Protein AF-0000000083110664 (afdb_homodimer)

Radius of gyration: 35.17 Å; Cα contacts (8 Å, |Δi|>4): 3236; chains: 2; bounding box: 94×95×93 Å

pLDDT: mean 89.91, std 11.71, range [35.66, 98.88]

Nearest PDB structures (foldseek):
  8hk0-assembly1_A  TM=8.454E-01  e=1.685E-19  Streptomyces ficellus
  4x28-assembly1_B  TM=8.539E-01  e=4.188E-18  Mycobacterium tuberculosis H37Rv
  2vig-assembly2_G  TM=7.878E-01  e=1.451E-17  Homo sapiens
  1rx0-assembly1_C  TM=8.753E-01  e=1.548E-15  Homo sapiens
  4xvx-assembly1_B  TM=7.250E-01  e=8.063E-13  Mycobacterium tuberculosis H37Rv

InterPro domains:
  IPR006091 Acyl-CoA dehydrogenase/oxidase, middle domain [PF02770] (519-609)
  IPR009075 Acyl-CoA dehydrogenase/oxidase, C-terminal [PF00441] (246-376)
  IPR009075 Acyl-CoA dehydrogenase/oxidase, C-terminal [PF00441] (623-764)
  IPR009100 Acyl-CoA dehydrogenase/oxidase, N-terminal and middle domain superfamily [SSF56645] (5-217)
  IPR009100 Acyl-CoA dehydrogenase/oxidase, N-terminal and middle domain superfamily [SSF56645] (400-635)
  IPR013786 Acyl-CoA dehydrogenase/oxidase, N-terminal [PF02771] (46-102)
  IPR013786 Acyl-CoA dehydrogenase/oxidase, N-terminal [PF02771] (402-512)
  IPR036250 Acyl-CoA dehydrogenase-like, C-terminal [SSF47203] (240-379)
  IPR036250 Acyl-CoA dehydrogenase-like, C-terminal [SSF47203] (623-766)
  IPR037069 Acyl-CoA dehydrogenase/oxidase, N-terminal domain superfamily [G3DSA:1.10.540.10] (5-129)
  IPR037069 Acyl-CoA dehydrogenase/oxidase, N-terminal domain superfamily [G3DSA:1.10.540.10] (399-514)
  IPR046373 Acyl-CoA oxidase/dehydrogenase, middle domain superfamily [G3DSA:2.40.110.10] (132-229)
  IPR046373 Acyl-CoA oxidase/dehydrogenase, middle domain superfamily [G3DSA:2.40.110.10] (519-627)
  IPR052161 Mycobacterial Acyl-CoA Dehydrogenase [PTHR43292] (399-770)

Sequence (1542 aa):
MTALSADERQELAQSVRSACERLASEDRVRAVAYGEGGRGGDGHSGFDTVLWDVLCNQVGVAAIALPEQLGGAGYGVSVLGVVAHELGRALAPVPFVSSTVLATGLLLDLTERDPDADKRLTGLIEGRRTAAAALTGDGGLWRRSAVTLSAARTGDDWNIDGTVRHVLGGSAADDLVVVAIDEHGEPALFLLDPTVDGVVAEAERVLDGTRPMATITLSAAPALRLSGDGPIDDVVDRNVDIALAVLSAEQVGACERVLEIATEYARTREQFGRQIGSFQAIKHKCADMLVDLEWARSASQAALDALDGSDTAVAGEAGWRASMAKAVCSEALCNAAKANVQIHGGIGFTWEDAAHLYFRRARTDEVVFGSPAQHWDRLSALDPSTQPPASPEVTKDLNDVDALRAEIRSFLHEAPRPAGLRNYGPTPTADDVEPGRIWHRYLADHGYACLHWPREFGGAAATVTYQAVFAEECARADVPRQLNITGADLVGPVLIKFGSQEQKDRYLEPIRVGDDVWCQLFSEPGAGSDLAGVRTRAERTAMGWRIDGQKVWSSAAASARFGLLLARTGPDKHRDLSMFIVPMDIPGVMVRPLMQMDGESKFNEVFFDGAELGEDALIGDVGQGWTVAMVTLGRERLTLGSQAVSMFRMHERMVDAARDHDLLDPVLSRSMTRLWARMWLLRYTWQRAIDSGDLTSPAFSVLKLMTSETDQDLGDMATEVLGTDACTDPADDGLVHHMLVGRAQTILGGTSEIQRNILGERVLGLPKEPRMTALSADERQELAQSVRSACERLASEDRVRAVAYGEGGRGGDGHSGFDTVLWDVLCNQVGVAAIALPEQLGGAGYGVSVLGVVAHELGRALAPVPFVSSTVLATGLLLDLTERDPDADKRLTGLIEGRRTAAAALTGDGGLWRRSAVTLSAARTGDDWNIDGTVRHVLGGSAADDLVVVAIDEHGEPALFLLDPTVDGVVAEAERVLDGTRPMATITLSAAPALRLSGDGPIDDVVDRNVDIALAVLSAEQVGACERVLEIATEYARTREQFGRQIGSFQAIKHKCADMLVDLEWARSASQAALDALDGSDTAVAGEAGWRASMAKAVCSEALCNAAKANVQIHGGIGFTWEDAAHLYFRRARTDEVVFGSPAQHWDRLSALDPSTQPPASPEVTKDLNDVDALRAEIRSFLHEAPRPAGLRNYGPTPTADDVEPGRIWHRYLADHGYACLHWPREFGGAAATVTYQAVFAEECARADVPRQLNITGADLVGPVLIKFGSQEQKDRYLEPIRVGDDVWCQLFSEPGAGSDLAGVRTRAERTAMGWRIDGQKVWSSAAASARFGLLLARTGPDKHRDLSMFIVPMDIPGVMVRPLMQMDGESKFNEVFFDGAELGEDALIGDVGQGWTVAMVTLGRERLTLGSQAVSMFRMHERMVDAARDHDLLDPVLSRSMTRLWARMWLLRYTWQRAIDSGDLTSPAFSVLKLMTSETDQDLGDMATEVLGTDACTDPADDGLVHHMLVGRAQTILGGTSEIQRNILGERVLGLPKEPR

Structure (mmCIF, N/CA/C/O backbone):
data_AF-0000000083110664-model_v1
#
loop_
_entity.id
_entity.type
_entity.pdbx_description
1 polymer 'Putative acyl-CoA dehydrogenase FadE'
#
loop_
_atom_site.group_PDB
_atom_site.id
_atom_site.type_symbol
_atom_site.label_atom_id
_atom_site.label_alt_id
_atom_site.label_comp_id
_atom_site.label_asym_id
_atom_site.label_entity_id
_atom_site.label_seq_id
_atom_site.pdbx_PDB_ins_code
_atom_site.Cartn_x
_atom_site.Cartn_y
_atom_site.Cartn_z
_atom_site.occupancy
_atom_site.B_iso_or_equiv
_atom_site.auth_seq_id
_atom_site.auth_comp_id
_atom_site.auth_asym_id
_atom_site.auth_atom_id
_atom_site.pdbx_PDB_model_num
ATOM 1 N N . MET A 1 1 ? 37.219 3.084 -20.672 1 56.12 1 MET A N 1
ATOM 2 C CA . MET A 1 1 ? 37.094 3.443 -19.266 1 56.12 1 MET A CA 1
ATOM 3 C C . MET A 1 1 ? 37.594 2.326 -18.359 1 56.12 1 MET A C 1
ATOM 5 O O . MET A 1 1 ? 37.375 1.147 -18.641 1 56.12 1 MET A O 1
ATOM 9 N N . THR A 1 2 ? 38.594 2.721 -17.484 1 61 2 THR A N 1
ATOM 10 C CA . THR A 1 2 ? 39.156 1.757 -16.547 1 61 2 THR A CA 1
ATOM 11 C C . THR A 1 2 ? 38.219 1.503 -15.383 1 61 2 THR A C 1
ATOM 13 O O . THR A 1 2 ? 37.594 2.434 -14.875 1 61 2 THR A O 1
ATOM 16 N N . ALA A 1 3 ? 37.969 0.188 -15.141 1 70.5 3 ALA A N 1
ATOM 17 C CA . ALA A 1 3 ? 37.125 -0.152 -13.992 1 70.5 3 ALA A CA 1
ATOM 18 C C . ALA A 1 3 ? 37.969 -0.231 -12.719 1 70.5 3 ALA A C 1
ATOM 20 O O . ALA A 1 3 ? 39.094 -0.729 -12.734 1 70.5 3 ALA A O 1
ATOM 21 N N . LEU A 1 4 ? 37.406 0.377 -11.648 1 79.19 4 LEU A N 1
ATOM 22 C CA . LEU A 1 4 ? 38.031 0.212 -10.352 1 79.19 4 LEU A CA 1
ATOM 23 C C . LEU A 1 4 ? 37.875 -1.216 -9.844 1 79.19 4 LEU A C 1
ATOM 25 O O . LEU A 1 4 ? 36.812 -1.821 -10.016 1 79.19 4 LEU A O 1
ATOM 29 N N . SER A 1 5 ? 39 -1.646 -9.266 1 79.88 5 SER A N 1
ATOM 30 C CA . SER A 1 5 ? 38.875 -2.904 -8.539 1 79.88 5 SER A CA 1
ATOM 31 C C . SER A 1 5 ? 37.969 -2.744 -7.312 1 79.88 5 SER A C 1
ATOM 33 O O . SER A 1 5 ? 37.656 -1.623 -6.91 1 79.88 5 SER A O 1
ATOM 35 N N . ALA A 1 6 ? 37.594 -3.795 -6.816 1 81.44 6 ALA A N 1
ATOM 36 C CA . ALA A 1 6 ? 36.781 -3.77 -5.609 1 81.44 6 ALA A CA 1
ATOM 37 C C . ALA A 1 6 ? 37.5 -3.066 -4.465 1 81.44 6 ALA A C 1
ATOM 39 O O . ALA A 1 6 ? 36.875 -2.307 -3.709 1 81.44 6 ALA A O 1
ATOM 40 N N . ASP A 1 7 ? 38.719 -3.291 -4.348 1 88.69 7 ASP A N 1
ATOM 41 C CA . ASP A 1 7 ? 39.531 -2.689 -3.285 1 88.69 7 ASP A CA 1
ATOM 42 C C . ASP A 1 7 ? 39.688 -1.184 -3.492 1 88.69 7 ASP A C 1
ATOM 44 O O . ASP A 1 7 ? 39.594 -0.412 -2.533 1 88.69 7 ASP A O 1
ATOM 48 N N . GLU A 1 8 ? 39.875 -0.827 -4.727 1 90.44 8 GLU A N 1
ATOM 49 C CA . GLU A 1 8 ? 40.031 0.594 -5.035 1 90.44 8 GLU A CA 1
ATOM 50 C C . GLU A 1 8 ? 38.719 1.341 -4.766 1 90.44 8 GLU A C 1
ATOM 52 O O . GLU A 1 8 ? 38.719 2.486 -4.312 1 90.44 8 GLU A O 1
ATOM 57 N N . ARG A 1 9 ? 37.688 0.771 -5.094 1 92.75 9 ARG A N 1
ATOM 58 C CA . ARG A 1 9 ? 36.406 1.362 -4.828 1 92.75 9 ARG A CA 1
ATOM 59 C C . ARG A 1 9 ? 36.188 1.592 -3.336 1 92.75 9 ARG A C 1
ATOM 61 O O . ARG A 1 9 ? 35.688 2.639 -2.928 1 92.75 9 ARG A O 1
ATOM 68 N N . GLN A 1 10 ? 36.562 0.627 -2.586 1 93.88 10 GLN A N 1
ATOM 69 C CA . GLN A 1 10 ? 36.438 0.73 -1.137 1 93.88 10 GLN A CA 1
ATOM 70 C C . GLN A 1 10 ? 37.344 1.828 -0.577 1 93.88 10 GLN A C 1
ATOM 72 O O . GLN A 1 10 ? 36.938 2.533 0.359 1 93.88 10 GLN A O 1
ATOM 77 N N . GLU A 1 11 ? 38.469 1.859 -1.133 1 95.06 11 GLU A N 1
ATOM 78 C CA . GLU A 1 11 ? 39.406 2.898 -0.698 1 95.06 11 GLU A CA 1
ATOM 79 C C . GLU A 1 11 ? 38.875 4.289 -1.029 1 95.06 11 GLU A C 1
ATOM 81 O O . GLU A 1 11 ? 39 5.215 -0.226 1 95.06 11 GLU A O 1
ATOM 86 N N . LEU A 1 12 ? 38.344 4.449 -2.197 1 96.06 12 LEU A N 1
ATOM 87 C CA . LEU A 1 12 ? 37.75 5.723 -2.582 1 96.06 12 LEU A CA 1
ATOM 88 C C . LEU A 1 12 ? 36.594 6.074 -1.67 1 96.06 12 LEU A C 1
ATOM 90 O O . LEU A 1 12 ? 36.469 7.211 -1.199 1 96.06 12 LEU A O 1
ATOM 94 N N . ALA A 1 13 ? 35.719 5.125 -1.469 1 97.56 13 ALA A N 1
ATOM 95 C CA . ALA A 1 13 ? 34.562 5.332 -0.579 1 97.56 13 ALA A CA 1
ATOM 96 C C . ALA A 1 13 ? 35.031 5.781 0.806 1 97.56 13 ALA A C 1
ATOM 98 O O . ALA A 1 13 ? 34.469 6.699 1.392 1 97.56 13 ALA A O 1
ATOM 99 N N . GLN A 1 14 ? 36.062 5.145 1.315 1 97.5 14 GLN A N 1
ATOM 100 C CA . GLN A 1 14 ? 36.594 5.469 2.635 1 97.5 14 GLN A CA 1
ATOM 101 C C . GLN A 1 14 ? 37.156 6.879 2.666 1 97.5 14 GLN A C 1
ATOM 103 O O . GLN A 1 14 ? 37.031 7.594 3.662 1 97.5 14 GLN A O 1
ATOM 108 N N . SER A 1 15 ? 37.812 7.215 1.605 1 97.62 15 SER A N 1
ATOM 109 C CA . SER A 1 15 ? 38.375 8.555 1.528 1 97.62 15 SER A CA 1
ATOM 110 C C . SER A 1 15 ? 37.281 9.625 1.556 1 97.62 15 SER A C 1
ATOM 112 O O . SER A 1 15 ? 37.406 10.625 2.264 1 97.62 15 SER A O 1
ATOM 114 N N . VAL A 1 16 ? 36.25 9.422 0.781 1 98.31 16 VAL A N 1
ATOM 115 C CA . VAL A 1 16 ? 35.156 10.367 0.754 1 98.31 16 VAL A CA 1
ATOM 116 C C . VAL A 1 16 ? 34.438 10.375 2.109 1 98.31 16 VAL A C 1
ATOM 118 O O . VAL A 1 16 ? 34.125 11.445 2.643 1 98.31 16 VAL A O 1
ATOM 121 N N . ARG A 1 17 ? 34.219 9.227 2.664 1 97.88 17 ARG A N 1
ATOM 122 C CA . ARG A 1 17 ? 33.562 9.102 3.965 1 97.88 17 ARG A CA 1
ATOM 123 C C . ARG A 1 17 ? 34.344 9.836 5.043 1 97.88 17 ARG A C 1
ATOM 125 O O . ARG A 1 17 ? 33.781 10.539 5.871 1 97.88 17 ARG A O 1
ATOM 132 N N . SER A 1 18 ? 35.656 9.625 5.043 1 97.56 18 SER A N 1
ATOM 133 C CA . SER A 1 18 ? 36.5 10.281 6.031 1 97.56 18 SER A CA 1
ATOM 134 C C . SER A 1 18 ? 36.406 11.797 5.914 1 97.56 18 SER A C 1
ATOM 136 O O . SER A 1 18 ? 36.375 12.5 6.926 1 97.56 18 SER A O 1
ATOM 138 N N . ALA A 1 19 ? 36.438 12.273 4.707 1 97.88 19 ALA A N 1
ATOM 139 C CA . ALA A 1 19 ? 36.281 13.703 4.492 1 97.88 19 ALA A CA 1
ATOM 140 C C . ALA A 1 19 ? 34.938 14.203 5.031 1 97.88 19 ALA A C 1
ATOM 142 O O . ALA A 1 19 ? 34.875 15.25 5.676 1 97.88 19 ALA A O 1
ATOM 143 N N . CYS A 1 20 ? 33.906 13.477 4.773 1 97.75 20 CYS A N 1
ATOM 144 C CA . CYS A 1 20 ? 32.562 13.859 5.211 1 97.75 20 CYS A CA 1
ATOM 145 C C . CYS A 1 20 ? 32.438 13.781 6.727 1 97.75 20 CYS A C 1
ATOM 147 O O . CYS A 1 20 ? 31.781 14.633 7.344 1 97.75 20 CYS A O 1
ATOM 149 N N . GLU A 1 21 ? 33 12.758 7.316 1 96.38 21 GLU A N 1
ATOM 150 C CA . GLU A 1 21 ? 32.969 12.625 8.766 1 96.38 21 GLU A CA 1
ATOM 151 C C . GLU A 1 21 ? 33.656 13.812 9.445 1 96.38 21 GLU A C 1
ATOM 153 O O . GLU A 1 21 ? 33.219 14.25 10.516 1 96.38 21 GLU A O 1
ATOM 158 N N . ARG A 1 22 ? 34.594 14.297 8.805 1 95.25 22 ARG A N 1
ATOM 159 C CA . ARG A 1 22 ? 35.375 15.406 9.352 1 95.25 22 ARG A CA 1
ATOM 160 C C . ARG A 1 22 ? 34.656 16.734 9.086 1 95.25 22 ARG A C 1
ATOM 162 O O . ARG A 1 22 ? 34.688 17.641 9.93 1 95.25 22 ARG A O 1
ATOM 169 N N . LEU A 1 23 ? 34.062 16.844 7.953 1 96 23 LEU A N 1
ATOM 170 C CA . LEU A 1 23 ? 33.688 18.188 7.516 1 96 23 LEU A CA 1
ATOM 171 C C . LEU A 1 23 ? 32.188 18.266 7.199 1 96 23 LEU A C 1
ATOM 173 O O . LEU A 1 23 ? 31.688 19.312 6.785 1 96 23 LEU A O 1
ATOM 177 N N . ALA A 1 24 ? 31.469 17.234 7.363 1 95.38 24 ALA A N 1
ATOM 178 C CA . ALA A 1 24 ? 30.031 17.25 7.102 1 95.38 24 ALA A CA 1
ATOM 179 C C . ALA A 1 24 ? 29.266 16.594 8.25 1 95.38 24 ALA A C 1
ATOM 181 O O . ALA A 1 24 ? 28.422 15.727 8.023 1 95.38 24 ALA A O 1
ATOM 182 N N . SER A 1 25 ? 29.703 17.016 9.438 1 93.69 25 SER A N 1
ATOM 183 C CA . SER A 1 25 ? 28.891 16.656 10.586 1 93.69 25 SER A CA 1
ATOM 184 C C . SER A 1 25 ? 27.484 17.234 10.469 1 93.69 25 SER A C 1
ATOM 186 O O . SER A 1 25 ? 27.266 18.203 9.75 1 93.69 25 SER A O 1
ATOM 188 N N . GLU A 1 26 ? 26.594 16.609 11.172 1 92.06 26 GLU A N 1
ATOM 189 C CA . GLU A 1 26 ? 25.219 17.078 11.141 1 92.06 26 GLU A CA 1
ATOM 190 C C . GLU A 1 26 ? 25.141 18.562 11.484 1 92.06 26 GLU A C 1
ATOM 192 O O . GLU A 1 26 ? 24.422 19.328 10.82 1 92.06 26 GLU A O 1
ATOM 197 N N . ASP A 1 27 ? 25.812 19 12.453 1 91.5 27 ASP A N 1
ATOM 198 C CA . ASP A 1 27 ? 25.812 20.391 12.883 1 91.5 27 ASP A CA 1
ATOM 199 C C . ASP A 1 27 ? 26.359 21.312 11.789 1 91.5 27 ASP A C 1
ATOM 201 O O . ASP A 1 27 ? 25.812 22.391 11.555 1 91.5 27 ASP A O 1
ATOM 205 N N . ARG A 1 28 ? 27.422 20.906 11.164 1 92.56 28 ARG A N 1
ATOM 206 C CA . ARG A 1 28 ? 28 21.719 10.094 1 92.56 28 ARG A CA 1
ATOM 207 C C . ARG A 1 28 ? 27.062 21.797 8.898 1 92.56 28 ARG A C 1
ATOM 209 O O . ARG A 1 28 ? 26.906 22.859 8.289 1 92.56 28 ARG A O 1
ATOM 216 N N . VAL A 1 29 ? 26.469 20.688 8.57 1 94.25 29 VAL A N 1
ATOM 217 C CA . VAL A 1 29 ? 25.531 20.656 7.457 1 94.25 29 VAL A CA 1
ATOM 218 C C . VAL A 1 29 ? 24.375 21.609 7.738 1 94.25 29 VAL A C 1
ATOM 220 O O . VAL A 1 29 ? 23.969 22.375 6.859 1 94.25 29 VAL A O 1
ATOM 223 N N . ARG A 1 30 ? 23.875 21.641 8.984 1 92.06 30 ARG A N 1
ATOM 224 C CA . ARG A 1 30 ? 22.797 22.547 9.383 1 92.06 30 ARG A CA 1
ATOM 225 C C . ARG A 1 30 ? 23.234 24 9.25 1 92.06 30 ARG A C 1
ATOM 227 O O . ARG A 1 30 ? 22.469 24.844 8.75 1 92.06 30 ARG A O 1
ATOM 234 N N . ALA A 1 31 ? 24.422 24.234 9.656 1 90.81 31 ALA A N 1
ATOM 235 C CA . ALA A 1 31 ? 24.938 25.594 9.633 1 90.81 31 ALA A CA 1
ATOM 236 C C . ALA A 1 31 ? 25.094 26.109 8.203 1 90.81 31 ALA A C 1
ATOM 238 O O . ALA A 1 31 ? 24.75 27.25 7.902 1 90.81 31 ALA A O 1
ATOM 239 N N . VAL A 1 32 ? 25.562 25.25 7.359 1 91.94 32 VAL A N 1
ATOM 240 C CA . VAL A 1 32 ? 25.812 25.625 5.969 1 91.94 32 VAL A CA 1
ATOM 241 C C . VAL A 1 32 ? 24.469 25.812 5.25 1 91.94 32 VAL A C 1
ATOM 243 O O . VAL A 1 32 ? 24.312 26.719 4.434 1 91.94 32 VAL A O 1
ATOM 246 N N . ALA A 1 33 ? 23.547 25 5.617 1 91.25 33 ALA A N 1
ATOM 247 C CA . ALA A 1 33 ? 22.281 24.938 4.883 1 91.25 33 ALA A CA 1
ATOM 248 C C . ALA A 1 33 ? 21.297 25.984 5.418 1 91.25 33 ALA A C 1
ATOM 250 O O . ALA A 1 33 ? 20.5 26.531 4.66 1 91.25 33 ALA A O 1
ATOM 251 N N . TYR A 1 34 ? 21.359 26.266 6.75 1 88.06 34 TYR A N 1
ATOM 252 C CA . TYR A 1 34 ? 20.281 27.031 7.348 1 88.06 34 TYR A CA 1
ATOM 253 C C . TYR A 1 34 ? 20.812 28.125 8.25 1 88.06 34 TYR A C 1
ATOM 255 O O . TYR A 1 34 ? 20.047 28.859 8.883 1 88.06 34 TYR A O 1
ATOM 263 N N . GLY A 1 35 ? 22.031 28.359 8.195 1 82.69 35 GLY A N 1
ATOM 264 C CA . GLY A 1 35 ? 22.641 29.406 9 1 82.69 35 GLY A CA 1
ATOM 265 C C . GLY A 1 35 ? 22.859 29.016 10.445 1 82.69 35 GLY A C 1
ATOM 266 O O . GLY A 1 35 ? 22.469 27.922 10.859 1 82.69 35 GLY A O 1
ATOM 267 N N . GLU A 1 36 ? 23.5 29.984 10.977 1 65.81 36 GLU A N 1
ATOM 268 C CA . GLU A 1 36 ? 23.828 29.719 12.375 1 65.81 36 GLU A CA 1
ATOM 269 C C . GLU A 1 36 ? 22.578 29.5 13.211 1 65.81 36 GLU A C 1
ATOM 271 O O . GLU A 1 36 ? 21.578 30.219 13.039 1 65.81 36 GLU A O 1
ATOM 276 N N . GLY A 1 37 ? 22.453 28.656 13.859 1 59.78 37 GLY A N 1
ATOM 277 C CA . GLY A 1 37 ? 21.312 28.219 14.648 1 59.78 37 GLY A CA 1
ATOM 278 C C . GLY A 1 37 ? 20.422 27.234 13.914 1 59.78 37 GLY A C 1
ATOM 279 O O . GLY A 1 37 ? 19.484 26.688 14.492 1 59.78 37 GLY A O 1
ATOM 280 N N . GLY A 1 38 ? 20.766 27.047 12.609 1 57.53 38 GLY A N 1
ATOM 281 C CA . GLY A 1 38 ? 20.219 25.938 11.828 1 57.53 38 GLY A CA 1
ATOM 282 C C . GLY A 1 38 ? 18.75 26.125 11.477 1 57.53 38 GLY A C 1
ATOM 283 O O . GLY A 1 38 ? 18.062 25.141 11.195 1 57.53 38 GLY A O 1
ATOM 284 N N . ARG A 1 39 ? 18.25 27.344 11.617 1 58.84 39 ARG A N 1
ATOM 285 C CA . ARG A 1 39 ? 16.797 27.453 11.523 1 58.84 39 ARG A CA 1
ATOM 286 C C . ARG A 1 39 ? 16.391 28.359 10.367 1 58.84 39 ARG A C 1
ATOM 288 O O . ARG A 1 39 ? 15.328 28.969 10.398 1 58.84 39 ARG A O 1
ATOM 295 N N . GLY A 1 40 ? 17.234 28.344 9.328 1 59.25 40 GLY A N 1
ATOM 296 C CA . GLY A 1 40 ? 16.812 28.984 8.086 1 59.25 40 GLY A CA 1
ATOM 297 C C . GLY A 1 40 ? 16.984 30.484 8.094 1 59.25 40 GLY A C 1
ATOM 298 O O . GLY A 1 40 ? 16.156 31.219 7.555 1 59.25 40 GLY A O 1
ATOM 299 N N . GLY A 1 41 ? 18.156 30.953 8.703 1 54.22 41 GLY A N 1
ATOM 300 C CA . GLY A 1 41 ? 18.391 32.406 8.656 1 54.22 41 GLY A CA 1
ATOM 301 C C . GLY A 1 41 ? 19 32.844 7.344 1 54.22 41 GLY A C 1
ATOM 302 O O . GLY A 1 41 ? 19.188 32.062 6.426 1 54.22 41 GLY A O 1
ATOM 303 N N . ASP A 1 42 ? 19.062 34.188 7.18 1 58.75 42 ASP A N 1
ATOM 304 C CA . ASP A 1 42 ? 19.672 34.844 6.035 1 58.75 42 ASP A CA 1
ATOM 305 C C . ASP A 1 42 ? 21.172 34.594 5.977 1 58.75 42 ASP A C 1
ATOM 307 O O . ASP A 1 42 ? 21.781 34.25 6.984 1 58.75 42 ASP A O 1
ATOM 311 N N . GLY A 1 43 ? 21.75 34.406 4.836 1 60.84 43 GLY A N 1
ATOM 312 C CA . GLY A 1 43 ? 23.188 34.438 4.633 1 60.84 43 GLY A CA 1
ATOM 313 C C . GLY A 1 43 ? 23.797 33.062 4.387 1 60.84 43 GLY A C 1
ATOM 314 O O . GLY A 1 43 ? 25.016 32.906 4.324 1 60.84 43 GLY A O 1
ATOM 315 N N . HIS A 1 44 ? 22.922 32 4.359 1 74.25 44 HIS A N 1
ATOM 316 C CA . HIS A 1 44 ? 23.469 30.688 4.062 1 74.25 44 HIS A CA 1
ATOM 317 C C . HIS A 1 44 ? 23.453 30.406 2.564 1 74.25 44 HIS A C 1
ATOM 319 O O . HIS A 1 44 ? 22.547 30.844 1.858 1 74.25 44 HIS A O 1
ATOM 325 N N . SER A 1 45 ? 24.625 29.781 2.145 1 80.5 45 SER A N 1
ATOM 326 C CA . SER A 1 45 ? 24.75 29.547 0.711 1 80.5 45 SER A CA 1
ATOM 327 C C . SER A 1 45 ? 24.281 28.156 0.328 1 80.5 45 SER A C 1
ATOM 329 O O . SER A 1 45 ? 23.953 27.906 -0.834 1 80.5 45 SER A O 1
ATOM 331 N N . GLY A 1 46 ? 24.266 27.25 1.382 1 88.88 46 GLY A N 1
ATOM 332 C CA . GLY A 1 46 ? 23.969 25.859 1.075 1 88.88 46 GLY A CA 1
ATOM 333 C C . GLY A 1 46 ? 25.109 25.156 0.389 1 88.88 46 GLY A C 1
ATOM 334 O O . GLY A 1 46 ? 24.953 24.016 -0.087 1 88.88 46 GLY A O 1
ATOM 335 N N . PHE A 1 47 ? 26.281 25.781 0.254 1 92.5 47 PHE A N 1
ATOM 336 C CA . PHE A 1 47 ? 27.484 25.25 -0.386 1 92.5 47 PHE A CA 1
ATOM 337 C C . PHE A 1 47 ? 28.656 25.297 0.573 1 92.5 47 PHE A C 1
ATOM 339 O O . PHE A 1 47 ? 29.125 26.375 0.957 1 92.5 47 PHE A O 1
ATOM 346 N N . ASP A 1 48 ? 29.172 24.141 0.957 1 95.19 48 ASP A N 1
ATOM 347 C CA . ASP A 1 48 ? 30.328 24.062 1.834 1 95.19 48 ASP A CA 1
ATOM 348 C C . ASP A 1 48 ? 31.625 24.078 1.029 1 95.19 48 ASP A C 1
ATOM 350 O O . ASP A 1 48 ? 32.125 23.031 0.637 1 95.19 48 ASP A O 1
ATOM 354 N N . THR A 1 49 ? 32.281 25.188 0.971 1 94.38 49 THR A N 1
ATOM 355 C CA . THR A 1 49 ? 33.469 25.391 0.133 1 94.38 49 THR A CA 1
ATOM 356 C C . THR A 1 49 ? 34.656 24.656 0.711 1 94.38 49 THR A C 1
ATOM 358 O O . THR A 1 49 ? 35.562 24.219 -0.031 1 94.38 49 THR A O 1
ATOM 361 N N . VAL A 1 50 ? 34.656 24.484 1.998 1 96.12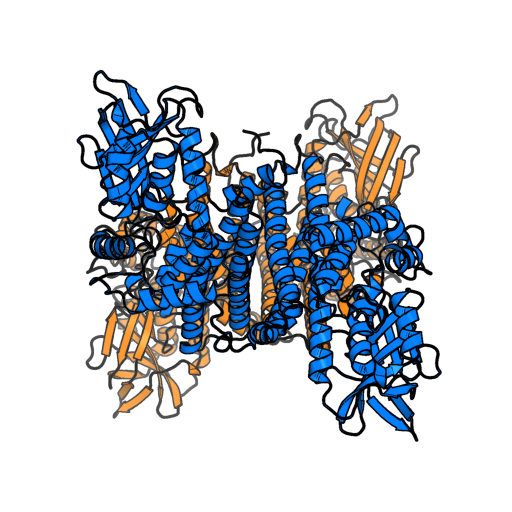 50 VAL A N 1
ATOM 362 C CA . VAL A 1 50 ? 35.781 23.797 2.635 1 96.12 50 VAL A CA 1
ATOM 363 C C . VAL A 1 50 ? 35.75 22.312 2.312 1 96.12 50 VAL A C 1
ATOM 365 O O . VAL A 1 50 ? 36.75 21.734 1.892 1 96.12 50 VAL A O 1
ATOM 368 N N . LEU A 1 51 ? 34.562 21.75 2.535 1 97.44 51 LEU A N 1
ATOM 369 C CA . LEU A 1 51 ? 34.406 20.344 2.191 1 97.44 51 LEU A CA 1
ATOM 370 C C . LEU A 1 51 ? 34.688 20.109 0.709 1 97.44 51 LEU A C 1
ATOM 372 O O . LEU A 1 51 ? 35.344 19.141 0.34 1 97.44 51 LEU A O 1
ATOM 376 N N . TRP A 1 52 ? 34.188 20.984 -0.14 1 97.19 52 TRP A N 1
ATOM 377 C CA . TRP A 1 52 ? 34.375 20.844 -1.583 1 97.19 52 TRP A CA 1
ATOM 378 C C . TRP A 1 52 ? 35.844 20.891 -1.968 1 97.19 52 TRP A C 1
ATOM 380 O O . TRP A 1 52 ? 36.281 20.094 -2.793 1 97.19 52 TRP A O 1
ATOM 390 N N . ASP A 1 53 ? 36.594 21.734 -1.349 1 96.75 53 ASP A N 1
ATOM 391 C CA . ASP A 1 53 ? 38.031 21.859 -1.604 1 96.75 53 ASP A CA 1
ATOM 392 C C . ASP A 1 53 ? 38.75 20.578 -1.239 1 96.75 53 ASP A C 1
ATOM 394 O O . ASP A 1 53 ? 39.594 20.094 -1.997 1 96.75 53 ASP A O 1
ATOM 398 N N . VAL A 1 54 ? 38.406 20.062 -0.105 1 97.62 54 VAL A N 1
ATOM 399 C CA . VAL A 1 54 ? 39.062 18.828 0.354 1 97.62 54 VAL A CA 1
ATOM 400 C C . VAL A 1 54 ? 38.688 17.688 -0.591 1 97.62 54 VAL A C 1
ATOM 402 O O . VAL A 1 54 ? 39.562 16.891 -0.967 1 97.62 54 VAL A O 1
ATOM 405 N N . LEU A 1 55 ? 37.469 17.594 -1.019 1 98 55 LEU A N 1
ATOM 406 C CA . LEU A 1 55 ? 37.031 16.531 -1.913 1 98 55 LEU A CA 1
ATOM 407 C C . LEU A 1 55 ? 37.719 16.625 -3.266 1 98 55 LEU A C 1
ATOM 409 O O . LEU A 1 55 ? 38.125 15.609 -3.844 1 98 55 LEU A O 1
ATOM 413 N N . CYS A 1 56 ? 37.938 17.828 -3.807 1 97.06 56 CYS A N 1
ATOM 414 C CA . CYS A 1 56 ? 38.531 18.016 -5.129 1 97.06 56 CYS A CA 1
ATOM 415 C C . CYS A 1 56 ? 40.031 17.859 -5.086 1 97.06 56 CYS A C 1
ATOM 417 O O . CYS A 1 56 ? 40.625 17.219 -5.965 1 97.06 56 CYS A O 1
ATOM 419 N N . ASN A 1 57 ? 40.656 18.297 -4.035 1 96.06 57 ASN A N 1
ATOM 420 C CA . ASN A 1 57 ? 42.094 18.422 -4.066 1 96.06 57 ASN A CA 1
ATOM 421 C C . ASN A 1 57 ? 42.781 17.281 -3.305 1 96.06 57 ASN A C 1
ATOM 423 O O . ASN A 1 57 ? 43.906 16.906 -3.617 1 96.06 57 ASN A O 1
ATOM 427 N N . GLN A 1 58 ? 42.125 16.812 -2.303 1 95.81 58 GLN A N 1
ATOM 428 C CA . GLN A 1 58 ? 42.719 15.719 -1.542 1 95.81 58 GLN A CA 1
ATOM 429 C C . GLN A 1 58 ? 42.219 14.367 -2.023 1 95.81 58 GLN A C 1
ATOM 431 O O . GLN A 1 58 ? 42.969 13.406 -2.117 1 95.81 58 GLN A O 1
ATOM 436 N N . VAL A 1 59 ? 40.969 14.297 -2.377 1 95.62 59 VAL A N 1
ATOM 437 C CA . VAL A 1 59 ? 40.406 13.023 -2.797 1 95.62 59 VAL A CA 1
ATOM 438 C C . VAL A 1 59 ? 40.375 12.945 -4.32 1 95.62 59 VAL A C 1
ATOM 440 O O . VAL A 1 59 ? 40.469 11.859 -4.898 1 95.62 59 VAL A O 1
ATOM 443 N N . GLY A 1 60 ? 40.219 14.117 -5.012 1 95.12 60 GLY A N 1
ATOM 444 C CA . GLY A 1 60 ? 40.25 14.164 -6.465 1 95.12 60 GLY A CA 1
ATOM 445 C C . GLY A 1 60 ? 38.938 13.781 -7.105 1 95.12 60 GLY A C 1
ATOM 446 O O . GLY A 1 60 ? 38.906 13.156 -8.172 1 95.12 60 GLY A O 1
ATOM 447 N N . VAL A 1 61 ? 37.781 14.141 -6.512 1 95.69 61 VAL A N 1
ATOM 448 C CA . VAL A 1 61 ? 36.5 13.609 -6.945 1 95.69 61 VAL A CA 1
ATOM 449 C C . VAL A 1 61 ? 36.062 14.289 -8.25 1 95.69 61 VAL A C 1
ATOM 451 O O . VAL A 1 61 ? 35.344 13.695 -9.047 1 95.69 61 VAL A O 1
ATOM 454 N N . ALA A 1 62 ? 36.469 15.492 -8.5 1 94.88 62 ALA A N 1
ATOM 455 C CA . ALA A 1 62 ? 36 16.234 -9.664 1 94.88 62 ALA A CA 1
ATOM 456 C C . ALA A 1 62 ? 36.688 15.75 -10.938 1 94.88 62 ALA A C 1
ATOM 458 O O . ALA A 1 62 ? 36.188 15.969 -12.047 1 94.88 62 ALA A O 1
ATOM 459 N N . ALA A 1 63 ? 37.812 15.07 -10.844 1 93 63 ALA A N 1
ATOM 460 C CA . ALA A 1 63 ? 38.594 14.633 -12 1 93 63 ALA A CA 1
ATOM 461 C C . ALA A 1 63 ? 38.438 13.125 -12.219 1 93 63 ALA A C 1
ATOM 463 O O . ALA A 1 63 ? 38.906 12.602 -13.234 1 93 63 ALA A O 1
ATOM 464 N N . ILE A 1 64 ? 37.75 12.547 -11.367 1 92 64 ILE A N 1
ATOM 465 C CA . ILE A 1 64 ? 37.906 11.102 -11.227 1 92 64 ILE A CA 1
ATOM 466 C C . ILE A 1 64 ? 37.375 10.406 -12.484 1 92 64 ILE A C 1
ATOM 468 O O . ILE A 1 64 ? 37.906 9.383 -12.898 1 92 64 ILE A O 1
ATOM 472 N N . ALA A 1 65 ? 36.344 10.914 -13.125 1 88.56 65 ALA A N 1
ATOM 473 C CA . ALA A 1 65 ? 35.75 10.258 -14.289 1 88.56 65 ALA A CA 1
ATOM 474 C C . ALA A 1 65 ? 36.125 10.992 -15.57 1 88.56 65 ALA A C 1
ATOM 476 O O . ALA A 1 65 ? 35.594 10.68 -16.641 1 88.56 65 ALA A O 1
ATOM 477 N N . LEU A 1 66 ? 37 11.938 -15.5 1 90.06 66 LEU A N 1
ATOM 478 C CA . LEU A 1 66 ? 37.469 12.664 -16.688 1 90.06 66 LEU A CA 1
ATOM 479 C C . LEU A 1 66 ? 38.594 11.938 -17.359 1 90.06 66 LEU A C 1
ATOM 481 O O . LEU A 1 66 ? 39.406 11.266 -16.703 1 90.06 66 LEU A O 1
ATOM 485 N N . PRO A 1 67 ? 38.688 12.133 -18.672 1 87.06 67 PRO A N 1
ATOM 486 C CA . PRO A 1 67 ? 39.781 11.5 -19.391 1 87.06 67 PRO A CA 1
ATOM 487 C C . PRO A 1 67 ? 41.156 11.961 -18.875 1 87.06 67 PRO A C 1
ATOM 489 O O . PRO A 1 67 ? 41.344 13.125 -18.516 1 87.06 67 PRO A O 1
ATOM 492 N N . GLU A 1 68 ? 42.062 11.109 -19.062 1 88.44 68 GLU A N 1
ATOM 493 C CA . GLU A 1 68 ? 43.438 11.398 -18.594 1 88.44 68 GLU A CA 1
ATOM 494 C C . GL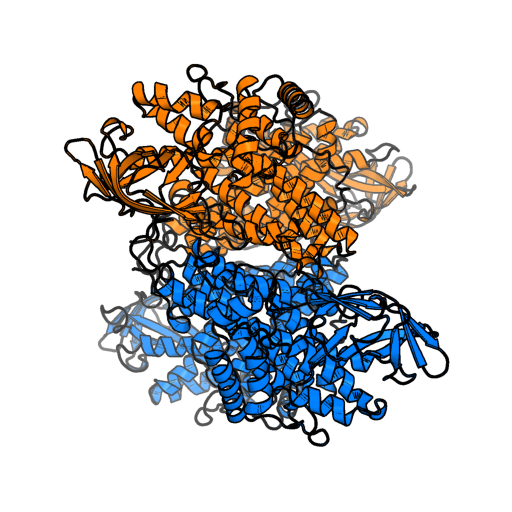U A 1 68 ? 44.031 12.578 -19.359 1 88.44 68 GLU A C 1
ATOM 496 O O . GLU A 1 68 ? 44.75 13.383 -18.797 1 88.44 68 GLU A O 1
ATOM 501 N N . GLN A 1 69 ? 43.719 12.648 -20.594 1 84 69 GLN A N 1
ATOM 502 C CA . GLN A 1 69 ? 44.281 13.711 -21.438 1 84 69 GLN A CA 1
ATOM 503 C C . GLN A 1 69 ? 43.812 15.086 -20.969 1 84 69 GLN A C 1
ATOM 505 O O . GLN A 1 69 ? 44.469 16.094 -21.234 1 84 69 GLN A O 1
ATOM 510 N N . LEU A 1 70 ? 42.781 15.047 -20.188 1 84.31 70 LEU A N 1
ATOM 511 C CA . LEU A 1 70 ? 42.219 16.297 -19.719 1 84.31 70 LEU A CA 1
ATOM 512 C C . LEU A 1 70 ? 42.469 16.484 -18.219 1 84.31 70 LEU A C 1
ATOM 514 O O . LEU A 1 70 ? 41.781 17.266 -17.547 1 84.31 70 LEU A O 1
ATOM 518 N N . GLY A 1 71 ? 43.438 15.555 -17.703 1 82.5 71 GLY A N 1
ATOM 519 C CA . GLY A 1 71 ? 43.844 15.688 -16.312 1 82.5 71 GLY A CA 1
ATOM 520 C C . GLY A 1 71 ? 43 14.828 -15.383 1 82.5 71 GLY A C 1
ATOM 521 O O . GLY A 1 71 ? 43.094 14.961 -14.164 1 82.5 71 GLY A O 1
ATOM 522 N N . GLY A 1 72 ? 42.156 14.023 -15.969 1 88.12 72 GLY A N 1
ATOM 523 C CA . GLY A 1 72 ? 41.344 13.156 -15.141 1 88.12 72 GLY A CA 1
ATOM 524 C C . GLY A 1 72 ? 42 11.82 -14.836 1 88.12 72 GLY A C 1
ATOM 525 O O . GLY A 1 72 ? 43.188 11.617 -15.141 1 88.12 72 GLY A O 1
ATOM 526 N N . ALA A 1 73 ? 41.312 11 -14.094 1 88.88 73 ALA A N 1
ATOM 527 C CA . ALA A 1 73 ? 41.812 9.688 -13.711 1 88.88 73 ALA A CA 1
ATOM 528 C C . ALA A 1 73 ? 41.344 8.617 -14.695 1 88.88 73 ALA A C 1
ATOM 530 O O . ALA A 1 73 ? 41.844 7.488 -14.68 1 88.88 73 ALA A O 1
ATOM 531 N N . GLY A 1 74 ? 40.375 8.938 -15.523 1 88.19 74 GLY A N 1
ATOM 532 C CA . GLY A 1 74 ? 39.969 8.07 -16.625 1 88.19 74 GLY A CA 1
ATOM 533 C C . GLY A 1 74 ? 39.031 6.957 -16.188 1 88.19 74 GLY A C 1
ATOM 534 O O . GLY A 1 74 ? 38.812 6 -16.938 1 88.19 74 GLY A O 1
ATOM 535 N N . TYR A 1 75 ? 38.5 7.051 -15 1 89.75 75 TYR A N 1
ATOM 536 C CA . TYR A 1 75 ? 37.594 6.016 -14.531 1 89.75 75 TYR A CA 1
ATOM 537 C C . TYR A 1 75 ? 36.219 6.203 -15.125 1 89.75 75 TYR A C 1
ATOM 539 O O . TYR A 1 75 ? 35.906 7.254 -15.703 1 89.75 75 TYR A O 1
ATOM 547 N N . GLY A 1 76 ? 35.344 5.25 -15.016 1 87.62 76 GLY A N 1
ATOM 548 C CA . GLY A 1 76 ? 34.031 5.266 -15.602 1 87.62 76 GLY A CA 1
ATOM 549 C C . GLY A 1 76 ? 32.969 5.906 -14.703 1 87.62 76 GLY A C 1
ATOM 550 O O . GLY A 1 76 ? 33.312 6.461 -13.656 1 87.62 76 GLY A O 1
ATOM 551 N N . VAL A 1 77 ? 31.719 5.84 -15.125 1 91.94 77 VAL A N 1
ATOM 552 C CA . VAL A 1 77 ? 30.578 6.469 -14.469 1 91.94 77 VAL A CA 1
ATOM 553 C C . VAL A 1 77 ? 30.344 5.816 -13.109 1 91.94 77 VAL A C 1
ATOM 555 O O . VAL A 1 77 ? 29.922 6.477 -12.156 1 91.94 77 VAL A O 1
ATOM 558 N N . SER A 1 78 ? 30.641 4.543 -12.977 1 93.5 78 SER A N 1
ATOM 559 C CA . SER A 1 78 ? 30.391 3.809 -11.742 1 93.5 78 SER A CA 1
ATOM 560 C C . SER A 1 78 ? 31.188 4.402 -10.578 1 93.5 78 SER A C 1
ATOM 562 O O . SER A 1 78 ? 30.734 4.336 -9.422 1 93.5 78 SER A O 1
ATOM 564 N N . VAL A 1 79 ? 32.344 4.992 -10.859 1 95.38 79 VAL A N 1
ATOM 565 C CA . VAL A 1 79 ? 33.188 5.586 -9.812 1 95.38 79 VAL A CA 1
ATOM 566 C C . VAL A 1 79 ? 32.5 6.832 -9.258 1 95.38 79 VAL A C 1
ATOM 568 O O . VAL A 1 79 ? 32.594 7.125 -8.062 1 95.38 79 VAL A O 1
ATOM 571 N N . LEU A 1 80 ? 31.812 7.594 -10.117 1 97 80 LEU A N 1
ATOM 572 C CA . LEU A 1 80 ? 31 8.727 -9.664 1 97 80 LEU A CA 1
ATOM 573 C C . LEU A 1 80 ? 29.938 8.266 -8.68 1 97 80 LEU A C 1
ATOM 575 O O . LEU A 1 80 ? 29.609 8.977 -7.727 1 97 80 LEU A O 1
ATOM 579 N N . GLY A 1 81 ? 29.406 7.082 -8.938 1 97.81 81 GLY A N 1
ATOM 580 C CA . GLY A 1 81 ? 28.406 6.52 -8.039 1 97.81 81 GLY A CA 1
ATOM 581 C C . GLY A 1 81 ? 28.938 6.258 -6.648 1 97.81 81 GLY A C 1
ATOM 582 O O . GLY A 1 81 ? 28.234 6.469 -5.656 1 97.81 81 GLY A O 1
ATOM 583 N N . VAL A 1 82 ? 30.203 5.809 -6.582 1 97.62 82 VAL A N 1
ATOM 584 C CA . VAL A 1 82 ? 30.828 5.543 -5.293 1 97.62 82 VAL A CA 1
ATOM 585 C C . VAL A 1 82 ? 30.922 6.836 -4.484 1 97.62 82 VAL A C 1
ATOM 587 O O . VAL A 1 82 ? 30.594 6.852 -3.297 1 97.62 82 VAL A O 1
ATOM 590 N N . VAL A 1 83 ? 31.312 7.848 -5.125 1 98.31 83 VAL A N 1
ATOM 591 C CA . VAL A 1 83 ? 31.453 9.148 -4.48 1 98.31 83 VAL A CA 1
ATOM 592 C C . VAL A 1 83 ? 30.078 9.648 -4.043 1 98.31 83 VAL A C 1
ATOM 594 O O . VAL A 1 83 ? 29.891 10.047 -2.889 1 98.31 83 VAL A O 1
ATOM 597 N N . ALA A 1 84 ? 29.125 9.625 -4.973 1 98.62 84 ALA A N 1
ATOM 598 C CA . ALA A 1 84 ? 27.781 10.133 -4.707 1 98.62 84 ALA A CA 1
ATOM 599 C C . ALA A 1 84 ? 27.141 9.391 -3.539 1 98.62 84 ALA A C 1
ATOM 601 O O . ALA A 1 84 ? 26.422 9.992 -2.734 1 98.62 84 ALA A O 1
ATOM 602 N N . HIS A 1 85 ? 27.344 8.078 -3.477 1 98.62 85 HIS A N 1
ATOM 603 C CA . HIS A 1 85 ? 26.797 7.266 -2.387 1 98.62 85 HIS A CA 1
ATOM 604 C C . HIS A 1 85 ? 27.219 7.824 -1.03 1 98.62 85 HIS A C 1
ATOM 606 O O . HIS A 1 85 ? 26.375 8.031 -0.155 1 98.62 85 HIS A O 1
ATOM 612 N N . GLU A 1 86 ? 28.516 8.086 -0.87 1 98.62 86 GLU A N 1
ATOM 613 C CA . GLU A 1 86 ? 29.031 8.578 0.405 1 98.62 86 GLU A CA 1
ATOM 614 C C . GLU A 1 86 ? 28.562 10 0.677 1 98.62 86 GLU A C 1
ATOM 616 O O . GLU A 1 86 ? 28.312 10.367 1.826 1 98.62 86 GLU A O 1
ATOM 621 N N . LEU A 1 87 ? 28.453 10.789 -0.326 1 98.56 87 LEU A N 1
ATOM 622 C CA . LEU A 1 87 ? 27.953 12.148 -0.167 1 98.56 87 LEU A CA 1
ATOM 623 C C . LEU A 1 87 ? 26.5 12.133 0.286 1 98.56 87 LEU A C 1
ATOM 625 O O . LEU A 1 87 ? 26.078 12.984 1.075 1 98.56 87 LEU A O 1
ATOM 629 N N . GLY A 1 88 ? 25.719 11.195 -0.257 1 98.5 88 GLY A N 1
ATOM 630 C CA . GLY A 1 88 ? 24.328 11.055 0.147 1 98.5 88 GLY A CA 1
ATOM 631 C C . GLY A 1 88 ? 24.172 10.672 1.606 1 98.5 88 GLY A C 1
ATOM 632 O O . GLY A 1 88 ? 23.297 11.203 2.301 1 98.5 88 GLY A O 1
ATOM 633 N N . ARG A 1 89 ? 25.062 9.766 2.074 1 98.31 89 ARG A N 1
ATOM 634 C CA . ARG A 1 89 ? 25.016 9.352 3.473 1 98.31 89 ARG A CA 1
ATOM 635 C C . ARG A 1 89 ? 25.188 10.555 4.402 1 98.31 89 ARG A C 1
ATOM 637 O O . ARG A 1 89 ? 24.547 10.617 5.457 1 98.31 89 ARG A O 1
ATOM 644 N N . ALA A 1 90 ? 25.953 11.539 3.951 1 98.06 90 ALA A N 1
ATOM 645 C CA . ALA A 1 90 ? 26.344 12.641 4.82 1 98.06 90 ALA A CA 1
ATOM 646 C C . ALA A 1 90 ? 25.484 13.875 4.566 1 98.06 90 ALA A C 1
ATOM 648 O O . ALA A 1 90 ? 25.672 14.914 5.207 1 98.06 90 ALA A O 1
ATOM 649 N N . LEU A 1 91 ? 24.516 13.836 3.672 1 97.44 91 LEU A N 1
ATOM 650 C CA . LEU A 1 91 ? 23.781 15.016 3.236 1 97.44 91 LEU A CA 1
ATOM 651 C C . LEU A 1 91 ? 24.734 16.141 2.852 1 97.44 91 LEU A C 1
ATOM 653 O O . LEU A 1 91 ? 24.516 17.297 3.23 1 97.44 91 LEU A O 1
ATOM 657 N N . ALA A 1 92 ? 25.766 15.797 2.15 1 97.56 92 ALA A N 1
ATOM 658 C CA . ALA A 1 92 ? 26.828 16.766 1.863 1 97.56 92 ALA A CA 1
ATOM 659 C C . ALA A 1 92 ? 26.312 17.906 0.984 1 97.56 92 ALA A C 1
ATOM 661 O O . ALA A 1 92 ? 25.781 17.656 -0.101 1 97.56 92 ALA A O 1
ATOM 662 N N . PRO A 1 93 ? 26.469 19.125 1.449 1 96.38 93 PRO A N 1
ATOM 663 C CA . PRO A 1 93 ? 26.031 20.266 0.64 1 96.38 93 PRO A CA 1
ATOM 664 C C . PRO A 1 93 ? 27.094 20.719 -0.355 1 96.38 93 PRO A C 1
ATOM 666 O O . PRO A 1 93 ? 27.609 21.844 -0.24 1 96.38 93 PRO A O 1
ATOM 669 N N . VAL A 1 94 ? 27.406 19.938 -1.339 1 97.06 94 VAL A N 1
ATOM 670 C CA . VAL A 1 94 ? 28.406 20.219 -2.363 1 97.06 94 VAL A CA 1
ATOM 671 C C . VAL A 1 94 ? 27.797 20.016 -3.75 1 97.06 94 VAL A C 1
ATOM 673 O O . VAL A 1 94 ? 26.844 19.25 -3.912 1 97.06 94 VAL A O 1
ATOM 676 N N . PRO A 1 95 ? 28.266 20.688 -4.738 1 96.12 95 PRO A N 1
ATOM 677 C CA . PRO A 1 95 ? 27.656 20.656 -6.07 1 96.12 95 PRO A CA 1
ATOM 678 C C . PRO A 1 95 ? 28.188 19.516 -6.938 1 96.12 95 PRO A C 1
ATOM 680 O O . PRO A 1 95 ? 28.484 19.719 -8.117 1 96.12 95 PRO A O 1
ATOM 683 N N . PHE A 1 96 ? 28.281 18.359 -6.414 1 97.38 96 PHE A N 1
ATOM 684 C CA . PHE A 1 96 ? 28.875 17.219 -7.113 1 97.38 96 PHE A CA 1
ATOM 685 C C . PHE A 1 96 ? 28.047 16.859 -8.336 1 97.38 96 PHE A C 1
ATOM 687 O O . PHE A 1 96 ? 28.562 16.781 -9.453 1 97.38 96 PHE A O 1
ATOM 694 N N . VAL A 1 97 ? 26.688 16.672 -8.203 1 96.94 97 VAL A N 1
ATOM 695 C CA . VAL A 1 97 ? 25.828 16.234 -9.297 1 96.94 97 VAL A CA 1
ATOM 696 C C . VAL A 1 97 ? 25.688 17.359 -10.32 1 96.94 97 VAL A C 1
ATOM 698 O O . VAL A 1 97 ? 25.781 17.141 -11.523 1 96.94 97 VAL A O 1
ATOM 701 N N . SER A 1 98 ? 25.453 18.562 -9.852 1 96 98 SER A N 1
ATOM 702 C CA . SER A 1 98 ? 25.188 19.672 -10.742 1 96 98 SER A CA 1
ATOM 703 C C . SER A 1 98 ? 26.438 20.109 -11.492 1 96 98 SER A C 1
ATOM 705 O O . SER A 1 98 ? 26.422 20.25 -12.719 1 96 98 SER A O 1
ATOM 707 N N . SER A 1 99 ? 27.594 20.188 -10.781 1 96.38 99 SER A N 1
ATOM 708 C CA . SER A 1 99 ? 28.812 20.734 -11.375 1 96.38 99 SER A CA 1
ATOM 709 C C . SER A 1 99 ? 29.656 19.641 -12 1 96.38 99 SER A C 1
ATOM 711 O O . SER A 1 99 ? 29.828 19.594 -13.219 1 96.38 99 SER A O 1
ATOM 713 N N . THR A 1 100 ? 30.078 18.688 -11.18 1 95.75 100 THR A N 1
ATOM 714 C CA . THR A 1 100 ? 31.047 17.672 -11.602 1 95.75 100 THR A CA 1
ATOM 715 C C . THR A 1 100 ? 30.422 16.703 -12.594 1 95.75 100 THR A C 1
ATOM 717 O O . THR A 1 100 ? 31.062 16.297 -13.562 1 95.75 100 THR A O 1
ATOM 720 N N . VAL A 1 101 ? 29.172 16.344 -12.375 1 96.5 101 VAL A N 1
ATOM 721 C CA . VAL A 1 101 ? 28.578 15.266 -13.164 1 96.5 101 VAL A CA 1
ATOM 722 C C . VAL A 1 101 ? 27.891 15.852 -14.398 1 96.5 101 VAL A C 1
ATOM 724 O O . VAL A 1 101 ? 28.344 15.641 -15.523 1 96.5 101 VAL A O 1
ATOM 727 N N . LEU A 1 102 ? 26.906 16.703 -14.195 1 96.06 102 LEU A N 1
ATOM 728 C CA . LEU A 1 102 ? 26.062 17.109 -15.305 1 96.06 102 LEU A CA 1
ATOM 729 C C . LEU A 1 102 ? 26.734 18.203 -16.125 1 96.06 102 LEU A C 1
ATOM 731 O O . LEU A 1 102 ? 26.984 18.016 -17.328 1 96.06 102 LEU A O 1
ATOM 735 N N . ALA A 1 103 ? 27.125 19.312 -15.5 1 95.38 103 ALA A N 1
ATOM 736 C CA . ALA A 1 103 ? 27.656 20.453 -16.25 1 95.38 103 ALA A CA 1
ATOM 737 C C . ALA A 1 103 ? 29 20.141 -16.875 1 95.38 103 ALA A C 1
ATOM 739 O O . ALA A 1 103 ? 29.219 20.391 -18.062 1 95.38 103 ALA A O 1
ATOM 740 N N . THR A 1 104 ? 29.891 19.578 -16.094 1 93.94 104 THR A N 1
ATOM 741 C CA . THR A 1 104 ? 31.203 19.219 -16.609 1 93.94 104 THR A CA 1
ATOM 742 C C . THR A 1 104 ? 31.094 18.156 -17.688 1 93.94 104 THR A C 1
ATOM 744 O O . THR A 1 104 ? 31.828 18.188 -18.688 1 93.94 104 THR A O 1
ATOM 747 N N . GLY A 1 105 ? 30.156 17.188 -17.484 1 92.38 105 GLY A N 1
ATOM 748 C CA . GLY A 1 105 ? 29.922 16.188 -18.516 1 92.38 105 GLY A CA 1
ATOM 749 C C . GLY A 1 105 ? 29.484 16.781 -19.844 1 92.38 105 GLY A C 1
ATOM 750 O O . GLY A 1 105 ? 29.953 16.359 -20.891 1 92.38 105 GLY A O 1
ATOM 751 N N . LEU A 1 106 ? 28.641 17.75 -19.781 1 92.31 106 LEU A N 1
ATOM 752 C CA . LEU A 1 106 ? 28.156 18.406 -20.984 1 92.31 106 LEU A CA 1
ATOM 753 C C . LEU A 1 106 ? 29.281 19.219 -21.641 1 92.31 106 LEU A C 1
ATOM 755 O O . LEU A 1 106 ? 29.344 19.297 -22.875 1 92.31 106 LEU A O 1
ATOM 759 N N . LEU A 1 107 ? 30.156 19.766 -20.844 1 90 107 LEU A N 1
ATOM 760 C CA . LEU A 1 107 ? 31.25 20.594 -21.344 1 90 107 LEU A CA 1
ATOM 761 C C . LEU A 1 107 ? 32.312 19.75 -22.016 1 90 107 LEU A C 1
ATOM 763 O O . LEU A 1 107 ? 33 20.203 -22.938 1 90 107 LEU A O 1
ATOM 767 N N . LEU A 1 108 ? 32.469 18.516 -21.594 1 82.88 108 LEU A N 1
ATOM 768 C CA . LEU A 1 108 ? 33.531 17.656 -22.109 1 82.88 108 LEU A CA 1
ATOM 769 C C . LEU A 1 108 ? 33.344 17.375 -23.594 1 82.88 108 LEU A C 1
ATOM 771 O O . LEU A 1 108 ? 34.312 17.297 -24.344 1 82.88 108 LEU A O 1
ATOM 775 N N . ASP A 1 109 ? 32.219 17.172 -23.984 1 67.12 109 ASP A N 1
ATOM 776 C CA . ASP A 1 109 ? 31.938 16.766 -25.359 1 67.12 109 ASP A CA 1
ATOM 777 C C . ASP A 1 109 ? 32.156 17.922 -26.328 1 67.12 109 ASP A C 1
ATOM 779 O O . ASP A 1 109 ? 32.219 17.719 -27.547 1 67.12 109 ASP A O 1
ATOM 783 N N . LEU A 1 110 ? 32.469 19.062 -25.672 1 71.94 110 LEU A N 1
ATOM 784 C CA . LEU A 1 110 ? 32.406 20.203 -26.562 1 71.94 110 LEU A CA 1
ATOM 785 C C . LEU A 1 110 ? 33.594 21.125 -26.328 1 71.94 110 LEU A C 1
ATOM 787 O O . LEU A 1 110 ? 33.562 22.297 -26.703 1 71.94 110 LEU A O 1
ATOM 791 N N . THR A 1 111 ? 34.625 20.672 -25.812 1 68.69 111 THR A N 1
ATOM 792 C CA . THR A 1 111 ? 35.781 21.391 -25.328 1 68.69 111 THR A CA 1
ATOM 793 C C . THR A 1 111 ? 36.5 22.109 -26.469 1 68.69 111 THR A C 1
ATOM 795 O O . THR A 1 111 ? 37.062 23.188 -26.266 1 68.69 111 THR A O 1
ATOM 798 N N . GLU A 1 112 ? 36.375 21.609 -27.562 1 71.94 112 GLU A N 1
ATOM 799 C CA . GLU A 1 112 ? 37.156 22.203 -28.641 1 71.94 112 GLU A CA 1
ATOM 800 C C . GLU A 1 112 ? 36.625 23.562 -29.047 1 71.94 112 GLU A C 1
ATOM 802 O O . GLU A 1 112 ? 37.344 24.375 -29.641 1 71.94 112 GLU A O 1
ATOM 807 N N . ARG A 1 113 ? 35.5 23.859 -28.672 1 78.94 113 ARG A N 1
ATOM 808 C CA . ARG A 1 113 ? 34.875 25.094 -29.125 1 78.94 113 ARG A CA 1
ATOM 809 C C . ARG A 1 113 ? 35.031 26.203 -28.094 1 78.94 113 ARG A C 1
ATOM 811 O O . ARG A 1 113 ? 34.719 27.359 -28.359 1 78.94 113 ARG A O 1
ATOM 818 N N . ASP A 1 114 ? 35.469 25.859 -26.984 1 80.62 114 ASP A N 1
ATOM 819 C CA . ASP A 1 114 ? 35.75 26.828 -25.922 1 80.62 114 ASP A CA 1
ATOM 820 C C . ASP A 1 114 ? 37.219 27.234 -25.906 1 80.62 114 ASP A C 1
ATOM 822 O O . ASP A 1 114 ? 38.094 26.453 -25.562 1 80.62 114 ASP A O 1
ATOM 826 N N . PRO A 1 115 ? 37.531 28.484 -26.234 1 82.88 115 PRO A N 1
ATOM 827 C CA . PRO A 1 115 ? 38.938 28.922 -26.25 1 82.88 115 PRO A CA 1
ATOM 828 C C . PRO A 1 115 ? 39.562 28.859 -24.859 1 82.88 115 PRO A C 1
ATOM 830 O O . PRO A 1 115 ? 40.781 28.766 -24.75 1 82.88 115 PRO A O 1
ATOM 833 N N . ASP A 1 116 ? 38.781 28.938 -23.875 1 86.25 116 ASP A N 1
ATOM 834 C CA . ASP A 1 116 ? 39.312 28.891 -22.5 1 86.25 116 ASP A CA 1
ATOM 835 C C . ASP A 1 116 ? 39.031 27.547 -21.844 1 86.25 116 ASP A C 1
ATOM 837 O O . ASP A 1 116 ? 38.938 27.438 -20.625 1 86.25 116 ASP A O 1
ATOM 841 N N . ALA A 1 117 ? 38.875 26.578 -22.703 1 86.25 117 ALA A N 1
ATOM 842 C CA . ALA A 1 117 ? 38.438 25.25 -22.234 1 86.25 117 ALA A CA 1
ATOM 843 C C . ALA A 1 117 ? 39.438 24.703 -21.203 1 86.25 117 ALA A C 1
ATOM 845 O O . ALA A 1 117 ? 39.031 24.172 -20.172 1 86.25 117 ALA A O 1
ATOM 846 N N . ASP A 1 118 ? 40.688 24.812 -21.453 1 85.69 118 ASP A N 1
ATOM 847 C CA . ASP A 1 118 ? 41.688 24.266 -20.562 1 85.69 118 ASP A CA 1
ATOM 848 C C . ASP A 1 118 ? 41.625 24.922 -19.188 1 85.69 118 ASP A C 1
ATOM 850 O O . ASP A 1 118 ? 41.656 24.234 -18.172 1 85.69 118 ASP A O 1
ATOM 854 N N . LYS A 1 119 ? 41.531 26.203 -19.219 1 89.19 119 LYS A N 1
ATOM 855 C CA . LYS A 1 119 ? 41.469 26.953 -17.969 1 89.19 119 LYS A CA 1
ATOM 856 C C . LYS A 1 119 ? 40.219 26.625 -17.188 1 89.19 119 LYS A C 1
ATOM 858 O O . LYS A 1 119 ? 40.25 26.469 -15.969 1 89.19 119 LYS A O 1
ATOM 863 N N . ARG A 1 120 ? 39.188 26.594 -17.812 1 90.94 120 ARG A N 1
ATOM 864 C CA . ARG A 1 120 ? 37.906 26.312 -17.203 1 90.94 120 ARG A CA 1
ATOM 865 C C . ARG A 1 120 ? 37.875 24.906 -16.594 1 90.94 120 ARG A C 1
ATOM 867 O O . ARG A 1 120 ? 37.469 24.719 -15.453 1 90.94 120 ARG A O 1
ATOM 874 N N . LEU A 1 121 ? 38.312 23.984 -17.406 1 90 121 LEU A N 1
ATOM 875 C CA . LEU A 1 121 ? 38.312 22.594 -16.953 1 90 121 LEU A CA 1
ATOM 876 C C . LEU A 1 121 ? 39.25 22.422 -15.75 1 90 121 LEU A C 1
ATOM 878 O O . LEU A 1 121 ? 38.938 21.672 -14.82 1 90 121 LEU A O 1
ATOM 882 N N . THR A 1 122 ? 40.344 23.078 -15.82 1 90.81 122 THR A N 1
ATOM 883 C CA . THR A 1 122 ? 41.281 23.047 -14.688 1 90.81 122 THR A CA 1
ATOM 884 C C . THR A 1 122 ? 40.625 23.609 -13.43 1 90.81 122 THR A C 1
ATOM 886 O O . THR A 1 122 ? 40.719 23.047 -12.344 1 90.81 122 THR A O 1
ATOM 889 N N . GLY A 1 123 ? 39.938 24.719 -13.562 1 93.12 123 GLY A N 1
ATOM 890 C CA . GLY A 1 123 ? 39.219 25.312 -12.445 1 93.12 123 GLY A CA 1
ATOM 891 C C . GLY A 1 123 ? 38.156 24.406 -11.891 1 93.12 123 GLY A C 1
ATOM 892 O O . GLY A 1 123 ? 37.938 24.359 -10.68 1 93.12 123 GLY A O 1
ATOM 893 N N . LEU A 1 124 ? 37.438 23.703 -12.781 1 93.31 124 LEU A N 1
ATOM 894 C CA . LEU A 1 124 ? 36.406 22.797 -12.375 1 93.31 124 LEU A CA 1
ATOM 895 C C . LEU A 1 124 ? 36.969 21.578 -11.664 1 93.31 124 LEU A C 1
ATOM 897 O O . LEU A 1 124 ? 36.438 21.109 -10.656 1 93.31 124 LEU A O 1
ATOM 901 N N . ILE A 1 125 ? 38.062 21.031 -12.141 1 91.81 125 ILE A N 1
ATOM 902 C CA . ILE A 1 125 ? 38.75 19.859 -11.586 1 91.81 125 ILE A CA 1
ATOM 903 C C . ILE A 1 125 ? 39.281 20.188 -10.188 1 91.81 125 ILE A C 1
ATOM 905 O O . ILE A 1 125 ? 39.156 19.375 -9.266 1 91.81 125 ILE A O 1
ATOM 909 N N . GLU A 1 126 ? 39.781 21.438 -10.023 1 92.62 126 GLU A N 1
ATOM 910 C CA . GLU A 1 126 ? 40.375 21.844 -8.766 1 92.62 126 GLU A CA 1
ATOM 911 C C . GLU A 1 126 ? 39.344 22.344 -7.777 1 92.62 126 GLU A C 1
ATOM 913 O O . GLU A 1 126 ? 39.625 22.547 -6.598 1 92.62 126 GLU A O 1
ATOM 918 N N . GLY A 1 127 ? 38.188 22.484 -8.234 1 91.88 127 GLY A N 1
ATOM 919 C CA . GLY A 1 127 ? 37.094 22.922 -7.375 1 91.88 127 GLY A CA 1
ATOM 920 C C . GLY A 1 127 ? 37.062 24.422 -7.172 1 91.88 127 GLY A C 1
ATOM 921 O O . GLY A 1 127 ? 36.219 24.922 -6.43 1 91.88 127 GLY A O 1
ATOM 922 N N . ARG A 1 128 ? 37.938 25.156 -7.855 1 94.19 128 ARG A N 1
ATOM 923 C CA . ARG A 1 128 ? 37.938 26.625 -7.75 1 94.19 128 ARG A CA 1
ATOM 924 C C . ARG A 1 128 ? 36.781 27.234 -8.523 1 94.19 128 ARG A C 1
ATOM 926 O O . ARG A 1 128 ? 36.375 28.375 -8.273 1 94.19 128 ARG A O 1
ATOM 933 N N . ARG A 1 129 ? 36.281 26.516 -9.469 1 93.81 129 ARG A N 1
ATOM 934 C CA . ARG A 1 129 ? 35.094 26.891 -10.234 1 93.81 129 ARG A CA 1
ATOM 935 C C . ARG A 1 129 ? 34.031 25.828 -10.109 1 93.81 129 ARG A C 1
ATOM 937 O O . ARG A 1 129 ? 34.312 24.641 -9.961 1 93.81 129 ARG A O 1
ATOM 944 N N . THR A 1 130 ? 32.812 26.297 -10.086 1 95.81 130 THR A N 1
ATOM 945 C CA . THR A 1 130 ? 31.656 25.391 -10.164 1 95.81 130 THR A CA 1
ATOM 946 C C . THR A 1 130 ? 30.781 25.75 -11.367 1 95.81 130 THR A C 1
ATOM 948 O O . THR A 1 130 ? 30.844 26.859 -11.891 1 95.81 130 THR A O 1
ATOM 951 N N . ALA A 1 131 ? 30.078 24.781 -11.852 1 96.06 131 ALA A N 1
ATOM 952 C CA . ALA A 1 131 ? 29.188 24.984 -12.992 1 96.06 131 ALA A CA 1
ATOM 953 C C . ALA A 1 131 ? 27.797 24.422 -12.719 1 96.06 131 ALA A C 1
ATOM 955 O O . ALA A 1 131 ? 27.609 23.609 -11.812 1 96.06 131 ALA A O 1
ATOM 956 N N . ALA A 1 132 ? 26.812 24.906 -13.398 1 97 132 ALA A N 1
ATOM 957 C CA . ALA A 1 132 ? 25.438 24.422 -13.359 1 97 132 ALA A CA 1
ATOM 958 C C . ALA A 1 132 ? 24.844 24.328 -14.766 1 97 132 ALA A C 1
ATOM 960 O O . ALA A 1 132 ? 25.312 25.016 -15.68 1 97 132 ALA A O 1
ATOM 961 N N . ALA A 1 133 ? 23.922 23.5 -14.938 1 96.88 133 ALA A N 1
ATOM 962 C CA . ALA A 1 133 ? 23.281 23.312 -16.234 1 96.88 133 ALA A CA 1
ATOM 963 C C . ALA A 1 133 ? 21.812 23.719 -16.172 1 96.88 133 ALA A C 1
ATOM 965 O O . ALA A 1 133 ? 21.078 23.297 -15.258 1 96.88 133 ALA A O 1
ATOM 966 N N . ALA A 1 134 ? 21.406 24.531 -17.031 1 96.94 134 ALA A N 1
ATOM 967 C CA . ALA A 1 134 ? 20.016 24.922 -17.219 1 96.94 134 ALA A CA 1
ATOM 968 C C . ALA A 1 134 ? 19.453 24.344 -18.516 1 96.94 134 ALA A C 1
ATOM 970 O O . ALA A 1 134 ? 19.609 24.938 -19.578 1 96.94 134 ALA A O 1
ATOM 971 N N . LEU A 1 135 ? 18.703 23.297 -18.391 1 95.69 135 LEU A N 1
ATOM 972 C CA . LEU A 1 135 ? 18.312 22.531 -19.562 1 95.69 135 LEU A CA 1
ATOM 973 C C . LEU A 1 135 ? 16.859 22.797 -19.938 1 95.69 135 LEU A C 1
ATOM 975 O O . LEU A 1 135 ? 16.5 22.875 -21.109 1 95.69 135 LEU A O 1
ATOM 979 N N . THR A 1 136 ? 16.016 22.844 -18.859 1 95.19 136 THR A N 1
ATOM 980 C CA . THR A 1 136 ? 14.586 22.984 -19.062 1 95.19 136 THR A CA 1
ATOM 981 C C . THR A 1 136 ? 14.055 24.203 -18.312 1 95.19 136 THR A C 1
ATOM 983 O O . THR A 1 136 ? 14.617 24.609 -17.297 1 95.19 136 THR A O 1
ATOM 986 N N . GLY A 1 137 ? 12.945 24.734 -18.812 1 94.12 137 GLY A N 1
ATOM 987 C CA . GLY A 1 137 ? 12.367 25.938 -18.219 1 94.12 137 GLY A CA 1
ATOM 988 C C . GLY A 1 137 ? 11.922 25.734 -16.781 1 94.12 137 GLY A C 1
ATOM 989 O O . GLY A 1 137 ? 11.969 26.672 -15.984 1 94.12 137 GLY A O 1
ATOM 990 N N . ASP A 1 138 ? 11.523 24.531 -16.375 1 90.31 138 ASP A N 1
ATOM 991 C CA . ASP A 1 138 ? 10.93 24.281 -15.07 1 90.31 138 ASP A CA 1
ATOM 992 C C . ASP A 1 138 ? 11.844 23.422 -14.203 1 90.31 138 ASP A C 1
ATOM 994 O O . ASP A 1 138 ? 11.422 22.938 -13.148 1 90.31 138 ASP A O 1
ATOM 998 N N . GLY A 1 139 ? 13.094 23.156 -14.688 1 88.56 139 GLY A N 1
ATOM 999 C CA . GLY A 1 139 ? 14.047 22.359 -13.938 1 88.56 139 GLY A CA 1
ATOM 1000 C C . GLY A 1 139 ? 13.695 20.875 -13.898 1 88.56 139 GLY A C 1
ATOM 1001 O O . GLY A 1 139 ? 14.359 20.094 -13.227 1 88.56 139 GLY A O 1
ATOM 1002 N N . GLY A 1 140 ? 12.68 20.438 -14.562 1 90.56 140 GLY A N 1
ATOM 1003 C CA . GLY A 1 140 ? 12.188 19.062 -14.484 1 90.56 140 GLY A CA 1
ATOM 1004 C C . GLY A 1 140 ? 12.859 18.141 -15.469 1 90.56 140 GLY A C 1
ATOM 1005 O O . GLY A 1 140 ? 14.055 18.281 -15.742 1 90.56 140 GLY A O 1
ATOM 1006 N N . LEU A 1 141 ? 12.109 17.141 -15.922 1 91.75 141 LEU A N 1
ATOM 1007 C CA . LEU A 1 141 ? 12.609 16.109 -16.828 1 91.75 141 LEU A CA 1
ATOM 1008 C C . LEU A 1 141 ? 13.023 16.719 -18.172 1 91.75 141 LEU A C 1
ATOM 1010 O O . LEU A 1 141 ? 12.297 17.531 -18.734 1 91.75 141 LEU A O 1
ATOM 1014 N N . TRP A 1 142 ? 14.148 16.312 -18.656 1 93.12 142 TRP A N 1
ATOM 1015 C CA . TRP A 1 142 ? 14.656 16.781 -19.938 1 93.12 142 TRP A CA 1
ATOM 1016 C C . TRP A 1 142 ? 13.789 16.281 -21.078 1 93.12 142 TRP A C 1
ATOM 1018 O O . TRP A 1 142 ? 13.57 15.078 -21.219 1 93.12 142 TRP A O 1
ATOM 1028 N N . ARG A 1 143 ? 13.273 17.219 -21.812 1 88.81 143 ARG A N 1
ATOM 1029 C CA . ARG A 1 143 ? 12.594 17.031 -23.094 1 88.81 143 ARG A CA 1
ATOM 1030 C C . ARG A 1 143 ? 12.758 18.25 -23.984 1 88.81 143 ARG A C 1
ATOM 1032 O O . ARG A 1 143 ? 12.812 19.391 -23.5 1 88.81 143 ARG A O 1
ATOM 1039 N N . ARG A 1 144 ? 12.773 18.016 -25.203 1 89.5 144 ARG A N 1
ATOM 1040 C CA . ARG A 1 144 ? 12.953 19.094 -26.156 1 89.5 144 ARG A CA 1
ATOM 1041 C C . ARG A 1 144 ? 11.898 20.188 -25.953 1 89.5 144 ARG A C 1
ATOM 1043 O O . ARG A 1 144 ? 12.219 21.375 -25.984 1 89.5 144 ARG A O 1
ATOM 1050 N N . SER A 1 145 ? 10.68 19.719 -25.688 1 90.5 145 SER A N 1
ATOM 1051 C CA . SER A 1 145 ? 9.562 20.656 -25.562 1 90.5 145 SER A CA 1
ATOM 1052 C C . SER A 1 145 ? 9.648 21.469 -24.281 1 90.5 145 SER A C 1
ATOM 1054 O O . SER A 1 145 ? 8.953 22.469 -24.141 1 90.5 145 SER A O 1
ATOM 1056 N N . ALA A 1 146 ? 10.602 21.141 -23.391 1 93.44 146 ALA A N 1
ATOM 1057 C CA . ALA A 1 146 ? 10.695 21.828 -22.109 1 93.44 146 ALA A CA 1
ATOM 1058 C C . ALA A 1 146 ? 11.75 22.938 -22.156 1 93.44 146 ALA A C 1
ATOM 1060 O O . ALA A 1 146 ? 11.914 23.688 -21.203 1 93.44 146 ALA A O 1
ATOM 1061 N N . VAL A 1 147 ? 12.445 23.078 -23.312 1 96.5 147 VAL A N 1
ATOM 1062 C CA . VAL A 1 147 ? 13.422 24.141 -23.469 1 96.5 147 VAL A CA 1
ATOM 1063 C C . VAL A 1 147 ? 12.695 25.469 -23.703 1 96.5 147 VAL A C 1
ATOM 1065 O O . VAL A 1 147 ? 11.898 25.594 -24.641 1 96.5 147 VAL A O 1
ATOM 1068 N N . THR A 1 148 ? 13.016 26.438 -22.875 1 96.19 148 THR A N 1
ATOM 1069 C CA . THR A 1 148 ? 12.25 27.672 -22.953 1 96.19 148 THR A CA 1
ATOM 1070 C C . THR A 1 148 ? 13.156 28.844 -23.344 1 96.19 148 THR A C 1
ATOM 1072 O O . THR A 1 148 ? 12.672 29.938 -23.656 1 96.19 148 THR A O 1
ATOM 1075 N N . LEU A 1 149 ? 14.461 28.641 -23.375 1 98.06 149 LEU A N 1
ATOM 1076 C CA . LEU A 1 149 ? 15.391 29.703 -23.75 1 98.06 149 LEU A CA 1
ATOM 1077 C C . LEU A 1 149 ? 15.508 29.797 -25.266 1 98.06 149 LEU A C 1
ATOM 1079 O O . LEU A 1 149 ? 15.422 28.781 -25.969 1 98.06 149 LEU A O 1
ATOM 1083 N N . SER A 1 150 ? 15.719 31 -25.75 1 98.19 150 SER A N 1
ATOM 1084 C CA . SER A 1 150 ? 15.93 31.25 -27.172 1 98.19 150 SER A CA 1
ATOM 1085 C C . SER A 1 150 ? 17.281 31.906 -27.422 1 98.19 150 SER A C 1
ATOM 1087 O O . SER A 1 150 ? 17.75 32.719 -26.625 1 98.19 150 SER A O 1
ATOM 1089 N N . ALA A 1 151 ? 17.875 31.5 -28.453 1 97.75 151 ALA A N 1
ATOM 1090 C CA . ALA A 1 151 ? 19.172 32.031 -28.844 1 97.75 151 ALA A CA 1
ATOM 1091 C C . ALA A 1 151 ? 19.078 32.719 -30.203 1 97.75 151 ALA A C 1
ATOM 1093 O O . ALA A 1 151 ? 18.453 32.219 -31.141 1 97.75 151 ALA A O 1
ATOM 1094 N N . ALA A 1 152 ? 19.641 33.906 -30.266 1 96.56 152 ALA A N 1
ATOM 1095 C CA . ALA A 1 152 ? 19.703 34.656 -31.516 1 96.56 152 ALA A CA 1
ATOM 1096 C C . ALA A 1 152 ? 21.125 35.125 -31.812 1 96.56 152 ALA A C 1
ATOM 1098 O O . ALA A 1 152 ? 21.859 35.5 -30.891 1 96.56 152 ALA A O 1
ATOM 1099 N N . ARG A 1 153 ? 21.453 35.094 -33.062 1 93.69 153 ARG A N 1
ATOM 1100 C CA . ARG A 1 153 ? 22.781 35.531 -33.469 1 93.69 153 ARG A CA 1
ATOM 1101 C C . ARG A 1 153 ? 22.891 37.031 -33.438 1 93.69 153 ARG A C 1
ATOM 1103 O O . ARG A 1 153 ? 21.953 37.75 -33.812 1 93.69 153 ARG A O 1
ATOM 1110 N N . THR A 1 154 ? 23.891 37.5 -32.906 1 91.12 154 THR A N 1
ATOM 1111 C CA . THR A 1 154 ? 24.266 38.906 -32.938 1 91.12 154 THR A CA 1
ATOM 1112 C C . THR A 1 154 ? 25.703 39.062 -33.406 1 91.12 154 THR A C 1
ATOM 1114 O O . THR A 1 154 ? 26.641 39.062 -32.625 1 91.12 154 THR A O 1
ATOM 1117 N N . GLY A 1 155 ? 25.859 39.406 -34.688 1 85.62 155 GLY A N 1
ATOM 1118 C CA . GLY A 1 155 ? 27.203 39.375 -35.281 1 85.62 155 GLY A CA 1
ATOM 1119 C C . GLY A 1 155 ? 27.828 38 -35.25 1 85.62 155 GLY A C 1
ATOM 1120 O O . GLY A 1 155 ? 27.219 37.031 -35.75 1 85.62 155 GLY A O 1
ATOM 1121 N N . ASP A 1 156 ? 28.938 37.875 -34.594 1 80 156 ASP A N 1
ATOM 1122 C CA . ASP A 1 156 ? 29.641 36.594 -34.469 1 80 156 ASP A CA 1
ATOM 1123 C C . ASP A 1 156 ? 29.312 35.906 -33.156 1 80 156 ASP A C 1
ATOM 1125 O O . ASP A 1 156 ? 29.734 34.781 -32.938 1 80 156 ASP A O 1
ATOM 1129 N N . ASP A 1 157 ? 28.453 36.594 -32.469 1 85.62 157 ASP A N 1
ATOM 1130 C CA . ASP A 1 157 ? 28.141 36.062 -31.156 1 85.62 157 ASP A CA 1
ATOM 1131 C C . ASP A 1 157 ? 26.672 35.656 -31.047 1 85.62 157 ASP A C 1
ATOM 1133 O O . ASP A 1 157 ? 25.953 35.656 -32.062 1 85.62 157 ASP A O 1
ATOM 1137 N N . TRP A 1 158 ? 26.297 35.125 -29.938 1 94.62 158 TRP A N 1
ATOM 1138 C CA . TRP A 1 158 ? 24.906 34.75 -29.656 1 94.62 158 TRP A CA 1
ATOM 1139 C C . TRP A 1 158 ? 24.391 35.438 -28.406 1 94.62 158 TRP A C 1
ATOM 1141 O O . TRP A 1 158 ? 25.156 35.688 -27.469 1 94.62 158 TRP A O 1
ATOM 1151 N N . ASN A 1 159 ? 23.172 35.781 -28.453 1 97.31 159 ASN A N 1
ATOM 1152 C CA . ASN A 1 159 ? 22.453 36.281 -27.281 1 97.31 159 ASN A CA 1
ATOM 1153 C C . ASN A 1 159 ? 21.297 35.344 -26.891 1 97.31 159 ASN A C 1
ATOM 1155 O O . ASN A 1 159 ? 20.609 34.844 -27.766 1 97.31 159 ASN A O 1
ATOM 1159 N N . ILE A 1 160 ? 21.172 35.125 -25.625 1 98 160 ILE A N 1
ATOM 1160 C CA . ILE A 1 160 ? 20.141 34.219 -25.141 1 98 160 ILE A CA 1
ATOM 1161 C C . ILE A 1 160 ? 19.109 35 -24.328 1 98 160 ILE A C 1
ATOM 1163 O O . ILE A 1 160 ? 19.453 35.906 -23.578 1 98 160 ILE A O 1
ATOM 1167 N N . ASP A 1 161 ? 17.828 34.688 -24.516 1 98.31 161 ASP A N 1
ATOM 1168 C CA . ASP A 1 161 ? 16.703 35.281 -23.781 1 98.31 161 ASP A CA 1
ATOM 1169 C C . ASP A 1 161 ? 15.844 34.188 -23.141 1 98.31 161 ASP A C 1
ATOM 1171 O O . ASP A 1 161 ? 15.695 33.094 -23.688 1 98.31 161 ASP A O 1
ATOM 1175 N N . GLY A 1 162 ? 15.289 34.531 -22 1 98.19 162 GLY A N 1
ATOM 1176 C CA . GLY A 1 162 ? 14.336 33.625 -21.359 1 98.19 162 GLY A CA 1
ATOM 1177 C C . GLY A 1 162 ? 14.633 33.375 -19.891 1 98.19 162 GLY A C 1
ATOM 1178 O O . GLY A 1 162 ? 15.469 34.062 -19.312 1 98.19 162 GLY A O 1
ATOM 1179 N N . THR A 1 163 ? 13.883 32.562 -19.281 1 97.94 163 THR A N 1
ATOM 1180 C CA . THR A 1 163 ? 14.016 32.25 -17.859 1 97.94 163 THR A CA 1
ATOM 1181 C C . THR A 1 163 ? 13.969 30.75 -17.625 1 97.94 163 THR A C 1
ATOM 1183 O O . THR A 1 163 ? 13.188 30.047 -18.25 1 97.94 163 THR A O 1
ATOM 1186 N N . VAL A 1 164 ? 14.867 30.312 -16.859 1 97.5 164 VAL A N 1
ATOM 1187 C CA . VAL A 1 164 ? 14.875 28.938 -16.359 1 97.5 164 VAL A CA 1
ATOM 1188 C C . VAL A 1 164 ? 14.812 28.938 -14.836 1 97.5 164 VAL A C 1
ATOM 1190 O O . VAL A 1 164 ? 15.516 29.719 -14.18 1 97.5 164 VAL A O 1
ATOM 1193 N N . ARG A 1 165 ? 13.945 28.094 -14.312 1 96.69 165 ARG A N 1
ATOM 1194 C CA . ARG A 1 165 ? 13.781 28.016 -12.867 1 96.69 165 ARG A CA 1
ATOM 1195 C C . ARG A 1 165 ? 14.375 26.719 -12.32 1 96.69 165 ARG A C 1
ATOM 1197 O O . ARG A 1 165 ? 14.602 25.766 -13.07 1 96.69 165 ARG A O 1
ATOM 1204 N N . HIS A 1 166 ? 14.695 26.688 -11 1 97.5 166 HIS A N 1
ATOM 1205 C CA . HIS A 1 166 ? 15.125 25.531 -10.242 1 97.5 166 HIS A CA 1
ATOM 1206 C C . HIS A 1 166 ? 16.422 24.953 -10.812 1 97.5 166 HIS A C 1
ATOM 1208 O O . HIS A 1 166 ? 16.531 23.734 -11 1 97.5 166 HIS A O 1
ATOM 1214 N N . VAL A 1 167 ? 17.312 25.828 -11.211 1 97.5 167 VAL A N 1
ATOM 1215 C CA . VAL A 1 167 ? 18.609 25.359 -11.688 1 97.5 167 VAL A CA 1
ATOM 1216 C C . VAL A 1 167 ? 19.469 24.906 -10.508 1 97.5 167 VAL A C 1
ATOM 1218 O O . VAL A 1 167 ? 19.953 25.75 -9.734 1 97.5 167 VAL A O 1
ATOM 1221 N N . LEU A 1 168 ? 19.672 23.609 -10.398 1 96.94 168 LEU A N 1
ATOM 1222 C CA . LEU A 1 168 ? 20.438 23.047 -9.297 1 96.94 168 LEU A CA 1
ATOM 1223 C C . LEU A 1 168 ? 21.859 23.578 -9.297 1 96.94 168 LEU A C 1
ATOM 1225 O O . LEU A 1 168 ? 22.547 23.516 -10.312 1 96.94 168 LEU A O 1
ATOM 1229 N N . GLY A 1 169 ? 22.312 24.203 -8.227 1 95.06 169 GLY A N 1
ATOM 1230 C CA . GLY A 1 169 ? 23.641 24.75 -8.094 1 95.06 169 GLY A CA 1
ATOM 1231 C C . GLY A 1 169 ? 23.812 26.078 -8.805 1 95.06 169 GLY A C 1
ATOM 1232 O O . GLY A 1 169 ? 24.922 26.625 -8.852 1 95.06 169 GLY A O 1
ATOM 1233 N N . GLY A 1 170 ? 22.75 26.625 -9.344 1 93.94 170 GLY A N 1
ATOM 1234 C CA . GLY A 1 170 ? 22.828 27.812 -10.18 1 93.94 170 GLY A CA 1
ATOM 1235 C C . GLY A 1 170 ? 23.203 29.062 -9.406 1 93.94 170 GLY A C 1
ATOM 1236 O O . GLY A 1 170 ? 23.766 30 -9.961 1 93.94 170 GLY A O 1
ATOM 1237 N N . SER A 1 171 ? 22.922 29.047 -8.148 1 88.19 171 SER A N 1
ATOM 1238 C CA . SER A 1 171 ? 23.141 30.25 -7.34 1 88.19 171 SER A CA 1
ATOM 1239 C C . SER A 1 171 ? 24.625 30.438 -7.023 1 88.19 171 SER A C 1
ATOM 1241 O O . SER A 1 171 ? 25.047 31.531 -6.652 1 88.19 171 SER A O 1
ATOM 1243 N N . ALA A 1 172 ? 25.391 29.406 -7.219 1 86.19 172 ALA A N 1
ATOM 1244 C CA . ALA A 1 172 ? 26.812 29.484 -6.879 1 86.19 172 ALA A CA 1
ATOM 1245 C C . ALA A 1 172 ? 27.688 29.109 -8.078 1 86.19 172 ALA A C 1
ATOM 1247 O O . ALA A 1 172 ? 28.891 28.891 -7.93 1 86.19 172 ALA A O 1
ATOM 1248 N N . ALA A 1 173 ? 27.125 29.109 -9.203 1 94.75 173 ALA A N 1
ATOM 1249 C CA . ALA A 1 173 ? 27.875 28.609 -10.367 1 94.75 173 ALA A CA 1
ATOM 1250 C C . ALA A 1 173 ? 28.734 29.719 -10.969 1 94.75 173 ALA A C 1
ATOM 1252 O O . ALA A 1 173 ? 28.312 30.875 -11.062 1 94.75 173 ALA A O 1
ATOM 1253 N N . ASP A 1 174 ? 29.938 29.344 -11.352 1 95.12 174 ASP A N 1
ATOM 1254 C CA . ASP A 1 174 ? 30.844 30.234 -12.086 1 95.12 174 ASP A CA 1
ATOM 1255 C C . ASP A 1 174 ? 30.594 30.156 -13.586 1 95.12 174 ASP A C 1
ATOM 1257 O O . ASP A 1 174 ? 30.953 31.062 -14.336 1 95.12 174 ASP A O 1
ATOM 1261 N N . ASP A 1 175 ? 30.094 29.016 -14 1 94.06 175 ASP A N 1
ATOM 1262 C CA . ASP A 1 175 ? 29.781 28.75 -15.398 1 94.06 175 ASP A CA 1
ATOM 1263 C C . ASP A 1 175 ? 28.359 28.188 -15.531 1 94.06 175 ASP A C 1
ATOM 1265 O O . ASP A 1 175 ? 27.953 27.344 -14.742 1 94.06 175 ASP A O 1
ATOM 1269 N N . LEU A 1 176 ? 27.672 28.688 -16.484 1 96.19 176 LEU A N 1
ATOM 1270 C CA . LEU A 1 176 ? 26.344 28.156 -16.781 1 96.19 176 LEU A CA 1
ATOM 1271 C C . LEU A 1 176 ? 26.328 27.5 -18.156 1 96.19 176 LEU A C 1
ATOM 1273 O O . LEU A 1 176 ? 26.688 28.141 -19.156 1 96.19 176 LEU A O 1
ATOM 1277 N N . VAL A 1 177 ? 26.016 26.266 -18.203 1 95.69 177 VAL A N 1
ATOM 1278 C CA . VAL A 1 177 ? 25.734 25.578 -19.469 1 95.69 177 VAL A CA 1
ATOM 1279 C C . VAL A 1 177 ? 24.234 25.562 -19.719 1 95.69 177 VAL A C 1
ATOM 1281 O O . VAL A 1 177 ? 23.469 25.016 -18.922 1 95.69 177 VAL A O 1
ATOM 1284 N N . VAL A 1 178 ? 23.781 26.141 -20.844 1 96.44 178 VAL A N 1
ATOM 1285 C CA . VAL A 1 178 ? 22.344 26.25 -21.062 1 96.44 178 VAL A CA 1
ATOM 1286 C C . VAL A 1 178 ? 21.984 25.641 -22.422 1 96.44 178 VAL A C 1
ATOM 1288 O O . VAL A 1 178 ? 22.812 25.609 -23.328 1 96.44 178 VAL A O 1
ATOM 1291 N N . VAL A 1 179 ? 20.828 25.078 -22.5 1 97 179 VAL A N 1
ATOM 1292 C CA . VAL A 1 179 ? 20.234 24.688 -23.781 1 97 179 VAL A CA 1
ATOM 1293 C C . VAL A 1 179 ? 19.219 25.734 -24.234 1 97 179 VAL A C 1
ATOM 1295 O O . VAL A 1 179 ? 18.359 26.141 -23.453 1 97 179 VAL A O 1
ATOM 1298 N N . ALA A 1 180 ? 19.391 26.234 -25.406 1 97.62 180 ALA A N 1
ATOM 1299 C CA . ALA A 1 180 ? 18.469 27.203 -25.984 1 97.62 180 ALA A CA 1
ATOM 1300 C C . ALA A 1 180 ? 18.109 26.844 -27.422 1 97.62 180 ALA A C 1
ATOM 1302 O O . ALA A 1 180 ? 18.891 26.188 -28.109 1 97.62 180 ALA A O 1
ATOM 1303 N N . ILE A 1 181 ? 16.984 27.281 -27.844 1 97.19 181 ILE A N 1
ATOM 1304 C CA . ILE A 1 181 ? 16.547 27.062 -29.219 1 97.19 181 ILE A CA 1
ATOM 1305 C C . ILE A 1 181 ? 17.125 28.125 -30.125 1 97.19 181 ILE A C 1
ATOM 1307 O O . ILE A 1 181 ? 16.906 29.328 -29.906 1 97.19 181 ILE A O 1
ATOM 1311 N N . ASP A 1 182 ? 17.812 27.734 -31.125 1 94.81 182 ASP A N 1
ATOM 1312 C CA . ASP A 1 182 ? 18.469 28.703 -32 1 94.81 182 ASP A CA 1
ATOM 1313 C C . ASP A 1 182 ? 17.516 29.219 -33.062 1 94.81 182 ASP A C 1
ATOM 1315 O O . ASP A 1 182 ? 16.312 28.938 -33.031 1 94.81 182 ASP A O 1
ATOM 1319 N N . GLU A 1 183 ? 18 29.969 -34.031 1 92.06 183 GLU A N 1
ATOM 1320 C CA . GLU A 1 183 ? 17.203 30.656 -35.031 1 92.06 183 GLU A CA 1
ATOM 1321 C C . GLU A 1 183 ? 16.547 29.656 -36 1 92.06 183 GLU A C 1
ATOM 1323 O O . GLU A 1 183 ? 15.555 29.969 -36.625 1 92.06 183 GLU A O 1
ATOM 1328 N N . HIS A 1 184 ? 17.016 28.422 -36.031 1 92.81 184 HIS A N 1
ATOM 1329 C CA . HIS A 1 184 ? 16.469 27.391 -36.906 1 92.81 184 HIS A CA 1
ATOM 1330 C C . HIS A 1 184 ? 15.5 26.5 -36.156 1 92.81 184 HIS A C 1
ATOM 1332 O O . HIS A 1 184 ? 14.992 25.516 -36.688 1 92.81 184 HIS A O 1
ATOM 1338 N N . GLY A 1 185 ? 15.312 26.812 -34.906 1 93.25 185 GLY A N 1
ATOM 1339 C CA . GLY A 1 185 ? 14.367 26.047 -34.125 1 93.25 185 GLY A CA 1
ATOM 1340 C C . GLY A 1 185 ? 14.984 24.797 -33.5 1 93.25 185 GLY A C 1
ATOM 1341 O O . GLY A 1 185 ? 14.266 23.891 -33.094 1 93.25 185 GLY A O 1
ATOM 1342 N N . GLU A 1 186 ? 16.297 24.734 -33.5 1 94.12 186 GLU A N 1
ATOM 1343 C CA . GLU A 1 186 ? 16.984 23.562 -32.969 1 94.12 186 GLU A CA 1
ATOM 1344 C C . GLU A 1 186 ? 17.672 23.875 -31.641 1 94.12 186 GLU A C 1
ATOM 1346 O O . GLU A 1 186 ? 18.219 24.969 -31.469 1 94.12 186 GLU A O 1
ATOM 1351 N N . PRO A 1 187 ? 17.547 22.875 -30.734 1 95.81 187 PRO A N 1
ATOM 1352 C CA . PRO A 1 187 ? 18.281 23.094 -29.484 1 95.81 187 PRO A CA 1
ATOM 1353 C C . PRO A 1 187 ? 19.781 23.094 -29.672 1 95.81 187 PRO A C 1
ATOM 1355 O O . PRO A 1 187 ? 20.312 22.328 -30.484 1 95.81 187 PRO A O 1
ATOM 1358 N N . ALA A 1 188 ? 20.438 23.938 -29 1 94.81 188 ALA A N 1
ATOM 1359 C CA . ALA A 1 188 ? 21.906 24.031 -29 1 94.81 188 ALA A CA 1
ATOM 1360 C C . ALA A 1 188 ? 22.438 24.312 -27.594 1 94.81 188 ALA A C 1
ATOM 1362 O O . ALA A 1 188 ? 21.703 24.797 -26.734 1 94.81 188 ALA A O 1
ATOM 1363 N N . LEU A 1 189 ? 23.719 23.953 -27.391 1 95.44 189 LEU A N 1
ATOM 1364 C CA . LEU A 1 189 ? 24.375 24.156 -26.094 1 95.44 189 LEU A CA 1
ATOM 1365 C C . LEU A 1 189 ? 25.203 25.438 -26.094 1 95.44 189 LEU A C 1
ATOM 1367 O O . LEU A 1 189 ? 25.953 25.688 -27.031 1 95.44 189 LEU A O 1
ATOM 1371 N N . PHE A 1 190 ? 25.031 26.172 -25.047 1 95.06 190 PHE A N 1
ATOM 1372 C CA . PHE A 1 190 ? 25.734 27.438 -24.906 1 95.06 190 PHE A CA 1
ATOM 1373 C C . PHE A 1 190 ? 26.406 27.531 -23.547 1 95.06 190 PHE A C 1
ATOM 1375 O O . PHE A 1 190 ? 25.984 26.891 -22.578 1 95.06 190 PHE A O 1
ATOM 1382 N N . LEU A 1 191 ? 27.469 28.297 -23.484 1 94.75 191 LEU A N 1
ATOM 1383 C CA . LEU A 1 191 ? 28.188 28.625 -22.25 1 94.75 191 LEU A CA 1
ATOM 1384 C C . LEU A 1 191 ? 28.016 30.109 -21.922 1 94.75 191 LEU A C 1
ATOM 1386 O O . LEU A 1 191 ? 28.188 30.969 -22.781 1 94.75 191 LEU A O 1
ATOM 1390 N N . LEU A 1 192 ? 27.562 30.328 -20.703 1 94.25 192 LEU A N 1
ATOM 1391 C CA . LEU A 1 192 ? 27.344 31.688 -20.234 1 94.25 192 LEU A CA 1
ATOM 1392 C C . LEU A 1 192 ? 28.141 31.953 -18.953 1 94.25 192 LEU A C 1
ATOM 1394 O O . LEU A 1 192 ? 28.312 31.062 -18.125 1 94.25 192 LEU A O 1
ATOM 1398 N N . ASP A 1 193 ? 28.578 33.156 -18.844 1 92.69 193 ASP A N 1
ATOM 1399 C CA . ASP A 1 193 ? 29.141 33.688 -17.594 1 92.69 193 ASP A CA 1
ATOM 1400 C C . ASP A 1 193 ? 28.047 34.375 -16.766 1 92.69 193 ASP A C 1
ATOM 1402 O O . ASP A 1 193 ? 27.469 35.375 -17.203 1 92.69 193 ASP A O 1
ATOM 1406 N N . PRO A 1 194 ? 27.828 33.875 -15.539 1 93.5 194 PRO A N 1
ATOM 1407 C CA . PRO A 1 194 ? 26.703 34.406 -14.758 1 93.5 194 PRO A CA 1
ATOM 1408 C C . PRO A 1 194 ? 26.922 35.844 -14.328 1 93.5 194 PRO A C 1
ATOM 1410 O O . PRO A 1 194 ? 25.984 36.5 -13.867 1 93.5 194 PRO A O 1
ATOM 1413 N N . THR A 1 195 ? 28.109 36.438 -14.516 1 91.5 195 THR A N 1
ATOM 1414 C CA . THR A 1 195 ? 28.422 37.781 -14.023 1 91.5 195 THR A CA 1
ATOM 1415 C C . THR A 1 195 ? 28.234 38.812 -15.117 1 91.5 195 THR A C 1
ATOM 1417 O O . THR A 1 195 ? 28.312 40.031 -14.859 1 91.5 195 THR A O 1
ATOM 1420 N N . VAL A 1 196 ? 27.984 38.406 -16.297 1 91.94 196 VAL A N 1
ATOM 1421 C CA . VAL A 1 196 ? 27.891 39.375 -17.391 1 91.94 196 VAL A CA 1
ATOM 1422 C C . VAL A 1 196 ? 26.516 40.031 -17.375 1 91.94 196 VAL A C 1
ATOM 1424 O O . VAL A 1 196 ? 25.562 39.5 -16.781 1 91.94 196 VAL A O 1
ATOM 1427 N N . ASP A 1 197 ? 26.5 41.188 -18.031 1 92.88 197 ASP A N 1
ATOM 1428 C CA . ASP A 1 197 ? 25.234 41.906 -18.156 1 92.88 197 ASP A CA 1
ATOM 1429 C C . ASP A 1 197 ? 24.188 41.062 -18.891 1 92.88 197 ASP A C 1
ATOM 1431 O O . ASP A 1 197 ? 24.516 40.344 -19.844 1 92.88 197 ASP A O 1
ATOM 1435 N N . GLY A 1 198 ? 23.047 41.062 -18.375 1 95.75 198 GLY A N 1
ATOM 1436 C CA . GLY A 1 198 ? 21.953 40.344 -19.016 1 95.75 198 GLY A CA 1
ATOM 1437 C C . GLY A 1 198 ? 21.656 39.031 -18.328 1 95.75 198 GLY A C 1
ATOM 1438 O O . GLY A 1 198 ? 20.672 38.344 -18.672 1 95.75 198 GLY A O 1
ATOM 1439 N N . VAL A 1 199 ? 22.547 38.625 -17.484 1 96.56 199 VAL A N 1
ATOM 1440 C CA . VAL A 1 199 ? 22.312 37.375 -16.719 1 96.56 199 VAL A CA 1
ATOM 1441 C C . VAL A 1 199 ? 21.969 37.75 -15.281 1 96.56 199 VAL A C 1
ATOM 1443 O O . VAL A 1 199 ? 22.703 38.438 -14.602 1 96.56 199 VAL A O 1
ATOM 1446 N N . VAL A 1 200 ? 20.828 37.281 -14.797 1 96.44 200 VAL A N 1
ATOM 1447 C CA . VAL A 1 200 ? 20.453 37.406 -13.391 1 96.44 200 VAL A CA 1
ATOM 1448 C C . VAL A 1 200 ? 20.203 36 -12.805 1 96.44 200 VAL A C 1
ATOM 1450 O O . VAL A 1 200 ? 19.266 35.312 -13.203 1 96.44 200 VAL A O 1
ATOM 1453 N N . ALA A 1 201 ? 21.031 35.594 -11.938 1 94.81 201 ALA A N 1
ATOM 1454 C CA . ALA A 1 201 ? 20.875 34.344 -11.188 1 94.81 201 ALA A CA 1
ATOM 1455 C C . ALA A 1 201 ? 20.375 34.625 -9.773 1 94.81 201 ALA A C 1
ATOM 1457 O O . ALA A 1 201 ? 21.172 34.906 -8.875 1 94.81 201 ALA A O 1
ATOM 1458 N N . GLU A 1 202 ? 19.141 34.469 -9.555 1 94.56 202 GLU A N 1
ATOM 1459 C CA . GLU A 1 202 ? 18.547 34.75 -8.242 1 94.56 202 GLU A CA 1
ATOM 1460 C C . GLU A 1 202 ? 18.438 33.438 -7.43 1 94.56 202 GLU A C 1
ATOM 1462 O O . GLU A 1 202 ? 17.797 32.5 -7.855 1 94.56 202 GLU A O 1
ATOM 1467 N N . ALA A 1 203 ? 19.078 33.5 -6.297 1 94.25 203 ALA A N 1
ATOM 1468 C CA . ALA A 1 203 ? 18.984 32.344 -5.402 1 94.25 203 ALA A CA 1
ATOM 1469 C C . ALA A 1 203 ? 17.531 32.125 -4.957 1 94.25 203 ALA A C 1
ATOM 1471 O O . ALA A 1 203 ? 16.859 33.062 -4.539 1 94.25 203 ALA A O 1
ATOM 1472 N N . GLU A 1 204 ? 17.047 30.922 -5.074 1 94.56 204 GLU A N 1
ATOM 1473 C CA . GLU A 1 204 ? 15.703 30.578 -4.629 1 94.56 204 GLU A CA 1
ATOM 1474 C C . GLU A 1 204 ? 15.695 30.188 -3.154 1 94.56 204 GLU A C 1
ATOM 1476 O O . GLU A 1 204 ? 16.688 29.688 -2.633 1 94.56 204 GLU A O 1
ATOM 1481 N N . ARG A 1 205 ? 14.586 30.516 -2.449 1 93.81 205 ARG A N 1
ATOM 1482 C CA . ARG A 1 205 ? 14.344 29.906 -1.147 1 93.81 205 ARG A CA 1
ATOM 1483 C C . ARG A 1 205 ? 13.828 28.469 -1.304 1 93.81 205 ARG A C 1
ATOM 1485 O O . ARG A 1 205 ? 12.742 28.25 -1.853 1 93.81 205 ARG A O 1
ATOM 1492 N N . VAL A 1 206 ? 14.602 27.547 -0.798 1 94.81 206 VAL A N 1
ATOM 1493 C CA . VAL A 1 206 ? 14.328 26.172 -1.179 1 94.81 206 VAL A CA 1
ATOM 1494 C C . VAL A 1 206 ? 13.938 25.359 0.054 1 94.81 206 VAL A C 1
ATOM 1496 O O . VAL A 1 206 ? 14.203 25.766 1.186 1 94.81 206 VAL A O 1
ATOM 1499 N N . LEU A 1 207 ? 13.281 24.219 -0.172 1 95.62 207 LEU A N 1
ATOM 1500 C CA . LEU A 1 207 ? 12.898 23.25 0.849 1 95.62 207 LEU A CA 1
ATOM 1501 C C . LEU A 1 207 ? 14.125 22.641 1.519 1 95.62 207 LEU A C 1
ATOM 1503 O O . LEU A 1 207 ? 14.195 22.578 2.748 1 95.62 207 LEU A O 1
ATOM 1507 N N . ASP A 1 208 ? 15.086 22.156 0.712 1 96 208 ASP A N 1
ATOM 1508 C CA . ASP A 1 208 ? 16.328 21.562 1.188 1 96 208 ASP A CA 1
ATOM 1509 C C . ASP A 1 208 ? 17.5 22.531 1.043 1 96 208 ASP A C 1
ATOM 1511 O O . ASP A 1 208 ? 18.062 22.672 -0.044 1 96 208 ASP A O 1
ATOM 1515 N N . GLY A 1 209 ? 17.953 23.016 2.154 1 93.5 209 GLY A N 1
ATOM 1516 C CA . GLY A 1 209 ? 19 24.016 2.146 1 93.5 209 GLY A CA 1
ATOM 1517 C C . GLY A 1 209 ? 20.344 23.469 1.68 1 93.5 209 GLY A C 1
ATOM 1518 O O . GLY A 1 209 ? 21.25 24.219 1.349 1 93.5 209 GLY A O 1
ATOM 1519 N N . THR A 1 210 ? 20.391 22.172 1.576 1 94.69 210 THR A N 1
ATOM 1520 C CA . THR A 1 210 ? 21.641 21.562 1.101 1 94.69 210 THR A CA 1
ATOM 1521 C C . THR A 1 210 ? 21.625 21.453 -0.421 1 94.69 210 THR A C 1
ATOM 1523 O O . THR A 1 210 ? 22.609 20.984 -1.016 1 94.69 210 THR A O 1
ATOM 1526 N N . ARG A 1 211 ? 20.547 21.844 -1.056 1 95 211 ARG A N 1
ATOM 1527 C CA . ARG A 1 211 ? 20.375 21.828 -2.506 1 95 211 ARG A CA 1
ATOM 1528 C C . ARG A 1 211 ? 20.047 23.219 -3.029 1 95 211 ARG A C 1
ATOM 1530 O O . ARG A 1 211 ? 18.938 23.469 -3.494 1 95 211 ARG A O 1
ATOM 1537 N N . PRO A 1 212 ? 21.047 24.062 -3.043 1 94.62 212 PRO A N 1
ATOM 1538 C CA . PRO A 1 212 ? 20.734 25.406 -3.531 1 94.62 212 PRO A CA 1
ATOM 1539 C C . PRO A 1 212 ? 20.344 25.422 -5.008 1 94.62 212 PRO A C 1
ATOM 1541 O O . PRO A 1 212 ? 20.906 24.672 -5.809 1 94.62 212 PRO A O 1
ATOM 1544 N N . MET A 1 213 ? 19.359 26.234 -5.336 1 96 213 MET A N 1
ATOM 1545 C CA . MET A 1 213 ? 18.844 26.406 -6.691 1 96 213 MET A CA 1
ATOM 1546 C C . MET A 1 213 ? 18.719 27.891 -7.043 1 96 213 MET A C 1
ATOM 1548 O O . MET A 1 213 ? 18.766 28.75 -6.156 1 96 213 MET A O 1
ATOM 1552 N N . ALA A 1 214 ? 18.625 28.188 -8.312 1 96.31 214 ALA A N 1
ATOM 1553 C CA . ALA A 1 214 ? 18.484 29.578 -8.742 1 96.31 214 ALA A CA 1
ATOM 1554 C C . ALA A 1 214 ? 17.5 29.688 -9.906 1 96.31 214 ALA A C 1
ATOM 1556 O O . ALA A 1 214 ? 17.328 28.734 -10.68 1 96.31 214 ALA A O 1
ATOM 1557 N N . THR A 1 215 ? 16.797 30.75 -9.953 1 97.25 215 THR A N 1
ATOM 1558 C CA . THR A 1 215 ? 16.125 31.188 -11.164 1 97.25 215 THR A CA 1
ATOM 1559 C C . THR A 1 215 ? 17.047 32.031 -12.023 1 97.25 215 THR A C 1
ATOM 1561 O O . THR A 1 215 ? 17.547 33.062 -11.578 1 97.25 215 THR A O 1
ATOM 1564 N N . ILE A 1 216 ? 17.266 31.594 -13.25 1 97.62 216 ILE A N 1
ATOM 1565 C CA . ILE A 1 216 ? 18.156 32.281 -14.172 1 97.62 216 ILE A CA 1
ATOM 1566 C C . ILE A 1 216 ? 17.344 33.031 -15.219 1 97.62 216 ILE A C 1
ATOM 1568 O O . ILE A 1 216 ? 16.594 32.406 -15.984 1 97.62 216 ILE A O 1
ATOM 1572 N N . THR A 1 217 ? 17.438 34.312 -15.188 1 98.12 217 THR A N 1
ATOM 1573 C CA . THR A 1 217 ? 16.797 35.125 -16.188 1 98.12 217 THR A CA 1
ATOM 1574 C C . THR A 1 217 ? 17.812 35.75 -17.125 1 98.12 217 THR A C 1
ATOM 1576 O O . THR A 1 217 ? 18.766 36.406 -16.688 1 98.12 217 THR A O 1
ATOM 1579 N N . LEU A 1 218 ? 17.641 35.5 -18.406 1 98.25 218 LEU A N 1
ATOM 1580 C CA . LEU A 1 218 ? 18.547 35.969 -19.438 1 98.25 218 LEU A CA 1
ATOM 1581 C C . LEU A 1 218 ? 17.875 37 -20.344 1 98.25 218 LEU A C 1
ATOM 1583 O O . LEU A 1 218 ? 16.781 36.75 -20.859 1 98.25 218 LEU A O 1
ATOM 1587 N N . SER A 1 219 ? 18.5 38.125 -20.422 1 98.25 219 SER A N 1
ATOM 1588 C CA . SER A 1 219 ? 18.062 39.219 -21.297 1 98.25 219 SER A CA 1
ATOM 1589 C C . SER A 1 219 ? 19.156 39.625 -22.266 1 98.25 219 SER A C 1
ATOM 1591 O O . SER A 1 219 ? 20.047 40.406 -21.922 1 98.25 219 SER A O 1
ATOM 1593 N N . ALA A 1 220 ? 19.062 39.188 -23.484 1 96.94 220 ALA A N 1
ATOM 1594 C CA . ALA A 1 220 ? 20.094 39.375 -24.5 1 96.94 220 ALA A CA 1
ATOM 1595 C C . ALA A 1 220 ? 21.484 39.062 -23.938 1 96.94 220 ALA A C 1
ATOM 1597 O O . ALA A 1 220 ? 22.406 39.875 -24.062 1 96.94 220 ALA A O 1
ATOM 1598 N N . ALA A 1 221 ? 21.578 38.031 -23.203 1 97.44 221 ALA A N 1
ATOM 1599 C CA . ALA A 1 221 ? 22.828 37.656 -22.547 1 97.44 221 ALA A CA 1
ATOM 1600 C C . ALA A 1 221 ? 23.828 37.094 -23.547 1 97.44 221 ALA A C 1
ATOM 1602 O O . ALA A 1 221 ? 23.516 36.125 -24.234 1 97.44 221 ALA A O 1
ATOM 1603 N N . PRO A 1 222 ? 24.969 37.625 -23.641 1 95.69 222 PRO A N 1
ATOM 1604 C CA . PRO A 1 222 ? 25.969 37.062 -24.547 1 95.69 222 PRO A CA 1
ATOM 1605 C C . PRO A 1 222 ? 26.375 35.656 -24.172 1 95.69 222 PRO A C 1
ATOM 1607 O O . PRO A 1 222 ? 26.578 35.344 -22.984 1 95.69 222 PRO A O 1
ATOM 1610 N N . ALA A 1 223 ? 26.453 34.812 -25.156 1 94.62 223 ALA A N 1
ATOM 1611 C CA . ALA A 1 223 ? 26.766 33.406 -24.891 1 94.62 223 ALA A CA 1
ATOM 1612 C C . ALA A 1 223 ? 27.688 32.844 -25.969 1 94.62 223 ALA A C 1
ATOM 1614 O O . ALA A 1 223 ? 27.672 33.312 -27.109 1 94.62 223 ALA A O 1
ATOM 1615 N N . LEU A 1 224 ? 28.453 31.875 -25.594 1 92.94 224 LEU A N 1
ATOM 1616 C CA . LEU A 1 224 ? 29.281 31.125 -26.531 1 92.94 224 LEU A CA 1
ATOM 1617 C C . LEU A 1 224 ? 28.594 29.828 -26.938 1 92.94 224 LEU A C 1
ATOM 1619 O O . LEU A 1 224 ? 28.266 28.984 -26.094 1 92.94 224 LEU A O 1
ATOM 1623 N N . ARG A 1 225 ? 28.391 29.641 -28.188 1 93.31 225 ARG A N 1
ATOM 1624 C CA . ARG A 1 225 ? 27.828 28.375 -28.656 1 93.31 225 ARG A CA 1
ATOM 1625 C C . ARG A 1 225 ? 28.875 27.266 -28.594 1 93.31 225 ARG A C 1
ATOM 1627 O O . ARG A 1 225 ? 29.953 27.375 -29.188 1 93.31 225 ARG A O 1
ATOM 1634 N N . LEU A 1 226 ? 28.531 26.234 -27.953 1 90.94 226 LEU A N 1
ATOM 1635 C CA . LEU A 1 226 ? 29.453 25.109 -27.781 1 90.94 226 LEU A CA 1
ATOM 1636 C C . LEU A 1 226 ? 29.141 24 -28.781 1 90.94 226 LEU A C 1
ATOM 1638 O O . LEU A 1 226 ? 30.047 23.234 -29.156 1 90.94 226 LEU A O 1
ATOM 1642 N N . SER A 1 227 ? 27.875 23.859 -29.125 1 88.19 227 SER A N 1
ATOM 1643 C CA . SER A 1 227 ? 27.484 22.797 -30.031 1 88.19 227 SER A CA 1
ATOM 1644 C C . SER A 1 227 ? 27.625 23.219 -31.484 1 88.19 227 SER A C 1
ATOM 1646 O O . SER A 1 227 ? 27.547 24.422 -31.797 1 88.19 227 SER A O 1
ATOM 1648 N N . GLY A 1 228 ? 27.875 22.25 -32.312 1 83.94 228 GLY A N 1
ATOM 1649 C CA . GLY A 1 228 ? 27.812 22.5 -33.75 1 83.94 228 GLY A CA 1
ATOM 1650 C C . GLY A 1 228 ? 26.391 22.578 -34.281 1 83.94 228 GLY A C 1
ATOM 1651 O O . GLY A 1 228 ? 25.453 22.844 -33.5 1 83.94 228 GLY A O 1
ATOM 1652 N N . ASP A 1 229 ? 26.266 22.328 -35.5 1 82.81 229 ASP A N 1
ATOM 1653 C CA . ASP A 1 229 ? 24.969 22.438 -36.125 1 82.81 229 ASP A CA 1
ATOM 1654 C C . ASP A 1 229 ? 24.188 21.125 -36.031 1 82.81 229 ASP A C 1
ATOM 1656 O O . ASP A 1 229 ? 22.984 21.094 -36.281 1 82.81 229 ASP A O 1
ATOM 1660 N N . GLY A 1 230 ? 24.844 20.125 -35.594 1 83.94 230 GLY A N 1
ATOM 1661 C CA . GLY A 1 230 ? 24.188 18.844 -35.469 1 83.94 230 GLY A CA 1
ATOM 1662 C C . GLY A 1 230 ? 23.297 18.75 -34.219 1 83.94 230 GLY A C 1
ATOM 1663 O O . GLY A 1 230 ? 23.344 19.625 -33.375 1 83.94 230 GLY A O 1
ATOM 1664 N N . PRO A 1 231 ? 22.391 17.719 -34.25 1 88.25 231 PRO A N 1
ATOM 1665 C CA . PRO A 1 231 ? 21.516 17.516 -33.094 1 88.25 231 PRO A CA 1
ATOM 1666 C C . PRO A 1 231 ? 22.281 17.234 -31.812 1 88.25 231 PRO A C 1
ATOM 1668 O O . PRO A 1 231 ? 23.312 16.547 -31.828 1 88.25 231 PRO A O 1
ATOM 1671 N N . ILE A 1 232 ? 21.844 17.812 -30.703 1 90.12 232 ILE A N 1
ATOM 1672 C CA . ILE A 1 232 ? 22.547 17.656 -29.438 1 90.12 232 ILE A CA 1
ATOM 1673 C C . ILE A 1 232 ? 21.812 16.625 -28.562 1 90.12 232 ILE A C 1
ATOM 1675 O O . ILE A 1 232 ? 22.234 16.359 -27.438 1 90.12 232 ILE A O 1
ATOM 1679 N N . ASP A 1 233 ? 20.75 16.016 -29.047 1 88.5 233 ASP A N 1
ATOM 1680 C CA . ASP A 1 233 ? 19.875 15.18 -28.234 1 88.5 233 ASP A CA 1
ATOM 1681 C C . ASP A 1 233 ? 20.656 14.023 -27.609 1 88.5 233 ASP A C 1
ATOM 1683 O O . ASP A 1 233 ? 20.531 13.773 -26.406 1 88.5 233 ASP A O 1
ATOM 1687 N N . ASP A 1 234 ? 21.484 13.43 -28.344 1 87.81 234 ASP A N 1
ATOM 1688 C CA . ASP A 1 234 ? 22.219 12.273 -27.844 1 87.81 234 ASP A CA 1
ATOM 1689 C C . ASP A 1 234 ? 23.188 12.68 -26.719 1 87.81 234 ASP A C 1
ATOM 1691 O O . ASP A 1 234 ? 23.344 11.945 -25.75 1 87.81 234 ASP A O 1
ATOM 1695 N N . VAL A 1 235 ? 23.797 13.812 -26.906 1 89.56 235 VAL A N 1
ATOM 1696 C CA . VAL A 1 235 ? 24.766 14.297 -25.922 1 89.56 235 VAL A CA 1
ATOM 1697 C C . VAL A 1 235 ? 24.047 14.664 -24.625 1 89.56 235 VAL A C 1
ATOM 1699 O O . VAL A 1 235 ? 24.484 14.273 -23.531 1 89.56 235 VAL A O 1
ATOM 1702 N N . VAL A 1 236 ? 22.969 15.375 -24.734 1 93.44 236 VAL A N 1
ATOM 1703 C CA . VAL A 1 236 ? 22.234 15.805 -23.547 1 93.44 236 VAL A CA 1
ATOM 1704 C C . VAL A 1 236 ? 21.594 14.594 -22.875 1 93.44 236 VAL A C 1
ATOM 1706 O O . VAL A 1 236 ? 21.656 14.453 -21.656 1 93.44 236 VAL A O 1
ATOM 1709 N N . ASP A 1 237 ? 21.047 13.68 -23.703 1 92.06 237 ASP A N 1
ATOM 1710 C CA . ASP A 1 237 ? 20.406 12.477 -23.156 1 92.06 237 ASP A CA 1
ATOM 1711 C C . ASP A 1 237 ? 21.406 11.648 -22.359 1 92.06 237 ASP A C 1
ATOM 1713 O O . ASP A 1 237 ? 21.109 11.203 -21.25 1 92.06 237 ASP A O 1
ATOM 1717 N N . ARG A 1 238 ? 22.516 11.445 -22.859 1 92 238 ARG A N 1
ATOM 1718 C CA . ARG A 1 238 ? 23.516 10.617 -22.188 1 92 238 ARG A CA 1
ATOM 1719 C C . ARG A 1 238 ? 23.953 11.25 -20.875 1 92 238 ARG A C 1
ATOM 1721 O O . ARG A 1 238 ? 24.062 10.562 -19.859 1 92 238 ARG A O 1
ATOM 1728 N N . ASN A 1 239 ? 24.266 12.531 -20.891 1 94.25 239 ASN A N 1
ATOM 1729 C CA . ASN A 1 239 ? 24.734 13.188 -19.688 1 94.25 239 ASN A CA 1
ATOM 1730 C C . ASN A 1 239 ? 23.641 13.289 -18.625 1 94.25 239 ASN A C 1
ATOM 1732 O O . ASN A 1 239 ? 23.922 13.219 -17.422 1 94.25 239 ASN A O 1
ATOM 1736 N N . VAL A 1 240 ? 22.406 13.445 -19.062 1 95.69 240 VAL A N 1
ATOM 1737 C CA . VAL A 1 240 ? 21.297 13.422 -18.141 1 95.69 240 VAL A CA 1
ATOM 1738 C C . VAL A 1 240 ? 21.156 12.023 -17.531 1 95.69 240 VAL A C 1
ATOM 1740 O O . VAL A 1 240 ? 20.938 11.883 -16.328 1 95.69 240 VAL A O 1
ATOM 1743 N N . ASP A 1 241 ? 21.281 10.992 -18.344 1 95.56 241 ASP A N 1
ATOM 1744 C CA . ASP A 1 241 ? 21.219 9.625 -17.844 1 95.56 241 ASP A CA 1
ATOM 1745 C C . ASP A 1 241 ? 22.312 9.367 -16.797 1 95.56 241 ASP A C 1
ATOM 1747 O O . ASP A 1 241 ? 22.078 8.688 -15.805 1 95.56 241 ASP A O 1
ATOM 1751 N N . ILE A 1 242 ? 23.484 9.898 -17.062 1 96.38 242 ILE A N 1
ATOM 1752 C CA . ILE A 1 242 ? 24.578 9.766 -16.094 1 96.38 242 ILE A CA 1
ATOM 1753 C C . ILE A 1 242 ? 24.203 10.477 -14.805 1 96.38 242 ILE A C 1
ATOM 1755 O O . ILE A 1 242 ? 24.406 9.938 -13.711 1 96.38 242 ILE A O 1
ATOM 1759 N N . ALA A 1 243 ? 23.656 11.68 -14.906 1 97.56 243 ALA A N 1
ATOM 1760 C CA . ALA A 1 243 ? 23.234 12.43 -13.727 1 97.56 243 ALA A CA 1
ATOM 1761 C C . ALA A 1 243 ? 22.172 11.672 -12.93 1 97.56 243 ALA A C 1
ATOM 1763 O O . ALA A 1 243 ? 22.203 11.648 -11.703 1 97.56 243 ALA A O 1
ATOM 1764 N N . LEU A 1 244 ? 21.234 11.055 -13.672 1 97.94 244 LEU A N 1
ATOM 1765 C CA . LEU A 1 244 ? 20.203 10.258 -13.023 1 97.94 244 LEU A CA 1
ATOM 1766 C C . LEU A 1 244 ? 20.812 9.094 -12.25 1 97.94 244 LEU A C 1
ATOM 1768 O O . LEU A 1 244 ? 20.438 8.844 -11.102 1 97.94 244 LEU A O 1
ATOM 1772 N N . ALA A 1 245 ? 21.703 8.43 -12.867 1 97.81 245 ALA A N 1
ATOM 1773 C CA . ALA A 1 245 ? 22.328 7.27 -12.242 1 97.81 245 ALA A CA 1
ATOM 1774 C C . ALA A 1 245 ? 23.141 7.68 -11.016 1 97.81 245 ALA A C 1
ATOM 1776 O O . ALA A 1 245 ? 23.078 7.016 -9.977 1 97.81 245 ALA A O 1
ATOM 1777 N N . VAL A 1 246 ? 23.859 8.758 -11.109 1 98.38 246 VAL A N 1
ATOM 1778 C CA . VAL A 1 246 ? 24.703 9.219 -10.016 1 98.38 246 VAL A CA 1
ATOM 1779 C C . VAL A 1 246 ? 23.828 9.75 -8.875 1 98.38 246 VAL A C 1
ATOM 1781 O O . VAL A 1 246 ? 24.109 9.477 -7.703 1 98.38 246 VAL A O 1
ATOM 1784 N N . LEU A 1 247 ? 22.781 10.5 -9.219 1 98.62 247 LEU A N 1
ATOM 1785 C CA . LEU A 1 247 ? 21.844 10.945 -8.203 1 98.62 247 LEU A CA 1
ATOM 1786 C C . LEU A 1 247 ? 21.203 9.758 -7.496 1 98.62 247 LEU A C 1
ATOM 1788 O O . LEU A 1 247 ? 20.984 9.805 -6.281 1 98.62 247 LEU A O 1
ATOM 1792 N N . SER A 1 248 ? 20.875 8.734 -8.234 1 98.75 248 SER A N 1
ATOM 1793 C CA . SER A 1 248 ? 20.312 7.52 -7.656 1 98.75 248 SER A CA 1
ATOM 1794 C C . SER A 1 248 ? 21.266 6.879 -6.66 1 98.75 248 SER A C 1
ATOM 1796 O O . SER A 1 248 ? 20.844 6.402 -5.605 1 98.75 248 SER A O 1
ATOM 1798 N N . ALA A 1 249 ? 22.531 6.863 -7.02 1 98.75 249 ALA A N 1
ATOM 1799 C CA . ALA A 1 249 ? 23.531 6.348 -6.082 1 98.75 249 ALA A CA 1
ATOM 1800 C C . ALA A 1 249 ? 23.562 7.18 -4.805 1 98.75 249 ALA A C 1
ATOM 1802 O O . ALA A 1 249 ? 23.719 6.641 -3.709 1 98.75 249 ALA A O 1
ATOM 1803 N N . GLU A 1 250 ? 23.5 8.453 -4.957 1 98.75 250 GLU A N 1
ATOM 1804 C CA . GLU A 1 250 ? 23.438 9.344 -3.801 1 98.75 250 GLU A CA 1
ATOM 1805 C C . GLU A 1 250 ? 22.219 9.023 -2.934 1 98.75 250 GLU A C 1
ATOM 1807 O O . GLU A 1 250 ? 22.328 8.992 -1.704 1 98.75 250 GLU A O 1
ATOM 1812 N N . GLN A 1 251 ? 21.078 8.812 -3.596 1 98.88 251 GLN A N 1
ATOM 1813 C CA . GLN A 1 251 ? 19.844 8.477 -2.885 1 98.88 251 GLN A CA 1
ATOM 1814 C C . GLN A 1 251 ? 19.984 7.148 -2.143 1 98.88 251 GLN A C 1
ATOM 1816 O O . GLN A 1 251 ? 19.438 6.98 -1.051 1 98.88 251 GLN A O 1
ATOM 1821 N N . VAL A 1 252 ? 20.688 6.191 -2.729 1 98.81 252 VAL A N 1
ATOM 1822 C CA . VAL A 1 252 ? 20.938 4.918 -2.059 1 98.81 252 VAL A CA 1
ATOM 1823 C C . VAL A 1 252 ? 21.75 5.156 -0.786 1 98.81 252 VAL A C 1
ATOM 1825 O O . VAL A 1 252 ? 21.438 4.594 0.267 1 98.81 252 VAL A O 1
ATOM 1828 N N . GLY A 1 253 ? 22.812 5.984 -0.879 1 98.75 253 GLY A N 1
ATOM 1829 C CA . GLY A 1 253 ? 23.594 6.316 0.302 1 98.75 253 GLY A CA 1
ATOM 1830 C C . GLY A 1 253 ? 22.766 6.941 1.409 1 98.75 253 GLY A C 1
ATOM 1831 O O . GLY A 1 253 ? 22.875 6.555 2.572 1 98.75 253 GLY A O 1
ATOM 1832 N N . ALA A 1 254 ? 21.953 7.906 1.026 1 98.75 254 ALA A N 1
ATOM 1833 C CA . ALA A 1 254 ? 21.078 8.555 2 1 98.75 254 ALA A CA 1
ATOM 1834 C C . ALA A 1 254 ? 20.094 7.555 2.604 1 98.75 254 ALA A C 1
ATOM 1836 O O . ALA A 1 254 ? 19.828 7.582 3.807 1 98.75 254 ALA A O 1
ATOM 1837 N N . CYS A 1 255 ? 19.531 6.707 1.78 1 98.75 255 CYS A N 1
ATOM 1838 C CA . CYS A 1 255 ? 18.578 5.691 2.229 1 98.75 255 CYS A CA 1
ATOM 1839 C C . CYS A 1 255 ? 19.219 4.758 3.244 1 98.75 255 CYS A C 1
ATOM 1841 O O . CYS A 1 255 ? 18.609 4.406 4.254 1 98.75 255 CYS A O 1
ATOM 1843 N N . GLU A 1 256 ? 20.438 4.367 2.943 1 98.38 256 GLU A N 1
ATOM 1844 C CA . GLU A 1 256 ? 21.188 3.51 3.857 1 98.38 256 GLU A CA 1
ATOM 1845 C C . GLU A 1 256 ? 21.391 4.191 5.207 1 98.38 256 GLU A C 1
ATOM 1847 O O . GLU A 1 256 ? 21.203 3.566 6.254 1 98.38 256 GLU A O 1
ATOM 1852 N N . ARG A 1 257 ? 21.766 5.441 5.215 1 98.44 257 ARG A N 1
ATOM 1853 C CA . ARG A 1 257 ? 21.984 6.184 6.453 1 98.44 257 ARG A CA 1
ATOM 1854 C C . ARG A 1 257 ? 20.672 6.324 7.234 1 98.44 257 ARG A C 1
ATOM 1856 O O . ARG A 1 257 ? 20.672 6.191 8.461 1 98.44 257 ARG A O 1
ATOM 1863 N N . VAL A 1 258 ? 19.625 6.609 6.535 1 98.62 258 VAL A N 1
ATOM 1864 C CA . VAL A 1 258 ? 18.328 6.758 7.168 1 98.62 258 VAL A CA 1
ATOM 1865 C C . VAL A 1 258 ? 17.922 5.457 7.859 1 98.62 258 VAL A C 1
ATOM 1867 O O . VAL A 1 258 ? 17.406 5.473 8.977 1 98.62 258 VAL A O 1
ATOM 1870 N N . LEU A 1 259 ? 18.125 4.344 7.184 1 98.62 259 LEU A N 1
ATOM 1871 C CA . LEU A 1 259 ? 17.844 3.049 7.797 1 98.62 259 LEU A CA 1
ATOM 1872 C C . LEU A 1 259 ? 18.672 2.852 9.055 1 98.62 259 LEU A C 1
ATOM 1874 O O . LEU A 1 259 ? 18.172 2.365 10.07 1 98.62 259 LEU A O 1
ATOM 1878 N N . GLU A 1 260 ? 19.938 3.213 9.008 1 98.38 260 GLU A N 1
ATOM 1879 C CA . GLU A 1 260 ? 20.828 3.107 10.172 1 98.38 260 GLU A CA 1
ATOM 1880 C C . GLU A 1 260 ? 20.297 3.945 11.328 1 98.38 260 GLU A C 1
ATOM 1882 O O . GLU A 1 260 ? 20.25 3.475 12.469 1 98.38 260 GLU A O 1
ATOM 1887 N N . ILE A 1 261 ? 19.906 5.156 11.039 1 98.06 261 ILE A N 1
ATOM 1888 C CA . ILE A 1 261 ? 19.406 6.07 12.055 1 98.06 261 ILE A CA 1
ATOM 1889 C C . ILE A 1 261 ? 18.125 5.492 12.68 1 98.06 261 ILE A C 1
ATOM 1891 O O . ILE A 1 261 ? 17.984 5.469 13.906 1 98.06 261 ILE A O 1
ATOM 1895 N N . ALA A 1 262 ? 17.25 5.023 11.875 1 98.56 262 ALA A N 1
ATOM 1896 C CA . ALA A 1 262 ? 15.984 4.477 12.336 1 98.56 262 ALA A CA 1
ATOM 1897 C C . ALA A 1 262 ? 16.203 3.246 13.211 1 98.56 262 ALA A C 1
ATOM 1899 O O . ALA A 1 262 ? 15.594 3.119 14.273 1 98.56 262 ALA A O 1
ATOM 1900 N N . THR A 1 263 ? 17.078 2.334 12.789 1 98.44 263 THR A N 1
ATOM 1901 C CA . THR A 1 263 ? 17.297 1.086 13.516 1 98.44 263 THR A CA 1
ATOM 1902 C C . THR A 1 263 ? 18.047 1.341 14.82 1 98.44 263 THR A C 1
ATOM 1904 O O . THR A 1 263 ? 17.781 0.675 15.828 1 98.44 263 THR A O 1
ATOM 1907 N N . GLU A 1 264 ? 18.984 2.27 14.773 1 98.12 264 GLU A N 1
ATOM 1908 C CA . GLU A 1 264 ? 19.672 2.645 16 1 98.12 264 GLU A CA 1
ATOM 1909 C C . GLU A 1 264 ? 18.703 3.189 17.047 1 98.12 264 GLU A C 1
ATOM 1911 O O . GLU A 1 264 ? 18.75 2.811 18.219 1 98.12 264 GLU A O 1
ATOM 1916 N N . TYR A 1 265 ? 17.828 4.047 16.609 1 97.88 265 TYR A N 1
ATOM 1917 C CA . TYR A 1 265 ? 16.812 4.598 17.5 1 97.88 265 TYR A CA 1
ATOM 1918 C C . TYR A 1 265 ? 15.898 3.5 18.016 1 97.88 265 TYR A C 1
ATOM 1920 O O . TYR A 1 265 ? 15.594 3.449 19.203 1 97.88 265 TYR A O 1
ATOM 1928 N N . ALA A 1 266 ? 15.461 2.613 17.188 1 98.06 266 ALA A N 1
ATOM 1929 C CA . ALA A 1 266 ? 14.531 1.542 17.547 1 98.06 266 ALA A CA 1
ATOM 1930 C C . ALA A 1 266 ? 15.172 0.581 18.547 1 98.06 266 ALA A C 1
ATOM 1932 O O . ALA A 1 266 ? 14.469 -0.02 19.359 1 98.06 266 ALA A O 1
ATOM 1933 N N . ARG A 1 267 ? 16.469 0.448 18.516 1 97.44 267 ARG A N 1
ATOM 1934 C CA . ARG A 1 267 ? 17.188 -0.457 19.406 1 97.44 267 ARG A CA 1
ATOM 1935 C C . ARG A 1 267 ? 17.328 0.137 20.797 1 97.44 267 ARG A C 1
ATOM 1937 O O . ARG A 1 267 ? 17.516 -0.592 21.766 1 97.44 267 ARG A O 1
ATOM 1944 N N . THR A 1 268 ? 17.156 1.435 20.906 1 95.88 268 THR A N 1
ATOM 1945 C CA . THR A 1 268 ? 17.484 2.068 22.172 1 95.88 268 THR A CA 1
ATOM 1946 C C . THR A 1 268 ? 16.25 2.695 22.812 1 95.88 268 THR A C 1
ATOM 1948 O O . THR A 1 268 ? 16.109 2.662 24.047 1 95.88 268 THR A O 1
ATOM 1951 N N . ARG A 1 269 ? 15.352 3.248 22.031 1 95.69 269 ARG A N 1
ATOM 1952 C CA . ARG A 1 269 ? 14.156 3.896 22.547 1 95.69 269 ARG A CA 1
ATOM 1953 C C . ARG A 1 269 ? 13.242 2.885 23.234 1 95.69 269 ARG A C 1
ATOM 1955 O O . ARG A 1 269 ? 12.992 1.802 22.703 1 95.69 269 ARG A O 1
ATOM 1962 N N . GLU A 1 270 ? 12.758 3.264 24.469 1 93.81 270 GLU A N 1
ATOM 1963 C CA . GLU A 1 270 ? 11.906 2.354 25.234 1 93.81 270 GLU A CA 1
ATOM 1964 C C . GLU A 1 270 ? 10.508 2.938 25.422 1 93.81 270 GLU A C 1
ATOM 1966 O O . GLU A 1 270 ? 10.359 4.141 25.656 1 93.81 270 GLU A O 1
ATOM 1971 N N . GLN A 1 271 ? 9.539 2.232 25.188 1 91.06 271 GLN A N 1
ATOM 1972 C CA . GLN A 1 271 ? 8.133 2.451 25.531 1 91.06 271 GLN A CA 1
ATOM 1973 C C . GLN A 1 271 ? 7.484 1.163 26.031 1 91.06 271 GLN A C 1
ATOM 1975 O O . GLN A 1 271 ? 7.832 0.071 25.578 1 91.06 271 GLN A O 1
ATOM 1980 N N . PHE A 1 272 ? 6.543 1.292 26.953 1 90.12 272 PHE A N 1
ATOM 1981 C CA . PHE A 1 272 ? 5.828 0.164 27.547 1 90.12 272 PHE A CA 1
ATOM 1982 C C . PHE A 1 272 ? 6.801 -0.832 28.172 1 90.12 272 PHE A C 1
ATOM 1984 O O . PHE A 1 272 ? 6.602 -2.045 28.062 1 90.12 272 PHE A O 1
ATOM 1991 N N . GLY A 1 273 ? 7.93 -0.412 28.594 1 88.88 273 GLY A N 1
ATOM 1992 C CA . GLY A 1 273 ? 8.859 -1.207 29.375 1 88.88 273 GLY A CA 1
ATOM 1993 C C . GLY A 1 273 ? 9.828 -2.01 28.531 1 88.88 273 GLY A C 1
ATOM 1994 O O . GLY A 1 273 ? 10.555 -2.861 29.031 1 88.88 273 GLY A O 1
ATOM 1995 N N . ARG A 1 274 ? 9.859 -1.777 27.203 1 91.69 274 ARG A N 1
ATOM 1996 C CA . ARG A 1 274 ? 10.805 -2.488 26.344 1 91.69 274 ARG A CA 1
ATOM 1997 C C . ARG A 1 274 ? 11.203 -1.628 25.141 1 91.69 274 ARG A C 1
ATOM 1999 O O . ARG A 1 274 ? 10.602 -0.587 24.891 1 91.69 274 ARG A O 1
ATOM 2006 N N . GLN A 1 275 ? 12.281 -2.029 24.453 1 95.5 275 GLN A N 1
ATOM 2007 C CA . GLN A 1 275 ? 12.742 -1.311 23.281 1 95.5 275 GLN A CA 1
ATOM 2008 C C . GLN A 1 275 ? 11.695 -1.348 22.172 1 95.5 275 GLN A C 1
ATOM 2010 O O . GLN A 1 275 ? 11.094 -2.391 21.906 1 95.5 275 GLN A O 1
ATOM 2015 N N . ILE A 1 276 ? 11.508 -0.25 21.516 1 96.38 276 ILE A N 1
ATOM 2016 C CA . ILE A 1 276 ? 10.398 -0.178 20.578 1 96.38 276 ILE A CA 1
ATOM 2017 C C . ILE A 1 276 ? 10.68 -1.075 19.375 1 96.38 276 ILE A C 1
ATOM 2019 O O . ILE A 1 276 ? 9.758 -1.519 18.688 1 96.38 276 ILE A O 1
ATOM 2023 N N . GLY A 1 277 ? 12.016 -1.373 19.109 1 97.62 277 GLY A N 1
ATOM 2024 C CA . GLY A 1 277 ? 12.383 -2.26 18.016 1 97.62 277 GLY A CA 1
ATOM 2025 C C . GLY A 1 277 ? 11.922 -3.691 18.219 1 97.62 277 GLY A C 1
ATOM 2026 O O . GLY A 1 277 ? 11.938 -4.496 17.297 1 97.62 277 GLY A O 1
ATOM 2027 N N . SER A 1 278 ? 11.484 -4.031 19.469 1 96.81 278 SER A N 1
ATOM 2028 C CA . SER A 1 278 ? 11.008 -5.383 19.75 1 96.81 278 SER A CA 1
ATOM 2029 C C . SER A 1 278 ? 9.555 -5.555 19.312 1 96.81 278 SER A C 1
ATOM 2031 O O . SER A 1 278 ? 9.062 -6.68 19.219 1 96.81 278 SER A O 1
ATOM 2033 N N . PHE A 1 279 ? 8.805 -4.438 19.109 1 96.5 279 PHE A N 1
ATOM 2034 C CA . PHE A 1 279 ? 7.445 -4.508 18.594 1 96.5 279 PHE A CA 1
ATOM 2035 C C . PHE A 1 279 ? 7.449 -4.789 17.094 1 96.5 279 PHE A C 1
ATOM 2037 O O . PHE A 1 279 ? 8.172 -4.133 16.328 1 96.5 279 PHE A O 1
ATOM 2044 N N . GLN A 1 280 ? 6.605 -5.781 16.672 1 96.94 280 GLN A N 1
ATOM 2045 C CA . GLN A 1 280 ? 6.625 -6.184 15.266 1 96.94 280 GLN A CA 1
ATOM 2046 C C . GLN A 1 280 ? 6.266 -5.02 14.352 1 96.94 280 GLN A C 1
ATOM 2048 O O . GLN A 1 280 ? 6.77 -4.926 13.227 1 96.94 280 GLN A O 1
ATOM 2053 N N . ALA A 1 281 ? 5.41 -4.098 14.812 1 97 281 ALA A N 1
ATOM 2054 C CA . ALA A 1 281 ? 5.008 -2.969 13.977 1 97 281 ALA A CA 1
ATOM 2055 C C . ALA A 1 281 ? 6.211 -2.131 13.57 1 97 281 ALA A C 1
ATOM 2057 O O . ALA A 1 281 ? 6.316 -1.709 12.414 1 97 281 ALA A O 1
ATOM 2058 N N . ILE A 1 282 ? 7.129 -1.854 14.508 1 98.19 282 ILE A N 1
ATOM 2059 C CA . ILE A 1 282 ? 8.328 -1.071 14.242 1 98.19 282 ILE A CA 1
ATOM 2060 C C . ILE A 1 282 ? 9.352 -1.933 13.516 1 98.19 282 ILE A C 1
ATOM 2062 O O . ILE A 1 282 ? 9.969 -1.486 12.539 1 98.19 282 ILE A O 1
ATOM 2066 N N . LYS A 1 283 ? 9.539 -3.182 14.016 1 97.75 283 LYS A N 1
ATOM 2067 C CA . LYS A 1 283 ? 10.5 -4.121 13.445 1 97.75 283 LYS A CA 1
ATOM 2068 C C . LYS A 1 283 ? 10.234 -4.348 11.961 1 97.75 283 LYS A C 1
ATOM 2070 O O . LYS A 1 283 ? 11.164 -4.324 11.148 1 97.75 283 LYS A O 1
ATOM 2075 N N . HIS A 1 284 ? 8.945 -4.613 11.617 1 98.38 284 HIS A N 1
ATOM 2076 C CA . HIS A 1 284 ? 8.578 -4.871 10.227 1 98.38 284 HIS A CA 1
ATOM 2077 C C . HIS A 1 284 ? 8.742 -3.615 9.375 1 98.38 284 HIS A C 1
ATOM 2079 O O . HIS A 1 284 ? 9.078 -3.699 8.195 1 98.38 284 HIS A O 1
ATOM 2085 N N . LYS A 1 285 ? 8.492 -2.434 9.922 1 98.44 285 LYS A N 1
ATOM 2086 C CA . LYS A 1 285 ? 8.742 -1.188 9.203 1 98.44 285 LYS A CA 1
ATOM 2087 C C . LYS A 1 285 ? 10.219 -1.065 8.82 1 98.44 285 LYS A C 1
ATOM 2089 O O . LYS A 1 285 ? 10.539 -0.683 7.695 1 98.44 285 LYS A O 1
ATOM 2094 N N . CYS A 1 286 ? 11.102 -1.391 9.75 1 98.62 286 CYS A N 1
ATOM 2095 C CA . CYS A 1 286 ? 12.531 -1.358 9.477 1 98.62 286 CYS A CA 1
ATOM 2096 C C . CYS A 1 286 ? 12.914 -2.391 8.422 1 98.62 286 CYS A C 1
ATOM 2098 O O . CYS A 1 286 ? 13.727 -2.115 7.543 1 98.62 286 CYS A O 1
ATOM 2100 N N . ALA A 1 287 ? 12.305 -3.561 8.516 1 98 287 ALA A N 1
ATOM 2101 C CA . ALA A 1 287 ? 12.555 -4.605 7.523 1 98 287 ALA A CA 1
ATOM 2102 C C . ALA A 1 287 ? 12.133 -4.152 6.129 1 98 287 ALA A C 1
ATOM 2104 O O . ALA A 1 287 ? 12.836 -4.402 5.148 1 98 287 ALA A O 1
ATOM 2105 N N . ASP A 1 288 ? 11.008 -3.486 6.059 1 98.25 288 ASP A N 1
ATOM 2106 C CA . ASP A 1 288 ? 10.523 -2.99 4.773 1 98.25 288 ASP A CA 1
ATOM 2107 C C . ASP A 1 288 ? 11.453 -1.91 4.223 1 98.25 288 ASP A C 1
ATOM 2109 O O . ASP A 1 288 ? 11.641 -1.807 3.008 1 98.25 288 ASP A O 1
ATOM 2113 N N . MET A 1 289 ? 12.008 -1.048 5.078 1 98.31 289 MET A N 1
ATOM 2114 C CA . MET A 1 289 ? 13.016 -0.082 4.652 1 98.31 289 MET A CA 1
ATOM 2115 C C . MET A 1 289 ? 14.203 -0.784 4 1 98.31 289 MET A C 1
ATOM 2117 O O . MET A 1 289 ? 14.711 -0.329 2.973 1 98.31 289 MET A O 1
ATOM 2121 N N . LEU A 1 290 ? 14.586 -1.884 4.594 1 97.81 290 LEU A N 1
ATOM 2122 C CA . LEU A 1 290 ? 15.719 -2.637 4.059 1 97.81 290 LEU A CA 1
ATOM 2123 C C . LEU A 1 290 ? 15.383 -3.217 2.688 1 97.81 290 LEU A C 1
ATOM 2125 O O . LEU A 1 290 ? 16.203 -3.17 1.771 1 97.81 290 LEU A O 1
ATOM 2129 N N . VAL A 1 291 ? 14.211 -3.77 2.539 1 97 291 VAL A N 1
ATOM 2130 C CA . VAL A 1 291 ? 13.805 -4.34 1.262 1 97 291 VAL A CA 1
ATOM 2131 C C . VAL A 1 291 ? 13.789 -3.254 0.188 1 97 291 VAL A C 1
ATOM 2133 O O . VAL A 1 291 ? 14.297 -3.463 -0.919 1 97 291 VAL A O 1
ATOM 2136 N N . ASP A 1 292 ? 13.25 -2.08 0.496 1 97.75 292 ASP A N 1
ATOM 2137 C CA . ASP A 1 292 ? 13.242 -0.952 -0.43 1 97.75 292 ASP A CA 1
ATOM 2138 C C . ASP A 1 292 ? 14.672 -0.552 -0.809 1 97.75 292 ASP A C 1
ATOM 2140 O O . ASP A 1 292 ? 14.945 -0.232 -1.968 1 97.75 292 ASP A O 1
ATOM 2144 N N . LEU A 1 293 ? 15.516 -0.556 0.187 1 97.88 293 LEU A N 1
ATOM 2145 C CA . LEU A 1 293 ? 16.906 -0.209 -0.06 1 97.88 293 LEU A CA 1
ATOM 2146 C C . LEU A 1 293 ? 17.562 -1.203 -1.02 1 97.88 293 LEU A C 1
ATOM 2148 O O . LEU A 1 293 ? 18.328 -0.812 -1.903 1 97.88 293 LEU A O 1
ATOM 2152 N N . GLU A 1 294 ? 17.25 -2.447 -0.867 1 95.62 294 GLU A N 1
ATOM 2153 C CA . GLU A 1 294 ? 17.828 -3.463 -1.736 1 95.62 294 GLU A CA 1
ATOM 2154 C C . GLU A 1 294 ? 17.328 -3.316 -3.17 1 95.62 294 GLU A C 1
ATOM 2156 O O . GLU A 1 294 ? 18.094 -3.516 -4.121 1 95.62 294 GLU A O 1
ATOM 2161 N N . TRP A 1 295 ? 16.062 -2.984 -3.338 1 96.75 295 TRP A N 1
ATOM 2162 C CA . TRP A 1 295 ? 15.562 -2.629 -4.664 1 96.75 295 TRP A CA 1
ATOM 2163 C C . TRP A 1 295 ? 16.375 -1.486 -5.262 1 96.75 295 TRP A C 1
ATOM 2165 O O . TRP A 1 295 ? 16.797 -1.553 -6.418 1 96.75 295 TRP A O 1
ATOM 2175 N N . ALA A 1 296 ? 16.594 -0.486 -4.445 1 98.38 296 ALA A N 1
ATOM 2176 C CA . ALA A 1 296 ? 17.266 0.729 -4.883 1 98.38 296 ALA A CA 1
ATOM 2177 C C . ALA A 1 296 ? 18.719 0.441 -5.242 1 98.38 296 ALA A C 1
ATOM 2179 O O . ALA A 1 296 ? 19.219 0.929 -6.262 1 98.38 296 ALA A O 1
ATOM 2180 N N . ARG A 1 297 ? 19.422 -0.371 -4.402 1 97.12 297 ARG A N 1
ATOM 2181 C CA . ARG A 1 297 ? 20.797 -0.743 -4.684 1 97.12 297 ARG A CA 1
ATOM 2182 C C . ARG A 1 297 ? 20.922 -1.429 -6.039 1 97.12 297 ARG A C 1
ATOM 2184 O O . ARG A 1 297 ? 21.812 -1.116 -6.82 1 97.12 297 ARG A O 1
ATOM 2191 N N . SER A 1 298 ? 20 -2.27 -6.297 1 95.12 298 SER A N 1
ATOM 2192 C CA . SER A 1 298 ? 20.016 -3.01 -7.555 1 95.12 298 SER A CA 1
ATOM 2193 C C . SER A 1 298 ? 19.75 -2.088 -8.742 1 95.12 298 SER A C 1
ATOM 2195 O O . SER A 1 298 ? 20.422 -2.188 -9.773 1 95.12 298 SER A O 1
ATOM 2197 N N . ALA A 1 299 ? 18.797 -1.225 -8.625 1 97.75 299 ALA A N 1
ATOM 2198 C CA . ALA A 1 299 ? 18.484 -0.292 -9.703 1 97.75 299 ALA A CA 1
ATOM 2199 C C . ALA A 1 299 ? 19.656 0.637 -9.992 1 97.75 299 ALA A C 1
ATOM 2201 O O . ALA A 1 299 ? 20.016 0.842 -11.156 1 97.75 299 ALA A O 1
ATOM 2202 N N . SER A 1 300 ? 20.203 1.191 -8.93 1 98.12 300 SER A N 1
ATOM 2203 C CA . SER A 1 300 ? 21.328 2.121 -9.055 1 98.12 300 SER A CA 1
ATOM 2204 C C . SER A 1 300 ? 22.531 1.453 -9.719 1 98.12 300 SER A C 1
ATOM 2206 O O . SER A 1 300 ? 23.078 1.979 -10.68 1 98.12 300 SER A O 1
ATOM 2208 N N . GLN A 1 301 ? 22.875 0.29 -9.258 1 95.06 301 GLN A N 1
ATOM 2209 C CA . GLN A 1 301 ? 24.031 -0.427 -9.789 1 95.06 301 GLN A CA 1
ATOM 2210 C C . GLN A 1 301 ? 23.812 -0.793 -11.258 1 95.06 301 GLN A C 1
ATOM 2212 O O . GLN A 1 301 ? 24.734 -0.671 -12.078 1 95.06 301 GLN A O 1
ATOM 2217 N N . ALA A 1 302 ? 22.625 -1.242 -11.578 1 93 302 ALA A N 1
ATOM 2218 C CA . ALA A 1 302 ? 22.328 -1.613 -12.953 1 93 302 ALA A CA 1
ATOM 2219 C C . ALA A 1 302 ? 22.484 -0.418 -13.891 1 93 302 ALA A C 1
ATOM 2221 O O . ALA A 1 302 ? 22.984 -0.558 -15.008 1 93 302 ALA A O 1
ATOM 2222 N N . ALA A 1 303 ? 22.031 0.718 -13.492 1 95.94 303 ALA A N 1
ATOM 2223 C CA . ALA A 1 303 ? 22.141 1.923 -14.305 1 95.94 303 ALA A CA 1
ATOM 2224 C C . ALA A 1 303 ? 23.594 2.322 -14.5 1 95.94 303 ALA A C 1
ATOM 2226 O O . ALA A 1 303 ? 24.031 2.615 -15.617 1 95.94 303 ALA A O 1
ATOM 2227 N N . LEU A 1 304 ? 24.391 2.309 -13.422 1 95.12 304 LEU A N 1
ATOM 2228 C CA . LEU A 1 304 ? 25.797 2.691 -13.477 1 95.12 304 LEU A CA 1
ATOM 2229 C C . LEU A 1 304 ? 26.594 1.728 -14.352 1 95.12 304 LEU A C 1
ATOM 2231 O O . LEU A 1 304 ? 27.406 2.156 -15.172 1 95.12 304 LEU A O 1
ATOM 2235 N N . ASP A 1 305 ? 26.297 0.448 -14.234 1 90 305 ASP A N 1
ATOM 2236 C CA . ASP A 1 305 ? 26.969 -0.565 -15.039 1 90 305 ASP A CA 1
ATOM 2237 C C . ASP A 1 305 ? 26.672 -0.384 -16.516 1 90 305 ASP A C 1
ATOM 2239 O O . ASP A 1 305 ? 27.562 -0.538 -17.359 1 90 305 ASP A O 1
ATOM 2243 N N . ALA A 1 306 ? 25.438 -0.109 -16.812 1 89.69 306 ALA A N 1
ATOM 2244 C CA . ALA A 1 306 ? 25.047 0.072 -18.203 1 89.69 306 ALA A CA 1
ATOM 2245 C C . ALA A 1 306 ? 25.734 1.286 -18.812 1 89.69 306 ALA A C 1
ATOM 2247 O O . ALA A 1 306 ? 26.062 1.281 -20 1 89.69 306 ALA A O 1
ATOM 2248 N N . LEU A 1 307 ? 25.938 2.256 -18.062 1 92 307 LEU A N 1
ATOM 2249 C CA . LEU A 1 307 ? 26.531 3.498 -18.547 1 92 307 LEU A CA 1
ATOM 2250 C C . LEU A 1 307 ? 28.047 3.373 -18.672 1 92 307 LEU A C 1
ATOM 2252 O O . LEU A 1 307 ? 28.672 4.148 -19.391 1 92 307 LEU A O 1
ATOM 2256 N N . ASP A 1 308 ? 28.641 2.463 -17.969 1 88.5 308 ASP A N 1
ATOM 2257 C CA . ASP A 1 308 ? 30.078 2.17 -18.094 1 88.5 308 ASP A CA 1
ATOM 2258 C C . ASP A 1 308 ? 30.344 1.28 -19.297 1 88.5 308 ASP A C 1
ATOM 2260 O O . ASP A 1 308 ? 31.453 1.284 -19.844 1 88.5 308 ASP A O 1
ATOM 2264 N N . GLY A 1 309 ? 29.375 0.41 -19.516 1 74.69 309 GLY A N 1
ATOM 2265 C CA . GLY A 1 309 ? 29.594 -0.62 -20.531 1 74.69 309 GLY A CA 1
ATOM 2266 C C . GLY A 1 309 ? 29.75 -0.063 -21.922 1 74.69 309 GLY A C 1
ATOM 2267 O O . GLY A 1 309 ? 29.141 0.947 -22.266 1 74.69 309 GLY A O 1
ATOM 2268 N N . SER A 1 310 ? 30.844 -0.407 -22.594 1 59.56 310 SER A N 1
ATOM 2269 C CA . SER A 1 310 ? 31.109 -0.052 -23.984 1 59.56 310 SER A CA 1
ATOM 2270 C C . SER A 1 310 ? 30.281 -0.896 -24.938 1 59.56 310 SER A C 1
ATOM 2272 O O . SER A 1 310 ? 30.188 -0.589 -26.125 1 59.56 310 SER A O 1
ATOM 2274 N N . ASP A 1 311 ? 29.766 -1.999 -24.391 1 52.09 311 ASP A N 1
ATOM 2275 C CA . ASP A 1 311 ? 29.016 -2.895 -25.281 1 52.09 311 ASP A CA 1
ATOM 2276 C C . ASP A 1 311 ? 27.672 -2.275 -25.688 1 52.09 311 ASP A C 1
ATOM 2278 O O . ASP A 1 311 ? 26.938 -1.782 -24.828 1 52.09 311 ASP A O 1
ATOM 2282 N N . THR A 1 312 ? 27.562 -2.051 -27 1 45.72 312 THR A N 1
ATOM 2283 C CA . THR A 1 312 ? 26.438 -1.416 -27.672 1 45.72 312 THR A CA 1
ATOM 2284 C C . THR A 1 312 ? 25.109 -1.962 -27.141 1 45.72 312 THR A C 1
ATOM 2286 O O . THR A 1 312 ? 24.125 -1.227 -27.047 1 45.72 312 THR A O 1
ATOM 2289 N N . ALA A 1 313 ? 25.125 -3.211 -26.859 1 44.88 313 ALA A N 1
ATOM 2290 C CA . ALA A 1 313 ? 23.875 -3.826 -26.453 1 44.88 313 ALA A CA 1
ATOM 2291 C C . ALA A 1 313 ? 23.359 -3.238 -25.141 1 44.88 313 ALA A C 1
ATOM 2293 O O . ALA A 1 313 ? 22.172 -2.963 -25 1 44.88 313 ALA A O 1
ATOM 2294 N N . VAL A 1 314 ? 24.328 -2.98 -24.312 1 53.31 314 VAL A N 1
ATOM 2295 C CA . VAL A 1 314 ? 23.984 -2.461 -22.984 1 53.31 314 VAL A CA 1
ATOM 2296 C C . VAL A 1 314 ? 23.734 -0.955 -23.078 1 53.31 314 VAL A C 1
ATOM 2298 O O . VAL A 1 314 ? 22.875 -0.417 -22.391 1 53.31 314 VAL A O 1
ATOM 2301 N N . ALA A 1 315 ? 24.422 -0.422 -24 1 54.88 315 ALA A N 1
ATOM 2302 C CA . ALA A 1 315 ? 24.344 1.029 -24.141 1 54.88 315 ALA A CA 1
ATOM 2303 C C . ALA A 1 315 ? 22.938 1.454 -24.578 1 54.88 315 ALA A C 1
ATOM 2305 O O . ALA A 1 315 ? 22.453 2.516 -24.172 1 54.88 315 ALA A O 1
ATOM 2306 N N . GLY A 1 316 ? 22.312 0.526 -25.281 1 65.88 316 GLY A N 1
ATOM 2307 C CA . GLY A 1 316 ? 20.953 0.823 -25.703 1 65.88 316 GLY A CA 1
ATOM 2308 C C . GLY A 1 316 ? 19.938 0.753 -24.578 1 65.88 316 GLY A C 1
ATOM 2309 O O . GLY A 1 316 ? 18.859 1.318 -24.672 1 65.88 316 GLY A O 1
ATOM 2310 N N . GLU A 1 317 ? 20.516 0.223 -23.469 1 82.75 317 GLU A N 1
ATOM 2311 C CA . GLU A 1 317 ? 19.609 0.013 -22.344 1 82.75 317 GLU A CA 1
ATOM 2312 C C . GLU A 1 317 ? 19.859 1.034 -21.234 1 82.75 317 GLU A C 1
ATOM 2314 O O . GLU A 1 317 ? 19.141 1.061 -20.234 1 82.75 317 GLU A O 1
ATOM 2319 N N . ALA A 1 318 ? 20.875 1.849 -21.438 1 89.69 318 ALA A N 1
ATOM 2320 C CA . ALA A 1 318 ? 21.297 2.775 -20.391 1 89.69 318 ALA A CA 1
ATOM 2321 C C . ALA A 1 318 ? 20.188 3.756 -20.031 1 89.69 318 ALA A C 1
ATOM 2323 O O . ALA A 1 318 ? 19.953 4.059 -18.859 1 89.69 318 ALA A O 1
ATOM 2324 N N . GLY A 1 319 ? 19.453 4.137 -21.062 1 91.31 319 GLY A N 1
ATOM 2325 C CA . GLY A 1 319 ? 18.406 5.129 -20.859 1 91.31 319 GLY A CA 1
ATOM 2326 C C . GLY A 1 319 ? 17.297 4.645 -19.953 1 91.31 319 GLY A C 1
ATOM 2327 O O . GLY A 1 319 ? 16.938 5.328 -18.984 1 91.31 319 GLY A O 1
ATOM 2328 N N . TRP A 1 320 ? 16.828 3.455 -20.188 1 93 320 TRP A N 1
ATOM 2329 C CA . TRP A 1 320 ? 15.688 3.006 -19.375 1 93 320 TRP A CA 1
ATOM 2330 C C . TRP A 1 320 ? 16.156 2.529 -18 1 93 320 TRP A C 1
ATOM 2332 O O . TRP A 1 320 ? 15.43 2.666 -17.016 1 93 320 TRP A O 1
ATOM 2342 N N . ARG A 1 321 ? 17.406 2.035 -17.891 1 95.12 321 ARG A N 1
ATOM 2343 C CA . ARG A 1 321 ? 17.922 1.651 -16.578 1 95.12 321 ARG A CA 1
ATOM 2344 C C . ARG A 1 321 ? 18.141 2.875 -15.703 1 95.12 321 ARG A C 1
ATOM 2346 O O . ARG A 1 321 ? 17.906 2.816 -14.492 1 95.12 321 ARG A O 1
ATOM 2353 N N . ALA A 1 322 ? 18.562 3.971 -16.328 1 96.62 322 ALA A N 1
ATOM 2354 C CA . ALA A 1 322 ? 18.719 5.215 -15.586 1 96.62 322 ALA A CA 1
ATOM 2355 C C . ALA A 1 322 ? 17.375 5.73 -15.086 1 96.62 322 ALA A C 1
ATOM 2357 O O . ALA A 1 322 ? 17.25 6.164 -13.938 1 96.62 322 ALA A O 1
ATOM 2358 N N . SER A 1 323 ? 16.375 5.629 -15.969 1 96.56 323 SER A N 1
ATOM 2359 C CA . SER A 1 323 ? 15.031 6.039 -15.594 1 96.56 323 SER A CA 1
ATOM 2360 C C . SER A 1 323 ? 14.477 5.16 -14.477 1 96.56 323 SER A C 1
ATOM 2362 O O . SER A 1 323 ? 13.852 5.656 -13.539 1 96.56 323 SER A O 1
ATOM 2364 N N . MET A 1 324 ? 14.68 3.891 -14.57 1 97.31 324 MET A N 1
ATOM 2365 C CA . MET A 1 324 ? 14.242 2.953 -13.547 1 97.31 324 MET A CA 1
ATOM 2366 C C . MET A 1 324 ? 14.922 3.252 -12.211 1 97.31 324 MET A C 1
ATOM 2368 O O . MET A 1 324 ? 14.266 3.262 -11.164 1 97.31 324 MET A O 1
ATOM 2372 N N . ALA A 1 325 ? 16.172 3.516 -12.289 1 98.5 325 ALA A N 1
ATOM 2373 C CA . ALA A 1 325 ? 16.938 3.818 -11.07 1 98.5 325 ALA A CA 1
ATOM 2374 C C . ALA A 1 325 ? 16.406 5.078 -10.398 1 98.5 325 ALA A C 1
ATOM 2376 O O . ALA A 1 325 ? 16.188 5.094 -9.18 1 98.5 325 ALA A O 1
ATOM 2377 N N . LYS A 1 326 ? 16.172 6.105 -11.211 1 98.5 326 LYS A N 1
ATOM 2378 C CA . LYS A 1 326 ? 15.68 7.359 -10.648 1 98.5 326 LYS A CA 1
ATOM 2379 C C . LYS A 1 326 ? 14.328 7.16 -9.961 1 98.5 326 LYS A C 1
ATOM 2381 O O . LYS A 1 326 ? 14.102 7.684 -8.875 1 98.5 326 LYS A O 1
ATOM 2386 N N . ALA A 1 327 ? 13.484 6.426 -10.578 1 98.31 327 ALA A N 1
ATOM 2387 C CA . ALA A 1 327 ? 12.156 6.199 -10.016 1 98.31 327 ALA A CA 1
ATOM 2388 C C . ALA A 1 327 ? 12.234 5.363 -8.734 1 98.31 327 ALA A C 1
ATOM 2390 O O . ALA A 1 327 ? 11.711 5.762 -7.695 1 98.31 327 ALA A O 1
ATOM 2391 N N . VAL A 1 328 ? 12.953 4.289 -8.742 1 98.69 328 VAL A N 1
ATOM 2392 C CA . VAL A 1 328 ? 13 3.316 -7.656 1 98.69 328 VAL A CA 1
ATOM 2393 C C . VAL A 1 328 ? 13.742 3.912 -6.465 1 98.69 328 VAL A C 1
ATOM 2395 O O . VAL A 1 328 ? 13.297 3.795 -5.324 1 98.69 328 VAL A O 1
ATOM 2398 N N . CYS A 1 329 ? 14.852 4.531 -6.73 1 98.88 329 CYS A N 1
ATOM 2399 C CA . CYS A 1 329 ? 15.664 5.07 -5.645 1 98.88 329 CYS A CA 1
ATOM 2400 C C . CYS A 1 329 ? 14.969 6.258 -4.984 1 98.88 329 CYS A C 1
ATOM 2402 O O . CYS A 1 329 ? 15.062 6.434 -3.768 1 98.88 329 CYS A O 1
ATOM 2404 N N . SER A 1 330 ? 14.32 7.086 -5.816 1 98.75 330 SER A N 1
ATOM 2405 C CA . SER A 1 330 ? 13.555 8.188 -5.242 1 98.75 330 SER A CA 1
ATOM 2406 C C . SER A 1 330 ? 12.453 7.676 -4.32 1 98.75 330 SER A C 1
ATOM 2408 O O . SER A 1 330 ? 12.281 8.188 -3.213 1 98.75 330 SER A O 1
ATOM 2410 N N . GLU A 1 331 ? 11.773 6.664 -4.75 1 98.56 331 GLU A N 1
ATOM 2411 C CA . GLU A 1 331 ? 10.688 6.113 -3.947 1 98.56 331 GLU A CA 1
ATOM 2412 C C . GLU A 1 331 ? 11.227 5.426 -2.691 1 98.56 331 GLU A C 1
ATOM 2414 O O . GLU A 1 331 ? 10.641 5.555 -1.612 1 98.56 331 GLU A O 1
ATOM 2419 N N . ALA A 1 332 ? 12.305 4.695 -2.834 1 98.69 332 ALA A N 1
ATOM 2420 C CA . ALA A 1 332 ? 12.898 4.02 -1.687 1 98.69 332 ALA A CA 1
ATOM 2421 C C . ALA A 1 332 ? 13.328 5.023 -0.618 1 98.69 332 ALA A C 1
ATOM 2423 O O . ALA A 1 332 ? 13.031 4.836 0.566 1 98.69 332 ALA A O 1
ATOM 2424 N N . LEU A 1 333 ? 14.023 6.07 -1.016 1 98.88 333 LEU A N 1
ATOM 2425 C CA . LEU A 1 333 ? 14.492 7.066 -0.059 1 98.88 333 LEU A CA 1
ATOM 2426 C C . LEU A 1 333 ? 13.312 7.793 0.583 1 98.88 333 LEU A C 1
ATOM 2428 O O . LEU A 1 333 ? 13.32 8.055 1.788 1 98.88 333 LEU A O 1
ATOM 2432 N N . CYS A 1 334 ? 12.32 8.156 -0.211 1 98.62 334 CYS A N 1
ATOM 2433 C CA . CYS A 1 334 ? 11.141 8.82 0.331 1 98.62 334 CYS A CA 1
ATOM 2434 C C . CYS A 1 334 ? 10.445 7.945 1.367 1 98.62 334 CYS A C 1
ATOM 2436 O O . CYS A 1 334 ? 10.117 8.414 2.459 1 98.62 334 CYS A O 1
ATOM 2438 N N . ASN A 1 335 ? 10.242 6.711 1.021 1 98.5 335 ASN A N 1
ATOM 2439 C CA . ASN A 1 335 ? 9.609 5.785 1.957 1 98.5 335 ASN A CA 1
ATOM 2440 C C . ASN A 1 335 ? 10.422 5.645 3.242 1 98.5 335 ASN A C 1
ATOM 2442 O O . ASN A 1 335 ? 9.859 5.633 4.336 1 98.5 335 ASN A O 1
ATOM 2446 N N . ALA A 1 336 ? 11.695 5.52 3.076 1 98.62 336 ALA A N 1
ATOM 2447 C CA . ALA A 1 336 ? 12.57 5.371 4.238 1 98.62 336 ALA A CA 1
ATOM 2448 C C . ALA A 1 336 ? 12.523 6.617 5.117 1 98.62 336 ALA A C 1
ATOM 2450 O O . ALA A 1 336 ? 12.461 6.52 6.344 1 98.62 336 ALA A O 1
ATOM 2451 N N . ALA A 1 337 ? 12.594 7.766 4.484 1 98.62 337 ALA A N 1
ATOM 2452 C CA . ALA A 1 337 ? 12.594 9.016 5.234 1 98.62 337 ALA A CA 1
ATOM 2453 C C . ALA A 1 337 ? 11.281 9.211 5.98 1 98.62 337 ALA A C 1
ATOM 2455 O O . ALA A 1 337 ? 11.266 9.664 7.125 1 98.62 337 ALA A O 1
ATOM 2456 N N . LYS A 1 338 ? 10.156 8.891 5.336 1 98.5 338 LYS A N 1
ATOM 2457 C CA . LYS A 1 338 ? 8.852 8.945 6 1 98.5 338 LYS A CA 1
ATOM 2458 C C . LYS A 1 338 ? 8.805 8.008 7.203 1 98.5 338 LYS A C 1
ATOM 2460 O O . LYS A 1 338 ? 8.359 8.391 8.281 1 98.5 338 LYS A O 1
ATOM 2465 N N . ALA A 1 339 ? 9.266 6.801 7.004 1 98.56 339 ALA A N 1
ATOM 2466 C CA . ALA A 1 339 ? 9.266 5.809 8.07 1 98.56 339 ALA A CA 1
ATOM 2467 C C . ALA A 1 339 ? 10.156 6.246 9.227 1 98.56 339 ALA A C 1
ATOM 2469 O O . ALA A 1 339 ? 9.836 6.008 10.391 1 98.56 339 ALA A O 1
ATOM 2470 N N . ASN A 1 340 ? 11.273 6.832 8.883 1 98.69 340 ASN A N 1
ATOM 2471 C CA . ASN A 1 340 ? 12.195 7.309 9.898 1 98.69 340 ASN A CA 1
ATOM 2472 C C . ASN A 1 340 ? 11.547 8.352 10.805 1 98.69 340 ASN A C 1
ATOM 2474 O O . ASN A 1 340 ? 11.688 8.289 12.031 1 98.69 340 ASN A O 1
ATOM 2478 N N . VAL A 1 341 ? 10.852 9.297 10.195 1 98.38 341 VAL A N 1
ATOM 2479 C CA . VAL A 1 341 ? 10.133 10.289 10.984 1 98.38 341 VAL A CA 1
ATOM 2480 C C . VAL A 1 341 ? 9.102 9.602 11.867 1 98.38 341 VAL A C 1
ATOM 2482 O O . VAL A 1 341 ? 8.977 9.922 13.055 1 98.38 341 VAL A O 1
ATOM 2485 N N . GLN A 1 342 ? 8.414 8.641 11.359 1 98.38 342 GLN A N 1
ATOM 2486 C CA . GLN A 1 342 ? 7.383 7.922 12.094 1 98.38 342 GLN A CA 1
ATOM 2487 C C . GLN A 1 342 ? 7.984 7.148 13.266 1 98.38 342 GLN A C 1
ATOM 2489 O O . GLN A 1 342 ? 7.426 7.148 14.367 1 98.38 342 GLN A O 1
ATOM 2494 N N . ILE A 1 343 ? 9.078 6.477 13.062 1 98.25 343 ILE A N 1
ATOM 2495 C CA . ILE A 1 343 ? 9.727 5.652 14.078 1 98.25 343 ILE A CA 1
ATOM 2496 C C . ILE A 1 343 ? 10.227 6.539 15.211 1 98.25 343 ILE A C 1
ATOM 2498 O O . ILE A 1 343 ? 10.102 6.184 16.391 1 98.25 343 ILE A O 1
ATOM 2502 N N . HIS A 1 344 ? 10.727 7.715 14.883 1 97.38 344 HIS A N 1
ATOM 2503 C CA . HIS A 1 344 ? 11.234 8.641 15.891 1 97.38 344 HIS A CA 1
ATOM 2504 C C . HIS A 1 344 ? 10.086 9.32 16.641 1 97.38 344 HIS A C 1
ATOM 2506 O O . HIS A 1 344 ? 10.281 9.82 17.75 1 97.38 344 HIS A O 1
ATOM 2512 N N . GLY A 1 345 ? 8.875 9.414 16.016 1 95.31 345 GLY A N 1
ATOM 2513 C CA . GLY A 1 345 ? 7.754 10.086 16.641 1 95.31 345 GLY A CA 1
ATOM 2514 C C . GLY A 1 345 ? 7.922 11.594 16.703 1 95.31 345 GLY A C 1
ATOM 2515 O O . GLY A 1 345 ? 8.289 12.227 15.719 1 95.31 345 GLY A O 1
ATOM 2516 N N . GLY A 1 346 ? 7.621 12.188 17.812 1 94.31 346 GLY A N 1
ATOM 2517 C CA . GLY A 1 346 ? 7.652 13.633 17.969 1 94.31 346 GLY A CA 1
ATOM 2518 C C . GLY A 1 346 ? 9.016 14.234 17.688 1 94.31 346 GLY A C 1
ATOM 2519 O O . GLY A 1 346 ? 9.117 15.258 17.016 1 94.31 346 GLY A O 1
ATOM 2520 N N . ILE A 1 347 ? 10.039 13.555 18.156 1 95.25 347 ILE A N 1
ATOM 2521 C CA . ILE A 1 347 ? 11.375 14.133 18.047 1 95.25 347 ILE A CA 1
ATOM 2522 C C . ILE A 1 347 ? 11.797 14.18 16.578 1 95.25 347 ILE A C 1
ATOM 2524 O O . ILE A 1 347 ? 12.516 15.094 16.156 1 95.25 347 ILE A O 1
ATOM 2528 N N . GLY A 1 348 ? 11.32 13.195 15.789 1 95.94 348 GLY A N 1
ATOM 2529 C CA . GLY A 1 348 ? 11.625 13.172 14.367 1 95.94 348 GLY A CA 1
ATOM 2530 C C . GLY A 1 348 ? 10.977 14.305 13.594 1 95.94 348 GLY A C 1
ATOM 2531 O O . GLY A 1 348 ? 11.383 14.609 12.469 1 95.94 348 GLY A O 1
ATOM 2532 N N . PHE A 1 349 ? 10.016 14.945 14.219 1 95.56 349 PHE A N 1
ATOM 2533 C CA . PHE A 1 349 ? 9.273 16.047 13.609 1 95.56 349 PHE A CA 1
ATOM 2534 C C . PHE A 1 349 ? 9.867 17.391 14.016 1 95.56 349 PHE A C 1
ATOM 2536 O O . PHE A 1 349 ? 9.305 18.438 13.711 1 95.56 349 PHE A O 1
ATOM 2543 N N . THR A 1 350 ? 11.023 17.391 14.68 1 94.69 350 THR A N 1
ATOM 2544 C CA . THR A 1 350 ? 11.617 18.625 15.172 1 94.69 350 THR A CA 1
ATOM 2545 C C . THR A 1 350 ? 13.008 18.828 14.586 1 94.69 350 THR A C 1
ATOM 2547 O O . THR A 1 350 ? 13.555 17.938 13.938 1 94.69 350 THR A O 1
ATOM 2550 N N . TRP A 1 351 ? 13.578 19.953 14.852 1 93.31 351 TRP A N 1
ATOM 2551 C CA . TRP A 1 351 ? 14.922 20.328 14.414 1 93.31 351 TRP A CA 1
ATOM 2552 C C . TRP A 1 351 ? 15.977 19.734 15.336 1 93.31 351 TRP A C 1
ATOM 2554 O O . TRP A 1 351 ? 17.172 19.828 15.062 1 93.31 351 TRP A O 1
ATOM 2564 N N . GLU A 1 352 ? 15.484 19.031 16.391 1 91.5 352 GLU A N 1
ATOM 2565 C CA . GLU A 1 352 ? 16.422 18.406 17.328 1 91.5 352 GLU A CA 1
ATOM 2566 C C . GLU A 1 352 ? 17.016 17.125 16.734 1 91.5 352 GLU A C 1
ATOM 2568 O O . GLU A 1 352 ? 18.078 16.672 17.188 1 91.5 352 GLU A O 1
ATOM 2573 N N . ASP A 1 353 ? 16.312 16.594 15.781 1 92.81 353 ASP A N 1
ATOM 2574 C CA . ASP A 1 353 ? 16.766 15.367 15.148 1 92.81 353 ASP A CA 1
ATOM 2575 C C . ASP A 1 353 ? 17.016 15.578 13.656 1 92.81 353 ASP A C 1
ATOM 2577 O O . ASP A 1 353 ? 16.5 16.516 13.062 1 92.81 353 ASP A O 1
ATOM 2581 N N . ALA A 1 354 ? 17.828 14.672 13.078 1 93.94 354 ALA A N 1
ATOM 2582 C CA . ALA A 1 354 ? 18.203 14.828 11.68 1 93.94 354 ALA A CA 1
ATOM 2583 C C . ALA A 1 354 ? 17.156 14.195 10.758 1 93.94 354 ALA A C 1
ATOM 2585 O O . ALA A 1 354 ? 17.234 14.344 9.531 1 93.94 354 ALA A O 1
ATOM 2586 N N . ALA A 1 355 ? 16.141 13.555 11.289 1 96.38 355 ALA A N 1
ATOM 2587 C CA . ALA A 1 355 ? 15.156 12.828 10.484 1 96.38 355 ALA A CA 1
ATOM 2588 C C . ALA A 1 355 ? 14.523 13.734 9.438 1 96.38 355 ALA A C 1
ATOM 2590 O O . ALA A 1 355 ? 14.383 13.344 8.273 1 96.38 355 ALA A O 1
ATOM 2591 N N . HIS A 1 356 ? 14.211 14.945 9.773 1 94.94 356 HIS A N 1
ATOM 2592 C CA . HIS A 1 356 ? 13.508 15.828 8.852 1 94.94 356 HIS A CA 1
ATOM 2593 C C . HIS A 1 356 ? 14.445 16.328 7.754 1 94.94 356 HIS A C 1
ATOM 2595 O O . HIS A 1 356 ? 14 16.672 6.656 1 94.94 356 HIS A O 1
ATOM 2601 N N . LEU A 1 357 ? 15.781 16.391 8.023 1 96.06 357 LEU A N 1
ATOM 2602 C CA . LEU A 1 357 ? 16.734 16.828 7.008 1 96.06 357 LEU A CA 1
ATOM 2603 C C . LEU A 1 357 ? 16.781 15.836 5.848 1 96.06 357 LEU A C 1
ATOM 2605 O O . LEU A 1 357 ? 16.781 16.234 4.68 1 96.06 357 LEU A O 1
ATOM 2609 N N . TYR A 1 358 ? 16.812 14.562 6.207 1 98.06 358 TYR A N 1
ATOM 2610 C CA . TYR A 1 358 ? 16.797 13.539 5.172 1 98.06 358 TYR A CA 1
ATOM 2611 C C . TYR A 1 358 ? 15.461 13.516 4.438 1 98.06 358 TYR A C 1
ATOM 2613 O O . TYR A 1 358 ? 15.406 13.203 3.246 1 98.06 358 TYR A O 1
ATOM 2621 N N . PHE A 1 359 ? 14.383 13.836 5.18 1 98.25 359 PHE A N 1
ATOM 2622 C CA . PHE A 1 359 ? 13.078 13.93 4.535 1 98.25 359 PHE A CA 1
ATOM 2623 C C . PHE A 1 359 ? 13.062 15.039 3.494 1 98.25 359 PHE A C 1
ATOM 2625 O O . PHE A 1 359 ? 12.562 14.852 2.381 1 98.25 359 PHE A O 1
ATOM 2632 N N . ARG A 1 360 ? 13.602 16.172 3.779 1 97.25 360 ARG A N 1
ATOM 2633 C CA . ARG A 1 360 ? 13.68 17.297 2.844 1 97.25 360 ARG A CA 1
ATOM 2634 C C . ARG A 1 360 ? 14.508 16.922 1.616 1 97.25 360 ARG A C 1
ATOM 2636 O O . ARG A 1 360 ? 14.109 17.219 0.486 1 97.25 360 ARG A O 1
ATOM 2643 N N . ARG A 1 361 ? 15.617 16.266 1.875 1 97.94 361 ARG A N 1
ATOM 2644 C CA . ARG A 1 361 ? 16.453 15.805 0.77 1 97.94 361 ARG A CA 1
ATOM 2645 C C . ARG A 1 361 ? 15.703 14.812 -0.115 1 97.94 361 ARG A C 1
ATOM 2647 O O . ARG A 1 361 ? 15.773 14.898 -1.343 1 97.94 361 ARG A O 1
ATOM 2654 N N . ALA A 1 362 ? 15.008 13.883 0.505 1 98.62 362 ALA A N 1
ATOM 2655 C CA . ALA A 1 362 ? 14.258 12.867 -0.23 1 98.62 362 ALA A CA 1
ATOM 2656 C C . ALA A 1 362 ? 13.219 13.508 -1.146 1 98.62 362 ALA A C 1
ATOM 2658 O O . ALA A 1 362 ? 13.117 13.148 -2.322 1 98.62 362 ALA A O 1
ATOM 2659 N N . ARG A 1 363 ? 12.5 14.461 -0.619 1 98.38 363 ARG A N 1
ATOM 2660 C CA . ARG A 1 363 ? 11.406 15.07 -1.377 1 98.38 363 ARG A CA 1
ATOM 2661 C C . ARG A 1 363 ? 11.953 15.977 -2.475 1 98.38 363 ARG A C 1
ATOM 2663 O O . ARG A 1 363 ? 11.352 16.094 -3.547 1 98.38 363 ARG A O 1
ATOM 2670 N N . THR A 1 364 ? 13.078 16.578 -2.238 1 97.94 364 THR A N 1
ATOM 2671 C CA . THR A 1 364 ? 13.719 17.422 -3.25 1 97.94 364 THR A CA 1
ATOM 2672 C C . THR A 1 364 ? 14.266 16.562 -4.387 1 97.94 364 THR A C 1
ATOM 2674 O O . THR A 1 364 ? 13.953 16.797 -5.559 1 97.94 364 THR A O 1
ATOM 2677 N N . ASP A 1 365 ? 15.047 15.539 -4.016 1 97.94 365 ASP A N 1
ATOM 2678 C CA . ASP A 1 365 ? 15.672 14.688 -5.016 1 97.94 365 ASP A CA 1
ATOM 2679 C C . ASP A 1 365 ? 14.625 13.906 -5.809 1 97.94 365 ASP A C 1
ATOM 2681 O O . ASP A 1 365 ? 14.898 13.438 -6.914 1 97.94 365 ASP A O 1
ATOM 2685 N N . GLU A 1 366 ? 13.508 13.766 -5.23 1 97.69 366 GLU A N 1
ATOM 2686 C CA . GLU A 1 366 ? 12.406 13.055 -5.875 1 97.69 366 GLU A CA 1
ATOM 2687 C C . GLU A 1 366 ? 11.984 13.75 -7.168 1 97.69 366 GLU A C 1
ATOM 2689 O O . GLU A 1 366 ? 11.633 13.086 -8.148 1 97.69 366 GLU A O 1
ATOM 2694 N N . VAL A 1 367 ? 12.117 15.086 -7.246 1 97.56 367 VAL A N 1
ATOM 2695 C CA . VAL A 1 367 ? 11.516 15.805 -8.367 1 97.56 367 VAL A CA 1
ATOM 2696 C C . VAL A 1 367 ? 12.609 16.406 -9.234 1 97.56 367 VAL A C 1
ATOM 2698 O O . VAL A 1 367 ? 12.352 16.828 -10.367 1 97.56 367 VAL A O 1
ATOM 2701 N N . VAL A 1 368 ? 13.875 16.438 -8.734 1 96.56 368 VAL A N 1
ATOM 2702 C CA . VAL A 1 368 ? 14.984 16.938 -9.531 1 96.56 368 VAL A CA 1
ATOM 2703 C C . VAL A 1 368 ? 15.234 16 -10.719 1 96.56 368 VAL A C 1
ATOM 2705 O O . VAL A 1 368 ? 15.312 14.789 -10.555 1 96.56 368 VAL A O 1
ATOM 2708 N N . PHE A 1 369 ? 15.328 16.469 -11.898 1 96.75 369 PHE A N 1
ATOM 2709 C CA . PHE A 1 369 ? 15.539 15.758 -13.156 1 96.75 369 PHE A CA 1
ATOM 2710 C C . PHE A 1 369 ? 14.352 14.852 -13.469 1 96.75 369 PHE A C 1
ATOM 2712 O O . PHE A 1 369 ? 14.516 13.805 -14.102 1 96.75 369 PHE A O 1
ATOM 2719 N N . GLY A 1 370 ? 13.234 15.188 -12.945 1 95.88 370 GLY A N 1
ATOM 2720 C CA . GLY A 1 370 ? 12.023 14.438 -13.242 1 95.88 370 GLY A CA 1
ATOM 2721 C C . GLY A 1 370 ? 11.539 13.609 -12.062 1 95.88 370 GLY A C 1
ATOM 2722 O O . GLY A 1 370 ? 12.336 12.984 -11.367 1 95.88 370 GLY A O 1
ATOM 2723 N N . SER A 1 371 ? 10.234 13.547 -11.836 1 96.12 371 SER A N 1
ATOM 2724 C CA . SER A 1 371 ? 9.602 12.789 -10.75 1 96.12 371 SER A CA 1
ATOM 2725 C C . SER A 1 371 ? 9.539 11.305 -11.086 1 96.12 371 SER A C 1
ATOM 2727 O O . SER A 1 371 ? 9.695 10.906 -12.242 1 96.12 371 SER A O 1
ATOM 2729 N N . PRO A 1 372 ? 9.336 10.445 -10.047 1 96.75 372 PRO A N 1
ATOM 2730 C CA . PRO A 1 372 ? 9.133 9.023 -10.328 1 96.75 372 PRO A CA 1
ATOM 2731 C C . PRO A 1 372 ? 8 8.773 -11.328 1 96.75 372 PRO A C 1
ATOM 2733 O O . PRO A 1 372 ? 8.141 7.934 -12.219 1 96.75 372 PRO A O 1
ATOM 2736 N N . ALA A 1 373 ? 6.938 9.5 -11.242 1 95.31 373 ALA A N 1
ATOM 2737 C CA . ALA A 1 373 ? 5.812 9.344 -12.164 1 95.31 373 ALA A CA 1
ATOM 2738 C C . ALA A 1 373 ? 6.254 9.555 -13.609 1 95.31 373 ALA A C 1
ATOM 2740 O O . ALA A 1 373 ? 5.891 8.781 -14.492 1 95.31 373 ALA A O 1
ATOM 2741 N N . GLN A 1 374 ? 7.004 10.57 -13.852 1 94.44 374 GLN A N 1
ATOM 2742 C CA . GLN A 1 374 ? 7.48 10.883 -15.195 1 94.44 374 GLN A CA 1
ATOM 2743 C C . GLN A 1 374 ? 8.406 9.789 -15.719 1 94.44 374 GLN A C 1
ATOM 2745 O O . GLN A 1 374 ? 8.352 9.43 -16.891 1 94.44 374 GLN A O 1
ATOM 2750 N N . HIS A 1 375 ? 9.227 9.305 -14.852 1 96.56 375 HIS A N 1
ATOM 2751 C CA . HIS A 1 375 ? 10.148 8.25 -15.266 1 96.56 375 HIS A CA 1
ATOM 2752 C C . HIS A 1 375 ? 9.406 6.934 -15.508 1 96.56 375 HIS A C 1
ATOM 2754 O O . HIS A 1 375 ? 9.75 6.18 -16.422 1 96.56 375 HIS A O 1
ATOM 2760 N N . TRP A 1 376 ? 8.375 6.621 -14.711 1 95.88 376 TRP A N 1
ATOM 2761 C CA . TRP A 1 376 ? 7.547 5.457 -14.984 1 95.88 376 TRP A CA 1
ATOM 2762 C C . TRP A 1 376 ? 6.836 5.598 -16.328 1 95.88 376 TRP A C 1
ATOM 2764 O O . TRP A 1 376 ? 6.684 4.617 -17.062 1 95.88 376 TRP A O 1
ATOM 2774 N N . ASP A 1 377 ? 6.41 6.793 -16.656 1 92.38 377 ASP A N 1
ATOM 2775 C CA . ASP A 1 377 ? 5.773 7.035 -17.938 1 92.38 377 ASP A CA 1
ATOM 2776 C C . ASP A 1 377 ? 6.754 6.801 -19.094 1 92.38 377 ASP A C 1
ATOM 2778 O O . ASP A 1 377 ? 6.387 6.238 -20.125 1 92.38 377 ASP A O 1
ATOM 2782 N N . ARG A 1 378 ? 7.973 7.281 -18.891 1 91 378 ARG A N 1
ATOM 2783 C CA . ARG A 1 378 ? 9.016 7.047 -19.875 1 91 378 ARG A CA 1
ATOM 2784 C C . ARG A 1 378 ? 9.242 5.555 -20.094 1 91 378 ARG A C 1
ATOM 2786 O O . ARG A 1 378 ? 9.375 5.102 -21.234 1 91 378 ARG A O 1
ATOM 2793 N N . LEU A 1 379 ? 9.211 4.824 -19 1 93.12 379 LEU A N 1
ATOM 2794 C CA . LEU A 1 379 ? 9.422 3.383 -19.078 1 93.12 379 LEU A CA 1
ATOM 2795 C C . LEU A 1 379 ? 8.219 2.695 -19.719 1 93.12 379 LEU A C 1
ATOM 2797 O O . LEU A 1 379 ? 8.383 1.723 -20.469 1 93.12 379 LEU A O 1
ATOM 2801 N N . SER A 1 380 ? 7.023 3.186 -19.453 1 89.69 380 SER A N 1
ATOM 2802 C CA . SER A 1 380 ? 5.809 2.586 -19.984 1 89.69 380 SER A CA 1
ATOM 2803 C C . SER A 1 380 ? 5.73 2.764 -21.5 1 89.69 380 SER A C 1
ATOM 2805 O O . SER A 1 380 ? 5.043 2.004 -22.188 1 89.69 380 SER A O 1
ATOM 2807 N N . ALA A 1 381 ? 6.391 3.783 -21.953 1 84.88 381 ALA A N 1
ATOM 2808 C CA . ALA A 1 381 ? 6.359 4.082 -23.391 1 84.88 381 ALA A CA 1
ATOM 2809 C C . ALA A 1 381 ? 7.34 3.199 -24.156 1 84.88 381 ALA A C 1
ATOM 2811 O O . ALA A 1 381 ? 7.332 3.178 -25.391 1 84.88 381 ALA A O 1
ATOM 2812 N N . LEU A 1 382 ? 8.172 2.545 -23.344 1 77.56 382 LEU A N 1
ATOM 2813 C CA . LEU A 1 382 ? 9.125 1.646 -23.984 1 77.56 382 LEU A CA 1
ATOM 2814 C C . LEU A 1 382 ? 8.414 0.428 -24.562 1 77.56 382 LEU A C 1
ATOM 2816 O O . LEU A 1 382 ? 7.43 -0.051 -24 1 77.56 382 LEU A O 1
ATOM 2820 N N . ASP A 1 383 ? 8.422 0.193 -25.844 1 58.28 383 ASP A N 1
ATOM 2821 C CA . ASP A 1 383 ? 7.879 -1.025 -26.438 1 58.28 383 ASP A CA 1
ATOM 2822 C C . ASP A 1 383 ? 8.445 -2.27 -25.75 1 58.28 383 ASP A C 1
ATOM 2824 O O . ASP A 1 383 ? 9.648 -2.52 -25.797 1 58.28 383 ASP A O 1
ATOM 2828 N N . PRO A 1 384 ? 7.629 -2.803 -24.844 1 52.41 384 PRO A N 1
ATOM 2829 C CA . PRO A 1 384 ? 8.133 -3.975 -24.125 1 52.41 384 PRO A CA 1
ATOM 2830 C C . PRO A 1 384 ? 8.758 -5.012 -25.062 1 52.41 384 PRO A C 1
ATOM 2832 O O . PRO A 1 384 ? 9.656 -5.754 -24.656 1 52.41 384 PRO A O 1
ATOM 2835 N N . SER A 1 385 ? 8.078 -5.152 -26.328 1 44.47 385 SER A N 1
ATOM 2836 C CA . SER A 1 385 ? 8.57 -6.141 -27.281 1 44.47 385 SER A CA 1
ATOM 2837 C C . SER A 1 385 ? 10.023 -5.867 -27.656 1 44.47 385 SER A C 1
ATOM 2839 O O . SER A 1 385 ? 10.703 -6.734 -28.219 1 44.47 385 SER A O 1
ATOM 2841 N N . THR A 1 386 ? 10.32 -4.68 -27.75 1 43.19 386 THR A N 1
ATOM 2842 C CA . THR A 1 386 ? 11.672 -4.328 -28.188 1 43.19 386 THR A CA 1
ATOM 2843 C C . THR A 1 386 ? 12.672 -4.59 -27.062 1 43.19 386 THR A C 1
ATOM 2845 O O . THR A 1 386 ? 13.875 -4.375 -27.234 1 43.19 386 THR A O 1
ATOM 2848 N N . GLN A 1 387 ? 12.148 -4.617 -25.922 1 45.25 387 GLN A N 1
ATOM 2849 C CA . GLN A 1 387 ? 13.133 -4.898 -24.891 1 45.25 387 GLN A CA 1
ATOM 2850 C C . GLN A 1 387 ? 13.672 -6.32 -25.016 1 45.25 387 GLN A C 1
ATOM 2852 O O . GLN A 1 387 ? 12.898 -7.273 -25.141 1 45.25 387 GLN A O 1
ATOM 2857 N N . PRO A 1 388 ? 14.789 -6.457 -25.703 1 42.88 388 PRO A N 1
ATOM 2858 C CA . PRO A 1 388 ? 15.289 -7.824 -25.844 1 42.88 388 PRO A CA 1
ATOM 2859 C C . PRO A 1 388 ? 14.984 -8.703 -24.641 1 42.88 388 PRO A C 1
ATOM 2861 O O . PRO A 1 388 ? 14.93 -8.203 -23.516 1 42.88 388 PRO A O 1
ATOM 2864 N N . PRO A 1 389 ? 14.133 -9.648 -24.844 1 44.75 389 PRO A N 1
ATOM 2865 C CA . PRO A 1 389 ? 14.133 -10.586 -23.703 1 44.75 389 PRO A CA 1
ATOM 2866 C C . PRO A 1 389 ? 15.508 -10.75 -23.078 1 44.75 389 PRO A C 1
ATOM 2868 O O . PRO A 1 389 ? 16.391 -11.398 -23.656 1 44.75 389 PRO A O 1
ATOM 2871 N N . ALA A 1 390 ? 16.156 -9.742 -22.688 1 40.22 390 ALA A N 1
ATOM 2872 C CA . ALA A 1 390 ? 17.547 -9.797 -22.281 1 40.22 390 ALA A CA 1
ATOM 2873 C C . ALA A 1 390 ? 17.766 -10.828 -21.188 1 40.22 390 ALA A C 1
ATOM 2875 O O . ALA A 1 390 ? 17.375 -10.617 -20.031 1 40.22 390 ALA A O 1
ATOM 2876 N N . SER A 1 391 ? 17.609 -12.07 -21.328 1 38.69 391 SER A N 1
ATOM 2877 C CA . SER A 1 391 ? 18.312 -12.719 -20.219 1 38.69 391 SER A CA 1
ATOM 2878 C C . SER A 1 391 ? 19.656 -12.055 -19.969 1 38.69 391 SER A C 1
ATOM 2880 O O . SER A 1 391 ? 20.484 -11.945 -20.859 1 38.69 391 SER A O 1
ATOM 2882 N N . PRO A 1 392 ? 19.703 -11.125 -19.125 1 38.41 392 PRO A N 1
ATOM 2883 C CA . PRO A 1 392 ? 21.016 -10.477 -18.938 1 38.41 392 PRO A CA 1
ATOM 2884 C C . PRO A 1 392 ? 22.156 -11.477 -18.891 1 38.41 392 PRO A C 1
ATOM 2886 O O . PRO A 1 392 ? 22 -12.594 -18.391 1 38.41 392 PRO A O 1
ATOM 2889 N N . GLU A 1 393 ? 23.188 -11.336 -19.75 1 35.72 393 GLU A N 1
ATOM 2890 C CA . GLU A 1 393 ? 24.469 -12.047 -19.719 1 35.72 393 GLU A CA 1
ATOM 2891 C C . GLU A 1 393 ? 25.031 -12.117 -18.297 1 35.72 393 GLU A C 1
ATOM 2893 O O . GLU A 1 393 ? 25.156 -11.094 -17.625 1 35.72 393 GLU A O 1
ATOM 2898 N N . VAL A 1 394 ? 24.656 -13.047 -17.609 1 38.38 394 VAL A N 1
ATOM 2899 C CA . VAL A 1 394 ? 25.391 -13.305 -16.375 1 38.38 394 VAL A CA 1
ATOM 2900 C C . VAL A 1 394 ? 26.891 -13.266 -16.625 1 38.38 394 VAL A C 1
ATOM 2902 O O . VAL A 1 394 ? 27.422 -14.078 -17.391 1 38.38 394 VAL A O 1
ATOM 2905 N N . THR A 1 395 ? 27.594 -12.188 -16.641 1 35.66 395 THR A N 1
ATOM 2906 C CA . THR A 1 395 ? 28.922 -11.977 -17.219 1 35.66 395 THR A CA 1
ATOM 2907 C C . THR A 1 395 ? 29.984 -12.703 -16.406 1 35.66 395 THR A C 1
ATOM 2909 O O . THR A 1 395 ? 31.047 -13.055 -16.938 1 35.66 395 THR A O 1
ATOM 2912 N N . LYS A 1 396 ? 30.219 -12.586 -14.977 1 38.97 396 LYS A N 1
ATOM 2913 C CA . LYS A 1 396 ? 31.641 -12.469 -14.672 1 38.97 396 LYS A CA 1
ATOM 2914 C C . LYS A 1 396 ? 32.344 -13.812 -14.82 1 38.97 396 LYS A C 1
ATOM 2916 O O . LYS A 1 396 ? 33.438 -13.883 -15.406 1 38.97 396 LYS A O 1
ATOM 2921 N N . ASP A 1 397 ? 32.062 -14.711 -13.812 1 38.12 397 ASP A N 1
ATOM 2922 C CA . ASP A 1 397 ? 33.125 -15.727 -13.703 1 38.12 397 ASP A CA 1
ATOM 2923 C C . ASP A 1 397 ? 33 -16.75 -14.836 1 38.12 397 ASP A C 1
ATOM 2925 O O . ASP A 1 397 ? 33.688 -17.766 -14.828 1 38.12 397 ASP A O 1
ATOM 2929 N N . LEU A 1 398 ? 31.922 -16.891 -15.328 1 42.66 398 LEU A N 1
ATOM 2930 C CA . LEU A 1 398 ? 31.953 -17.812 -16.469 1 42.66 398 LEU A CA 1
ATOM 2931 C C . LEU A 1 398 ? 32.531 -17.109 -17.703 1 42.66 398 LEU A C 1
ATOM 2933 O O . LEU A 1 398 ? 31.969 -16.094 -18.141 1 42.66 398 LEU A O 1
ATOM 2937 N N . ASN A 1 399 ? 33.719 -17.172 -17.938 1 45.91 399 ASN A N 1
ATOM 2938 C CA . ASN A 1 399 ? 34.375 -16.609 -19.109 1 45.91 399 ASN A CA 1
ATOM 2939 C C . ASN A 1 399 ? 33.406 -16.469 -20.281 1 45.91 399 ASN A C 1
ATOM 2941 O O . ASN A 1 399 ? 33.5 -15.523 -21.062 1 45.91 399 ASN A O 1
ATOM 2945 N N . ASP A 1 400 ? 32.406 -17.516 -20.625 1 61.66 400 ASP A N 1
ATOM 2946 C CA . ASP A 1 400 ? 31.531 -17.234 -21.766 1 61.66 400 ASP A CA 1
ATOM 2947 C C . ASP A 1 400 ? 30.094 -17.609 -21.438 1 61.66 400 ASP A C 1
ATOM 2949 O O . ASP A 1 400 ? 29.625 -18.688 -21.828 1 61.66 400 ASP A O 1
ATOM 2953 N N . VAL A 1 401 ? 29.359 -16.969 -20.469 1 71.94 401 VAL A N 1
ATOM 2954 C CA . VAL A 1 401 ? 27.969 -17.188 -20.094 1 71.94 401 VAL A CA 1
ATOM 2955 C C . VAL A 1 401 ? 27.094 -17.25 -21.359 1 71.94 401 VAL A C 1
ATOM 2957 O O . VAL A 1 401 ? 26.172 -18.047 -21.438 1 71.94 401 VAL A O 1
ATOM 2960 N N . ASP A 1 402 ? 27.5 -16.547 -22.266 1 75.81 402 ASP A N 1
ATOM 2961 C CA . ASP A 1 402 ? 26.734 -16.547 -23.5 1 75.81 402 ASP A CA 1
ATOM 2962 C C . ASP A 1 402 ? 26.891 -17.859 -24.25 1 75.81 402 ASP A C 1
ATOM 2964 O O . ASP A 1 402 ? 25.922 -18.391 -24.812 1 75.81 402 ASP A O 1
ATOM 2968 N N . ALA A 1 403 ? 28.094 -18.266 -24.172 1 81.12 403 ALA A N 1
ATOM 2969 C CA . ALA A 1 403 ? 28.328 -19.562 -24.812 1 81.12 403 ALA A CA 1
ATOM 2970 C C . ALA A 1 403 ? 27.594 -20.672 -24.078 1 81.12 403 ALA A C 1
ATOM 2972 O O . ALA A 1 403 ? 27.016 -21.562 -24.719 1 81.12 403 ALA A O 1
ATOM 2973 N N . LEU A 1 404 ? 27.609 -20.578 -22.812 1 84.75 404 LEU A N 1
ATOM 2974 C CA . LEU A 1 404 ? 26.891 -21.547 -22 1 84.75 404 LEU A CA 1
ATOM 2975 C C . LEU A 1 404 ? 25.391 -21.5 -22.281 1 84.75 404 LEU A C 1
ATOM 2977 O O . LEU A 1 404 ? 24.75 -22.547 -22.438 1 84.75 404 LEU A O 1
ATOM 2981 N N . ARG A 1 405 ? 24.844 -20.359 -22.375 1 86.75 405 ARG A N 1
ATOM 2982 C CA . ARG A 1 405 ? 23.422 -20.172 -22.656 1 86.75 405 ARG A CA 1
ATOM 2983 C C . ARG A 1 405 ? 23.062 -20.75 -24.016 1 86.75 405 ARG A C 1
ATOM 2985 O O . ARG A 1 405 ? 22.031 -21.422 -24.156 1 86.75 405 ARG A O 1
ATOM 2992 N N . ALA A 1 406 ? 23.906 -20.453 -24.984 1 87.75 406 ALA A N 1
ATOM 2993 C CA . ALA A 1 406 ? 23.656 -20.953 -26.328 1 87.75 406 ALA A CA 1
ATOM 2994 C C . ALA A 1 406 ? 23.688 -22.484 -26.344 1 87.75 406 ALA A C 1
ATOM 2996 O O . ALA A 1 406 ? 22.875 -23.109 -27.031 1 87.75 406 ALA A O 1
ATOM 2997 N N . GLU A 1 407 ? 24.594 -22.938 -25.625 1 89.12 407 GLU A N 1
ATOM 2998 C CA . GLU A 1 407 ? 24.719 -24.391 -25.531 1 89.12 407 GLU A CA 1
ATOM 2999 C C . GLU A 1 407 ? 23.469 -25.016 -24.906 1 89.12 407 GLU A C 1
ATOM 3001 O O . GLU A 1 407 ? 22.922 -25.984 -25.438 1 89.12 407 GLU A O 1
ATOM 3006 N N . ILE A 1 408 ? 23.031 -24.484 -23.844 1 91.5 408 ILE A N 1
ATOM 3007 C CA . ILE A 1 408 ? 21.875 -25 -23.109 1 91.5 408 ILE A CA 1
ATOM 3008 C C . ILE A 1 408 ? 20.609 -24.828 -23.969 1 91.5 408 ILE A C 1
ATOM 3010 O O . ILE A 1 408 ? 19.766 -25.734 -24.031 1 91.5 408 ILE A O 1
ATOM 3014 N N . ARG A 1 409 ? 20.516 -23.75 -24.625 1 91.12 409 ARG A N 1
ATOM 3015 C CA . ARG A 1 409 ? 19.375 -23.484 -25.5 1 91.12 409 ARG A CA 1
ATOM 3016 C C . ARG A 1 409 ? 19.312 -24.516 -26.625 1 91.12 409 ARG A C 1
ATOM 3018 O O . ARG A 1 409 ? 18.219 -25.016 -26.938 1 91.12 409 ARG A O 1
ATOM 3025 N N . SER A 1 410 ? 20.453 -24.75 -27.203 1 92 410 SER A N 1
ATOM 3026 C CA . SER A 1 410 ? 20.516 -25.75 -28.266 1 92 410 SER A CA 1
ATOM 3027 C C . SER A 1 410 ? 20.141 -27.141 -27.75 1 92 410 SER A C 1
ATOM 3029 O O . SER A 1 410 ? 19.359 -27.844 -28.391 1 92 410 SER A O 1
ATOM 3031 N N . PHE A 1 411 ? 20.609 -27.484 -26.672 1 93.25 411 PHE A N 1
ATOM 3032 C CA . PHE A 1 411 ? 20.312 -28.766 -26.031 1 93.25 411 PHE A CA 1
ATOM 3033 C C . PHE A 1 411 ? 18.812 -28.891 -25.781 1 93.25 411 PHE A C 1
ATOM 3035 O O . PHE A 1 411 ? 18.219 -29.906 -26.141 1 93.25 411 PHE A O 1
ATOM 3042 N N . LEU A 1 412 ? 18.219 -27.812 -25.172 1 93.38 412 LEU A N 1
ATOM 3043 C CA . LEU A 1 412 ? 16.797 -27.859 -24.812 1 93.38 412 LEU A CA 1
ATOM 3044 C C . LEU A 1 412 ? 15.922 -27.875 -26.047 1 93.38 412 LEU A C 1
ATOM 3046 O O . LEU A 1 412 ? 14.844 -28.484 -26.047 1 93.38 412 LEU A O 1
ATOM 3050 N N . HIS A 1 413 ? 16.391 -27.312 -27.094 1 92.12 413 HIS A N 1
ATOM 3051 C CA . HIS A 1 413 ? 15.648 -27.281 -28.359 1 92.12 413 HIS A CA 1
ATOM 3052 C C . HIS A 1 413 ? 15.586 -28.672 -28.984 1 92.12 413 HIS A C 1
ATOM 3054 O O . HIS A 1 413 ? 14.562 -29.047 -29.562 1 92.12 413 HIS A O 1
ATOM 3060 N N . GLU A 1 414 ? 16.641 -29.406 -28.828 1 92.19 414 GLU A N 1
ATOM 3061 C CA . GLU A 1 414 ? 16.75 -30.703 -29.484 1 92.19 414 GLU A CA 1
ATOM 3062 C C . GLU A 1 414 ? 16.188 -31.812 -28.594 1 92.19 414 GLU A C 1
ATOM 3064 O O . GLU A 1 414 ? 15.922 -32.938 -29.062 1 92.19 414 GLU A O 1
ATOM 3069 N N . ALA A 1 415 ? 16.016 -31.547 -27.406 1 92.62 415 ALA A N 1
ATOM 3070 C CA . ALA A 1 415 ? 15.617 -32.562 -26.438 1 92.62 415 ALA A CA 1
ATOM 3071 C C . ALA A 1 415 ? 14.203 -33.062 -26.703 1 92.62 415 ALA A C 1
ATOM 3073 O O . ALA A 1 415 ? 13.289 -32.25 -26.906 1 92.62 415 ALA A O 1
ATOM 3074 N N . PRO A 1 416 ? 14.031 -34.375 -26.719 1 90.38 416 PRO A N 1
ATOM 3075 C CA . PRO A 1 416 ? 12.672 -34.906 -26.859 1 90.38 416 PRO A CA 1
ATOM 3076 C C . PRO A 1 416 ? 11.82 -34.656 -25.609 1 90.38 416 PRO A C 1
ATOM 3078 O O . PRO A 1 416 ? 12.281 -34.906 -24.484 1 90.38 416 PRO A O 1
ATOM 3081 N N . ARG A 1 417 ? 10.656 -34.188 -25.875 1 88.31 417 ARG A N 1
ATOM 3082 C CA . ARG A 1 417 ? 9.742 -33.938 -24.75 1 88.31 417 ARG A CA 1
ATOM 3083 C C . ARG A 1 417 ? 8.805 -35.125 -24.562 1 88.31 417 ARG A C 1
ATOM 3085 O O . ARG A 1 417 ? 8.141 -35.562 -25.516 1 88.31 417 ARG A O 1
ATOM 3092 N N . PRO A 1 418 ? 8.867 -35.656 -23.328 1 87.06 418 PRO A N 1
ATOM 3093 C CA . PRO A 1 418 ? 7.895 -36.719 -23.094 1 87.06 418 PRO A CA 1
ATOM 3094 C C . PRO A 1 418 ? 6.449 -36.219 -23.203 1 87.06 418 PRO A C 1
ATOM 3096 O O . PRO A 1 418 ? 6.16 -35.062 -22.891 1 87.06 418 PRO A O 1
ATOM 3099 N N . ALA A 1 419 ? 5.637 -37.188 -23.625 1 82.44 419 ALA A N 1
ATOM 3100 C CA . ALA A 1 419 ? 4.215 -36.875 -23.734 1 82.44 419 ALA A CA 1
ATOM 3101 C C . ALA A 1 419 ? 3.633 -36.5 -22.375 1 82.44 419 ALA A C 1
ATOM 3103 O O . ALA A 1 419 ? 3.912 -37.125 -21.375 1 82.44 419 ALA A O 1
ATOM 3104 N N . GLY A 1 420 ? 2.986 -35.406 -22.375 1 79.75 420 GLY A N 1
ATOM 3105 C CA . GLY A 1 420 ? 2.289 -35 -21.172 1 79.75 420 GLY A CA 1
ATOM 3106 C C . GLY A 1 420 ? 3.139 -34.125 -20.266 1 79.75 420 GLY A C 1
ATOM 3107 O O . GLY A 1 420 ? 2.686 -33.719 -19.188 1 79.75 420 GLY A O 1
ATOM 3108 N N . LEU A 1 421 ? 4.383 -33.875 -20.672 1 80.56 421 LEU A N 1
ATOM 3109 C CA . LEU A 1 421 ? 5.25 -33.062 -19.844 1 80.56 421 LEU A CA 1
ATOM 3110 C C . LEU A 1 421 ? 4.711 -31.641 -19.734 1 80.56 421 LEU A C 1
ATOM 3112 O O . LEU A 1 421 ? 4.406 -31.016 -20.75 1 80.56 421 LEU A O 1
ATOM 3116 N N . ARG A 1 422 ? 4.406 -31.219 -18.578 1 74.5 422 ARG A N 1
ATOM 3117 C CA . ARG A 1 422 ? 4.012 -29.859 -18.266 1 74.5 422 ARG A CA 1
ATOM 3118 C C . ARG A 1 422 ? 5.09 -29.141 -17.453 1 74.5 422 ARG A C 1
ATOM 3120 O O . ARG A 1 422 ? 5.844 -29.781 -16.719 1 74.5 422 ARG A O 1
ATOM 3127 N N . ASN A 1 423 ? 5.352 -27.922 -18 1 61.78 423 ASN A N 1
ATOM 3128 C CA . ASN A 1 423 ? 6.203 -27.172 -17.094 1 61.78 423 ASN A CA 1
ATOM 3129 C C . ASN A 1 423 ? 5.574 -27.062 -15.703 1 61.78 423 ASN A C 1
ATOM 3131 O O . ASN A 1 423 ? 4.551 -26.406 -15.531 1 61.78 423 ASN A O 1
ATOM 3135 N N . TYR A 1 424 ? 6.266 -27.891 -14.867 1 60.66 424 TYR A N 1
ATOM 3136 C CA . TYR A 1 424 ? 5.68 -27.859 -13.531 1 60.66 424 TYR A CA 1
ATOM 3137 C C . TYR A 1 424 ? 6.578 -27.094 -12.562 1 60.66 424 TYR A C 1
ATOM 3139 O O . TYR A 1 424 ? 7.781 -26.969 -12.797 1 60.66 424 TYR A O 1
ATOM 3147 N N . GLY A 1 425 ? 5.949 -26.25 -11.703 1 63.78 425 GLY A N 1
ATOM 3148 C CA . GLY A 1 425 ? 6.656 -25.609 -10.602 1 63.78 425 GLY A CA 1
ATOM 3149 C C . GLY A 1 425 ? 7.484 -26.594 -9.789 1 63.78 425 GLY A C 1
ATOM 3150 O O . GLY A 1 425 ? 7.844 -27.672 -10.273 1 63.78 425 GLY A O 1
ATOM 3151 N N . PRO A 1 426 ? 7.867 -26.25 -8.719 1 62.69 426 PRO A N 1
ATOM 3152 C CA . PRO A 1 426 ? 8.773 -27.031 -7.859 1 62.69 426 PRO A CA 1
ATOM 3153 C C . PRO A 1 426 ? 8.18 -28.359 -7.438 1 62.69 426 PRO A C 1
ATOM 3155 O O . PRO A 1 426 ? 8.906 -29.25 -6.988 1 62.69 426 PRO A O 1
ATOM 3158 N N . THR A 1 427 ? 6.863 -28.531 -7.637 1 69.5 427 THR A N 1
ATOM 3159 C CA . THR A 1 427 ? 6.195 -29.75 -7.195 1 69.5 427 THR A CA 1
ATOM 3160 C C . THR A 1 427 ? 5.297 -30.297 -8.297 1 69.5 427 THR A C 1
ATOM 3162 O O . THR A 1 427 ? 4.328 -29.656 -8.695 1 69.5 427 THR A O 1
ATOM 3165 N N . PRO A 1 428 ? 5.641 -31.484 -8.758 1 72.56 428 PRO A N 1
ATOM 3166 C CA . PRO A 1 428 ? 4.785 -32.094 -9.789 1 72.56 428 PRO A CA 1
ATOM 3167 C C . PRO A 1 428 ? 3.465 -32.625 -9.227 1 72.56 428 PRO A C 1
ATOM 3169 O O . PRO A 1 428 ? 3.402 -33 -8.062 1 72.56 428 PRO A O 1
ATOM 3172 N N . THR A 1 429 ? 2.514 -32.625 -10.031 1 75.75 429 THR A N 1
ATOM 3173 C CA . THR A 1 429 ? 1.308 -33.406 -9.742 1 75.75 429 THR A CA 1
ATOM 3174 C C . THR A 1 429 ? 1.529 -34.875 -10.023 1 75.75 429 THR A C 1
ATOM 3176 O O . THR A 1 429 ? 2.52 -35.25 -10.648 1 75.75 429 THR A O 1
ATOM 3179 N N . ALA A 1 430 ? 0.613 -35.656 -9.492 1 76.5 430 ALA A N 1
ATOM 3180 C CA . ALA A 1 430 ? 0.723 -37.094 -9.695 1 76.5 430 ALA A CA 1
ATOM 3181 C C . ALA A 1 430 ? 0.82 -37.438 -11.18 1 76.5 430 ALA A C 1
ATOM 3183 O O . ALA A 1 430 ? 1.605 -38.312 -11.57 1 76.5 430 ALA A O 1
ATOM 3184 N N . ASP A 1 431 ? 0.141 -36.688 -11.992 1 77.75 431 ASP A N 1
ATOM 3185 C CA . ASP A 1 431 ? 0.081 -36.969 -13.422 1 77.75 431 ASP A CA 1
ATOM 3186 C C . ASP A 1 431 ? 1.375 -36.562 -14.117 1 77.75 431 ASP A C 1
ATOM 3188 O O . ASP A 1 431 ? 1.675 -37.031 -15.219 1 77.75 431 ASP A O 1
ATOM 3192 N N . ASP A 1 432 ? 2.166 -35.844 -13.375 1 83.75 432 ASP A N 1
ATOM 3193 C CA . ASP A 1 432 ? 3.365 -35.312 -14 1 83.75 432 ASP A CA 1
ATOM 3194 C C . ASP A 1 432 ? 4.602 -36.125 -13.625 1 83.75 432 ASP A C 1
ATOM 3196 O O . ASP A 1 432 ? 5.668 -35.938 -14.227 1 83.75 432 ASP A O 1
ATOM 3200 N N . VAL A 1 433 ? 4.465 -37.031 -12.719 1 88.06 433 VAL A N 1
ATOM 3201 C CA . VAL A 1 433 ? 5.625 -37.719 -12.156 1 88.06 433 VAL A CA 1
ATOM 3202 C C . VAL A 1 433 ? 6.277 -38.562 -13.227 1 88.06 433 VAL A C 1
ATOM 3204 O O . VAL A 1 433 ? 7.488 -38.5 -13.445 1 88.06 433 VAL A O 1
ATOM 3207 N N . GLU A 1 434 ? 5.516 -39.312 -13.984 1 90 434 GLU A N 1
ATOM 3208 C CA . GLU A 1 434 ? 6.113 -40.25 -14.938 1 90 434 GLU A CA 1
ATOM 3209 C C . GLU A 1 434 ? 6.77 -39.5 -16.094 1 90 434 GLU A C 1
ATOM 3211 O O . GLU A 1 434 ? 7.922 -39.781 -16.438 1 90 434 GLU A O 1
ATOM 3216 N N . PRO A 1 435 ? 6.043 -38.594 -16.734 1 90.94 435 PRO A N 1
ATOM 3217 C CA . PRO A 1 435 ? 6.73 -37.812 -17.766 1 90.94 435 PRO A CA 1
ATOM 3218 C C . PRO A 1 435 ? 7.93 -37.062 -17.203 1 90.94 435 PRO A C 1
ATOM 3220 O O . PRO A 1 435 ? 8.938 -36.906 -17.891 1 90.94 435 PRO A O 1
ATOM 3223 N N . GLY A 1 436 ? 7.781 -36.625 -16.016 1 90.81 436 GLY A N 1
ATOM 3224 C CA . GLY A 1 436 ? 8.875 -35.906 -15.359 1 90.81 436 GLY A CA 1
ATOM 3225 C C . GLY A 1 436 ? 10.094 -36.781 -15.125 1 90.81 436 GLY A C 1
ATOM 3226 O O . GLY A 1 436 ? 11.227 -36.312 -15.25 1 90.81 436 GLY A O 1
ATOM 3227 N N . ARG A 1 437 ? 9.898 -38 -14.789 1 91.69 437 ARG A N 1
ATOM 3228 C CA . ARG A 1 437 ? 10.984 -38.938 -14.586 1 91.69 437 ARG A CA 1
ATOM 3229 C C . ARG A 1 437 ? 11.758 -39.188 -15.883 1 91.69 437 ARG A C 1
ATOM 3231 O O . ARG A 1 437 ? 12.984 -39.219 -15.883 1 91.69 437 ARG A O 1
ATOM 3238 N N . ILE A 1 438 ? 11.008 -39.312 -16.938 1 93.19 438 ILE A N 1
ATOM 3239 C CA . ILE A 1 438 ? 11.625 -39.531 -18.234 1 93.19 438 ILE A CA 1
ATOM 3240 C C . ILE A 1 438 ? 12.477 -38.312 -18.609 1 93.19 438 ILE A C 1
ATOM 3242 O O . ILE A 1 438 ? 13.617 -38.438 -19.047 1 93.19 438 ILE A O 1
ATOM 3246 N N . TRP A 1 439 ? 11.938 -37.188 -18.391 1 93.44 439 TRP A N 1
ATOM 3247 C CA . TRP A 1 439 ? 12.641 -35.938 -18.688 1 93.44 439 TRP A CA 1
ATOM 3248 C C . TRP A 1 439 ? 13.883 -35.781 -17.812 1 93.44 439 TRP A C 1
ATOM 3250 O O . TRP A 1 439 ? 14.969 -35.469 -18.312 1 93.44 439 TRP A O 1
ATOM 3260 N N . HIS A 1 440 ? 13.719 -36.031 -16.516 1 93.5 440 HIS A N 1
ATOM 3261 C CA . HIS A 1 440 ? 14.844 -35.906 -15.594 1 93.5 440 HIS A CA 1
ATOM 3262 C C . HIS A 1 440 ? 15.961 -36.906 -15.961 1 93.5 440 HIS A C 1
ATOM 3264 O O . HIS A 1 440 ? 17.141 -36.562 -15.852 1 93.5 440 HIS A O 1
ATOM 3270 N N . ARG A 1 441 ? 15.641 -38.031 -16.359 1 94.12 441 ARG A N 1
ATOM 3271 C CA . ARG A 1 441 ? 16.625 -39.031 -16.797 1 94.12 441 ARG A CA 1
ATOM 3272 C C . ARG A 1 441 ? 17.391 -38.5 -18.016 1 94.12 441 ARG A C 1
ATOM 3274 O O . ARG A 1 441 ? 18.609 -38.688 -18.094 1 94.12 441 ARG A O 1
ATOM 3281 N N . TYR A 1 442 ? 16.641 -37.969 -18.906 1 94.38 442 TYR A N 1
ATOM 3282 C CA . TYR A 1 442 ? 17.281 -37.375 -20.078 1 94.38 442 TYR A CA 1
ATOM 3283 C C . TYR A 1 442 ? 18.281 -36.281 -19.672 1 94.38 442 TYR A C 1
ATOM 3285 O O . TYR A 1 442 ? 19.406 -36.25 -20.188 1 94.38 442 TYR A O 1
ATOM 3293 N N . LEU A 1 443 ? 17.875 -35.406 -18.734 1 94 443 LEU A N 1
ATOM 3294 C CA . LEU A 1 443 ? 18.766 -34.375 -18.219 1 94 443 LEU A CA 1
ATOM 3295 C C . LEU A 1 443 ? 20 -35 -17.578 1 94 443 LEU A C 1
ATOM 3297 O O . LEU A 1 443 ? 21.125 -34.531 -17.781 1 94 443 LEU A O 1
ATOM 3301 N N . ALA A 1 444 ? 19.781 -36.062 -16.812 1 94.44 444 ALA A N 1
ATOM 3302 C CA . ALA A 1 444 ? 20.875 -36.75 -16.125 1 94.44 444 ALA A CA 1
ATOM 3303 C C . ALA A 1 444 ? 21.859 -37.344 -17.125 1 94.44 444 ALA A C 1
ATOM 3305 O O . ALA A 1 444 ? 23.078 -37.219 -16.969 1 94.44 444 ALA A O 1
ATOM 3306 N N . ASP A 1 445 ? 21.328 -37.938 -18.141 1 94.12 445 ASP A N 1
ATOM 3307 C CA . ASP A 1 445 ? 22.141 -38.625 -19.156 1 94.12 445 ASP A CA 1
ATOM 3308 C C . ASP A 1 445 ? 23.016 -37.625 -19.891 1 94.12 445 ASP A C 1
ATOM 3310 O O . ASP A 1 445 ? 24.062 -37.969 -20.438 1 94.12 445 ASP A O 1
ATOM 3314 N N . HIS A 1 446 ? 22.578 -36.406 -19.891 1 94.38 446 HIS A N 1
ATOM 3315 C CA . HIS A 1 446 ? 23.312 -35.406 -20.641 1 94.38 446 HIS A CA 1
ATOM 3316 C C . HIS A 1 446 ? 24.047 -34.438 -19.703 1 94.38 446 HIS A C 1
ATOM 3318 O O . HIS A 1 446 ? 24.516 -33.375 -20.125 1 94.38 446 HIS A O 1
ATOM 3324 N N . GLY A 1 447 ? 23.969 -34.75 -18.438 1 92.94 447 GLY A N 1
ATOM 3325 C CA . GLY A 1 447 ? 24.797 -34.031 -17.469 1 92.94 447 GLY A CA 1
ATOM 3326 C C . GLY A 1 447 ? 24.141 -32.781 -16.938 1 92.94 447 GLY A C 1
ATOM 3327 O O . GLY A 1 447 ? 24.812 -31.922 -16.375 1 92.94 447 GLY A O 1
ATOM 3328 N N . TYR A 1 448 ? 22.812 -32.594 -17.047 1 93 448 TYR A N 1
ATOM 3329 C CA . TYR A 1 448 ? 22.141 -31.375 -16.641 1 93 448 TYR A CA 1
ATOM 3330 C C . TYR A 1 448 ? 21.328 -31.578 -15.359 1 93 448 TYR A C 1
ATOM 3332 O O . TYR A 1 448 ? 20.703 -30.656 -14.852 1 93 448 TYR A O 1
ATOM 3340 N N . ALA A 1 449 ? 21.406 -32.812 -14.836 1 92.25 449 ALA A N 1
ATOM 3341 C CA . ALA A 1 449 ? 20.719 -33.062 -13.57 1 92.25 449 ALA A CA 1
ATOM 3342 C C . ALA A 1 449 ? 21.641 -32.812 -12.383 1 92.25 449 ALA A C 1
ATOM 3344 O O . ALA A 1 449 ? 22.828 -33.094 -12.445 1 92.25 449 ALA A O 1
ATOM 3345 N N . CYS A 1 450 ? 21.109 -32.219 -11.297 1 91.94 450 CYS A N 1
ATOM 3346 C CA . CYS A 1 450 ? 21.828 -31.984 -10.047 1 91.94 450 CYS A CA 1
ATOM 3347 C C . CYS A 1 450 ? 23.141 -31.25 -10.305 1 91.94 450 CYS A C 1
ATOM 3349 O O . CYS A 1 450 ? 24.203 -31.688 -9.852 1 91.94 450 CYS A O 1
ATOM 3351 N N . LEU A 1 451 ? 23.031 -30.172 -10.992 1 88.38 451 LEU A N 1
ATOM 3352 C CA . LEU A 1 451 ? 24.188 -29.422 -11.484 1 88.38 451 LEU A CA 1
ATOM 3353 C C . LEU A 1 451 ? 25.078 -28.969 -10.328 1 88.38 451 LEU A C 1
ATOM 3355 O O . LEU A 1 451 ? 26.297 -28.906 -10.469 1 88.38 451 LEU A O 1
ATOM 3359 N N . HIS A 1 452 ? 24.547 -28.672 -9.219 1 86.12 452 HIS A N 1
ATOM 3360 C CA . HIS A 1 452 ? 25.281 -28.094 -8.094 1 86.12 452 HIS A CA 1
ATOM 3361 C C . HIS A 1 452 ? 26 -29.172 -7.297 1 86.12 452 HIS A C 1
ATOM 3363 O O . HIS A 1 452 ? 26.875 -28.859 -6.477 1 86.12 452 HIS A O 1
ATOM 3369 N N . TRP A 1 453 ? 25.641 -30.5 -7.5 1 91.19 453 TRP A N 1
ATOM 3370 C CA . TRP A 1 453 ? 26.297 -31.562 -6.773 1 91.19 453 TRP A CA 1
ATOM 3371 C C . TRP A 1 453 ? 27.781 -31.641 -7.137 1 91.19 453 TRP A C 1
ATOM 3373 O O . TRP A 1 453 ? 28.156 -31.328 -8.273 1 91.19 453 TRP A O 1
ATOM 3383 N N . PRO A 1 454 ? 28.625 -32.125 -6.148 1 92 454 PRO A N 1
ATOM 3384 C CA . PRO A 1 454 ? 30.016 -32.438 -6.492 1 92 454 PRO A CA 1
ATOM 3385 C C . PRO A 1 454 ? 30.141 -33.5 -7.582 1 92 454 PRO A C 1
ATOM 3387 O O . PRO A 1 454 ? 29.297 -34.375 -7.676 1 92 454 PRO A O 1
ATOM 3390 N N . ARG A 1 455 ? 31.203 -33.469 -8.289 1 92.75 455 ARG A N 1
ATOM 3391 C CA . ARG A 1 455 ? 31.422 -34.375 -9.391 1 92.75 455 ARG A CA 1
ATOM 3392 C C . ARG A 1 455 ? 31.516 -35.812 -8.891 1 92.75 455 ARG A C 1
ATOM 3394 O O . ARG A 1 455 ? 31.094 -36.75 -9.578 1 92.75 455 ARG A O 1
ATOM 3401 N N . GLU A 1 456 ? 32.062 -35.969 -7.723 1 93.44 456 GLU A N 1
ATOM 3402 C CA . GLU A 1 456 ? 32.219 -37.281 -7.133 1 93.44 456 GLU A CA 1
ATOM 3403 C C . GLU A 1 456 ? 30.859 -37.969 -6.926 1 93.44 456 GLU A C 1
ATOM 3405 O O . GLU A 1 456 ? 30.781 -39.188 -6.844 1 93.44 456 GLU A O 1
ATOM 3410 N N . PHE A 1 457 ? 29.828 -37.156 -6.973 1 94.06 457 PHE A N 1
ATOM 3411 C CA . PHE A 1 457 ? 28.5 -37.719 -6.758 1 94.06 457 PHE A CA 1
ATOM 3412 C C . PHE A 1 457 ? 27.641 -37.562 -8.008 1 94.06 457 PHE A C 1
ATOM 3414 O O . PHE A 1 457 ? 26.406 -37.625 -7.93 1 94.06 457 PHE A O 1
ATOM 3421 N N . GLY A 1 458 ? 28.328 -37.25 -9.055 1 91.12 458 GLY A N 1
ATOM 3422 C CA . GLY A 1 458 ? 27.656 -37.281 -10.344 1 91.12 458 GLY A CA 1
ATOM 3423 C C . GLY A 1 458 ? 27.156 -35.906 -10.781 1 91.12 458 GLY A C 1
ATOM 3424 O O . GLY A 1 458 ? 26.531 -35.781 -11.836 1 91.12 458 GLY A O 1
ATOM 3425 N N . GLY A 1 459 ? 27.312 -34.875 -10.016 1 91.81 459 GLY A N 1
ATOM 3426 C CA . GLY A 1 459 ? 26.953 -33.531 -10.43 1 91.81 459 GLY A CA 1
ATOM 3427 C C . GLY A 1 459 ? 28.031 -32.844 -11.258 1 91.81 459 GLY A C 1
ATOM 3428 O O . GLY A 1 459 ? 29 -33.5 -11.664 1 91.81 459 GLY A O 1
ATOM 3429 N N . ALA A 1 460 ? 27.812 -31.547 -11.586 1 90.94 460 ALA A N 1
ATOM 3430 C CA . ALA A 1 460 ? 28.75 -30.797 -12.398 1 90.94 460 ALA A CA 1
ATOM 3431 C C . ALA A 1 460 ? 29.531 -29.797 -11.555 1 90.94 460 ALA A C 1
ATOM 3433 O O . ALA A 1 460 ? 30.375 -29.047 -12.07 1 90.94 460 ALA A O 1
ATOM 3434 N N . ALA A 1 461 ? 29.25 -29.766 -10.273 1 89.62 461 ALA A N 1
ATOM 3435 C CA . ALA A 1 461 ? 29.828 -28.734 -9.422 1 89.62 461 ALA A CA 1
ATOM 3436 C C . ALA A 1 461 ? 29.641 -27.359 -10.039 1 89.62 461 ALA A C 1
ATOM 3438 O O . ALA A 1 461 ? 30.578 -26.562 -10.094 1 89.62 461 ALA A O 1
ATOM 3439 N N . ALA A 1 462 ? 28.531 -27.188 -10.578 1 84.44 462 ALA A N 1
ATOM 3440 C CA . ALA A 1 462 ? 28.25 -25.953 -11.328 1 84.44 462 ALA A CA 1
ATOM 3441 C C . ALA A 1 462 ? 28.172 -24.75 -10.398 1 84.44 462 ALA A C 1
ATOM 3443 O O . ALA A 1 462 ? 27.656 -24.844 -9.281 1 84.44 462 ALA A O 1
ATOM 3444 N N . THR A 1 463 ? 28.625 -23.688 -10.844 1 77.88 463 THR A N 1
ATOM 3445 C CA . THR A 1 463 ? 28.5 -22.438 -10.117 1 77.88 463 THR A CA 1
ATOM 3446 C C . THR A 1 463 ? 27.031 -22 -10.062 1 77.88 463 THR A C 1
ATOM 3448 O O . THR A 1 463 ? 26.203 -22.5 -10.805 1 77.88 463 THR A O 1
ATOM 3451 N N . VAL A 1 464 ? 26.75 -21.125 -9.172 1 76.06 464 VAL A N 1
ATOM 3452 C CA . VAL A 1 464 ? 25.391 -20.594 -9.023 1 76.06 464 VAL A CA 1
ATOM 3453 C C . VAL A 1 464 ? 24.953 -19.938 -10.328 1 76.06 464 VAL A C 1
ATOM 3455 O O . VAL A 1 464 ? 23.797 -20.031 -10.727 1 76.06 464 VAL A O 1
ATOM 3458 N N . THR A 1 465 ? 25.859 -19.312 -10.961 1 75.81 465 THR A N 1
ATOM 3459 C CA . THR A 1 465 ? 25.562 -18.656 -12.227 1 75.81 465 THR A CA 1
ATOM 3460 C C . THR A 1 465 ? 25.141 -19.688 -13.273 1 75.81 465 THR A C 1
ATOM 3462 O O . THR A 1 465 ? 24.172 -19.453 -14.023 1 75.81 465 THR A O 1
ATOM 3465 N N . TYR A 1 466 ? 25.922 -20.734 -13.328 1 80.38 466 TYR A N 1
ATOM 3466 C CA . TYR A 1 466 ? 25.578 -21.797 -14.258 1 80.38 466 TYR A CA 1
ATOM 3467 C C . TYR A 1 466 ? 24.188 -22.344 -13.992 1 80.38 466 TYR A C 1
ATOM 3469 O O . TYR A 1 466 ? 23.391 -22.516 -14.922 1 80.38 466 TYR A O 1
ATOM 3477 N N . GLN A 1 467 ? 23.891 -22.547 -12.828 1 81 467 GLN A N 1
ATOM 3478 C CA . GLN A 1 467 ? 22.578 -23.047 -12.43 1 81 467 GLN A CA 1
ATOM 3479 C C . GLN A 1 467 ? 21.484 -22.062 -12.812 1 81 467 GLN A C 1
ATOM 3481 O O . GLN A 1 467 ? 20.406 -22.469 -13.266 1 81 467 GLN A O 1
ATOM 3486 N N . ALA A 1 468 ? 21.75 -20.859 -12.578 1 77.44 468 ALA A N 1
ATOM 3487 C CA . ALA A 1 468 ? 20.781 -19.812 -12.898 1 77.44 468 ALA A CA 1
ATOM 3488 C C . ALA A 1 468 ? 20.5 -19.781 -14.391 1 77.44 468 ALA A C 1
ATOM 3490 O O . ALA A 1 468 ? 19.344 -19.641 -14.805 1 77.44 468 ALA A O 1
ATOM 3491 N N . VAL A 1 469 ? 21.531 -19.844 -15.164 1 79.62 469 VAL A N 1
ATOM 3492 C CA . VAL A 1 469 ? 21.375 -19.828 -16.609 1 79.62 469 VAL A CA 1
ATOM 3493 C C . VAL A 1 469 ? 20.547 -21.031 -17.062 1 79.62 469 VAL A C 1
ATOM 3495 O O . VAL A 1 469 ? 19.641 -20.891 -17.891 1 79.62 469 VAL A O 1
ATOM 3498 N N . PHE A 1 470 ? 20.891 -22.156 -16.547 1 85.19 470 PHE A N 1
ATOM 3499 C CA . PHE A 1 470 ? 20.141 -23.359 -16.875 1 85.19 470 PHE A CA 1
ATOM 3500 C C . PHE A 1 470 ? 18.672 -23.203 -16.531 1 85.19 470 PHE A C 1
ATOM 3502 O O . PHE A 1 470 ? 17.797 -23.531 -17.328 1 85.19 470 PHE A O 1
ATOM 3509 N N . ALA A 1 471 ? 18.438 -22.703 -15.32 1 80.62 471 ALA A N 1
ATOM 3510 C CA . ALA A 1 471 ? 17.062 -22.5 -14.859 1 80.62 471 ALA A CA 1
ATOM 3511 C C . ALA A 1 471 ? 16.312 -21.516 -15.758 1 80.62 471 ALA A C 1
ATOM 3513 O O . ALA A 1 471 ? 15.148 -21.719 -16.078 1 80.62 471 ALA A O 1
ATOM 3514 N N . GLU A 1 472 ? 16.938 -20.469 -16.094 1 77.62 472 GLU A N 1
ATOM 3515 C CA . GLU A 1 472 ? 16.328 -19.453 -16.953 1 77.62 472 GLU A CA 1
ATOM 3516 C C . GLU A 1 472 ? 15.977 -20.047 -18.328 1 77.62 472 GLU A C 1
ATOM 3518 O O . GLU A 1 472 ? 14.891 -19.781 -18.859 1 77.62 472 GLU A O 1
ATOM 3523 N N . GLU A 1 473 ? 16.891 -20.781 -18.859 1 84.38 473 GLU A N 1
ATOM 3524 C CA . GLU A 1 473 ? 16.656 -21.375 -20.172 1 84.38 473 GLU A CA 1
ATOM 3525 C C . GLU A 1 473 ? 15.57 -22.438 -20.109 1 84.38 473 GLU A C 1
ATOM 3527 O O . GLU A 1 473 ? 14.812 -22.609 -21.078 1 84.38 473 GLU A O 1
ATOM 3532 N N . CYS A 1 474 ? 15.516 -23.188 -19.078 1 84.88 474 CYS A N 1
ATOM 3533 C CA . CYS A 1 474 ? 14.414 -24.125 -18.891 1 84.88 474 CYS A CA 1
ATOM 3534 C C . CYS A 1 474 ? 13.07 -23.406 -18.859 1 84.88 474 CYS A C 1
ATOM 3536 O O . CYS A 1 474 ? 12.109 -23.859 -19.469 1 84.88 474 CYS A O 1
ATOM 3538 N N . ALA A 1 475 ? 13.023 -22.344 -18.094 1 78.06 475 ALA A N 1
ATOM 3539 C CA . ALA A 1 475 ? 11.805 -21.547 -18.031 1 78.06 475 ALA A CA 1
ATOM 3540 C C . ALA A 1 475 ? 11.398 -21.047 -19.406 1 78.06 475 ALA A C 1
ATOM 3542 O O . ALA A 1 475 ? 10.211 -21.062 -19.75 1 78.06 475 ALA A O 1
ATOM 3543 N N . ARG A 1 476 ? 12.312 -20.609 -20.172 1 78.38 476 ARG A N 1
ATOM 3544 C CA . ARG A 1 476 ? 12.055 -20.109 -21.516 1 78.38 476 ARG A CA 1
ATOM 3545 C C . ARG A 1 476 ? 11.508 -21.203 -22.422 1 78.38 476 ARG A C 1
ATOM 3547 O O . ARG A 1 476 ? 10.625 -20.969 -23.25 1 78.38 476 ARG A O 1
ATOM 3554 N N . ALA A 1 477 ? 12.117 -22.375 -22.297 1 82.88 477 ALA A N 1
ATOM 3555 C CA . ALA A 1 477 ? 11.727 -23.531 -23.125 1 82.88 477 ALA A CA 1
ATOM 3556 C C . ALA A 1 477 ? 10.461 -24.188 -22.578 1 82.88 477 ALA A C 1
ATOM 3558 O O . ALA A 1 477 ? 9.961 -25.156 -23.156 1 82.88 477 ALA A O 1
ATOM 3559 N N . ASP A 1 478 ? 9.961 -23.734 -21.391 1 79.62 478 ASP A N 1
ATOM 3560 C CA . ASP A 1 478 ? 8.75 -24.234 -20.75 1 79.62 478 ASP A CA 1
ATOM 3561 C C . ASP A 1 478 ? 8.906 -25.703 -20.344 1 79.62 478 ASP A C 1
ATOM 3563 O O . ASP A 1 478 ? 8.055 -26.531 -20.672 1 79.62 478 ASP A O 1
ATOM 3567 N N . VAL A 1 479 ? 10.023 -26.031 -19.859 1 85.44 479 VAL A N 1
ATOM 3568 C CA . VAL A 1 479 ? 10.273 -27.359 -19.328 1 85.44 479 VAL A CA 1
ATOM 3569 C C . VAL A 1 479 ? 10.781 -27.25 -17.891 1 85.44 479 VAL A C 1
ATOM 3571 O O . VAL A 1 479 ? 11.375 -26.25 -17.516 1 85.44 479 VAL A O 1
ATOM 3574 N N . PRO A 1 480 ? 10.492 -28.234 -17.125 1 85.94 480 PRO A N 1
ATOM 3575 C CA . PRO A 1 480 ? 11.008 -28.188 -15.75 1 85.94 480 PRO A CA 1
ATOM 3576 C C . PRO A 1 480 ? 12.516 -28.422 -15.68 1 85.94 480 PRO A C 1
ATOM 3578 O O . PRO A 1 480 ? 13.07 -29.156 -16.484 1 85.94 480 PRO A O 1
ATOM 3581 N N . ARG A 1 481 ? 13.148 -27.859 -14.719 1 85.44 481 ARG A N 1
ATOM 3582 C CA . ARG A 1 481 ? 14.594 -28.016 -14.555 1 85.44 481 ARG A CA 1
ATOM 3583 C C . ARG A 1 481 ? 14.93 -29.344 -13.875 1 85.44 481 ARG A C 1
ATOM 3585 O O . ARG A 1 481 ? 16.078 -29.797 -13.914 1 85.44 481 ARG A O 1
ATOM 3592 N N . GLN A 1 482 ? 13.977 -29.906 -13.211 1 87.38 482 GLN A N 1
ATOM 3593 C CA . GLN A 1 482 ? 14.141 -31.172 -12.5 1 87.38 482 GLN A CA 1
ATOM 3594 C C . GLN A 1 482 ? 12.781 -31.797 -12.195 1 87.38 482 GLN A C 1
ATOM 3596 O O . GLN A 1 482 ? 11.742 -31.172 -12.391 1 87.38 482 GLN A O 1
ATOM 3601 N N . LEU A 1 483 ? 12.875 -33.094 -11.812 1 84.31 483 LEU A N 1
ATOM 3602 C CA . LEU A 1 483 ? 11.648 -33.812 -11.469 1 84.31 483 LEU A CA 1
ATOM 3603 C C . LEU A 1 483 ? 10.969 -33.188 -10.266 1 84.31 483 LEU A C 1
ATOM 3605 O O . LEU A 1 483 ? 9.781 -32.844 -10.32 1 84.31 483 LEU A O 1
ATOM 3609 N N . ASN A 1 484 ? 11.672 -33.031 -9.117 1 81 484 ASN A N 1
ATOM 3610 C CA . ASN A 1 484 ? 11.188 -32.281 -7.949 1 81 484 ASN A CA 1
ATOM 3611 C C . ASN A 1 484 ? 12.336 -31.672 -7.16 1 81 484 ASN A C 1
ATOM 3613 O O . ASN A 1 484 ? 13.469 -32.156 -7.219 1 81 484 ASN A O 1
ATOM 3617 N N . ILE A 1 485 ? 12.039 -30.672 -6.395 1 82.94 485 ILE A N 1
ATOM 3618 C CA . ILE A 1 485 ? 13.078 -29.906 -5.719 1 82.94 485 ILE A CA 1
ATOM 3619 C C . ILE A 1 485 ? 13.57 -30.656 -4.492 1 82.94 485 ILE A C 1
ATOM 3621 O O . ILE A 1 485 ? 14.742 -30.547 -4.109 1 82.94 485 ILE A O 1
ATOM 3625 N N . THR A 1 486 ? 12.805 -31.5 -3.949 1 89.56 486 THR A N 1
ATOM 3626 C CA . THR A 1 486 ? 13.109 -32.094 -2.648 1 89.56 486 THR A CA 1
ATOM 3627 C C . THR A 1 486 ? 14.281 -33.062 -2.754 1 89.56 486 THR A C 1
ATOM 3629 O O . THR A 1 486 ? 15.211 -33 -1.943 1 89.56 486 THR A O 1
ATOM 3632 N N . GLY A 1 487 ? 14.305 -33.938 -3.721 1 91 487 GLY A N 1
ATOM 3633 C CA . GLY A 1 487 ? 15.375 -34.906 -3.861 1 91 487 GLY A CA 1
ATOM 3634 C C . GLY A 1 487 ? 16.719 -34.281 -4.207 1 91 487 GLY A C 1
ATOM 3635 O O . GLY A 1 487 ? 17.656 -34.312 -3.408 1 91 487 GLY A O 1
ATOM 3636 N N . ALA A 1 488 ? 16.703 -33.625 -5.324 1 88.69 488 ALA A N 1
ATOM 3637 C CA . ALA A 1 488 ? 17.953 -33.156 -5.902 1 88.69 488 ALA A CA 1
ATOM 3638 C C . ALA A 1 488 ? 18.5 -31.953 -5.125 1 88.69 488 ALA A C 1
ATOM 3640 O O . ALA A 1 488 ? 19.719 -31.844 -4.906 1 88.69 488 ALA A O 1
ATOM 3641 N N . ASP A 1 489 ? 17.594 -31.047 -4.621 1 87.81 489 ASP A N 1
ATOM 3642 C CA . ASP A 1 489 ? 18.078 -29.781 -4.078 1 87.81 489 ASP A CA 1
ATOM 3643 C C . ASP A 1 489 ? 18.156 -29.844 -2.553 1 87.81 489 ASP A C 1
ATOM 3645 O O . ASP A 1 489 ? 18.906 -29.078 -1.937 1 87.81 489 ASP A O 1
ATOM 3649 N N . LEU A 1 490 ? 17.375 -30.703 -1.937 1 90.31 490 LEU A N 1
ATOM 3650 C CA . LEU A 1 490 ? 17.312 -30.703 -0.479 1 90.31 490 LEU A CA 1
ATOM 3651 C C . LEU A 1 490 ? 17.953 -31.953 0.099 1 90.31 490 LEU A C 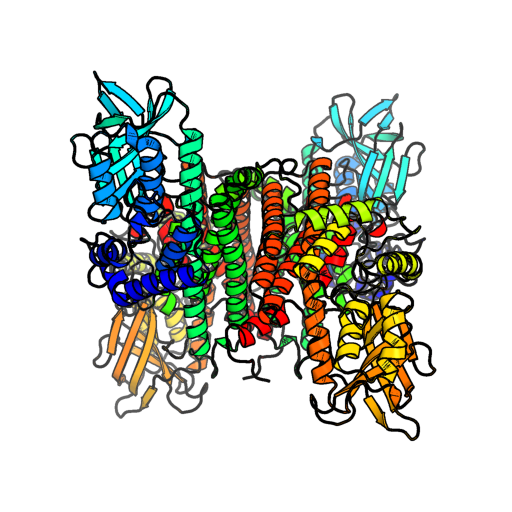1
ATOM 3653 O O . LEU A 1 490 ? 19 -31.891 0.757 1 90.31 490 LEU A O 1
ATOM 3657 N N . VAL A 1 491 ? 17.531 -33.094 -0.33 1 93.75 491 VAL A N 1
ATOM 3658 C CA . VAL A 1 491 ? 17.953 -34.375 0.281 1 93.75 491 VAL A CA 1
ATOM 3659 C C . VAL A 1 491 ? 19.359 -34.719 -0.191 1 93.75 491 VAL A C 1
ATOM 3661 O O . VAL A 1 491 ? 20.188 -35.188 0.602 1 93.75 491 VAL A O 1
ATOM 3664 N N . GLY A 1 492 ? 19.609 -34.625 -1.466 1 94.19 492 GLY A N 1
ATOM 3665 C CA . GLY A 1 492 ? 20.922 -34.938 -1.995 1 94.19 492 GLY A CA 1
ATOM 3666 C C . GLY A 1 492 ? 22.047 -34.281 -1.227 1 94.19 492 GLY A C 1
ATOM 3667 O O . GLY A 1 492 ? 22.906 -34.969 -0.65 1 94.19 492 GLY A O 1
ATOM 3668 N N . PRO A 1 493 ? 22.016 -32.938 -1.162 1 91.25 493 PRO A N 1
ATOM 3669 C CA . PRO A 1 493 ? 23.047 -32.219 -0.422 1 91.25 493 PRO A CA 1
ATOM 3670 C C . PRO A 1 493 ? 23.125 -32.625 1.047 1 91.25 493 PRO A C 1
ATOM 3672 O O . PRO A 1 493 ? 24.203 -32.688 1.626 1 91.25 493 PRO A O 1
ATOM 3675 N N . VAL A 1 494 ? 22.047 -32.906 1.662 1 93.81 494 VAL A N 1
ATOM 3676 C CA . VAL A 1 494 ? 22 -33.344 3.053 1 93.81 494 VAL A CA 1
ATOM 3677 C C . VAL A 1 494 ? 22.719 -34.688 3.193 1 93.81 494 VAL A C 1
ATOM 3679 O O . VAL A 1 494 ? 23.516 -34.906 4.113 1 93.81 494 VAL A O 1
ATOM 3682 N N . LEU A 1 495 ? 22.453 -35.594 2.287 1 96.5 495 LEU A N 1
ATOM 3683 C CA . LEU A 1 495 ? 23.078 -36.938 2.324 1 96.5 495 LEU A CA 1
ATOM 3684 C C . LEU A 1 495 ? 24.578 -36.812 2.049 1 96.5 495 LEU A C 1
ATOM 3686 O O . LEU A 1 495 ? 25.375 -37.531 2.66 1 96.5 495 LEU A O 1
ATOM 3690 N N . ILE A 1 496 ? 24.875 -35.969 1.142 1 95.75 496 ILE A N 1
ATOM 3691 C CA . ILE A 1 496 ? 26.281 -35.781 0.802 1 95.75 496 ILE A CA 1
ATOM 3692 C C . ILE A 1 496 ? 27.047 -35.281 2.029 1 95.75 496 ILE A C 1
ATOM 3694 O O . ILE A 1 496 ? 28.172 -35.719 2.293 1 95.75 496 ILE A O 1
ATOM 3698 N N . LYS A 1 497 ? 26.406 -34.406 2.768 1 94.38 497 LYS A N 1
ATOM 3699 C CA . LYS A 1 497 ? 27.094 -33.75 3.887 1 94.38 497 LYS A CA 1
ATOM 3700 C C . LYS A 1 497 ? 27.016 -34.625 5.145 1 94.38 497 LYS A C 1
ATOM 3702 O O . LYS A 1 497 ? 27.984 -34.719 5.895 1 94.38 497 LYS A O 1
ATOM 3707 N N . PHE A 1 498 ? 25.844 -35.281 5.418 1 96.31 498 PHE A N 1
ATOM 3708 C CA . PHE A 1 498 ? 25.609 -35.875 6.73 1 96.31 498 PHE A CA 1
ATOM 3709 C C . PHE A 1 498 ? 25.375 -37.375 6.613 1 96.31 498 PHE A C 1
ATOM 3711 O O . PHE A 1 498 ? 25.406 -38.094 7.613 1 96.31 498 PHE A O 1
ATOM 3718 N N . GLY A 1 499 ? 25.172 -37.938 5.469 1 97.19 499 GLY A N 1
ATOM 3719 C CA . GLY A 1 499 ? 24.812 -39.312 5.289 1 97.19 499 GLY A CA 1
ATOM 3720 C C . GLY A 1 499 ? 25.984 -40.281 5.473 1 97.19 499 GLY A C 1
ATOM 3721 O O . GLY A 1 499 ? 27.125 -39.906 5.262 1 97.19 499 GLY A O 1
ATOM 3722 N N . SER A 1 500 ? 25.656 -41.469 5.836 1 96.5 500 SER A N 1
ATOM 3723 C CA . SER A 1 500 ? 26.656 -42.562 5.832 1 96.5 500 SER A CA 1
ATOM 3724 C C . SER A 1 500 ? 27 -42.969 4.41 1 96.5 500 SER A C 1
ATOM 3726 O O . SER A 1 500 ? 26.297 -42.625 3.461 1 96.5 500 SER A O 1
ATOM 3728 N N . GLN A 1 501 ? 28.078 -43.75 4.34 1 96.56 501 GLN A N 1
ATOM 3729 C CA . GLN A 1 501 ? 28.469 -44.219 3.021 1 96.56 501 GLN A CA 1
ATOM 3730 C C . GLN A 1 501 ? 27.391 -45.156 2.443 1 96.56 501 GLN A C 1
ATOM 3732 O O . GLN A 1 501 ? 27.109 -45.094 1.244 1 96.56 501 GLN A O 1
ATOM 3737 N N . GLU A 1 502 ? 26.812 -45.938 3.277 1 96.88 502 GLU A N 1
ATOM 3738 C CA . GLU A 1 502 ? 25.734 -46.812 2.84 1 96.88 502 GLU A CA 1
ATOM 3739 C C . GLU A 1 502 ? 24.547 -46.031 2.307 1 96.88 502 GLU A C 1
ATOM 3741 O O . GLU A 1 502 ? 23.953 -46.406 1.299 1 96.88 502 GLU A O 1
ATOM 3746 N N . GLN A 1 503 ? 24.203 -45 2.973 1 97.75 503 GLN A N 1
ATOM 3747 C CA . GLN A 1 503 ? 23.109 -44.156 2.543 1 97.75 503 GLN A CA 1
ATOM 3748 C C . GLN A 1 503 ? 23.422 -43.469 1.212 1 97.75 503 GLN A C 1
ATOM 3750 O O . GLN A 1 503 ? 22.578 -43.406 0.319 1 97.75 503 GLN A O 1
ATOM 3755 N N . LYS A 1 504 ? 24.594 -42.938 1.092 1 97.81 504 LYS A N 1
ATOM 3756 C CA . LYS A 1 504 ? 25.016 -42.281 -0.151 1 97.81 504 LYS A CA 1
ATOM 3757 C C . LYS A 1 504 ? 24.922 -43.25 -1.326 1 97.81 504 LYS A C 1
ATOM 3759 O O . LYS A 1 504 ? 24.391 -42.938 -2.381 1 97.81 504 LYS A O 1
ATOM 3764 N N . ASP A 1 505 ? 25.453 -44.5 -1.084 1 96.62 505 ASP A N 1
ATOM 3765 C CA . ASP A 1 505 ? 25.469 -45.5 -2.131 1 96.62 505 ASP A CA 1
ATOM 3766 C C . ASP A 1 505 ? 24.047 -45.906 -2.531 1 96.62 505 ASP A C 1
ATOM 3768 O O . ASP A 1 505 ? 23.781 -46.188 -3.703 1 96.62 505 ASP A O 1
ATOM 3772 N N . ARG A 1 506 ? 23.203 -45.812 -1.667 1 97.06 506 ARG A N 1
ATOM 3773 C CA . ARG A 1 506 ? 21.859 -46.312 -1.887 1 97.06 506 ARG A CA 1
ATOM 3774 C C . ARG A 1 506 ? 20.984 -45.25 -2.543 1 97.06 506 ARG A C 1
ATOM 3776 O O . ARG A 1 506 ? 20.156 -45.562 -3.402 1 97.06 506 ARG A O 1
ATOM 3783 N N . TYR A 1 507 ? 21.078 -44.031 -2.113 1 97.88 507 TYR A N 1
ATOM 3784 C CA . TYR A 1 507 ? 20 -43.094 -2.398 1 97.88 507 TYR A CA 1
ATOM 3785 C C . TYR A 1 507 ? 20.438 -42.031 -3.426 1 97.88 507 TYR A C 1
ATOM 3787 O O . TYR A 1 507 ? 19.594 -41.469 -4.125 1 97.88 507 TYR A O 1
ATOM 3795 N N . LEU A 1 508 ? 21.656 -41.688 -3.578 1 97.69 508 LEU A N 1
ATOM 3796 C CA . LEU A 1 508 ? 22.078 -40.531 -4.359 1 97.69 508 LEU A CA 1
ATOM 3797 C C . LEU A 1 508 ? 21.859 -40.781 -5.848 1 97.69 508 LEU A C 1
ATOM 3799 O O . LEU A 1 508 ? 21.297 -39.906 -6.543 1 97.69 508 LEU A O 1
ATOM 3803 N N . GLU A 1 509 ? 22.266 -41.906 -6.336 1 96.44 509 GLU A N 1
ATOM 3804 C CA . GLU A 1 509 ? 22.172 -42.156 -7.773 1 96.44 509 GLU A CA 1
ATOM 3805 C C . GLU A 1 509 ? 20.703 -42.188 -8.227 1 96.44 509 GLU A C 1
ATOM 3807 O O . GLU A 1 509 ? 20.344 -41.562 -9.227 1 96.44 509 GLU A O 1
ATOM 3812 N N . PRO A 1 510 ? 19.828 -42.875 -7.496 1 96.56 510 PRO A N 1
ATOM 3813 C CA . PRO A 1 510 ? 18.406 -42.844 -7.875 1 96.56 510 PRO A CA 1
ATOM 3814 C C . PRO A 1 510 ? 17.828 -41.438 -7.84 1 96.56 510 PRO A C 1
ATOM 3816 O O . PRO A 1 510 ? 16.938 -41.125 -8.633 1 96.56 510 PRO A O 1
ATOM 3819 N N . ILE A 1 511 ? 18.297 -40.531 -6.938 1 96.12 511 ILE A N 1
ATOM 3820 C CA . ILE A 1 511 ? 17.875 -39.156 -6.926 1 96.12 511 ILE A CA 1
ATOM 3821 C C . ILE A 1 511 ? 18.406 -38.438 -8.18 1 96.12 511 ILE A C 1
ATOM 3823 O O . ILE A 1 511 ? 17.656 -37.75 -8.859 1 96.12 511 ILE A O 1
ATOM 3827 N N . ARG A 1 512 ? 19.625 -38.656 -8.492 1 95.75 512 ARG A N 1
ATOM 3828 C CA . ARG A 1 512 ? 20.297 -37.969 -9.594 1 95.75 512 ARG A CA 1
ATOM 3829 C C . ARG A 1 512 ? 19.625 -38.281 -10.922 1 95.75 512 ARG A C 1
ATOM 3831 O O . ARG A 1 512 ? 19.484 -37.406 -11.781 1 95.75 512 ARG A O 1
ATOM 3838 N N . VAL A 1 513 ? 19.234 -39.594 -11.086 1 95.25 513 VAL A N 1
ATOM 3839 C CA . VAL A 1 513 ? 18.734 -40 -12.391 1 95.25 513 VAL A CA 1
ATOM 3840 C C . VAL A 1 513 ? 17.203 -39.844 -12.422 1 95.25 513 VAL A C 1
ATOM 3842 O O . VAL A 1 513 ? 16.578 -40.125 -13.453 1 95.25 513 VAL A O 1
ATOM 3845 N N . GLY A 1 514 ? 16.562 -39.5 -11.352 1 92.94 514 GLY A N 1
ATOM 3846 C CA . GLY A 1 514 ? 15.148 -39.188 -11.305 1 92.94 514 GLY A CA 1
ATOM 3847 C C . GLY A 1 514 ? 14.273 -40.406 -11.055 1 92.94 514 GLY A C 1
ATOM 3848 O O . GLY A 1 514 ? 13.078 -40.375 -11.336 1 92.94 514 GLY A O 1
ATOM 3849 N N . ASP A 1 515 ? 14.812 -41.469 -10.531 1 93.62 515 ASP A N 1
ATOM 3850 C CA . ASP A 1 515 ? 14.047 -42.656 -10.242 1 93.62 515 ASP A CA 1
ATOM 3851 C C . ASP A 1 515 ? 13.188 -42.5 -8.992 1 93.62 515 ASP A C 1
ATOM 3853 O O . ASP A 1 515 ? 12.078 -43.031 -8.914 1 93.62 515 ASP A O 1
ATOM 3857 N N . ASP A 1 516 ? 13.727 -41.812 -8.062 1 93.81 516 ASP A N 1
ATOM 3858 C CA . ASP A 1 516 ? 13.016 -41.656 -6.793 1 93.81 516 ASP A CA 1
ATOM 3859 C C . ASP A 1 516 ? 12.523 -40.219 -6.594 1 93.81 516 ASP A C 1
ATOM 3861 O O . ASP A 1 516 ? 13.305 -39.281 -6.695 1 93.81 516 ASP A O 1
ATOM 3865 N N . VAL A 1 517 ? 11.203 -40.125 -6.316 1 93.38 517 VAL A N 1
ATOM 3866 C CA . VAL A 1 517 ? 10.625 -38.875 -5.832 1 93.38 517 VAL A CA 1
ATOM 3867 C C . VAL A 1 517 ? 10.695 -38.844 -4.309 1 93.38 517 VAL A C 1
ATOM 3869 O O . VAL A 1 517 ? 10.453 -39.844 -3.639 1 93.38 517 VAL A O 1
ATOM 3872 N N . TRP A 1 518 ? 11.086 -37.688 -3.811 1 95.25 518 TRP A N 1
ATOM 3873 C CA . TRP A 1 518 ? 11.203 -37.5 -2.365 1 95.25 518 TRP A CA 1
ATOM 3874 C C . TRP A 1 518 ? 10.227 -36.438 -1.861 1 95.25 518 TRP A C 1
ATOM 3876 O O . TRP A 1 518 ? 9.781 -35.594 -2.629 1 95.25 518 TRP A O 1
ATOM 3886 N N . CYS A 1 519 ? 9.836 -36.5 -0.613 1 95.19 519 CYS A N 1
ATOM 3887 C CA . CYS A 1 519 ? 9.039 -35.469 0.043 1 95.19 519 CYS A CA 1
ATOM 3888 C C . CYS A 1 519 ? 9.68 -35.031 1.355 1 95.19 519 CYS A C 1
ATOM 3890 O O . CYS A 1 519 ? 10.531 -35.75 1.897 1 95.19 519 CYS A O 1
ATOM 3892 N N . GLN A 1 520 ? 9.383 -33.844 1.755 1 94.69 520 GLN A N 1
ATOM 3893 C CA . GLN A 1 520 ? 9.859 -33.281 3.018 1 94.69 520 GLN A CA 1
ATOM 3894 C C . GLN A 1 520 ? 8.812 -33.438 4.117 1 94.69 520 GLN A C 1
ATOM 3896 O O . GLN A 1 520 ? 7.648 -33.094 3.934 1 94.69 520 GLN A O 1
ATOM 3901 N N . LEU A 1 521 ? 9.203 -34 5.219 1 97.38 521 LEU A N 1
ATOM 3902 C CA . LEU A 1 521 ? 8.297 -34.25 6.336 1 97.38 521 LEU A CA 1
ATOM 3903 C C . LEU A 1 521 ? 8.719 -33.469 7.574 1 97.38 521 LEU A C 1
ATOM 3905 O O . LEU A 1 521 ? 9.133 -34.062 8.578 1 97.38 521 LEU A O 1
ATOM 3909 N N . PHE A 1 522 ? 8.445 -32.094 7.473 1 95.56 522 PHE A N 1
ATOM 3910 C CA . PHE A 1 522 ? 8.844 -31.188 8.531 1 95.56 522 PHE A CA 1
ATOM 3911 C C . PHE A 1 522 ? 7.621 -30.656 9.273 1 95.56 522 PHE A C 1
ATOM 3913 O O . PHE A 1 522 ? 7.332 -31.078 10.391 1 95.56 522 PHE A O 1
ATOM 3920 N N . SER A 1 523 ? 6.746 -29.938 8.586 1 94.88 523 SER A N 1
ATOM 3921 C CA . SER A 1 523 ? 5.645 -29.188 9.188 1 94.88 523 SER A CA 1
ATOM 3922 C C . SER A 1 523 ? 4.59 -30.141 9.758 1 94.88 523 SER A C 1
ATOM 3924 O O . SER A 1 523 ? 4.398 -31.234 9.25 1 94.88 523 SER A O 1
ATOM 3926 N N . GLU A 1 524 ? 4.062 -29.719 10.82 1 96.06 524 GLU A N 1
ATOM 3927 C CA . GLU A 1 524 ? 2.939 -30.359 11.5 1 96.06 524 GLU A CA 1
ATOM 3928 C C . GLU A 1 524 ? 1.787 -29.391 11.711 1 96.06 524 GLU A C 1
ATOM 3930 O O . GLU A 1 524 ? 1.96 -28.172 11.578 1 96.06 524 GLU A O 1
ATOM 3935 N N . PRO A 1 525 ? 0.614 -29.844 11.984 1 90.19 525 PRO A N 1
ATOM 3936 C CA . PRO A 1 525 ? -0.5 -28.922 12.227 1 90.19 525 PRO A CA 1
ATOM 3937 C C . PRO A 1 525 ? -0.177 -27.859 13.281 1 90.19 525 PRO A C 1
ATOM 3939 O O . PRO A 1 525 ? -0.552 -26.703 13.125 1 90.19 525 PRO A O 1
ATOM 3942 N N . GLY A 1 526 ? 0.527 -28.203 14.25 1 89.12 526 GLY A N 1
ATOM 3943 C CA . GLY A 1 526 ? 0.851 -27.281 15.32 1 89.12 526 GLY A CA 1
ATOM 3944 C C . GLY A 1 526 ? 2.193 -26.594 15.133 1 89.12 526 GLY A C 1
ATOM 3945 O O . GLY A 1 526 ? 2.592 -25.766 15.953 1 89.12 526 GLY A O 1
ATOM 3946 N N . ALA A 1 527 ? 2.912 -26.953 14.031 1 90.06 527 ALA A N 1
ATOM 3947 C CA . ALA A 1 527 ? 4.262 -26.422 13.836 1 90.06 527 ALA A CA 1
ATOM 3948 C C . ALA A 1 527 ? 4.527 -26.141 12.359 1 90.06 527 ALA A C 1
ATOM 3950 O O . ALA A 1 527 ? 4.945 -27.016 11.609 1 90.06 527 ALA A O 1
ATOM 3951 N N . GLY A 1 528 ? 4.352 -24.938 12 1 89.25 528 GLY A N 1
ATOM 3952 C CA . GLY A 1 528 ? 4.711 -24.422 10.688 1 89.25 528 GLY A CA 1
ATOM 3953 C C . GLY A 1 528 ? 5.879 -23.453 10.734 1 89.25 528 GLY A C 1
ATOM 3954 O O . GLY A 1 528 ? 7.039 -23.875 10.688 1 89.25 528 GLY A O 1
ATOM 3955 N N . SER A 1 529 ? 5.598 -22.281 11.125 1 84.94 529 SER A N 1
ATOM 3956 C CA . SER A 1 529 ? 6.645 -21.281 11.312 1 84.94 529 SER A CA 1
ATOM 3957 C C . SER A 1 529 ? 7.527 -21.625 12.508 1 84.94 529 SER A C 1
ATOM 3959 O O . SER A 1 529 ? 8.734 -21.375 12.492 1 84.94 529 SER A O 1
ATOM 3961 N N . ASP A 1 530 ? 6.945 -22.219 13.5 1 86.56 530 ASP A N 1
ATOM 3962 C CA . ASP A 1 530 ? 7.684 -22.719 14.656 1 86.56 530 ASP A CA 1
ATOM 3963 C C . ASP A 1 530 ? 8.109 -24.172 14.445 1 86.56 530 ASP A C 1
ATOM 3965 O O . ASP A 1 530 ? 7.695 -25.062 15.195 1 86.56 530 ASP A O 1
ATOM 3969 N N . LEU A 1 531 ? 9.031 -24.406 13.617 1 86.5 531 LEU A N 1
ATOM 3970 C CA . LEU A 1 531 ? 9.438 -25.75 13.227 1 86.5 531 LEU A CA 1
ATOM 3971 C C . LEU A 1 531 ? 10.047 -26.5 14.398 1 86.5 531 LEU A C 1
ATOM 3973 O O . LEU A 1 531 ? 9.891 -27.719 14.516 1 86.5 531 LEU A O 1
ATOM 3977 N N . ALA A 1 532 ? 10.648 -25.781 15.305 1 87 532 ALA A N 1
ATOM 3978 C CA . ALA A 1 532 ? 11.305 -26.438 16.438 1 87 532 ALA A CA 1
ATOM 3979 C C . ALA A 1 532 ? 10.281 -27.062 17.375 1 87 532 ALA A C 1
ATOM 3981 O O . ALA A 1 532 ? 10.641 -27.875 18.234 1 87 532 ALA A O 1
ATOM 3982 N N . GLY A 1 533 ? 9.016 -26.781 17.172 1 88.81 533 GLY A N 1
ATOM 3983 C CA . GLY A 1 533 ? 7.973 -27.266 18.047 1 88.81 533 GLY A CA 1
ATOM 3984 C C . GLY A 1 533 ? 7.352 -28.562 17.578 1 88.81 533 GLY A C 1
ATOM 3985 O O . GLY A 1 533 ? 6.297 -28.969 18.062 1 88.81 533 GLY A O 1
ATOM 3986 N N . VAL A 1 534 ? 8.016 -29.281 16.641 1 93.62 534 VAL A N 1
ATOM 3987 C CA . VAL A 1 534 ? 7.449 -30.516 16.094 1 93.62 534 VAL A CA 1
ATOM 3988 C C . VAL A 1 534 ? 7.27 -31.531 17.219 1 93.62 534 VAL A C 1
ATOM 3990 O O . VAL A 1 534 ? 8.078 -31.594 18.141 1 93.62 534 VAL A O 1
ATOM 3993 N N . ARG A 1 535 ? 6.207 -32.438 17.141 1 93.56 535 ARG A N 1
ATOM 3994 C CA . ARG A 1 535 ? 5.832 -33.375 18.188 1 93.56 535 ARG A CA 1
ATOM 3995 C C . ARG A 1 535 ? 5.98 -34.812 17.703 1 93.56 535 ARG A C 1
ATOM 3997 O O . ARG A 1 535 ? 5.988 -35.75 18.516 1 93.56 535 ARG A O 1
ATOM 4004 N N . THR A 1 536 ? 6.043 -34.969 16.344 1 97.75 536 THR A N 1
ATOM 4005 C CA . THR A 1 536 ? 6.301 -36.312 15.844 1 97.75 536 THR A CA 1
ATOM 4006 C C . THR A 1 536 ? 7.488 -36.938 16.562 1 97.75 536 THR A C 1
ATOM 4008 O O . THR A 1 536 ? 8.547 -36.344 16.688 1 97.75 536 THR A O 1
ATOM 4011 N N . ARG A 1 537 ? 7.277 -38.219 16.984 1 97.56 537 ARG A N 1
ATOM 4012 C CA . ARG A 1 537 ? 8.281 -38.812 17.844 1 97.56 537 ARG A CA 1
ATOM 4013 C C . ARG A 1 537 ? 8.898 -40.062 17.188 1 97.56 537 ARG A C 1
ATOM 4015 O O . ARG A 1 537 ? 8.211 -40.812 16.5 1 97.56 537 ARG A O 1
ATOM 4022 N N . ALA A 1 538 ? 10.141 -40.188 17.438 1 98.06 538 ALA A N 1
ATOM 4023 C CA . ALA A 1 538 ? 10.891 -41.375 17.094 1 98.06 538 ALA A CA 1
ATOM 4024 C C . ALA A 1 538 ? 11.461 -42.062 18.344 1 98.06 538 ALA A C 1
ATOM 4026 O O . ALA A 1 538 ? 12.289 -41.469 19.047 1 98.06 538 ALA A O 1
ATOM 4027 N N . GLU A 1 539 ? 10.992 -43.219 18.578 1 97.19 539 GLU A N 1
ATOM 4028 C CA . GLU A 1 539 ? 11.453 -43.969 19.734 1 97.19 539 GLU A CA 1
ATOM 4029 C C . GLU A 1 539 ? 12.359 -45.125 19.312 1 97.19 539 GLU A C 1
ATOM 4031 O O . GLU A 1 539 ? 12.062 -45.844 18.344 1 97.19 539 GLU A O 1
ATOM 4036 N N . ARG A 1 540 ? 13.383 -45.312 20.094 1 96.06 540 ARG A N 1
ATOM 4037 C CA . ARG A 1 540 ? 14.32 -46.375 19.812 1 96.06 540 ARG A CA 1
ATOM 4038 C C . ARG A 1 540 ? 13.688 -47.75 20.094 1 96.06 540 ARG A C 1
ATOM 4040 O O . ARG A 1 540 ? 12.984 -47.906 21.094 1 96.06 540 ARG A O 1
ATOM 4047 N N . THR A 1 541 ? 13.898 -48.656 19.172 1 96.19 541 THR A N 1
ATOM 4048 C CA . THR A 1 541 ? 13.469 -50.031 19.344 1 96.19 541 THR A CA 1
ATOM 4049 C C . THR A 1 541 ? 14.648 -51 19.188 1 96.19 541 THR A C 1
ATOM 4051 O O . THR A 1 541 ? 15.789 -50.562 19 1 96.19 541 THR A O 1
ATOM 4054 N N . ALA A 1 542 ? 14.383 -52.281 19.281 1 94.12 542 ALA A N 1
ATOM 4055 C CA . ALA A 1 542 ? 15.422 -53.281 19.125 1 94.12 542 ALA A CA 1
ATOM 4056 C C . ALA A 1 542 ? 15.945 -53.312 17.688 1 94.12 542 ALA A C 1
ATOM 4058 O O . ALA A 1 542 ? 17.109 -53.625 17.453 1 94.12 542 ALA A O 1
ATOM 4059 N N . MET A 1 543 ? 15.18 -52.875 16.781 1 92.38 543 MET A N 1
ATOM 4060 C CA . MET A 1 543 ? 15.508 -53 15.367 1 92.38 543 MET A CA 1
ATOM 4061 C C . MET A 1 543 ? 15.812 -51.656 14.742 1 92.38 543 MET A C 1
ATOM 4063 O O . MET A 1 543 ? 16.25 -51.562 13.594 1 92.38 543 MET A O 1
ATOM 4067 N N . GLY A 1 544 ? 15.594 -50.625 15.539 1 96.75 544 GLY A N 1
ATOM 4068 C CA . GLY A 1 544 ? 15.812 -49.281 14.984 1 96.75 544 GLY A CA 1
ATOM 4069 C C . GLY A 1 544 ? 14.977 -48.219 15.672 1 96.75 544 GLY A C 1
ATOM 4070 O O . GLY A 1 544 ? 15.219 -47.875 16.828 1 96.75 544 GLY A O 1
ATOM 4071 N N . TRP A 1 545 ? 13.875 -47.781 14.875 1 98 545 TRP A N 1
ATOM 4072 C CA . TRP A 1 545 ? 13.062 -46.688 15.398 1 98 545 TRP A CA 1
ATOM 4073 C C . TRP A 1 545 ? 11.578 -46.938 15.133 1 98 545 TRP A C 1
ATOM 4075 O O . TRP A 1 545 ? 11.219 -47.531 14.125 1 98 545 TRP A O 1
ATOM 4085 N N . ARG A 1 546 ? 10.75 -46.469 15.984 1 98.38 546 ARG A N 1
ATOM 4086 C CA . ARG A 1 546 ? 9.305 -46.406 15.797 1 98.38 546 ARG A CA 1
ATOM 4087 C C . ARG A 1 546 ? 8.82 -44.969 15.742 1 98.38 546 ARG A C 1
ATOM 4089 O O . ARG A 1 546 ? 9.109 -44.188 16.641 1 98.38 546 ARG A O 1
ATOM 4096 N N . ILE A 1 547 ? 8.102 -44.625 14.664 1 98.56 547 ILE A N 1
ATOM 4097 C CA . ILE A 1 547 ? 7.68 -43.25 14.445 1 98.56 547 ILE A CA 1
ATOM 4098 C C . ILE A 1 547 ? 6.18 -43.125 14.703 1 98.56 547 ILE A C 1
ATOM 4100 O O . ILE A 1 547 ? 5.387 -43.906 14.188 1 98.56 547 ILE A O 1
ATOM 4104 N N . ASP A 1 548 ? 5.742 -42.156 15.477 1 98.62 548 ASP A N 1
ATOM 4105 C CA . ASP A 1 548 ? 4.352 -41.781 15.711 1 98.62 548 ASP A CA 1
ATOM 4106 C C . ASP A 1 548 ? 4.152 -40.281 15.555 1 98.62 548 ASP A C 1
ATOM 4108 O O . ASP A 1 548 ? 4.941 -39.5 16.078 1 98.62 548 ASP A O 1
ATOM 4112 N N . GLY A 1 549 ? 3.186 -39.938 14.812 1 98.19 549 GLY A N 1
ATOM 4113 C CA . GLY A 1 549 ? 2.9 -38.531 14.672 1 98.19 549 GLY A CA 1
ATOM 4114 C C . GLY A 1 549 ? 2.201 -38.188 13.367 1 98.19 549 GLY A C 1
ATOM 4115 O O . GLY A 1 549 ? 1.511 -39.031 12.789 1 98.19 549 GLY A O 1
ATOM 4116 N N . GLN A 1 550 ? 2.24 -36.906 13.016 1 98.12 550 GLN A N 1
ATOM 4117 C CA . GLN A 1 550 ? 1.577 -36.406 11.812 1 98.12 550 GLN A CA 1
ATOM 4118 C C . GLN A 1 550 ? 2.348 -35.25 11.203 1 98.12 550 GLN A C 1
ATOM 4120 O O . GLN A 1 550 ? 2.844 -34.375 11.922 1 98.12 550 GLN A O 1
ATOM 4125 N N . LYS A 1 551 ? 2.543 -35.344 9.969 1 97.94 551 LYS A N 1
ATOM 4126 C CA . LYS A 1 551 ? 3.066 -34.219 9.188 1 97.94 551 LYS A CA 1
ATOM 4127 C C . LYS A 1 551 ? 2.008 -33.688 8.234 1 97.94 551 LYS A C 1
ATOM 4129 O O . LYS A 1 551 ? 0.988 -34.312 7.992 1 97.94 551 LYS A O 1
ATOM 4134 N N . VAL A 1 552 ? 2.232 -32.438 7.809 1 96.38 552 VAL A N 1
ATOM 4135 C CA . VAL A 1 552 ? 1.289 -31.828 6.875 1 96.38 552 VAL A CA 1
ATOM 4136 C C . VAL A 1 552 ? 2.031 -30.906 5.914 1 96.38 552 VAL A C 1
ATOM 4138 O O . VAL A 1 552 ? 3.188 -30.547 6.156 1 96.38 552 VAL A O 1
ATOM 4141 N N . TRP A 1 553 ? 1.416 -30.547 4.781 1 94.56 553 TRP A N 1
ATOM 4142 C CA . TRP A 1 553 ? 1.888 -29.656 3.723 1 94.56 553 TRP A CA 1
ATOM 4143 C C . TRP A 1 553 ? 3.051 -30.297 2.963 1 94.56 553 TRP A C 1
ATOM 4145 O O . TRP A 1 553 ? 3.939 -29.594 2.477 1 94.56 553 TRP A O 1
ATOM 4155 N N . SER A 1 554 ? 3.164 -31.578 3.008 1 94.19 554 SER A N 1
ATOM 4156 C CA . SER A 1 554 ? 4.273 -32.25 2.355 1 94.19 554 SER A CA 1
ATOM 4157 C C . SER A 1 554 ? 4.023 -32.406 0.859 1 94.19 554 SER A C 1
ATOM 4159 O O . SER A 1 554 ? 3.256 -33.281 0.437 1 94.19 554 SER A O 1
ATOM 4161 N N . SER A 1 555 ? 4.738 -31.688 0.133 1 90.5 555 SER A N 1
ATOM 4162 C CA . SER A 1 555 ? 4.598 -31.719 -1.319 1 90.5 555 SER A CA 1
ATOM 4163 C C . SER A 1 555 ? 5.039 -33.062 -1.882 1 90.5 555 SER A C 1
ATOM 4165 O O . SER A 1 555 ? 6.031 -33.656 -1.425 1 90.5 555 SER A O 1
ATOM 4167 N N . ALA A 1 556 ? 4.336 -33.656 -2.785 1 90.94 556 ALA A N 1
ATOM 4168 C CA . ALA A 1 556 ? 4.641 -34.844 -3.592 1 90.94 556 ALA A CA 1
ATOM 4169 C C . ALA A 1 556 ? 4.621 -36.125 -2.738 1 90.94 556 ALA A C 1
ATOM 4171 O O . ALA A 1 556 ? 5.008 -37.188 -3.205 1 90.94 556 ALA A O 1
ATOM 4172 N N . ALA A 1 557 ? 4.133 -36.031 -1.499 1 94.44 557 ALA A N 1
ATOM 4173 C CA . ALA A 1 557 ? 4.176 -37.156 -0.604 1 94.44 557 ALA A CA 1
ATOM 4174 C C . ALA A 1 557 ? 3.404 -38.344 -1.188 1 94.44 557 ALA A C 1
ATOM 4176 O O . ALA A 1 557 ? 3.781 -39.5 -0.993 1 94.44 557 ALA A O 1
ATOM 4177 N N . ALA A 1 558 ? 2.391 -38.062 -1.928 1 92.62 558 ALA A N 1
ATOM 4178 C CA . ALA A 1 558 ? 1.557 -39.125 -2.496 1 92.62 558 ALA A CA 1
ATOM 4179 C C . ALA A 1 558 ? 2.33 -39.938 -3.533 1 92.62 558 ALA A C 1
ATOM 4181 O O . ALA A 1 558 ? 2.016 -41.094 -3.777 1 92.62 558 ALA A O 1
ATOM 4182 N N . SER A 1 559 ? 3.326 -39.375 -4.109 1 92.19 559 SER A N 1
ATOM 4183 C CA . SER A 1 559 ? 4.098 -40.062 -5.152 1 92.19 559 SER A CA 1
ATOM 4184 C C . SER A 1 559 ? 5.523 -40.344 -4.688 1 92.19 559 SER A C 1
ATOM 4186 O O . SER A 1 559 ? 6.328 -40.906 -5.441 1 92.19 559 SER A O 1
ATOM 4188 N N . ALA A 1 560 ? 5.816 -39.969 -3.498 1 95.5 560 ALA A N 1
ATOM 4189 C CA . ALA A 1 560 ? 7.195 -40.094 -3.023 1 95.5 560 ALA A CA 1
ATOM 4190 C C . ALA A 1 560 ? 7.516 -41.531 -2.607 1 95.5 560 ALA A C 1
ATOM 4192 O O . ALA A 1 560 ? 6.684 -42.219 -1.995 1 95.5 560 ALA A O 1
ATOM 4193 N N . ARG A 1 561 ? 8.672 -41.906 -2.975 1 96.19 561 ARG A N 1
ATOM 4194 C CA . ARG A 1 561 ? 9.164 -43.219 -2.51 1 96.19 561 ARG A CA 1
ATOM 4195 C C . ARG A 1 561 ? 9.742 -43.094 -1.103 1 96.19 561 ARG A C 1
ATOM 4197 O O . ARG A 1 561 ? 9.609 -44.031 -0.298 1 96.19 561 ARG A O 1
ATOM 4204 N N . PHE A 1 562 ? 10.406 -41.969 -0.861 1 98 562 PHE A N 1
ATOM 4205 C CA . PHE A 1 562 ? 11.023 -41.75 0.435 1 98 562 PHE A CA 1
ATOM 4206 C C . PHE A 1 562 ? 10.688 -40.344 0.945 1 98 562 PHE A C 1
ATOM 4208 O O . PHE A 1 562 ? 10.336 -39.469 0.162 1 98 562 PHE A O 1
ATOM 4215 N N . GLY A 1 563 ? 10.781 -40.188 2.244 1 98.12 563 GLY A N 1
ATOM 4216 C CA . GLY A 1 563 ? 10.633 -38.875 2.877 1 98.12 563 GLY A CA 1
ATOM 4217 C C . GLY A 1 563 ? 11.766 -38.531 3.822 1 98.12 563 GLY A C 1
ATOM 4218 O O . GLY A 1 563 ? 12.359 -39.406 4.438 1 98.12 563 GLY A O 1
ATOM 4219 N N . LEU A 1 564 ? 12.086 -37.25 3.842 1 97.69 564 LEU A N 1
ATOM 4220 C CA . LEU A 1 564 ? 13 -36.719 4.844 1 97.69 564 LEU A CA 1
ATOM 4221 C C . LEU A 1 564 ? 12.234 -36.219 6.07 1 97.69 564 LEU A C 1
ATOM 4223 O O . LEU A 1 564 ? 11.57 -35.188 6.02 1 97.69 564 LEU A O 1
ATOM 4227 N N . LEU A 1 565 ? 12.391 -36.938 7.195 1 98.31 565 LEU A N 1
ATOM 4228 C CA . LEU A 1 565 ? 11.516 -36.719 8.344 1 98.31 565 LEU A CA 1
ATOM 4229 C C . LEU A 1 565 ? 12.281 -36.094 9.508 1 98.31 565 LEU A C 1
ATOM 4231 O O . LEU A 1 565 ? 13.328 -36.625 9.914 1 98.31 565 LEU A O 1
ATOM 4235 N N . LEU A 1 566 ? 11.797 -35 9.977 1 97.75 566 LEU A N 1
ATOM 4236 C CA . LEU A 1 566 ? 12.242 -34.406 11.234 1 97.75 566 LEU A CA 1
ATOM 4237 C C . LEU A 1 566 ? 11.367 -34.875 12.391 1 97.75 566 LEU A C 1
ATOM 4239 O O . LEU A 1 566 ? 10.148 -34.656 12.375 1 97.75 566 LEU A O 1
ATOM 4243 N N . ALA A 1 567 ? 11.969 -35.562 13.398 1 97.81 567 ALA A N 1
ATOM 4244 C CA . ALA A 1 567 ? 11.195 -36.094 14.523 1 97.81 567 ALA A CA 1
ATOM 4245 C C . ALA A 1 567 ? 11.922 -35.875 15.844 1 97.81 567 ALA A C 1
ATOM 4247 O O . ALA A 1 567 ? 13.141 -35.688 15.867 1 97.81 567 ALA A O 1
ATOM 4248 N N . ARG A 1 568 ? 11.094 -35.875 16.828 1 97 568 ARG A N 1
ATOM 4249 C CA . ARG A 1 568 ? 11.609 -35.656 18.172 1 97 568 ARG A CA 1
ATOM 4250 C C . ARG A 1 568 ? 12.102 -36.969 18.781 1 97 568 ARG A C 1
ATOM 4252 O O . ARG A 1 568 ? 11.406 -37.969 18.734 1 97 568 ARG A O 1
ATOM 4259 N N . THR A 1 569 ? 13.305 -36.969 19.438 1 96.31 569 THR A N 1
ATOM 4260 C CA . THR A 1 569 ? 13.898 -38.156 20.047 1 96.31 569 THR A CA 1
ATOM 4261 C C . THR A 1 569 ? 14.156 -37.938 21.531 1 96.31 569 THR A C 1
ATOM 4263 O O . THR A 1 569 ? 14.773 -38.781 22.188 1 96.31 569 THR A O 1
ATOM 4266 N N . GLY A 1 570 ? 13.727 -36.812 22.078 1 91.06 570 GLY A N 1
ATOM 4267 C CA . GLY A 1 570 ? 13.867 -36.438 23.484 1 91.06 570 GLY A CA 1
ATOM 4268 C C . GLY A 1 570 ? 13.086 -35.188 23.844 1 91.06 570 GLY A C 1
ATOM 4269 O O . GLY A 1 570 ? 12.297 -34.688 23.047 1 91.06 570 GLY A O 1
ATOM 4270 N N . PRO A 1 571 ? 13.211 -34.719 25.031 1 85.06 571 PRO A N 1
ATOM 4271 C CA . PRO A 1 571 ? 12.336 -33.656 25.531 1 85.06 571 PRO A CA 1
ATOM 4272 C C . PRO A 1 571 ? 12.789 -32.25 25.094 1 85.06 571 PRO A C 1
ATOM 4274 O O . PRO A 1 571 ? 11.977 -31.328 25.031 1 85.06 571 PRO A O 1
ATOM 4277 N N . ASP A 1 572 ? 14.031 -32.125 24.828 1 83 572 ASP A N 1
ATOM 4278 C CA . ASP A 1 572 ? 14.531 -30.797 24.531 1 83 572 ASP A CA 1
ATOM 4279 C C . ASP A 1 572 ? 14.023 -30.312 23.172 1 83 572 ASP A C 1
ATOM 4281 O O . ASP A 1 572 ? 13.969 -31.078 22.219 1 83 572 ASP A O 1
ATOM 4285 N N . LYS A 1 573 ? 13.781 -29.062 23.047 1 81.25 573 LYS A N 1
ATOM 4286 C CA . LYS A 1 573 ? 13.125 -28.469 21.891 1 81.25 573 LYS A CA 1
ATOM 4287 C C . LYS A 1 573 ? 14.023 -28.531 20.656 1 81.25 573 LYS A C 1
ATOM 4289 O O . LYS A 1 573 ? 13.562 -28.844 19.562 1 81.25 573 LYS A O 1
ATOM 4294 N N . HIS A 1 574 ? 15.25 -28.109 20.797 1 81.31 574 HIS A N 1
ATOM 4295 C CA . HIS A 1 574 ? 16.141 -28.047 19.641 1 81.31 574 HIS A CA 1
ATOM 4296 C C . HIS A 1 574 ? 17.109 -29.219 19.625 1 81.31 574 HIS A C 1
ATOM 4298 O O . HIS A 1 574 ? 17.312 -29.859 18.594 1 81.31 574 HIS A O 1
ATOM 4304 N N . ARG A 1 575 ? 17.609 -29.75 20.766 1 85 575 ARG A N 1
ATOM 4305 C CA . ARG A 1 575 ? 18.688 -30.719 20.859 1 85 575 ARG A CA 1
ATOM 4306 C C . ARG A 1 575 ? 18.156 -32.156 20.734 1 85 575 ARG A C 1
ATOM 4308 O O . ARG A 1 575 ? 18.922 -33.094 20.5 1 85 575 ARG A O 1
ATOM 4315 N N . ASP A 1 576 ? 16.906 -32.219 20.75 1 93.38 576 ASP A N 1
ATOM 4316 C CA . ASP A 1 576 ? 16.344 -33.562 20.719 1 93.38 576 ASP A CA 1
ATOM 4317 C C . ASP A 1 576 ? 15.539 -33.781 19.438 1 93.38 576 ASP A C 1
ATOM 4319 O O . ASP A 1 576 ? 14.5 -34.438 19.453 1 93.38 576 ASP A O 1
ATOM 4323 N N . LEU A 1 577 ? 15.93 -33.125 18.406 1 96.5 577 LEU A N 1
ATOM 4324 C CA . LEU A 1 577 ? 15.414 -33.406 17.078 1 96.5 577 LEU A CA 1
ATOM 4325 C C . LEU A 1 577 ? 16.422 -34.25 16.266 1 96.5 577 LEU A C 1
ATOM 4327 O O . LEU A 1 577 ? 17.625 -34.031 16.375 1 96.5 577 LEU A O 1
ATOM 4331 N N . SER A 1 578 ? 15.969 -35.156 15.578 1 97.44 578 SER A N 1
ATOM 4332 C CA . SER A 1 578 ? 16.797 -35.969 14.711 1 97.44 578 SER A CA 1
ATOM 4333 C C . SER A 1 578 ? 16.172 -36.125 13.32 1 97.44 578 SER A C 1
ATOM 4335 O O . SER A 1 578 ? 14.984 -35.875 13.141 1 97.44 578 SER A O 1
ATOM 4337 N N . MET A 1 579 ? 16.984 -36.469 12.359 1 98 579 MET A N 1
ATOM 4338 C CA . MET A 1 579 ? 16.562 -36.531 10.961 1 98 579 MET A CA 1
ATOM 4339 C C . MET A 1 579 ? 16.562 -38 10.477 1 98 579 MET A C 1
ATOM 4341 O O . MET A 1 579 ? 17.516 -38.719 10.742 1 98 579 MET A O 1
ATOM 4345 N N . PHE A 1 580 ? 15.492 -38.406 9.797 1 98.38 580 PHE A N 1
ATOM 4346 C CA . PHE A 1 580 ? 15.367 -39.781 9.359 1 98.38 580 PHE A CA 1
ATOM 4347 C C . PHE A 1 580 ? 14.977 -39.875 7.891 1 98.38 580 PHE A C 1
ATOM 4349 O O . PHE A 1 580 ? 14.328 -38.938 7.371 1 98.38 580 PHE A O 1
ATOM 4356 N N . ILE A 1 581 ? 15.336 -40.938 7.227 1 98.44 581 ILE A N 1
ATOM 4357 C CA . ILE A 1 581 ? 14.773 -41.344 5.938 1 98.44 581 ILE A CA 1
ATOM 4358 C C . ILE A 1 581 ? 13.617 -42.312 6.156 1 98.44 581 ILE A C 1
ATOM 4360 O O . ILE A 1 581 ? 13.773 -43.312 6.848 1 98.44 581 ILE A O 1
ATOM 4364 N N . VAL A 1 582 ? 12.508 -42.062 5.551 1 98.31 582 VAL A N 1
ATOM 4365 C CA . VAL A 1 582 ? 11.336 -42.906 5.719 1 98.31 582 VAL A CA 1
ATOM 4366 C C . VAL A 1 582 ? 10.898 -43.469 4.359 1 98.31 582 VAL A C 1
ATOM 4368 O O . VAL A 1 582 ? 10.578 -42.688 3.449 1 98.31 582 VAL A O 1
ATOM 4371 N N . PRO A 1 583 ? 10.883 -44.75 4.184 1 98.31 583 PRO A N 1
ATOM 4372 C CA . PRO A 1 583 ? 10.117 -45.281 3.051 1 98.31 583 PRO A CA 1
ATOM 4373 C C . PRO A 1 583 ? 8.617 -45.031 3.178 1 98.31 583 PRO A C 1
ATOM 4375 O O . PRO A 1 583 ? 8.023 -45.312 4.215 1 98.31 583 PRO A O 1
ATOM 4378 N N . MET A 1 584 ? 7.98 -44.531 2.176 1 98 584 MET A N 1
ATOM 4379 C CA . MET A 1 584 ? 6.629 -43.969 2.297 1 98 584 MET A CA 1
ATOM 4380 C C . MET A 1 584 ? 5.582 -45.094 2.16 1 98 584 MET A C 1
ATOM 4382 O O . MET A 1 584 ? 4.402 -44.844 2.434 1 98 584 MET A O 1
ATOM 4386 N N . ASP A 1 585 ? 6.02 -46.312 1.821 1 96.75 585 ASP A N 1
ATOM 4387 C CA . ASP A 1 585 ? 5.07 -47.406 1.569 1 96.75 585 ASP A CA 1
ATOM 4388 C C . ASP A 1 585 ? 5.113 -48.438 2.684 1 96.75 585 ASP A C 1
ATOM 4390 O O . ASP A 1 585 ? 4.551 -49.531 2.549 1 96.75 585 ASP A O 1
ATOM 4394 N N . ILE A 1 586 ? 5.727 -48.219 3.713 1 97.44 586 ILE A N 1
ATOM 4395 C CA . ILE A 1 586 ? 5.805 -49.188 4.797 1 97.44 586 ILE A CA 1
ATOM 4396 C C . ILE A 1 586 ? 4.539 -49.125 5.645 1 97.44 586 ILE A C 1
ATOM 4398 O O . ILE A 1 586 ? 3.834 -48.125 5.645 1 97.44 586 ILE A O 1
ATOM 4402 N N . PRO A 1 587 ? 4.23 -50.25 6.34 1 97.69 587 PRO A N 1
ATOM 4403 C CA . PRO A 1 587 ? 3.09 -50.188 7.258 1 97.69 587 PRO A CA 1
ATOM 4404 C C . PRO A 1 587 ? 3.213 -49.062 8.297 1 97.69 587 PRO A C 1
ATOM 4406 O O . PRO A 1 587 ? 4.309 -48.812 8.797 1 97.69 587 PRO A O 1
ATOM 4409 N N . GLY A 1 588 ? 2.084 -48.531 8.562 1 98.19 588 GLY A N 1
ATOM 4410 C CA . GLY A 1 588 ? 2.062 -47.469 9.57 1 98.19 588 GLY A CA 1
ATOM 4411 C C . GLY A 1 588 ? 2.17 -46.094 8.977 1 98.19 588 GLY A C 1
ATOM 4412 O O . GLY A 1 588 ? 2.002 -45.094 9.688 1 98.19 588 GLY A O 1
ATOM 4413 N N . VAL A 1 589 ? 2.502 -45.969 7.715 1 98.56 589 VAL A N 1
ATOM 4414 C CA . VAL A 1 589 ? 2.535 -44.688 7.035 1 98.56 589 VAL A CA 1
ATOM 4415 C C . VAL A 1 589 ? 1.3 -44.531 6.148 1 98.56 589 VAL A C 1
ATOM 4417 O O . VAL A 1 589 ? 1.003 -45.406 5.336 1 98.56 589 VAL A O 1
ATOM 4420 N N . MET A 1 590 ? 0.586 -43.469 6.352 1 98.38 590 MET A N 1
ATOM 4421 C CA . MET A 1 590 ? -0.586 -43.188 5.531 1 98.38 590 MET A CA 1
ATOM 4422 C C . MET A 1 590 ? -0.512 -41.75 4.965 1 98.38 590 MET A C 1
ATOM 4424 O O . MET A 1 590 ? -0.268 -40.812 5.699 1 98.38 590 MET A O 1
ATOM 4428 N N . VAL A 1 591 ? -0.687 -41.656 3.676 1 97.62 591 VAL A N 1
ATOM 4429 C CA . VAL A 1 591 ? -0.655 -40.375 2.996 1 97.62 591 VAL A CA 1
ATOM 4430 C C . VAL A 1 591 ? -2.068 -39.969 2.58 1 97.62 591 VAL A C 1
ATOM 4432 O O . VAL A 1 591 ? -2.795 -40.781 1.98 1 97.62 591 VAL A O 1
ATOM 4435 N N . ARG A 1 592 ? -2.471 -38.812 2.904 1 96.56 592 ARG A N 1
ATOM 4436 C CA . ARG A 1 592 ? -3.766 -38.25 2.516 1 96.56 592 ARG A CA 1
ATOM 4437 C C . ARG A 1 592 ? -3.596 -36.969 1.739 1 96.56 592 ARG A C 1
ATOM 4439 O O . ARG A 1 592 ? -3.264 -35.938 2.318 1 96.56 592 ARG A O 1
ATOM 4446 N N . PRO A 1 593 ? -3.896 -36.969 0.497 1 93.81 593 PRO A N 1
ATOM 4447 C CA . PRO A 1 593 ? -3.791 -35.75 -0.291 1 93.81 593 PRO A CA 1
ATOM 4448 C C . PRO A 1 593 ? -4.758 -34.656 0.176 1 93.81 593 PRO A C 1
ATOM 4450 O O . PRO A 1 593 ? -5.895 -34.969 0.546 1 93.81 593 PRO A O 1
ATOM 4453 N N . LEU A 1 594 ? -4.305 -33.406 0.241 1 93 594 LEU A N 1
ATOM 4454 C CA . LEU A 1 594 ? -5.137 -32.25 0.536 1 93 594 LEU A CA 1
ATOM 4455 C C . LEU A 1 594 ? -5.457 -31.484 -0.738 1 93 594 LEU A C 1
ATOM 4457 O O . LEU A 1 594 ? -4.559 -31.156 -1.518 1 93 594 LEU A O 1
ATOM 4461 N N . MET A 1 595 ? -6.727 -31.203 -0.948 1 92.12 595 MET A N 1
ATOM 4462 C CA . MET A 1 595 ? -7.105 -30.438 -2.137 1 92.12 595 MET A CA 1
ATOM 4463 C C . MET A 1 595 ? -6.848 -28.953 -1.939 1 92.12 595 MET A C 1
ATOM 4465 O O . MET A 1 595 ? -7.328 -28.359 -0.975 1 92.12 595 MET A O 1
ATOM 4469 N N . GLN A 1 596 ? -6.129 -28.391 -2.82 1 92.75 596 GLN A N 1
ATOM 4470 C CA . GLN A 1 596 ? -5.766 -26.984 -2.779 1 92.75 596 GLN A CA 1
ATOM 4471 C C . GLN A 1 596 ? -6.871 -26.109 -3.371 1 92.75 596 GLN A C 1
ATOM 4473 O O . GLN A 1 596 ? -7.82 -26.625 -3.969 1 92.75 596 GLN A O 1
ATOM 4478 N N . MET A 1 597 ? -6.699 -24.797 -3.195 1 92 597 MET A N 1
ATOM 4479 C CA . MET A 1 597 ? -7.68 -23.828 -3.678 1 92 597 MET A CA 1
ATOM 4480 C C . MET A 1 597 ? -7.801 -23.875 -5.195 1 92 597 MET A C 1
ATOM 4482 O O . MET A 1 597 ? -8.836 -23.516 -5.758 1 92 597 MET A O 1
ATOM 4486 N N . ASP A 1 598 ? -6.809 -24.328 -5.945 1 89.06 598 ASP A N 1
ATOM 4487 C CA . ASP A 1 598 ? -6.855 -24.406 -7.402 1 89.06 598 ASP A CA 1
ATOM 4488 C C . ASP A 1 598 ? -7.418 -25.75 -7.863 1 89.06 598 ASP A C 1
ATOM 4490 O O . ASP A 1 598 ? -7.484 -26.016 -9.062 1 89.06 598 ASP A O 1
ATOM 4494 N N . GLY A 1 599 ? -7.746 -26.594 -6.957 1 87.25 599 GLY A N 1
ATOM 4495 C CA . GLY A 1 599 ? -8.336 -27.891 -7.285 1 87.25 599 GLY A CA 1
ATOM 4496 C C . GLY A 1 599 ? -7.312 -29 -7.367 1 87.25 599 GLY A C 1
ATOM 4497 O O . GLY A 1 599 ? -7.676 -30.188 -7.438 1 87.25 599 GLY A O 1
ATOM 4498 N N . GLU A 1 600 ? -6.035 -28.656 -7.23 1 86.38 600 GLU A N 1
ATOM 4499 C CA . GLU A 1 600 ? -4.984 -29.672 -7.258 1 86.38 600 GLU A CA 1
ATOM 4500 C C . GLU A 1 600 ? -4.664 -30.172 -5.852 1 86.38 600 GLU A C 1
ATOM 4502 O O . GLU A 1 600 ? -5.207 -29.656 -4.867 1 86.38 600 GLU A O 1
ATOM 4507 N N . SER A 1 601 ? -3.938 -31.266 -5.766 1 89.75 601 SER A N 1
ATOM 4508 C CA . SER A 1 601 ? -3.482 -31.828 -4.5 1 89.75 601 SER A CA 1
ATOM 4509 C C . SER A 1 601 ? -1.979 -32.094 -4.516 1 89.75 601 SER A C 1
ATOM 4511 O O . SER A 1 601 ? -1.542 -33.25 -4.461 1 89.75 601 SER A O 1
ATOM 4513 N N . LYS A 1 602 ? -1.254 -31 -4.457 1 87.75 602 LYS A N 1
ATOM 4514 C CA . LYS A 1 602 ? 0.198 -31.109 -4.562 1 87.75 602 LYS A CA 1
ATOM 4515 C C . LYS A 1 602 ? 0.825 -31.391 -3.199 1 87.75 602 LYS A C 1
ATOM 4517 O O . LYS A 1 602 ? 1.941 -31.906 -3.119 1 87.75 602 LYS A O 1
ATOM 4522 N N . PHE A 1 603 ? 0.126 -31.031 -2.143 1 91.56 603 PHE A N 1
ATOM 4523 C CA . PHE A 1 603 ? 0.659 -31.344 -0.821 1 91.56 603 PHE A CA 1
ATOM 4524 C C . PHE A 1 603 ? -0.316 -32.219 -0.033 1 91.56 603 PHE A C 1
ATOM 4526 O O . PHE A 1 603 ? -1.467 -32.375 -0.438 1 91.56 603 PHE A O 1
ATOM 4533 N N . ASN A 1 604 ? 0.223 -32.812 1.095 1 94.88 604 ASN A N 1
ATOM 4534 C CA . ASN A 1 604 ? -0.443 -33.906 1.751 1 94.88 604 ASN A CA 1
ATOM 4535 C C . ASN A 1 604 ? -0.266 -33.875 3.266 1 94.88 604 ASN A C 1
ATOM 4537 O O . ASN A 1 604 ? 0.65 -33.219 3.766 1 94.88 604 ASN A O 1
ATOM 4541 N N . GLU A 1 605 ? -1.166 -34.531 3.877 1 97.06 605 GLU A N 1
ATOM 4542 C CA . GLU A 1 605 ? -0.943 -35 5.246 1 97.06 605 GLU A CA 1
ATOM 4543 C C . GLU A 1 605 ? -0.314 -36.375 5.273 1 97.06 605 GLU A C 1
ATOM 4545 O O . GLU A 1 605 ? -0.613 -37.219 4.422 1 97.06 605 GLU A O 1
ATOM 4550 N N . VAL A 1 606 ? 0.54 -36.531 6.164 1 98.38 606 VAL A N 1
ATOM 4551 C CA . VAL A 1 606 ? 1.163 -37.844 6.352 1 98.38 606 VAL A CA 1
ATOM 4552 C C . VAL A 1 606 ? 1.044 -38.281 7.816 1 98.38 606 VAL A C 1
ATOM 4554 O O . VAL A 1 606 ? 1.461 -37.531 8.719 1 98.38 606 VAL A O 1
ATOM 4557 N N . PHE A 1 607 ? 0.495 -39.438 7.992 1 98.56 607 PHE A N 1
ATOM 4558 C CA . PHE A 1 607 ? 0.283 -39.969 9.336 1 98.56 607 PHE A CA 1
ATOM 4559 C C . PHE A 1 607 ? 1.224 -41.125 9.617 1 98.56 607 PHE A C 1
ATOM 4561 O O . PHE A 1 607 ? 1.464 -41.969 8.742 1 98.56 607 PHE A O 1
ATOM 4568 N N . PHE A 1 608 ? 1.756 -41.156 10.797 1 98.69 608 PHE A N 1
ATOM 4569 C CA . PHE A 1 608 ? 2.586 -42.25 11.289 1 98.69 608 PHE A CA 1
ATOM 4570 C C . PHE A 1 608 ? 1.931 -42.906 12.484 1 98.69 608 PHE A C 1
ATOM 4572 O O . PHE A 1 608 ? 1.686 -42.281 13.508 1 98.69 608 PHE A O 1
ATOM 4579 N N . ASP A 1 609 ? 1.673 -44.125 12.297 1 98.44 609 ASP A N 1
ATOM 4580 C CA . ASP A 1 609 ? 1.13 -44.969 13.359 1 98.44 609 ASP A CA 1
ATOM 4581 C C . ASP A 1 609 ? 2.027 -46.156 13.633 1 98.44 609 ASP A C 1
ATOM 4583 O O . ASP A 1 609 ? 1.788 -47.25 13.109 1 98.44 609 ASP A O 1
ATOM 4587 N N . GLY A 1 610 ? 2.941 -45.969 14.438 1 98.06 610 GLY A N 1
ATOM 4588 C CA . GLY A 1 610 ? 3.895 -47 14.789 1 98.06 610 GLY A CA 1
ATOM 4589 C C . GLY A 1 610 ? 4.703 -47.5 13.602 1 98.06 610 GLY A C 1
ATOM 4590 O O . GLY A 1 610 ? 4.918 -48.688 13.453 1 98.06 610 GLY A O 1
ATOM 4591 N N . ALA A 1 611 ? 5.074 -46.656 12.711 1 98.31 611 ALA A N 1
ATOM 4592 C CA . ALA A 1 611 ? 5.895 -47.062 11.57 1 98.31 611 ALA A CA 1
ATOM 4593 C C . ALA A 1 611 ? 7.305 -47.438 12.016 1 98.31 611 ALA A C 1
ATOM 4595 O O . ALA A 1 611 ? 7.934 -46.719 12.789 1 98.31 611 ALA A O 1
ATOM 4596 N N . GLU A 1 612 ? 7.809 -48.5 11.555 1 98.12 612 GLU A N 1
ATOM 4597 C CA . GLU A 1 612 ? 9.109 -49 11.992 1 98.12 612 GLU A CA 1
ATOM 4598 C C . GLU A 1 612 ? 10.188 -48.719 10.953 1 98.12 612 GLU A C 1
ATOM 4600 O O . GLU A 1 612 ? 9.992 -48.969 9.758 1 98.12 612 GLU A O 1
ATOM 4605 N N . LEU A 1 613 ? 11.25 -48.219 11.422 1 98.06 613 LEU A N 1
ATOM 4606 C CA . LEU A 1 613 ? 12.43 -47.938 10.602 1 98.06 613 LEU A CA 1
ATOM 4607 C C . LEU A 1 613 ? 13.641 -48.688 11.125 1 98.06 613 LEU A C 1
ATOM 4609 O O . LEU A 1 613 ? 13.758 -48.938 12.328 1 98.06 613 LEU A O 1
ATOM 4613 N N . GLY A 1 614 ? 14.516 -49.031 10.258 1 96.69 614 GLY A N 1
ATOM 4614 C CA . GLY A 1 614 ? 15.781 -49.625 10.664 1 96.69 614 GLY A CA 1
ATOM 4615 C C . GLY A 1 614 ? 16.766 -48.625 11.227 1 96.69 614 GLY A C 1
ATOM 4616 O O . GLY A 1 614 ? 16.5 -47.406 11.195 1 96.69 614 GLY A O 1
ATOM 4617 N N . GLU A 1 615 ? 17.906 -49.094 11.711 1 93.88 615 GLU A N 1
ATOM 4618 C CA . GLU A 1 615 ? 18.953 -48.219 12.273 1 93.88 615 GLU A CA 1
ATOM 4619 C C . GLU A 1 615 ? 19.547 -47.312 11.203 1 93.88 615 GLU A C 1
ATOM 4621 O O . GLU A 1 615 ? 19.953 -46.188 11.484 1 93.88 615 GLU A O 1
ATOM 4626 N N . ASP A 1 616 ? 19.516 -47.812 10.062 1 95.25 616 ASP A N 1
ATOM 4627 C CA . ASP A 1 616 ? 20.156 -47.094 8.961 1 95.25 616 ASP A CA 1
ATOM 4628 C C . ASP A 1 616 ? 19.297 -45.938 8.477 1 95.25 616 ASP A C 1
ATOM 4630 O O . ASP A 1 616 ? 19.703 -45.188 7.586 1 95.25 616 ASP A O 1
ATOM 4634 N N . ALA A 1 617 ? 18.188 -45.719 9.125 1 97.31 617 ALA A N 1
ATOM 4635 C CA . ALA A 1 617 ? 17.281 -44.625 8.719 1 97.31 617 ALA A CA 1
ATOM 4636 C C . ALA A 1 617 ? 17.766 -43.281 9.25 1 97.31 617 ALA A C 1
ATOM 4638 O O . ALA A 1 617 ? 17.422 -42.25 8.695 1 97.31 617 ALA A O 1
ATOM 4639 N N . LEU A 1 618 ? 18.484 -43.281 10.312 1 97.62 618 LEU A N 1
ATOM 4640 C CA . LEU A 1 618 ? 18.969 -42.062 10.953 1 97.62 618 LEU A CA 1
ATOM 4641 C C . LEU A 1 618 ? 20.031 -41.375 10.102 1 97.62 618 LEU A C 1
ATOM 4643 O O . LEU A 1 618 ? 21 -42.031 9.672 1 97.62 618 LEU A O 1
ATOM 4647 N N . ILE A 1 619 ? 19.844 -40.156 9.75 1 97.62 619 ILE A N 1
ATOM 4648 C CA . ILE A 1 619 ? 20.875 -39.375 9.086 1 97.62 619 ILE A CA 1
ATOM 4649 C C . ILE A 1 619 ? 21.688 -38.625 10.133 1 97.62 619 ILE A C 1
ATOM 4651 O O . ILE A 1 619 ? 21.141 -37.875 10.945 1 97.62 619 ILE A O 1
ATOM 4655 N N . GLY A 1 620 ? 22.938 -38.719 10.039 1 95.56 620 GLY A N 1
ATOM 4656 C CA . GLY A 1 620 ? 23.781 -38.125 11.062 1 95.56 620 GLY A CA 1
ATOM 4657 C C . GLY A 1 620 ? 23.625 -38.781 12.422 1 95.56 620 GLY A C 1
ATOM 4658 O O . GLY A 1 620 ? 23.516 -40 12.516 1 95.56 620 GLY A O 1
ATOM 4659 N N . ASP A 1 621 ? 23.656 -37.844 13.477 1 95.38 621 ASP A N 1
ATOM 4660 C CA . ASP A 1 621 ? 23.562 -38.375 14.836 1 95.38 621 ASP A CA 1
ATOM 4661 C C . ASP A 1 621 ? 22.234 -38 15.492 1 95.38 621 ASP A C 1
ATOM 4663 O O . ASP A 1 621 ? 21.562 -37.062 15.039 1 95.38 621 ASP A O 1
ATOM 4667 N N . VAL A 1 622 ? 21.891 -38.844 16.469 1 96.06 622 VAL A N 1
ATOM 4668 C CA . VAL A 1 622 ? 20.734 -38.469 17.297 1 96.06 622 VAL A CA 1
ATOM 4669 C C . VAL A 1 622 ? 20.938 -37.062 17.875 1 96.06 622 VAL A C 1
ATOM 4671 O O . VAL A 1 622 ? 22.016 -36.75 18.391 1 96.06 622 VAL A O 1
ATOM 4674 N N . GLY A 1 623 ? 19.984 -36.188 17.672 1 95.06 623 GLY A N 1
ATOM 4675 C CA . GLY A 1 623 ? 20.062 -34.844 18.219 1 95.06 623 GLY A CA 1
ATOM 4676 C C . GLY A 1 623 ? 20.578 -33.844 17.203 1 95.06 623 GLY A C 1
ATOM 4677 O O . GLY A 1 623 ? 20.594 -32.625 17.469 1 95.06 623 GLY A O 1
ATOM 4678 N N . GLN A 1 624 ? 20.906 -34.281 16.031 1 95.25 624 GLN A N 1
ATOM 4679 C CA . GLN A 1 624 ? 21.469 -33.375 15.031 1 95.25 624 GLN A CA 1
ATOM 4680 C C . GLN A 1 624 ? 20.406 -32.938 14.047 1 95.25 624 GLN A C 1
ATOM 4682 O O . GLN A 1 624 ? 20.719 -32.312 13.031 1 95.25 624 GLN A O 1
ATOM 4687 N N . GLY A 1 625 ? 19.234 -33.281 14.359 1 94.25 625 GLY A N 1
ATOM 4688 C CA . GLY A 1 625 ? 18.141 -33.031 13.438 1 94.25 625 GLY A CA 1
ATOM 4689 C C . GLY A 1 625 ? 17.969 -31.547 13.102 1 94.25 625 GLY A C 1
ATOM 4690 O O . GLY A 1 625 ? 17.688 -31.188 11.953 1 94.25 625 GLY A O 1
ATOM 4691 N N . TRP A 1 626 ? 18.109 -30.672 14.086 1 91.62 626 TRP A N 1
ATOM 4692 C CA . TRP A 1 626 ? 17.938 -29.234 13.867 1 91.62 626 TRP A CA 1
ATOM 4693 C C . TRP A 1 626 ? 19 -28.688 12.93 1 91.62 626 TRP A C 1
ATOM 4695 O O . TRP A 1 626 ? 18.703 -27.906 12.023 1 91.62 626 TRP A O 1
ATOM 4705 N N . THR A 1 627 ? 20.203 -29.078 13.133 1 90.69 627 THR A N 1
ATOM 4706 C CA . THR A 1 627 ? 21.297 -28.672 12.266 1 90.69 627 THR A CA 1
ATOM 4707 C C . THR A 1 627 ? 21.047 -29.109 10.828 1 90.69 627 THR A C 1
ATOM 4709 O O . THR A 1 627 ? 21.203 -28.328 9.891 1 90.69 627 THR A O 1
ATOM 4712 N N . VAL A 1 628 ? 20.641 -30.312 10.68 1 91.31 628 VAL A N 1
ATOM 4713 C CA . VAL A 1 628 ? 20.344 -30.859 9.359 1 91.31 628 VAL A CA 1
ATOM 4714 C C . VAL A 1 628 ? 19.172 -30.109 8.727 1 91.31 628 VAL A C 1
ATOM 4716 O O . VAL A 1 628 ? 19.203 -29.781 7.539 1 91.31 628 VAL A O 1
ATOM 4719 N N . ALA A 1 629 ? 18.219 -29.859 9.516 1 90.25 629 ALA A N 1
ATOM 4720 C CA . ALA A 1 629 ? 17.047 -29.141 9.031 1 90.25 629 ALA A CA 1
ATOM 4721 C C . ALA A 1 629 ? 17.422 -27.75 8.539 1 90.25 629 ALA A C 1
ATOM 4723 O O . ALA A 1 629 ? 16.938 -27.297 7.5 1 90.25 629 ALA A O 1
ATOM 4724 N N . MET A 1 630 ? 18.234 -27.031 9.227 1 81.75 630 MET A N 1
ATOM 4725 C CA . MET A 1 630 ? 18.641 -25.672 8.852 1 81.75 630 MET A CA 1
ATOM 4726 C C . MET A 1 630 ? 19.438 -25.688 7.555 1 81.75 630 MET A C 1
ATOM 4728 O O . MET A 1 630 ? 19.297 -24.781 6.734 1 81.75 630 MET A O 1
ATOM 4732 N N . VAL A 1 631 ? 20.203 -26.688 7.395 1 80 631 VAL A N 1
ATOM 4733 C CA . VAL A 1 631 ? 20.938 -26.844 6.148 1 80 631 VAL A CA 1
ATOM 4734 C C . VAL A 1 631 ? 19.969 -27.109 4.996 1 80 631 VAL A C 1
ATOM 4736 O O . VAL A 1 631 ? 20.125 -26.547 3.91 1 80 631 VAL A O 1
ATOM 4739 N N . THR A 1 632 ? 19.047 -27.922 5.246 1 81.38 632 THR A N 1
ATOM 4740 C CA . THR A 1 632 ? 18.031 -28.25 4.25 1 81.38 632 THR A CA 1
ATOM 4741 C C . THR A 1 632 ? 17.281 -27 3.814 1 81.38 632 THR A C 1
ATOM 4743 O O . THR A 1 632 ? 17.141 -26.734 2.617 1 81.38 632 THR A O 1
ATOM 4746 N N . LEU A 1 633 ? 16.859 -26.188 4.742 1 75.69 633 LEU A N 1
ATOM 4747 C CA . LEU A 1 633 ? 16.047 -25.016 4.469 1 75.69 633 LEU A CA 1
ATOM 4748 C C . LEU A 1 633 ? 16.875 -23.922 3.797 1 75.69 633 LEU A C 1
ATOM 4750 O O . LEU A 1 633 ? 16.359 -23.156 2.986 1 75.69 633 LEU A O 1
ATOM 4754 N N . GLY A 1 634 ? 18.141 -23.828 4.121 1 70.75 634 GLY A N 1
ATOM 4755 C CA . GLY A 1 634 ? 19.031 -22.875 3.482 1 70.75 634 GLY A CA 1
ATOM 4756 C C . GLY A 1 634 ? 19.219 -23.125 1.998 1 70.75 634 GLY A C 1
ATOM 4757 O O . GLY A 1 634 ? 19.406 -22.188 1.222 1 70.75 634 GLY A O 1
ATOM 4758 N N . ARG A 1 635 ? 19.047 -24.328 1.581 1 70.19 635 ARG A N 1
ATOM 4759 C CA . ARG A 1 635 ? 19.234 -24.719 0.185 1 70.19 635 ARG A CA 1
ATOM 4760 C C . ARG A 1 635 ? 17.984 -24.406 -0.637 1 70.19 635 ARG A C 1
ATOM 4762 O O . ARG A 1 635 ? 18.078 -24.172 -1.844 1 70.19 635 ARG A O 1
ATOM 4769 N N . GLU A 1 636 ? 16.875 -24.422 -0.062 1 67 636 GLU A N 1
ATOM 4770 C CA . GLU A 1 636 ? 15.625 -24.156 -0.751 1 67 636 GLU A CA 1
ATOM 4771 C C . GLU A 1 636 ? 15.602 -22.75 -1.333 1 67 636 GLU A C 1
ATOM 4773 O O . GLU A 1 636 ? 14.984 -22.516 -2.375 1 67 636 GLU A O 1
ATOM 4778 N N . ARG A 1 637 ? 16.344 -21.875 -0.844 1 61.31 637 ARG A N 1
ATOM 4779 C CA . ARG A 1 637 ? 16.266 -20.453 -1.154 1 61.31 637 ARG A CA 1
ATOM 4780 C C . ARG A 1 637 ? 17.062 -20.109 -2.404 1 61.31 637 ARG A C 1
ATOM 4782 O O . ARG A 1 637 ? 16.828 -19.094 -3.053 1 61.31 637 ARG A O 1
ATOM 4789 N N . LEU A 1 638 ? 17.953 -21.047 -2.82 1 59.94 638 LEU A N 1
ATOM 4790 C CA . LEU A 1 638 ? 18.844 -20.797 -3.949 1 59.94 638 LEU A CA 1
ATOM 4791 C C . LEU A 1 638 ? 18.078 -20.875 -5.27 1 59.94 638 LEU A C 1
ATOM 4793 O O . LEU A 1 638 ? 18.562 -20.391 -6.297 1 59.94 638 LEU A O 1
ATOM 4797 N N . THR A 1 639 ? 16.859 -21.328 -5.211 1 59.47 639 THR A N 1
ATOM 4798 C CA . THR A 1 639 ? 16.109 -21.516 -6.449 1 59.47 639 THR A CA 1
ATOM 4799 C C . THR A 1 639 ? 15.32 -20.25 -6.793 1 59.47 639 THR A C 1
ATOM 4801 O O . THR A 1 639 ? 14.688 -20.188 -7.848 1 59.47 639 THR A O 1
ATOM 4804 N N . LEU A 1 640 ? 15.461 -19.266 -6.047 1 61.09 640 LEU A N 1
ATOM 4805 C CA . LEU A 1 640 ? 14.602 -18.094 -6.176 1 61.09 640 LEU A CA 1
ATOM 4806 C C . LEU A 1 640 ? 14.953 -17.312 -7.434 1 61.09 640 LEU A C 1
ATOM 4808 O O . LEU A 1 640 ? 14.07 -16.719 -8.062 1 61.09 640 LEU A O 1
ATOM 4812 N N . GLY A 1 641 ? 16.141 -17.312 -7.809 1 58.66 641 GLY A N 1
ATOM 4813 C CA . GLY A 1 641 ? 16.531 -16.562 -8.984 1 58.66 641 GLY A CA 1
ATOM 4814 C C . GLY A 1 641 ? 15.875 -17.047 -10.258 1 58.66 641 GLY A C 1
ATOM 4815 O O . GLY A 1 641 ? 15.539 -16.234 -11.133 1 58.66 641 GLY A O 1
ATOM 4816 N N . SER A 1 642 ? 15.57 -18.281 -10.344 1 60.56 642 SER A N 1
ATOM 4817 C CA . SER A 1 642 ? 14.945 -18.844 -11.531 1 60.56 642 SER A CA 1
ATOM 4818 C C . SER A 1 642 ? 13.477 -18.438 -11.633 1 60.56 642 SER A C 1
ATOM 4820 O O . SER A 1 642 ? 12.898 -18.422 -12.719 1 60.56 642 SER A O 1
ATOM 4822 N N . GLN A 1 643 ? 13 -17.984 -10.57 1 69.44 643 GLN A N 1
ATOM 4823 C CA . GLN A 1 643 ? 11.586 -17.625 -10.562 1 69.44 643 GLN A CA 1
ATOM 4824 C C . GLN A 1 643 ? 11.352 -16.328 -11.328 1 69.44 643 GLN A C 1
ATOM 4826 O O . GLN A 1 643 ? 10.281 -16.125 -11.914 1 69.44 643 GLN A O 1
ATOM 4831 N N . ALA A 1 644 ? 12.383 -15.539 -11.461 1 68.38 644 ALA A N 1
ATOM 4832 C CA . ALA A 1 644 ? 12.219 -14.258 -12.156 1 68.38 644 ALA A CA 1
ATOM 4833 C C . ALA A 1 644 ? 11.891 -14.469 -13.625 1 68.38 644 ALA A C 1
ATOM 4835 O O . ALA A 1 644 ? 11.055 -13.758 -14.195 1 68.38 644 ALA A O 1
ATOM 4836 N N . VAL A 1 645 ? 12.453 -15.422 -14.297 1 70.5 645 VAL A N 1
ATOM 4837 C CA . VAL A 1 645 ? 12.234 -15.648 -15.719 1 70.5 645 VAL A CA 1
ATOM 4838 C C . VAL A 1 645 ? 10.789 -16.094 -15.961 1 70.5 645 VAL A C 1
ATOM 4840 O O . VAL A 1 645 ? 10.141 -15.617 -16.906 1 70.5 645 VAL A O 1
ATOM 4843 N N . SER A 1 646 ? 10.336 -16.969 -15.148 1 76.31 646 SER A N 1
ATOM 4844 C CA . SER A 1 646 ? 8.945 -17.391 -15.289 1 76.31 646 SER A CA 1
ATOM 4845 C C . SER A 1 646 ? 7.988 -16.219 -15.078 1 76.31 646 SER A C 1
ATOM 4847 O O . SER A 1 646 ? 6.934 -16.156 -15.711 1 76.31 646 SER A O 1
ATOM 4849 N N . MET A 1 647 ? 8.383 -15.312 -14.312 1 86 647 MET A N 1
ATOM 4850 C CA . MET A 1 647 ? 7.543 -14.148 -14.039 1 86 647 MET A CA 1
ATOM 4851 C C . MET A 1 647 ? 7.461 -13.234 -15.258 1 86 647 MET A C 1
ATOM 4853 O O . MET A 1 647 ? 6.402 -12.664 -15.547 1 86 647 MET A O 1
ATOM 4857 N N . PHE A 1 648 ? 8.586 -13.172 -16.016 1 85.5 648 PHE A N 1
ATOM 4858 C CA . PHE A 1 648 ? 8.578 -12.352 -17.219 1 85.5 648 PHE A CA 1
ATOM 4859 C C . PHE A 1 648 ? 7.582 -12.898 -18.25 1 85.5 648 PHE A C 1
ATOM 4861 O O . PHE A 1 648 ? 6.852 -12.133 -18.875 1 85.5 648 PHE A O 1
ATOM 4868 N N . ARG A 1 649 ? 7.586 -14.203 -18.391 1 83.56 649 ARG A N 1
ATOM 4869 C CA . ARG A 1 649 ? 6.664 -14.828 -19.344 1 83.56 649 ARG A CA 1
ATOM 4870 C C . ARG A 1 649 ? 5.215 -14.594 -18.922 1 83.56 649 ARG A C 1
ATOM 4872 O O . ARG A 1 649 ? 4.363 -14.312 -19.766 1 83.56 649 ARG A O 1
ATOM 4879 N N . MET A 1 650 ? 4.996 -14.781 -17.688 1 87.69 650 MET A N 1
ATOM 4880 C CA . MET A 1 650 ? 3.652 -14.523 -17.172 1 87.69 650 MET A CA 1
ATOM 4881 C C . MET A 1 650 ? 3.256 -13.062 -17.406 1 87.69 650 MET A C 1
ATOM 4883 O O . MET A 1 650 ? 2.119 -12.773 -17.781 1 87.69 650 MET A O 1
ATOM 4887 N N . HIS A 1 651 ? 4.156 -12.195 -17.188 1 91.88 651 HIS A N 1
ATOM 4888 C CA . HIS A 1 651 ? 3.926 -10.773 -17.406 1 91.88 651 HIS A CA 1
ATOM 4889 C C . HIS A 1 651 ? 3.564 -10.484 -18.859 1 91.88 651 HIS A C 1
ATOM 4891 O O . HIS A 1 651 ? 2.652 -9.703 -19.125 1 91.88 651 HIS A O 1
ATOM 4897 N N . GLU A 1 652 ? 4.258 -11.094 -19.75 1 89.5 652 GLU A N 1
ATOM 4898 C CA . GLU A 1 652 ? 3.959 -10.938 -21.172 1 89.5 652 GLU A CA 1
ATOM 4899 C C . GLU A 1 652 ? 2.539 -11.391 -21.5 1 89.5 652 GLU A C 1
ATOM 4901 O O . GLU A 1 652 ? 1.821 -10.727 -22.25 1 89.5 652 GLU A O 1
ATOM 4906 N N . ARG A 1 653 ? 2.213 -12.492 -20.922 1 91.19 653 ARG A N 1
ATOM 4907 C CA . ARG A 1 653 ? 0.86 -13 -21.125 1 91.19 653 ARG A CA 1
ATOM 4908 C C . ARG A 1 653 ? -0.178 -12.031 -20.578 1 91.19 653 ARG A C 1
ATOM 4910 O O . ARG A 1 653 ? -1.253 -11.867 -21.156 1 91.19 653 ARG A O 1
ATOM 4917 N N . MET A 1 654 ? 0.107 -11.453 -19.484 1 94.75 654 MET A N 1
ATOM 4918 C CA . MET A 1 654 ? -0.793 -10.484 -18.875 1 94.75 654 MET A CA 1
ATOM 4919 C C . MET A 1 654 ? -0.958 -9.258 -19.75 1 94.75 654 MET A C 1
ATOM 4921 O O . MET A 1 654 ? -2.07 -8.758 -19.938 1 94.75 654 MET A O 1
ATOM 4925 N N . VAL A 1 655 ? 0.114 -8.766 -20.297 1 93.25 655 VAL A N 1
ATOM 4926 C CA . VAL A 1 655 ? 0.062 -7.602 -21.188 1 93.25 655 VAL A CA 1
ATOM 4927 C C . VAL A 1 655 ? -0.768 -7.926 -22.422 1 93.25 655 VAL A C 1
ATOM 4929 O O . VAL A 1 655 ? -1.613 -7.129 -22.828 1 93.25 655 VAL A O 1
ATOM 4932 N N . ASP A 1 656 ? -0.519 -9.109 -22.984 1 94.31 656 ASP A N 1
ATOM 4933 C CA . ASP A 1 656 ? -1.277 -9.539 -24.156 1 94.31 656 ASP A CA 1
ATOM 4934 C C . ASP A 1 656 ? -2.77 -9.617 -23.844 1 94.31 656 ASP A C 1
ATOM 4936 O O . ASP A 1 656 ? -3.6 -9.18 -24.641 1 94.31 656 ASP A O 1
ATOM 4940 N N . ALA A 1 657 ? -3.059 -10.164 -22.719 1 96.38 657 ALA A N 1
ATOM 4941 C CA . ALA A 1 657 ? -4.457 -10.281 -22.312 1 96.38 657 ALA A CA 1
ATOM 4942 C C . ALA A 1 657 ? -5.105 -8.906 -22.156 1 96.38 657 ALA A C 1
ATOM 4944 O O . ALA A 1 657 ? -6.23 -8.695 -22.625 1 96.38 657 ALA A O 1
ATOM 4945 N N . ALA A 1 658 ? -4.438 -7.984 -21.516 1 95.81 658 ALA A N 1
ATOM 4946 C CA . ALA A 1 658 ? -4.957 -6.633 -21.344 1 95.81 658 ALA A CA 1
ATOM 4947 C C . ALA A 1 658 ? -5.23 -5.973 -22.688 1 95.81 658 ALA A C 1
ATOM 4949 O O . ALA A 1 658 ? -6.242 -5.293 -22.859 1 95.81 658 ALA A O 1
ATOM 4950 N N . ARG A 1 659 ? -4.336 -6.145 -23.609 1 93.88 659 ARG A N 1
ATOM 4951 C CA . ARG A 1 659 ? -4.492 -5.594 -24.953 1 93.88 659 ARG A CA 1
ATOM 4952 C C . ARG A 1 659 ? -5.688 -6.219 -25.672 1 93.88 659 ARG A C 1
ATOM 4954 O O . ARG A 1 659 ? -6.5 -5.512 -26.266 1 93.88 659 ARG A O 1
ATOM 4961 N N . ASP A 1 660 ? -5.707 -7.52 -25.562 1 94.56 660 ASP A N 1
ATOM 4962 C CA . ASP A 1 660 ? -6.77 -8.266 -26.234 1 94.56 660 ASP A CA 1
ATOM 4963 C C . ASP A 1 660 ? -8.141 -7.848 -25.719 1 94.56 660 ASP A C 1
ATOM 4965 O O . ASP A 1 660 ? -9.133 -7.902 -26.453 1 94.56 660 ASP A O 1
ATOM 4969 N N . HIS A 1 661 ? -8.25 -7.398 -24.5 1 93.88 661 HIS A N 1
ATOM 4970 C CA . HIS A 1 661 ? -9.531 -7.051 -23.891 1 93.88 661 HIS A CA 1
ATOM 4971 C C . HIS A 1 661 ? -9.742 -5.539 -23.875 1 93.88 661 HIS A C 1
ATOM 4973 O O . HIS A 1 661 ? -10.664 -5.043 -23.234 1 93.88 661 HIS A O 1
ATOM 4979 N N . ASP A 1 662 ? -8.82 -4.793 -24.484 1 91.25 662 ASP A N 1
ATOM 4980 C CA . ASP A 1 662 ? -8.875 -3.336 -24.562 1 91.25 662 ASP A CA 1
ATOM 4981 C C . ASP A 1 662 ? -8.953 -2.717 -23.156 1 91.25 662 ASP A C 1
ATOM 4983 O O . ASP A 1 662 ? -9.797 -1.855 -22.906 1 91.25 662 ASP A O 1
ATOM 4987 N N . LEU A 1 663 ? -8.148 -3.262 -22.281 1 93.5 663 LEU A N 1
ATOM 4988 C CA . LEU A 1 663 ? -8.156 -2.789 -20.906 1 93.5 663 LEU A CA 1
ATOM 4989 C C . LEU A 1 663 ? -6.848 -2.088 -20.562 1 93.5 663 LEU A C 1
ATOM 4991 O O . LEU A 1 663 ? -6.699 -1.542 -19.453 1 93.5 663 LEU A O 1
ATOM 4995 N N . LEU A 1 664 ? -5.918 -2.055 -21.469 1 92.56 664 LEU A N 1
ATOM 4996 C CA . LEU A 1 664 ? -4.605 -1.482 -21.203 1 92.56 664 LEU A CA 1
ATOM 4997 C C . LEU A 1 664 ? -4.648 0.04 -21.266 1 92.56 664 LEU A C 1
ATOM 4999 O O . LEU A 1 664 ? -4.164 0.637 -22.234 1 92.56 664 LEU A O 1
ATOM 5003 N N . ASP A 1 665 ? -5.094 0.683 -20.297 1 91.31 665 ASP A N 1
ATOM 5004 C CA . ASP A 1 665 ? -5.086 2.139 -20.188 1 91.31 665 ASP A CA 1
ATOM 5005 C C . ASP A 1 665 ? -3.811 2.627 -19.5 1 91.31 665 ASP A C 1
ATOM 5007 O O . ASP A 1 665 ? -2.969 1.823 -19.094 1 91.31 665 ASP A O 1
ATOM 5011 N N . PRO A 1 666 ? -3.613 3.953 -19.422 1 91.06 666 PRO A N 1
ATOM 5012 C CA . PRO A 1 666 ? -2.357 4.461 -18.859 1 91.06 666 PRO A CA 1
ATOM 5013 C C . PRO A 1 666 ? -2.129 4.016 -17.422 1 91.06 666 PRO A C 1
ATOM 5015 O O . PRO A 1 666 ? -0.986 3.807 -17 1 91.06 666 PRO A O 1
ATOM 5018 N N . VAL A 1 667 ? -3.18 3.867 -16.656 1 93.56 667 VAL A N 1
ATOM 5019 C CA . VAL A 1 667 ? -3.051 3.471 -15.258 1 93.56 667 VAL A CA 1
ATOM 5020 C C . VAL A 1 667 ? -2.561 2.027 -15.172 1 93.56 667 VAL A C 1
ATOM 5022 O O . VAL A 1 667 ? -1.597 1.735 -14.461 1 93.56 667 VAL A O 1
ATOM 5025 N N . LEU A 1 668 ? -3.201 1.118 -15.914 1 94.75 668 LEU A N 1
ATOM 5026 C CA . LEU A 1 668 ? -2.785 -0.28 -15.922 1 94.75 668 LEU A CA 1
ATOM 5027 C C . LEU A 1 668 ? -1.4 -0.431 -16.547 1 94.75 668 LEU A C 1
ATOM 5029 O O . LEU A 1 668 ? -0.59 -1.236 -16.078 1 94.75 668 LEU A O 1
ATOM 5033 N N . SER A 1 669 ? -1.163 0.338 -17.609 1 93.94 669 SER A N 1
ATOM 5034 C CA . SER A 1 669 ? 0.149 0.297 -18.25 1 93.94 669 SER A CA 1
ATOM 5035 C C . SER A 1 669 ? 1.259 0.619 -17.25 1 93.94 669 SER A C 1
ATOM 5037 O O . SER A 1 669 ? 2.287 -0.061 -17.219 1 93.94 669 SER A O 1
ATOM 5039 N N . ARG A 1 670 ? 1.111 1.622 -16.469 1 93.88 670 ARG A N 1
ATOM 5040 C CA . ARG A 1 670 ? 2.111 1.977 -15.477 1 93.88 670 ARG A CA 1
ATOM 5041 C C . ARG A 1 670 ? 2.273 0.864 -14.445 1 93.88 670 ARG A C 1
ATOM 5043 O O . ARG A 1 670 ? 3.393 0.55 -14.031 1 93.88 670 ARG A O 1
ATOM 5050 N N . SER A 1 671 ? 1.126 0.317 -13.977 1 94.12 671 SER A N 1
ATOM 5051 C CA . SER A 1 671 ? 1.183 -0.769 -13 1 94.12 671 SER A CA 1
ATOM 5052 C C . SER A 1 671 ? 1.962 -1.961 -13.547 1 94.12 671 SER A C 1
ATOM 5054 O O . SER A 1 671 ? 2.766 -2.564 -12.828 1 94.12 671 SER A O 1
ATOM 5056 N N . MET A 1 672 ? 1.742 -2.279 -14.766 1 94.06 672 MET A N 1
ATOM 5057 C CA . MET A 1 672 ? 2.432 -3.398 -15.406 1 94.06 672 MET A CA 1
ATOM 5058 C C . MET A 1 672 ? 3.918 -3.098 -15.57 1 94.06 672 MET A C 1
ATOM 5060 O O . MET A 1 672 ? 4.758 -3.986 -15.414 1 94.06 672 MET A O 1
ATOM 5064 N N . THR A 1 673 ? 4.211 -1.857 -15.852 1 94.38 673 THR A N 1
ATOM 5065 C CA . THR A 1 673 ? 5.602 -1.445 -15.992 1 94.38 673 THR A CA 1
ATOM 5066 C C . THR A 1 673 ? 6.332 -1.55 -14.656 1 94.38 673 THR A C 1
ATOM 5068 O O . THR A 1 673 ? 7.5 -1.947 -14.609 1 94.38 673 THR A O 1
ATOM 5071 N N . ARG A 1 674 ? 5.684 -1.176 -13.602 1 95.25 674 ARG A N 1
ATOM 5072 C CA . ARG A 1 674 ? 6.273 -1.303 -12.273 1 95.25 674 ARG A CA 1
ATOM 5073 C C . ARG A 1 674 ? 6.594 -2.76 -11.961 1 95.25 674 ARG A C 1
ATOM 5075 O O . ARG A 1 674 ? 7.652 -3.061 -11.398 1 95.25 674 ARG A O 1
ATOM 5082 N N . LEU A 1 675 ? 5.68 -3.701 -12.305 1 94.5 675 LEU A N 1
ATOM 5083 C CA . LEU A 1 675 ? 5.938 -5.117 -12.07 1 94.5 675 LEU A CA 1
ATOM 5084 C C . LEU A 1 675 ? 7.086 -5.613 -12.945 1 94.5 675 LEU A C 1
ATOM 5086 O O . LEU A 1 675 ? 7.914 -6.406 -12.5 1 94.5 675 LEU A O 1
ATOM 5090 N N . TRP A 1 676 ? 7.074 -5.133 -14.133 1 91.56 676 TRP A N 1
ATOM 5091 C CA . TRP A 1 676 ? 8.164 -5.441 -15.047 1 91.56 676 TRP A CA 1
ATOM 5092 C C . TRP A 1 676 ? 9.508 -5.023 -14.453 1 91.56 676 TRP A C 1
ATOM 5094 O O . TRP A 1 676 ? 10.477 -5.789 -14.477 1 91.56 676 TRP A O 1
ATOM 5104 N N . ALA A 1 677 ? 9.555 -3.865 -13.93 1 94 677 ALA A N 1
ATOM 5105 C CA . ALA A 1 677 ? 10.773 -3.355 -13.305 1 94 677 ALA A CA 1
ATOM 5106 C C . ALA A 1 677 ? 11.172 -4.207 -12.102 1 94 677 ALA A C 1
ATOM 5108 O O . ALA A 1 677 ? 12.352 -4.488 -11.898 1 94 677 ALA A O 1
ATOM 5109 N N . ARG A 1 678 ? 10.203 -4.629 -11.312 1 94.19 678 ARG A N 1
ATOM 5110 C CA . ARG A 1 678 ? 10.492 -5.457 -10.148 1 94.19 678 ARG A CA 1
ATOM 5111 C C . ARG A 1 678 ? 11.141 -6.777 -10.555 1 94.19 678 ARG A C 1
ATOM 5113 O O . ARG A 1 678 ? 12.008 -7.297 -9.852 1 94.19 678 ARG A O 1
ATOM 5120 N N . MET A 1 679 ? 10.734 -7.316 -11.664 1 89.56 679 MET A N 1
ATOM 5121 C CA . MET A 1 679 ? 11.305 -8.578 -12.141 1 89.56 679 MET A CA 1
ATOM 5122 C C . MET A 1 679 ? 12.773 -8.398 -12.523 1 89.56 679 MET A C 1
ATOM 5124 O O . MET A 1 679 ? 13.602 -9.25 -12.211 1 89.56 679 MET A O 1
ATOM 5128 N N . TRP A 1 680 ? 13.062 -7.262 -13.141 1 88.44 680 TRP A N 1
ATOM 5129 C CA . TRP A 1 680 ? 14.461 -6.941 -13.43 1 88.44 680 TRP A CA 1
ATOM 5130 C C . TRP A 1 680 ? 15.25 -6.77 -12.141 1 88.44 680 TRP A C 1
ATOM 5132 O O . TRP A 1 680 ? 16.359 -7.297 -12.008 1 88.44 680 TRP A O 1
ATOM 5142 N N . LEU A 1 681 ? 14.719 -6.105 -11.266 1 92.75 681 LEU A N 1
ATOM 5143 C CA . LEU A 1 681 ? 15.414 -5.801 -10.023 1 92.75 681 LEU A CA 1
ATOM 5144 C C . LEU A 1 681 ? 15.625 -7.066 -9.195 1 92.75 681 LEU A C 1
ATOM 5146 O O . LEU A 1 681 ? 16.641 -7.195 -8.508 1 92.75 681 LEU A O 1
ATOM 5150 N N . LEU A 1 682 ? 14.625 -7.945 -9.234 1 88.81 682 LEU A N 1
ATOM 5151 C CA . LEU A 1 682 ? 14.805 -9.25 -8.609 1 88.81 682 LEU A CA 1
ATOM 5152 C C . LEU A 1 682 ? 16.016 -9.969 -9.188 1 88.81 682 LEU A C 1
ATOM 5154 O O . LEU A 1 682 ? 16.844 -10.516 -8.445 1 88.81 682 LEU A O 1
ATOM 5158 N N . ARG A 1 683 ? 16.109 -9.938 -10.43 1 83.69 683 ARG A N 1
ATOM 5159 C CA . ARG A 1 683 ? 17.25 -10.562 -11.109 1 83.69 683 ARG A CA 1
ATOM 5160 C C . ARG A 1 683 ? 18.562 -9.898 -10.703 1 83.69 683 ARG A C 1
ATOM 5162 O O . ARG A 1 683 ? 19.547 -10.578 -10.422 1 83.69 683 ARG A O 1
ATOM 5169 N N . TYR A 1 684 ? 18.547 -8.562 -10.703 1 86.56 684 TYR A N 1
ATOM 5170 C CA . TYR A 1 684 ? 19.75 -7.836 -10.328 1 86.56 684 TYR A CA 1
ATOM 5171 C C . TYR A 1 684 ? 20.141 -8.117 -8.883 1 86.56 684 TYR A C 1
ATOM 5173 O O . TYR A 1 684 ? 21.312 -8.211 -8.547 1 86.56 684 TYR A O 1
ATOM 5181 N N . THR A 1 685 ? 19.172 -8.195 -8.008 1 88.25 685 THR A N 1
ATOM 5182 C CA . THR A 1 685 ? 19.438 -8.469 -6.598 1 88.25 685 THR A CA 1
ATOM 5183 C C . THR A 1 685 ? 20.031 -9.867 -6.422 1 88.25 685 THR A C 1
ATOM 5185 O O . THR A 1 685 ? 20.938 -10.07 -5.621 1 88.25 685 THR A O 1
ATOM 5188 N N . TRP A 1 686 ? 19.453 -10.766 -7.152 1 81.75 686 TRP A N 1
ATOM 5189 C CA . TRP A 1 686 ? 19.984 -12.133 -7.125 1 81.75 686 TRP A CA 1
ATOM 5190 C C . TRP A 1 686 ? 21.422 -12.172 -7.609 1 81.75 686 TRP A C 1
ATOM 5192 O O . TRP A 1 686 ? 22.266 -12.852 -7.012 1 81.75 686 TRP A O 1
ATOM 5202 N N . GLN A 1 687 ? 21.719 -11.453 -8.664 1 78.81 687 GLN A N 1
ATOM 5203 C CA . GLN A 1 687 ? 23.078 -11.391 -9.203 1 78.81 687 GLN A CA 1
ATOM 5204 C C . GLN A 1 687 ? 24.047 -10.789 -8.195 1 78.81 687 GLN A C 1
ATOM 5206 O O . GLN A 1 687 ? 25.172 -11.266 -8.047 1 78.81 687 GLN A O 1
ATOM 5211 N N . ARG A 1 688 ? 23.594 -9.773 -7.555 1 82.31 688 ARG A N 1
ATOM 5212 C CA . ARG A 1 688 ? 24.438 -9.148 -6.539 1 82.31 688 ARG A CA 1
ATOM 5213 C C . ARG A 1 688 ? 24.719 -10.109 -5.395 1 82.31 688 ARG A C 1
ATOM 5215 O O . ARG A 1 688 ? 25.828 -10.133 -4.855 1 82.31 688 ARG A O 1
ATOM 5222 N N . ALA A 1 689 ? 23.719 -10.859 -5.027 1 79.12 689 ALA A N 1
ATOM 5223 C CA . ALA A 1 689 ? 23.891 -11.844 -3.961 1 79.12 689 ALA A CA 1
ATOM 5224 C C . ALA A 1 689 ? 24.906 -12.914 -4.359 1 79.12 689 ALA A C 1
ATOM 5226 O O . ALA A 1 689 ? 25.75 -13.312 -3.553 1 79.12 689 ALA A O 1
ATOM 5227 N N . ILE A 1 690 ? 24.859 -13.375 -5.605 1 73.12 690 ILE A N 1
ATOM 5228 C CA . ILE A 1 690 ? 25.766 -14.383 -6.121 1 73.12 690 ILE A CA 1
ATOM 5229 C C . ILE A 1 690 ? 27.188 -13.828 -6.141 1 73.12 690 ILE A C 1
ATOM 5231 O O . ILE A 1 690 ? 28.141 -14.492 -5.707 1 73.12 690 ILE A O 1
ATOM 5235 N N . ASP A 1 691 ? 27.312 -12.641 -6.562 1 72.56 691 ASP A N 1
ATOM 5236 C CA . ASP A 1 691 ? 28.625 -12.016 -6.719 1 72.56 691 ASP A CA 1
ATOM 5237 C C . ASP A 1 691 ? 29.281 -11.789 -5.359 1 72.56 691 ASP A C 1
ATOM 5239 O O . ASP A 1 691 ? 30.516 -11.828 -5.25 1 72.56 691 ASP A O 1
ATOM 5243 N N . SER A 1 692 ? 28.484 -11.5 -4.473 1 72.75 692 SER A N 1
ATOM 5244 C CA . SER A 1 692 ? 29.047 -11.234 -3.148 1 72.75 692 SER A CA 1
ATOM 5245 C C . SER A 1 692 ? 29.484 -12.523 -2.459 1 72.75 692 SER A C 1
ATOM 5247 O O . SER A 1 692 ? 30.234 -12.484 -1.482 1 72.75 692 SER A O 1
ATOM 5249 N N . GLY A 1 693 ? 29.094 -13.602 -3 1 65.69 693 GLY A N 1
ATOM 5250 C CA . GLY A 1 693 ? 29.422 -14.891 -2.393 1 65.69 693 GLY A CA 1
ATOM 5251 C C . GLY A 1 693 ? 28.656 -15.141 -1.102 1 65.69 693 GLY A C 1
ATOM 5252 O O . GLY A 1 693 ? 28.844 -16.188 -0.466 1 65.69 693 GLY A O 1
ATOM 5253 N N . ASP A 1 694 ? 28.078 -14.117 -0.6 1 60.78 694 ASP A N 1
ATOM 5254 C CA . ASP A 1 694 ? 27.344 -14.234 0.657 1 60.78 694 ASP A CA 1
ATOM 5255 C C . ASP A 1 694 ? 25.922 -14.742 0.418 1 60.78 694 ASP A C 1
ATOM 5257 O O . ASP A 1 694 ? 24.984 -13.945 0.291 1 60.78 694 ASP A O 1
ATOM 5261 N N . LEU A 1 695 ? 25.891 -15.883 0.179 1 60.53 695 LEU A N 1
ATOM 5262 C CA . LEU A 1 695 ? 24.562 -16.469 0.048 1 60.53 695 LEU A CA 1
ATOM 5263 C C . LEU A 1 695 ? 24.016 -16.922 1.406 1 60.53 695 LEU A C 1
ATOM 5265 O O . LEU A 1 695 ? 23.438 -18 1.525 1 60.53 695 LEU A O 1
ATOM 5269 N N . THR A 1 696 ? 24.453 -15.898 2.379 1 59.78 696 THR A N 1
ATOM 5270 C CA . THR A 1 696 ? 23.953 -16.188 3.713 1 59.78 696 THR A CA 1
ATOM 5271 C C . THR A 1 696 ? 22.453 -15.906 3.795 1 59.78 696 THR A C 1
ATOM 5273 O O . THR A 1 696 ? 21.875 -15.297 2.887 1 59.78 696 THR A O 1
ATOM 5276 N N . SER A 1 697 ? 21.859 -16.25 4.867 1 59.78 697 SER A N 1
ATOM 5277 C CA . SER A 1 697 ? 20.438 -16.297 5.188 1 59.78 697 SER A CA 1
ATOM 5278 C C . SER A 1 697 ? 19.781 -14.922 5.035 1 59.78 697 SER A C 1
ATOM 5280 O O . SER A 1 697 ? 18.719 -14.797 4.43 1 59.78 697 SER A O 1
ATOM 5282 N N . PRO A 1 698 ? 20.5 -13.828 5.312 1 63.97 698 PRO A N 1
ATOM 5283 C CA . PRO A 1 698 ? 19.734 -12.578 5.246 1 63.97 698 PRO A CA 1
ATOM 5284 C C . PRO A 1 698 ? 19.469 -12.125 3.812 1 63.97 698 PRO A C 1
ATOM 5286 O O . PRO A 1 698 ? 18.375 -11.609 3.518 1 63.97 698 PRO A O 1
ATOM 5289 N N . ALA A 1 699 ? 20.391 -12.344 3.01 1 72.44 699 ALA A N 1
ATOM 5290 C CA . ALA A 1 699 ? 20.172 -11.977 1.615 1 72.44 699 ALA A CA 1
ATOM 5291 C C . ALA A 1 699 ? 19.031 -12.789 1.009 1 72.44 699 ALA A C 1
ATOM 5293 O O . ALA A 1 699 ? 18.219 -12.266 0.239 1 72.44 699 ALA A O 1
ATOM 5294 N N . PHE A 1 700 ? 18.891 -13.938 1.555 1 76.19 700 PHE A N 1
ATOM 5295 C CA . PHE A 1 700 ? 17.859 -14.828 1.03 1 76.19 700 PHE A CA 1
ATOM 5296 C C . PHE A 1 700 ? 16.469 -14.398 1.508 1 76.19 700 PHE A C 1
ATOM 5298 O O . PHE A 1 700 ? 15.484 -14.531 0.779 1 76.19 700 PHE A O 1
ATOM 5305 N N . SER A 1 701 ? 16.422 -13.875 2.756 1 85.06 701 SER A N 1
ATOM 5306 C CA . SER A 1 701 ? 15.133 -13.43 3.252 1 85.06 701 SER A CA 1
ATOM 5307 C C . SER A 1 701 ? 14.602 -12.25 2.447 1 85.06 701 SER A C 1
ATOM 5309 O O . SER A 1 701 ? 13.406 -12.148 2.189 1 85.06 701 SER A O 1
ATOM 5311 N N . VAL A 1 702 ? 15.508 -11.406 2.025 1 90.12 702 VAL A N 1
ATOM 5312 C CA . VAL A 1 702 ? 15.117 -10.273 1.194 1 90.12 702 VAL A CA 1
ATOM 5313 C C . VAL A 1 702 ? 14.609 -10.773 -0.156 1 90.12 702 VAL A C 1
ATOM 5315 O O . VAL A 1 702 ? 13.555 -10.344 -0.627 1 90.12 702 VAL A O 1
ATOM 5318 N N . LEU A 1 703 ? 15.359 -11.695 -0.728 1 87.5 703 LEU A N 1
ATOM 5319 C CA . LEU A 1 703 ? 15 -12.227 -2.037 1 87.5 703 LEU A CA 1
ATOM 5320 C C . LEU A 1 703 ? 13.688 -13 -1.969 1 87.5 703 LEU A C 1
ATOM 5322 O O . LEU A 1 703 ? 12.867 -12.922 -2.887 1 87.5 703 LEU A O 1
ATOM 5326 N N . LYS A 1 704 ? 13.531 -13.742 -0.904 1 88.38 704 LYS A N 1
ATOM 5327 C CA . LYS A 1 704 ? 12.281 -14.477 -0.72 1 88.38 704 LYS A CA 1
ATOM 5328 C C . LYS A 1 704 ? 11.086 -13.531 -0.634 1 88.38 704 LYS A C 1
ATOM 5330 O O . LYS A 1 704 ? 10.055 -13.766 -1.262 1 88.38 704 LYS A O 1
ATOM 5335 N N . LEU A 1 705 ? 11.219 -12.43 0.135 1 92.75 705 LEU A N 1
ATOM 5336 C CA . LEU A 1 705 ? 10.156 -11.445 0.253 1 92.75 705 LEU A CA 1
ATOM 5337 C C . LEU A 1 705 ? 9.867 -10.789 -1.095 1 92.75 705 LEU A C 1
ATOM 5339 O O . LEU A 1 705 ? 8.711 -10.688 -1.506 1 92.75 705 LEU A O 1
ATOM 5343 N N . MET A 1 706 ? 10.961 -10.391 -1.771 1 92.5 706 MET A N 1
ATOM 5344 C CA . MET A 1 706 ? 10.828 -9.719 -3.059 1 92.5 706 MET A CA 1
ATOM 5345 C C . MET A 1 706 ? 10.148 -10.625 -4.078 1 92.5 706 MET A C 1
ATOM 5347 O O . MET A 1 706 ? 9.234 -10.195 -4.793 1 92.5 706 MET A O 1
ATOM 5351 N N . THR A 1 707 ? 10.539 -11.883 -4.098 1 91.19 707 THR A N 1
ATOM 5352 C CA . THR A 1 707 ? 10.016 -12.828 -5.078 1 91.19 707 THR A CA 1
ATOM 5353 C C . THR A 1 707 ? 8.562 -13.172 -4.785 1 91.19 707 THR A C 1
ATOM 5355 O O . THR A 1 707 ? 7.711 -13.109 -5.676 1 91.19 707 THR A O 1
ATOM 5358 N N . SER A 1 708 ? 8.289 -13.531 -3.51 1 93.06 708 SER A N 1
ATOM 5359 C CA . SER A 1 708 ? 6.957 -13.977 -3.121 1 93.06 708 SER A CA 1
ATOM 5360 C C . SER A 1 708 ? 5.918 -12.883 -3.363 1 93.06 708 SER A C 1
ATOM 5362 O O . SER A 1 708 ? 4.863 -13.141 -3.941 1 93.06 708 SER A O 1
ATOM 5364 N N . GLU A 1 709 ? 6.258 -11.703 -2.982 1 95.88 709 GLU A N 1
ATOM 5365 C CA . GLU A 1 709 ? 5.281 -10.617 -3.07 1 95.88 709 GLU A CA 1
ATOM 5366 C C . GLU A 1 709 ? 5.137 -10.125 -4.508 1 95.88 709 GLU A C 1
ATOM 5368 O O . GLU A 1 709 ? 4.047 -9.727 -4.922 1 95.88 709 GLU A O 1
ATOM 5373 N N . THR A 1 710 ? 6.234 -10.141 -5.324 1 94.75 710 THR A N 1
ATOM 5374 C CA . THR A 1 710 ? 6.129 -9.797 -6.738 1 94.75 710 THR A CA 1
ATOM 5375 C C . THR A 1 710 ? 5.258 -10.812 -7.477 1 94.75 710 THR A C 1
ATOM 5377 O O . THR A 1 710 ? 4.402 -10.43 -8.281 1 94.75 710 THR A O 1
ATOM 5380 N N . ASP A 1 711 ? 5.469 -12.062 -7.207 1 93.25 711 ASP A N 1
ATOM 5381 C CA . ASP A 1 711 ? 4.699 -13.117 -7.863 1 93.25 711 ASP A CA 1
ATOM 5382 C C . ASP A 1 711 ? 3.221 -13.031 -7.488 1 93.25 711 ASP A C 1
ATOM 5384 O O . ASP A 1 711 ? 2.348 -13.227 -8.336 1 93.25 711 ASP A O 1
ATOM 5388 N N . GLN A 1 712 ? 2.963 -12.805 -6.227 1 96.25 712 GLN A N 1
ATOM 5389 C CA . GLN A 1 712 ? 1.581 -12.656 -5.777 1 96.25 712 GLN A CA 1
ATOM 5390 C C . GLN A 1 712 ? 0.906 -11.469 -6.457 1 96.25 712 GLN A C 1
ATOM 5392 O O . GLN A 1 712 ? -0.246 -11.562 -6.883 1 96.25 712 GLN A O 1
ATOM 5397 N N . ASP A 1 713 ? 1.643 -10.359 -6.539 1 96.44 713 ASP A N 1
ATOM 5398 C CA . ASP A 1 713 ? 1.094 -9.18 -7.203 1 96.44 713 ASP A CA 1
ATOM 5399 C C . ASP A 1 713 ? 0.812 -9.461 -8.672 1 96.44 713 ASP A C 1
ATOM 5401 O O . ASP A 1 713 ? -0.17 -8.961 -9.234 1 96.44 713 ASP A O 1
ATOM 5405 N N . LEU A 1 714 ? 1.675 -10.18 -9.266 1 94.88 714 LEU A N 1
ATOM 5406 C CA . LEU A 1 714 ? 1.466 -10.578 -10.648 1 94.88 714 LEU A CA 1
ATOM 5407 C C . LEU A 1 714 ? 0.174 -11.375 -10.797 1 94.88 714 LEU A C 1
ATOM 5409 O O . LEU A 1 714 ? -0.616 -11.125 -11.711 1 94.88 714 LEU A O 1
ATOM 5413 N N . GLY A 1 715 ? -0.044 -12.312 -9.914 1 95.94 715 GLY A N 1
ATOM 5414 C CA . GLY A 1 715 ? -1.29 -13.062 -9.922 1 95.94 715 GLY A CA 1
ATOM 5415 C C . GLY A 1 715 ? -2.514 -12.188 -9.727 1 95.94 715 GLY A C 1
ATOM 5416 O O . GLY A 1 715 ? -3.531 -12.375 -10.398 1 95.94 715 GLY A O 1
ATOM 5417 N N . ASP A 1 716 ? -2.387 -11.227 -8.844 1 96.38 716 ASP A N 1
ATOM 5418 C CA . ASP A 1 716 ? -3.508 -10.352 -8.508 1 96.38 716 ASP A CA 1
ATOM 5419 C C . ASP A 1 716 ? -3.932 -9.508 -9.703 1 96.38 716 ASP A C 1
ATOM 5421 O O . ASP A 1 716 ? -5.055 -9 -9.742 1 96.38 716 ASP A O 1
ATOM 5425 N N . MET A 1 717 ? -3.119 -9.359 -10.734 1 95.88 717 MET A N 1
ATOM 5426 C CA . MET A 1 717 ? -3.422 -8.539 -11.898 1 95.88 717 MET A CA 1
ATOM 5427 C C . MET A 1 717 ? -4.438 -9.227 -12.805 1 95.88 717 MET A C 1
ATOM 5429 O O . MET A 1 717 ? -4.988 -8.609 -13.719 1 95.88 717 MET A O 1
ATOM 5433 N N . ALA A 1 718 ? -4.73 -10.469 -12.555 1 96.56 718 ALA A N 1
ATOM 5434 C CA . ALA A 1 718 ? -5.574 -11.266 -13.445 1 96.56 718 ALA A CA 1
ATOM 5435 C C . ALA A 1 718 ? -6.902 -10.562 -13.711 1 96.56 718 ALA A C 1
ATOM 5437 O O . ALA A 1 718 ? -7.336 -10.445 -14.859 1 96.56 718 ALA A O 1
ATOM 5438 N N . THR A 1 719 ? -7.492 -10 -12.672 1 96.31 719 THR A N 1
ATOM 5439 C CA . THR A 1 719 ? -8.789 -9.367 -12.852 1 96.31 719 THR A CA 1
ATOM 5440 C C . THR A 1 719 ? -8.648 -8.039 -13.594 1 96.31 719 THR A C 1
ATOM 5442 O O . THR A 1 719 ? -9.539 -7.641 -14.344 1 96.31 719 THR A O 1
ATOM 5445 N N . GLU A 1 720 ? -7.57 -7.418 -13.461 1 96.12 720 GLU A N 1
ATOM 5446 C CA . GLU A 1 720 ? -7.355 -6.141 -14.141 1 96.12 720 GLU A CA 1
ATOM 5447 C C . GLU A 1 720 ? -7.137 -6.34 -15.633 1 96.12 720 GLU A C 1
ATOM 5449 O O . GLU A 1 720 ? -7.523 -5.492 -16.438 1 96.12 720 GLU A O 1
ATOM 5454 N N . VAL A 1 721 ? -6.512 -7.461 -15.992 1 96.88 721 VAL A N 1
ATOM 5455 C CA . VAL A 1 721 ? -6.113 -7.613 -17.391 1 96.88 721 VAL A CA 1
ATOM 5456 C C . VAL A 1 721 ? -7.176 -8.414 -18.141 1 96.88 721 VAL A C 1
ATOM 5458 O O . VAL A 1 721 ? -7.262 -8.336 -19.375 1 96.88 721 VAL A O 1
ATOM 5461 N N . LEU A 1 722 ? -8.031 -9.172 -17.391 1 97.38 722 LEU A N 1
ATOM 5462 C CA . LEU A 1 722 ? -9 -10.047 -18.047 1 97.38 722 LEU A CA 1
ATOM 5463 C C . LEU A 1 722 ? -10.406 -9.453 -17.969 1 97.38 722 LEU A C 1
ATOM 5465 O O . LEU A 1 722 ? -11.289 -9.852 -18.734 1 97.38 722 LEU A O 1
ATOM 5469 N N . GLY A 1 723 ? -10.648 -8.523 -17.016 1 96.5 723 GLY A N 1
ATOM 5470 C CA . GLY A 1 723 ? -12.016 -8.062 -16.797 1 96.5 723 GLY A CA 1
ATOM 5471 C C . GLY A 1 723 ? -12.953 -9.172 -16.359 1 96.5 723 GLY A C 1
ATOM 5472 O O . GLY A 1 723 ? -12.625 -9.961 -15.477 1 96.5 723 GLY A O 1
ATOM 5473 N N . THR A 1 724 ? -14.062 -9.242 -16.953 1 96.94 724 THR A N 1
ATOM 5474 C CA . THR A 1 724 ? -15.062 -10.219 -16.562 1 96.94 724 THR A CA 1
ATOM 5475 C C . THR A 1 724 ? -14.625 -11.633 -16.938 1 96.94 724 THR A C 1
ATOM 5477 O O . THR A 1 724 ? -15.094 -12.609 -16.359 1 96.94 724 THR A O 1
ATOM 5480 N N . ASP A 1 725 ? -13.719 -11.789 -17.891 1 97.19 725 ASP A N 1
ATOM 5481 C CA . ASP A 1 725 ? -13.188 -13.102 -18.25 1 97.19 725 ASP A CA 1
ATOM 5482 C C . ASP A 1 725 ? -12.445 -13.734 -17.078 1 97.19 725 ASP A C 1
ATOM 5484 O O . ASP A 1 725 ? -12.18 -14.938 -17.078 1 97.19 725 ASP A O 1
ATOM 5488 N N . ALA A 1 726 ? -12.148 -12.938 -16.078 1 97.69 726 ALA A N 1
ATOM 5489 C CA . ALA A 1 726 ? -11.484 -13.469 -14.891 1 97.69 726 ALA A CA 1
ATOM 5490 C C . ALA A 1 726 ? -12.438 -14.336 -14.07 1 97.69 726 ALA A C 1
ATOM 5492 O O . ALA A 1 726 ? -12.008 -15.047 -13.156 1 97.69 726 ALA A O 1
ATOM 5493 N N . CYS A 1 727 ? -13.727 -14.367 -14.406 1 97.12 727 CYS A N 1
ATOM 5494 C CA . CYS A 1 727 ? -14.703 -15.195 -13.711 1 97.12 727 CYS A CA 1
ATOM 5495 C C . CYS A 1 727 ? -14.633 -16.641 -14.188 1 97.12 727 CYS A C 1
ATOM 5497 O O . CYS A 1 727 ? -15.305 -17.516 -13.633 1 97.12 727 CYS A O 1
ATOM 5499 N N . THR A 1 728 ? -13.789 -16.906 -15.117 1 95 728 THR A N 1
ATOM 5500 C CA . THR A 1 728 ? -13.648 -18.234 -15.711 1 95 728 THR A CA 1
ATOM 5501 C C . THR A 1 728 ? -12.984 -19.203 -14.734 1 95 728 THR A C 1
ATOM 5503 O O . THR A 1 728 ? -12.156 -18.797 -13.914 1 95 728 THR A O 1
ATOM 5506 N N . ASP A 1 729 ? -13.305 -20.438 -14.844 1 93.75 729 ASP A N 1
ATOM 5507 C CA . ASP A 1 729 ? -12.695 -21.5 -14.031 1 93.75 729 ASP A CA 1
ATOM 5508 C C . ASP A 1 729 ? -11.18 -21.516 -14.219 1 93.75 729 ASP A C 1
ATOM 5510 O O . ASP A 1 729 ? -10.688 -21.406 -15.344 1 93.75 729 ASP A O 1
ATOM 5514 N N . PRO A 1 730 ? -10.516 -21.719 -13.156 1 91.75 730 PRO A N 1
ATOM 5515 C CA . PRO A 1 730 ? -9.055 -21.688 -13.25 1 91.75 730 PRO A CA 1
ATOM 5516 C C . PRO A 1 730 ? -8.5 -22.781 -14.148 1 91.75 730 PRO A C 1
ATOM 5518 O O . PRO A 1 730 ? -7.395 -22.656 -14.68 1 91.75 730 PRO A O 1
ATOM 5521 N N . ALA A 1 731 ? -9.188 -23.875 -14.336 1 87.94 731 ALA A N 1
ATOM 5522 C CA . ALA A 1 731 ? -8.734 -24.953 -15.219 1 87.94 731 ALA A CA 1
ATOM 5523 C C . ALA A 1 731 ? -8.734 -24.5 -16.672 1 87.94 731 ALA A C 1
ATOM 5525 O O . ALA A 1 731 ? -8.023 -25.078 -17.5 1 87.94 731 ALA A O 1
ATOM 5526 N N . ASP A 1 732 ? -9.484 -23.438 -16.969 1 91.62 732 ASP A N 1
ATOM 5527 C CA . ASP A 1 732 ? -9.68 -23.016 -18.359 1 91.62 732 ASP A CA 1
ATOM 5528 C C . ASP A 1 732 ? -8.852 -21.766 -18.656 1 91.62 732 ASP A C 1
ATOM 5530 O O . ASP A 1 732 ? -8.758 -21.359 -19.828 1 91.62 732 ASP A O 1
ATOM 5534 N N . ASP A 1 733 ? -8.266 -21.188 -17.688 1 93.31 733 ASP A N 1
ATOM 5535 C CA . ASP A 1 733 ? -7.469 -19.984 -17.891 1 93.31 733 ASP A CA 1
ATOM 5536 C C . ASP A 1 733 ? -6.262 -19.953 -16.953 1 93.31 733 ASP A C 1
ATOM 5538 O O . ASP A 1 733 ? -6.418 -19.828 -15.742 1 93.31 733 ASP A O 1
ATOM 5542 N N . GLY A 1 734 ? -5.082 -19.922 -17.562 1 92 734 GLY A N 1
ATOM 5543 C CA . GLY A 1 734 ? -3.838 -19.984 -16.812 1 92 734 GLY A CA 1
ATOM 5544 C C . GLY A 1 734 ? -3.592 -18.766 -15.953 1 92 734 GLY A C 1
ATOM 5545 O O . GLY A 1 734 ? -2.947 -18.844 -14.906 1 92 734 GLY A O 1
ATOM 5546 N N . LEU A 1 735 ? -4.094 -17.578 -16.344 1 95.81 735 LEU A N 1
ATOM 5547 C CA . LEU A 1 735 ? -3.916 -16.375 -15.547 1 95.81 735 LEU A CA 1
ATOM 5548 C C . LEU A 1 735 ? -4.793 -16.406 -14.297 1 95.81 735 LEU A C 1
ATOM 5550 O O . LEU A 1 735 ? -4.355 -16.016 -13.219 1 95.81 735 LEU A O 1
ATOM 5554 N N . VAL A 1 736 ? -6.035 -16.922 -14.422 1 97 736 VAL A N 1
ATOM 5555 C CA . VAL A 1 736 ? -6.914 -17.094 -13.273 1 97 736 VAL A CA 1
ATOM 5556 C C . VAL A 1 736 ? -6.32 -18.125 -12.32 1 97 736 VAL A C 1
ATOM 5558 O O . VAL A 1 736 ? -6.359 -17.953 -11.102 1 97 736 VAL A O 1
ATOM 5561 N N . HIS A 1 737 ? -5.766 -19.172 -12.906 1 94.81 737 HIS A N 1
ATOM 5562 C CA . HIS A 1 737 ? -5.09 -20.172 -12.094 1 94.81 737 HIS A CA 1
ATOM 5563 C C . HIS A 1 737 ? -3.959 -19.562 -11.281 1 94.81 737 HIS A C 1
ATOM 5565 O O . HIS A 1 737 ? -3.822 -19.859 -10.086 1 94.81 737 HIS A O 1
ATOM 5571 N N . HIS A 1 738 ? -3.176 -18.719 -11.891 1 93.81 738 HIS A N 1
ATOM 5572 C CA . HIS A 1 738 ? -2.049 -18.078 -11.211 1 93.81 738 HIS A CA 1
ATOM 5573 C C . HIS A 1 738 ? -2.525 -17.156 -10.094 1 93.81 738 HIS A C 1
ATOM 5575 O O . HIS A 1 738 ? -1.862 -17.031 -9.062 1 93.81 738 HIS A O 1
ATOM 5581 N N . MET A 1 739 ? -3.635 -16.484 -10.305 1 96.94 739 MET A N 1
ATOM 5582 C CA . MET A 1 739 ? -4.23 -15.641 -9.266 1 96.94 739 MET A CA 1
ATOM 5583 C C . MET A 1 739 ? -4.488 -16.438 -7.996 1 96.94 739 MET A C 1
ATOM 5585 O O . MET A 1 739 ? -4.23 -15.969 -6.891 1 96.94 739 MET A O 1
ATOM 5589 N N . LEU A 1 740 ? -4.953 -17.641 -8.148 1 96.69 740 LEU A N 1
ATOM 5590 C CA . LEU A 1 740 ? -5.234 -18.5 -7 1 96.69 740 LEU A CA 1
ATOM 5591 C C . LEU A 1 740 ? -3.939 -19 -6.371 1 96.69 740 LEU A C 1
ATOM 5593 O O . LEU A 1 740 ? -3.713 -18.828 -5.176 1 96.69 740 LEU A O 1
ATOM 5597 N N . VAL A 1 741 ? -3.047 -19.547 -7.176 1 92.81 741 VAL A N 1
ATOM 5598 C CA . VAL A 1 741 ? -1.855 -20.203 -6.648 1 92.81 741 VAL A CA 1
ATOM 5599 C C . VAL A 1 741 ? -0.895 -19.156 -6.086 1 92.81 741 VAL A C 1
ATOM 5601 O O . VAL A 1 741 ? -0.109 -19.453 -5.184 1 92.81 741 VAL A O 1
ATOM 5604 N N . GLY A 1 742 ? -1.023 -17.906 -6.617 1 93.5 742 GLY A N 1
ATOM 5605 C CA . GLY A 1 742 ? -0.175 -16.828 -6.133 1 93.5 742 GLY A CA 1
ATOM 5606 C C . GLY A 1 742 ? -0.344 -16.562 -4.648 1 93.5 742 GLY A C 1
ATOM 5607 O O . GLY A 1 742 ? 0.576 -16.062 -3.992 1 93.5 742 GLY A O 1
ATOM 5608 N N . ARG A 1 743 ? -1.457 -16.922 -4.043 1 95.94 743 ARG A N 1
ATOM 5609 C CA . ARG A 1 743 ? -1.739 -16.703 -2.627 1 95.94 743 ARG A CA 1
ATOM 5610 C C . ARG A 1 743 ? -0.775 -17.5 -1.748 1 95.94 743 ARG A C 1
ATOM 5612 O O . ARG A 1 743 ? -0.462 -17.078 -0.631 1 95.94 743 ARG A O 1
ATOM 5619 N N . ALA A 1 744 ? -0.241 -18.547 -2.26 1 94.19 744 ALA A N 1
ATOM 5620 C CA . ALA A 1 744 ? 0.605 -19.438 -1.471 1 94.19 744 ALA A CA 1
ATOM 5621 C C . ALA A 1 744 ? 2.01 -18.875 -1.312 1 94.19 744 ALA A C 1
ATOM 5623 O O . ALA A 1 744 ? 2.742 -19.25 -0.394 1 94.19 744 ALA A O 1
ATOM 5624 N N . GLN A 1 745 ? 2.414 -17.938 -2.203 1 92.44 745 GLN A N 1
ATOM 5625 C CA . GLN A 1 745 ? 3.801 -17.484 -2.289 1 92.44 745 GLN A CA 1
ATOM 5626 C C . GLN A 1 745 ? 4.238 -16.797 -1.002 1 92.44 745 GLN A C 1
ATOM 5628 O O . GLN A 1 745 ? 5.402 -16.891 -0.602 1 92.44 745 GLN A O 1
ATOM 5633 N N . THR A 1 746 ? 3.346 -16.125 -0.337 1 96 746 THR A N 1
ATOM 5634 C CA . THR A 1 746 ? 3.688 -15.375 0.868 1 96 746 THR A CA 1
ATOM 5635 C C . THR A 1 746 ? 3.473 -16.234 2.113 1 96 746 THR A C 1
ATOM 5637 O O . THR A 1 746 ? 3.611 -15.742 3.238 1 96 746 THR A O 1
ATOM 5640 N N . ILE A 1 747 ? 3.102 -17.484 1.93 1 95.12 747 ILE A N 1
ATOM 5641 C CA . ILE A 1 747 ? 2.82 -18.406 3.033 1 95.12 747 ILE A CA 1
ATOM 5642 C C . ILE A 1 747 ? 3.891 -19.484 3.088 1 95.12 747 ILE A C 1
ATOM 5644 O O . ILE A 1 747 ? 4.469 -19.75 4.148 1 95.12 747 ILE A O 1
ATOM 5648 N N . LEU A 1 748 ? 4.195 -20.094 1.922 1 89.81 748 LEU A N 1
ATOM 5649 C CA . LEU A 1 748 ? 5.082 -21.25 1.872 1 89.81 748 LEU A CA 1
ATOM 5650 C C . LEU A 1 748 ? 6.531 -20.828 2.09 1 89.81 748 LEU A C 1
ATOM 5652 O O . LEU A 1 748 ? 6.938 -19.734 1.679 1 89.81 748 LEU A O 1
ATOM 5656 N N . GLY A 1 749 ? 7.316 -21.688 2.678 1 83.62 749 GLY A N 1
ATOM 5657 C CA . GLY A 1 749 ? 8.742 -21.453 2.873 1 83.62 749 GLY A CA 1
ATOM 5658 C C . GLY A 1 749 ? 9.031 -20.344 3.854 1 83.62 749 GLY A C 1
ATOM 5659 O O . GLY A 1 749 ? 10.078 -19.688 3.773 1 83.62 749 GLY A O 1
ATOM 5660 N N . GLY A 1 750 ? 8.133 -20.062 4.77 1 88.75 750 GLY A N 1
ATOM 5661 C CA . GLY A 1 750 ? 8.227 -18.938 5.684 1 88.75 750 GLY A CA 1
ATOM 5662 C C . GLY A 1 750 ? 7.41 -17.734 5.246 1 88.75 750 GLY A C 1
ATOM 5663 O O . GLY A 1 750 ? 7.719 -17.109 4.238 1 88.75 750 GLY A O 1
ATOM 5664 N N . THR A 1 751 ? 6.391 -17.438 6.016 1 94 751 THR A N 1
ATOM 5665 C CA . THR A 1 751 ? 5.465 -16.375 5.637 1 94 751 THR A CA 1
ATOM 5666 C C . THR A 1 751 ? 6.195 -15.039 5.508 1 94 751 THR A C 1
ATOM 5668 O O . THR A 1 751 ? 7.312 -14.891 6.012 1 94 751 THR A O 1
ATOM 5671 N N . SER A 1 752 ? 5.656 -14.094 4.805 1 96.25 752 SER A N 1
ATOM 5672 C CA . SER A 1 752 ? 6.227 -12.758 4.684 1 96.25 752 SER A CA 1
ATOM 5673 C C . SER A 1 752 ? 6.445 -12.125 6.051 1 96.25 752 SER A C 1
ATOM 5675 O O . SER A 1 752 ? 7.422 -11.398 6.258 1 96.25 752 SER A O 1
ATOM 5677 N N . GLU A 1 753 ? 5.578 -12.406 7.051 1 96.56 753 GLU A N 1
ATOM 5678 C CA . GLU A 1 753 ? 5.715 -11.891 8.414 1 96.56 753 GLU A CA 1
ATOM 5679 C C . GLU A 1 753 ? 6.965 -12.445 9.086 1 96.56 753 GLU A C 1
ATOM 5681 O O . GLU A 1 753 ? 7.707 -11.703 9.734 1 96.56 753 GLU A O 1
ATOM 5686 N N . ILE A 1 754 ? 7.199 -13.727 8.867 1 93.75 754 ILE A N 1
ATOM 5687 C CA . ILE A 1 754 ? 8.359 -14.375 9.469 1 93.75 754 ILE A CA 1
ATOM 5688 C C . ILE A 1 754 ? 9.633 -13.852 8.812 1 93.75 754 ILE A C 1
ATOM 5690 O O . ILE A 1 754 ? 10.633 -13.602 9.5 1 93.75 754 ILE A O 1
ATOM 5694 N N . GLN A 1 755 ? 9.578 -13.695 7.461 1 93.62 755 GLN A N 1
ATOM 5695 C CA . GLN A 1 755 ? 10.75 -13.156 6.773 1 93.62 755 GLN A CA 1
ATOM 5696 C C . GLN A 1 755 ? 11.094 -11.766 7.293 1 93.62 755 GLN A C 1
ATOM 5698 O O . GLN A 1 755 ? 12.266 -11.438 7.477 1 93.62 755 GLN A O 1
ATOM 5703 N N . ARG A 1 756 ? 10.117 -10.938 7.551 1 97 756 ARG A N 1
ATOM 5704 C CA . ARG A 1 756 ? 10.359 -9.602 8.086 1 97 756 ARG A CA 1
ATOM 5705 C C . ARG A 1 756 ? 10.938 -9.672 9.492 1 97 756 ARG A C 1
ATOM 5707 O O . ARG A 1 756 ? 11.789 -8.859 9.859 1 97 756 ARG A O 1
ATOM 5714 N N . ASN A 1 757 ? 10.469 -10.617 10.32 1 94.88 757 ASN A N 1
ATOM 5715 C CA . ASN A 1 757 ? 11.062 -10.82 11.633 1 94.88 757 ASN A CA 1
ATOM 5716 C C . ASN A 1 757 ? 12.539 -11.188 11.531 1 94.88 757 ASN A C 1
ATOM 5718 O O . ASN A 1 757 ? 13.359 -10.68 12.297 1 94.88 757 ASN A O 1
ATOM 5722 N N . ILE A 1 758 ? 12.797 -12.102 10.602 1 91.94 758 ILE A N 1
ATOM 5723 C CA . ILE A 1 758 ? 14.172 -12.539 10.414 1 91.94 758 ILE A CA 1
ATOM 5724 C C . ILE A 1 758 ? 15.047 -11.359 10.016 1 91.94 758 ILE A C 1
ATOM 5726 O O . ILE A 1 758 ? 16.125 -11.148 10.578 1 91.94 758 ILE A O 1
ATOM 5730 N N . LEU A 1 759 ? 14.602 -10.555 9.094 1 95.19 759 LEU A N 1
ATOM 5731 C CA . LEU A 1 759 ? 15.352 -9.383 8.664 1 95.19 759 LEU A CA 1
ATOM 5732 C C . LEU A 1 759 ? 15.547 -8.406 9.812 1 95.19 759 LEU A C 1
ATOM 5734 O O . LEU A 1 759 ? 16.641 -7.879 10.008 1 95.19 759 LEU A O 1
ATOM 5738 N N . GLY A 1 760 ? 14.484 -8.164 10.57 1 96.69 760 GLY A N 1
ATOM 5739 C CA . GLY A 1 760 ? 14.57 -7.246 11.695 1 96.69 760 GLY A CA 1
ATOM 5740 C C . GLY A 1 760 ? 15.562 -7.691 12.75 1 96.69 760 GLY A C 1
ATOM 5741 O O . GLY A 1 760 ? 16.391 -6.898 13.211 1 96.69 760 GLY A O 1
ATOM 5742 N N . GLU A 1 761 ? 15.547 -8.945 13.094 1 94.75 761 GLU A N 1
ATOM 5743 C CA . GLU A 1 761 ? 16.312 -9.438 14.234 1 94.75 761 GLU A CA 1
ATOM 5744 C C . GLU A 1 761 ? 17.719 -9.844 13.805 1 94.75 761 GLU A C 1
ATOM 5746 O O . GLU A 1 761 ? 18.703 -9.422 14.414 1 94.75 761 GLU A O 1
ATOM 5751 N N . ARG A 1 762 ? 17.859 -10.523 12.695 1 90.75 762 ARG A N 1
ATOM 5752 C CA . ARG A 1 762 ? 19.125 -11.148 12.359 1 90.75 762 ARG A CA 1
ATOM 5753 C C . ARG A 1 762 ? 19.969 -10.234 11.461 1 90.75 762 ARG A C 1
ATOM 5755 O O . ARG A 1 762 ? 21.188 -10.336 11.438 1 90.75 762 ARG A O 1
ATOM 5762 N N . VAL A 1 763 ? 19.297 -9.43 10.711 1 92.44 763 VAL A N 1
ATOM 5763 C CA . VAL A 1 763 ? 20.047 -8.586 9.781 1 92.44 763 VAL A CA 1
ATOM 5764 C C . VAL A 1 763 ? 20.203 -7.184 10.359 1 92.44 763 VAL A C 1
ATOM 5766 O O . VAL A 1 763 ? 21.328 -6.652 10.422 1 92.44 763 VAL A O 1
ATOM 5769 N N . LEU A 1 764 ? 19.188 -6.652 10.883 1 96.44 764 LEU A N 1
ATOM 5770 C CA . LEU A 1 764 ? 19.203 -5.27 11.344 1 96.44 764 LEU A CA 1
ATOM 5771 C C . LEU A 1 764 ? 19.562 -5.195 12.828 1 96.44 764 LEU A C 1
ATOM 5773 O O . LEU A 1 764 ? 19.781 -4.109 13.367 1 96.44 764 LEU A O 1
ATOM 5777 N N . GLY A 1 765 ? 19.562 -6.367 13.531 1 96 765 GLY A N 1
ATOM 5778 C CA . GLY A 1 765 ? 20 -6.438 14.922 1 96 765 GLY A CA 1
ATOM 5779 C C . GLY A 1 765 ? 18.984 -5.875 15.891 1 96 765 GLY A C 1
ATOM 5780 O O . GLY A 1 765 ? 19.344 -5.398 16.969 1 96 765 GLY A O 1
ATOM 5781 N N . LEU A 1 766 ? 17.703 -5.867 15.562 1 97.62 766 LEU A N 1
ATOM 5782 C CA . LEU A 1 766 ? 16.656 -5.387 16.453 1 97.62 766 LEU A CA 1
ATOM 5783 C C . LEU A 1 766 ? 16.312 -6.434 17.516 1 97.62 766 LEU A C 1
ATOM 5785 O O . LEU A 1 766 ? 16.531 -7.629 17.297 1 97.62 766 LEU A O 1
ATOM 5789 N N . PRO A 1 767 ? 15.836 -5.98 18.594 1 96.12 767 PRO A N 1
ATOM 5790 C CA . PRO A 1 767 ? 15.555 -6.922 19.688 1 96.12 767 PRO A CA 1
ATOM 5791 C C . PRO A 1 767 ? 14.453 -7.914 19.344 1 96.12 767 PRO A C 1
ATOM 5793 O O . PRO A 1 767 ? 13.523 -7.578 18.609 1 96.12 767 PRO A O 1
ATOM 5796 N N . LYS A 1 768 ? 14.547 -9.07 19.953 1 92.25 768 LYS A N 1
ATOM 5797 C CA . LYS A 1 768 ? 13.547 -10.117 19.75 1 92.25 768 LYS A CA 1
ATOM 5798 C C . LYS A 1 768 ? 12.258 -9.797 20.5 1 92.25 768 LYS A C 1
ATOM 5800 O O . LYS A 1 768 ? 12.273 -9.086 21.5 1 92.25 768 LYS A O 1
ATOM 5805 N N . GLU A 1 769 ? 11.203 -10.359 19.969 1 86.75 769 GLU A N 1
ATOM 5806 C CA . GLU A 1 769 ? 9.93 -10.258 20.672 1 86.75 769 GLU A CA 1
ATOM 5807 C C . GLU A 1 769 ? 9.945 -11.062 21.969 1 86.75 769 GLU A C 1
ATOM 5809 O O . GLU A 1 769 ? 10.516 -12.156 22.016 1 86.75 769 GLU A O 1
ATOM 5814 N N . PRO A 1 770 ? 9.281 -10.477 22.906 1 81.19 770 PRO A N 1
ATOM 5815 C CA . PRO A 1 770 ? 9.172 -11.273 24.141 1 81.19 770 PRO A CA 1
ATOM 5816 C C . PRO A 1 770 ? 8.336 -12.539 23.938 1 81.19 770 PRO A C 1
ATOM 5818 O O . PRO A 1 770 ? 7.371 -12.539 23.172 1 81.19 770 PRO A O 1
ATOM 5821 N N . ARG A 1 771 ? 8.781 -13.695 24.516 1 66.62 771 ARG A N 1
ATOM 5822 C CA . ARG A 1 771 ? 8.039 -14.945 24.453 1 66.62 771 ARG A CA 1
ATOM 5823 C C . ARG A 1 771 ? 7.215 -15.164 25.703 1 66.62 771 ARG A C 1
ATOM 5825 O O . ARG A 1 771 ? 7.602 -14.727 26.797 1 66.62 771 ARG A O 1
ATOM 5832 N N . MET B 1 1 ? -41.531 6.023 -1.645 1 55.97 1 MET B N 1
ATOM 5833 C CA . MET B 1 1 ? -40.938 4.82 -1.059 1 55.97 1 MET B CA 1
ATOM 5834 C C . MET B 1 1 ? -40.906 4.918 0.463 1 55.97 1 MET B C 1
ATOM 5836 O O . MET B 1 1 ? -40.625 5.977 1.017 1 55.97 1 MET B O 1
ATOM 5840 N N . THR B 1 2 ? -41.531 3.875 1.127 1 61.66 2 THR B N 1
ATOM 5841 C CA . THR B 1 2 ? -41.594 3.832 2.584 1 61.66 2 THR B CA 1
ATOM 5842 C C . THR B 1 2 ? -40.25 3.367 3.141 1 61.66 2 THR B C 1
ATOM 5844 O O . THR B 1 2 ? -39.625 2.459 2.59 1 61.66 2 THR B O 1
ATOM 5847 N N . ALA B 1 3 ? -39.719 4.172 4.102 1 70 3 ALA B N 1
ATOM 5848 C CA . ALA B 1 3 ? -38.5 3.758 4.75 1 70 3 ALA B CA 1
ATOM 5849 C C . ALA B 1 3 ? -38.781 2.812 5.914 1 70 3 ALA B C 1
ATOM 5851 O O . ALA B 1 3 ? -39.719 3.008 6.664 1 70 3 ALA B O 1
ATOM 5852 N N . LEU B 1 4 ? -37.938 1.729 5.965 1 79.56 4 LEU B N 1
ATOM 5853 C CA . LEU B 1 4 ? -38.031 0.86 7.137 1 79.56 4 LEU B CA 1
ATOM 5854 C C . LEU B 1 4 ? -37.469 1.559 8.375 1 79.56 4 LEU B C 1
ATOM 5856 O O . LEU B 1 4 ? -36.469 2.271 8.289 1 79.56 4 LEU B O 1
ATOM 5860 N N . SER B 1 5 ? -38.219 1.299 9.445 1 79.94 5 SER B N 1
ATOM 5861 C CA . SER B 1 5 ? -37.625 1.726 10.711 1 79.94 5 SER B CA 1
ATOM 5862 C C . SER B 1 5 ? -36.375 0.915 11.047 1 79.94 5 SER B C 1
ATOM 5864 O O . SER B 1 5 ? -36.125 -0.116 10.43 1 79.94 5 SER B O 1
ATOM 5866 N N . ALA B 1 6 ? -35.688 1.399 11.93 1 81.69 6 ALA B N 1
ATOM 5867 C CA . ALA B 1 6 ? -34.5 0.688 12.375 1 81.69 6 ALA B CA 1
ATOM 5868 C C . ALA B 1 6 ? -34.844 -0.706 12.891 1 81.69 6 ALA B C 1
ATOM 5870 O O . ALA B 1 6 ? -34.125 -1.672 12.617 1 81.69 6 ALA B O 1
ATOM 5871 N N . ASP B 1 7 ? -35.906 -0.816 13.562 1 88.75 7 ASP B N 1
ATOM 5872 C CA . ASP B 1 7 ? -36.344 -2.094 14.117 1 88.75 7 ASP B CA 1
ATOM 5873 C C . ASP B 1 7 ? -36.781 -3.055 13.016 1 88.75 7 ASP B C 1
ATOM 5875 O O . ASP B 1 7 ? -36.469 -4.25 13.07 1 88.75 7 ASP B O 1
ATOM 5879 N N . GLU B 1 8 ? -37.469 -2.508 12.078 1 90.44 8 GLU B N 1
ATOM 5880 C CA . GLU B 1 8 ? -37.938 -3.336 10.961 1 90.44 8 GLU B CA 1
ATOM 5881 C C . GLU B 1 8 ? -36.75 -3.85 10.141 1 90.44 8 GLU B C 1
ATOM 5883 O O . GLU B 1 8 ? -36.781 -4.98 9.656 1 90.44 8 GLU B O 1
ATOM 5888 N N . ARG B 1 9 ? -35.875 -3.057 9.945 1 92.75 9 ARG B N 1
ATOM 5889 C CA . ARG B 1 9 ? -34.656 -3.457 9.227 1 92.75 9 ARG B CA 1
ATOM 5890 C C . ARG B 1 9 ? -33.969 -4.609 9.938 1 92.75 9 ARG B C 1
ATOM 5892 O O . ARG B 1 9 ? -33.5 -5.555 9.297 1 92.75 9 ARG B O 1
ATOM 5899 N N . GLN B 1 10 ? -33.875 -4.484 11.211 1 93.88 10 GLN B N 1
ATOM 5900 C CA . GLN B 1 10 ? -33.219 -5.523 12.008 1 93.88 10 GLN B CA 1
ATOM 5901 C C . GLN B 1 10 ? -34.031 -6.828 11.945 1 93.88 10 GLN B C 1
ATOM 5903 O O . GLN B 1 10 ? -33.438 -7.914 11.914 1 93.88 10 GLN B O 1
ATOM 5908 N N . GLU B 1 11 ? -35.281 -6.652 12 1 95.12 11 GLU B N 1
ATOM 5909 C CA . GLU B 1 11 ? -36.125 -7.836 11.906 1 95.12 11 GLU B CA 1
ATOM 5910 C C . GLU B 1 11 ? -35.969 -8.523 10.555 1 95.12 11 GLU B C 1
ATOM 5912 O O . GLU B 1 11 ? -35.938 -9.75 10.477 1 95.12 11 GLU B O 1
ATOM 5917 N N . LEU B 1 12 ? -35.938 -7.762 9.5 1 96.12 12 LEU B N 1
ATOM 5918 C CA . LEU B 1 12 ? -35.75 -8.32 8.172 1 96.12 12 LEU B CA 1
ATOM 5919 C C . LEU B 1 12 ? -34.375 -9.008 8.078 1 96.12 12 LEU B C 1
ATOM 5921 O O . LEU B 1 12 ? -34.281 -10.125 7.562 1 96.12 12 LEU B O 1
ATOM 5925 N N . ALA B 1 13 ? -33.375 -8.328 8.539 1 97.62 13 ALA B N 1
ATOM 5926 C CA . ALA B 1 13 ? -32.031 -8.914 8.539 1 97.62 13 ALA B CA 1
ATOM 5927 C C . ALA B 1 13 ? -32 -10.242 9.281 1 97.62 13 ALA B C 1
ATOM 5929 O O . ALA B 1 13 ? -31.406 -11.211 8.812 1 97.62 13 ALA B O 1
ATOM 5930 N N . GLN B 1 14 ? -32.656 -10.289 10.398 1 97.56 14 GLN B N 1
ATOM 5931 C CA . GLN B 1 14 ? -32.719 -11.5 11.211 1 97.56 14 GLN B CA 1
ATOM 5932 C C . GLN B 1 14 ? -33.438 -12.617 10.477 1 97.56 14 GLN B C 1
ATOM 5934 O O . GLN B 1 14 ? -33.062 -13.789 10.57 1 97.56 14 GLN B O 1
ATOM 5939 N N . SER B 1 15 ? -34.469 -12.242 9.828 1 97.62 15 SER B N 1
ATOM 5940 C CA . SER B 1 15 ? -35.219 -13.234 9.07 1 97.62 15 SER B CA 1
ATOM 5941 C C . SER B 1 15 ? -34.375 -13.852 7.961 1 97.62 15 SER B C 1
ATOM 5943 O O . SER B 1 15 ? -34.375 -15.07 7.77 1 97.62 15 SER B O 1
ATOM 5945 N N . VAL B 1 16 ? -33.688 -13.023 7.227 1 98.38 16 VAL B N 1
ATOM 5946 C CA . VAL B 1 16 ? -32.844 -13.508 6.156 1 98.38 16 VAL B CA 1
ATOM 5947 C C . VAL B 1 16 ? -31.688 -14.328 6.746 1 98.38 16 VAL B C 1
ATOM 5949 O O . VAL B 1 16 ? -31.359 -15.406 6.238 1 98.38 16 VAL B O 1
ATOM 5952 N N . ARG B 1 17 ? -31.094 -13.844 7.801 1 97.94 17 ARG B N 1
ATOM 5953 C CA . ARG B 1 17 ? -30 -14.539 8.469 1 97.94 17 ARG B CA 1
ATOM 5954 C C . ARG B 1 17 ? -30.438 -15.922 8.938 1 97.94 17 ARG B C 1
ATOM 5956 O O . ARG B 1 17 ? -29.703 -16.906 8.773 1 97.94 17 ARG B O 1
ATOM 5963 N N . SER B 1 18 ? -31.578 -15.977 9.555 1 97.56 18 SER B N 1
ATOM 5964 C CA . SER B 1 18 ? -32.094 -17.25 10.047 1 97.56 18 SER B CA 1
ATOM 5965 C C . SER B 1 18 ? -32.312 -18.234 8.914 1 97.56 18 SER B C 1
ATOM 5967 O O . SER B 1 18 ? -32 -19.422 9.055 1 97.56 18 SER B O 1
ATOM 5969 N N . ALA B 1 19 ? -32.844 -17.766 7.836 1 97.94 19 ALA B N 1
ATOM 5970 C CA . ALA B 1 19 ? -33 -18.625 6.664 1 97.94 19 ALA B CA 1
ATOM 5971 C C . ALA B 1 19 ? -31.656 -19.125 6.172 1 97.94 19 ALA B C 1
ATOM 5973 O O . ALA B 1 19 ? -31.531 -20.312 5.844 1 97.94 19 ALA B O 1
ATOM 5974 N N . CYS B 1 20 ? -30.672 -18.281 6.113 1 97.75 20 CYS B N 1
ATOM 5975 C CA . CYS B 1 20 ? -29.344 -18.641 5.633 1 97.75 20 CYS B CA 1
ATOM 5976 C C . CYS B 1 20 ? -28.656 -19.609 6.598 1 97.75 20 CYS B C 1
ATOM 5978 O O . CYS B 1 20 ? -27.969 -20.531 6.172 1 97.75 20 CYS B O 1
ATOM 5980 N N . GLU B 1 21 ? -28.812 -19.359 7.879 1 96.31 21 GLU B N 1
ATOM 5981 C CA . GLU B 1 21 ? -28.219 -20.25 8.875 1 96.31 21 GLU B CA 1
ATOM 5982 C C . GLU B 1 21 ? -28.781 -21.656 8.75 1 96.31 21 GLU B C 1
ATOM 5984 O O . GLU B 1 21 ? -28.062 -22.641 8.961 1 96.31 21 GLU B O 1
ATOM 5989 N N . ARG B 1 22 ? -29.953 -21.719 8.359 1 95.25 22 ARG B N 1
ATOM 5990 C CA . ARG B 1 22 ? -30.625 -23 8.227 1 95.25 22 ARG B CA 1
ATOM 5991 C C . ARG B 1 22 ? -30.297 -23.672 6.898 1 95.25 22 ARG B C 1
ATOM 5993 O O . ARG B 1 22 ? -30.141 -24.891 6.828 1 95.25 22 ARG B O 1
ATOM 6000 N N . LEU B 1 23 ? -30.156 -22.875 5.879 1 95.94 23 LEU B N 1
ATOM 6001 C CA . LEU B 1 23 ? -30.188 -23.484 4.551 1 95.94 23 LEU B CA 1
ATOM 6002 C C . LEU B 1 23 ? -28.953 -23.094 3.754 1 95.94 23 LEU B C 1
ATOM 6004 O O . LEU B 1 23 ? -28.797 -23.5 2.596 1 95.94 23 LEU B O 1
ATOM 6008 N N . ALA B 1 24 ? -28.078 -22.359 4.293 1 95.31 24 ALA B N 1
ATOM 6009 C CA . ALA B 1 24 ? -26.859 -21.953 3.592 1 95.31 24 ALA B CA 1
ATOM 6010 C C . ALA B 1 24 ? -25.625 -22.156 4.473 1 95.31 24 ALA B C 1
ATOM 6012 O O . ALA B 1 24 ? -24.797 -21.266 4.609 1 95.31 24 ALA B O 1
ATOM 6013 N N . SER B 1 25 ? -25.656 -23.344 5.094 1 93.62 25 SER B N 1
ATOM 6014 C CA . SER B 1 25 ? -24.422 -23.734 5.77 1 93.62 25 SER B CA 1
ATOM 6015 C C . SER B 1 25 ? -23.266 -23.859 4.777 1 93.62 25 SER B C 1
ATOM 6017 O O . SER B 1 25 ? -23.484 -24.031 3.578 1 93.62 25 SER B O 1
ATOM 6019 N N . GLU B 1 26 ? -22.109 -23.75 5.312 1 92.06 26 GLU B N 1
ATOM 6020 C CA . GLU B 1 26 ? -20.938 -23.859 4.457 1 92.06 26 GLU B CA 1
ATOM 6021 C C . GLU B 1 26 ? -20.969 -25.141 3.631 1 92.06 26 GLU B C 1
ATOM 6023 O O . GLU B 1 26 ? -20.672 -25.109 2.434 1 92.06 26 GLU B O 1
ATOM 6028 N N . ASP B 1 27 ? -21.281 -26.203 4.203 1 91.56 27 ASP B N 1
ATOM 6029 C CA . ASP B 1 27 ? -21.328 -27.5 3.523 1 91.56 27 ASP B CA 1
ATOM 6030 C C . ASP B 1 27 ? -22.375 -27.484 2.408 1 91.56 27 ASP B C 1
ATOM 6032 O O . ASP B 1 27 ? -22.141 -28.031 1.324 1 91.56 27 ASP B O 1
ATOM 6036 N N . ARG B 1 28 ? -23.516 -26.938 2.676 1 92.62 28 ARG B N 1
ATOM 6037 C CA . ARG B 1 28 ? -24.578 -26.875 1.665 1 92.62 28 ARG B CA 1
ATOM 6038 C C . ARG B 1 28 ? -24.172 -25.969 0.507 1 92.62 28 ARG B C 1
ATOM 6040 O O . ARG B 1 28 ? -24.422 -26.297 -0.657 1 92.62 28 ARG B O 1
ATOM 6047 N N . VAL B 1 29 ? -23.578 -24.875 0.835 1 94.38 29 VAL B N 1
ATOM 6048 C CA . VAL B 1 29 ? -23.125 -23.953 -0.197 1 94.38 29 VAL B CA 1
ATOM 6049 C C . VAL B 1 29 ? -22.109 -24.641 -1.1 1 94.38 29 VAL B C 1
ATOM 6051 O O . VAL B 1 29 ? -22.172 -24.531 -2.326 1 94.38 29 VAL B O 1
ATOM 6054 N N . ARG B 1 30 ? -21.188 -25.422 -0.505 1 92.12 30 ARG B N 1
ATOM 6055 C CA . ARG B 1 30 ? -20.203 -26.188 -1.266 1 92.12 30 ARG B CA 1
ATOM 6056 C C . ARG B 1 30 ? -20.875 -27.203 -2.186 1 92.12 30 ARG B C 1
ATOM 6058 O O . ARG B 1 30 ? -20.5 -27.344 -3.35 1 92.12 30 ARG B O 1
ATOM 6065 N N . ALA B 1 31 ? -21.859 -27.828 -1.648 1 90.88 31 ALA B N 1
ATOM 6066 C CA . ALA B 1 31 ? -22.547 -28.875 -2.404 1 90.88 31 ALA B CA 1
ATOM 6067 C C . ALA B 1 31 ? -23.281 -28.281 -3.6 1 90.88 31 ALA B C 1
ATOM 6069 O O . ALA B 1 31 ? -23.25 -28.844 -4.695 1 90.88 31 ALA B O 1
ATOM 6070 N N . VAL B 1 32 ? -23.906 -27.172 -3.371 1 92.06 32 VAL B N 1
ATOM 6071 C CA . VAL B 1 32 ? -24.688 -26.531 -4.418 1 92.06 32 VAL B CA 1
ATOM 6072 C C . VAL B 1 32 ? -23.766 -25.969 -5.492 1 92.06 32 VAL B C 1
ATOM 6074 O O . VAL B 1 32 ? -24.078 -26.031 -6.684 1 92.06 32 VAL B O 1
ATOM 6077 N N . ALA B 1 33 ? -22.656 -25.5 -5.055 1 91.44 33 ALA B N 1
ATOM 6078 C CA . ALA B 1 33 ? -21.766 -24.766 -5.949 1 91.44 33 ALA B CA 1
ATOM 6079 C C . ALA B 1 33 ? -20.812 -25.719 -6.68 1 91.44 33 ALA B C 1
ATOM 6081 O O . ALA B 1 33 ? -20.453 -25.469 -7.832 1 91.44 33 ALA B O 1
ATOM 6082 N N . TYR B 1 34 ? -20.438 -26.844 -6 1 88.31 34 TYR B N 1
ATOM 6083 C CA . TYR B 1 34 ? -19.328 -27.625 -6.547 1 88.31 34 TYR B CA 1
ATOM 6084 C C . TYR B 1 34 ? -19.672 -29.109 -6.535 1 88.31 34 TYR B C 1
ATOM 6086 O O . TYR B 1 34 ? -18.828 -29.938 -6.898 1 88.31 34 TYR B O 1
ATOM 6094 N N . GLY B 1 35 ? -20.844 -29.422 -6.27 1 83 35 GLY B N 1
ATOM 6095 C CA . GLY B 1 35 ? -21.266 -30.812 -6.27 1 83 35 GLY B CA 1
ATOM 6096 C C . GLY B 1 35 ? -20.875 -31.562 -5 1 83 35 GLY B C 1
ATOM 6097 O O . GLY B 1 35 ? -20.219 -31 -4.125 1 83 35 GLY B O 1
ATOM 6098 N N . GLU B 1 36 ? -21.406 -32.719 -5.113 1 66.19 36 GLU B N 1
ATOM 6099 C CA . GLU B 1 36 ? -21.172 -33.562 -3.938 1 66.19 36 GLU B CA 1
ATOM 6100 C C . GLU B 1 36 ? -19.672 -33.75 -3.703 1 66.19 36 GLU B C 1
ATOM 6102 O O . GLU B 1 36 ? -18.906 -33.969 -4.652 1 66.19 36 GLU B O 1
ATOM 6107 N N . GLY B 1 37 ? -19.219 -33.562 -2.748 1 60.59 37 GLY B N 1
ATOM 6108 C CA . GLY B 1 37 ? -17.812 -33.594 -2.334 1 60.59 37 GLY B CA 1
ATOM 6109 C C . GLY B 1 37 ? -17.125 -32.25 -2.445 1 60.59 37 GLY B C 1
ATOM 6110 O O . GLY B 1 37 ? -15.984 -32.094 -2.016 1 60.59 37 GLY B O 1
ATOM 6111 N N . GLY B 1 38 ? -17.906 -31.297 -3.021 1 58.06 38 GLY B N 1
ATOM 6112 C CA . GLY B 1 38 ? -17.547 -29.891 -2.949 1 58.06 38 GLY B CA 1
ATOM 6113 C C . GLY B 1 38 ? -16.328 -29.531 -3.795 1 58.06 38 GLY B C 1
ATOM 6114 O O . GLY B 1 38 ? -15.664 -28.531 -3.541 1 58.06 38 GLY B O 1
ATOM 6115 N N . ARG B 1 39 ? -15.977 -30.406 -4.723 1 59.5 39 ARG B N 1
ATOM 6116 C CA . ARG B 1 39 ? -14.68 -30.188 -5.359 1 59.5 39 ARG B CA 1
ATOM 6117 C C . ARG B 1 39 ? -14.836 -30 -6.867 1 59.5 39 ARG B C 1
ATOM 6119 O O . ARG B 1 39 ? -13.922 -30.297 -7.633 1 59.5 39 ARG B O 1
ATOM 6126 N N . GLY B 1 40 ? -15.992 -29.438 -7.262 1 60.09 40 GLY B N 1
ATOM 6127 C CA . GLY B 1 40 ? -16.125 -29 -8.641 1 60.09 40 GLY B CA 1
ATOM 6128 C C . GLY B 1 40 ? -16.516 -30.109 -9.594 1 60.09 40 GLY B C 1
ATOM 6129 O O . GLY B 1 40 ? -16.062 -30.141 -10.734 1 60.09 40 GLY B O 1
ATOM 6130 N N . GLY B 1 41 ? -17.484 -31.016 -9.109 1 54.84 41 GLY B N 1
ATOM 6131 C CA . GLY B 1 41 ? -17.938 -32.031 -10.031 1 54.84 41 GLY B CA 1
ATOM 6132 C C . GLY B 1 41 ? -19.047 -31.562 -10.961 1 54.84 41 GLY B C 1
ATOM 6133 O O . GLY B 1 41 ? -19.438 -30.391 -10.914 1 54.84 41 GLY B O 1
ATOM 6134 N N . ASP B 1 42 ? -19.359 -32.406 -11.945 1 59.31 42 ASP B N 1
ATOM 6135 C CA . ASP B 1 42 ? -20.422 -32.188 -12.914 1 59.31 42 ASP B CA 1
ATOM 6136 C C . ASP B 1 42 ? -21.781 -32.188 -12.234 1 59.31 42 ASP B C 1
ATOM 6138 O O . ASP B 1 42 ? -21.938 -32.75 -11.133 1 59.31 42 ASP B O 1
ATOM 6142 N N . GLY B 1 43 ? -22.719 -31.375 -12.617 1 61.38 43 GLY B N 1
ATOM 6143 C CA . GLY B 1 43 ? -24.125 -31.484 -12.25 1 61.38 43 GLY B CA 1
ATOM 6144 C C . GLY B 1 43 ? -24.562 -30.438 -11.242 1 61.38 43 GLY B C 1
ATOM 6145 O O . GLY B 1 43 ? -25.688 -30.469 -10.758 1 61.38 43 GLY B O 1
ATOM 6146 N N . HIS B 1 44 ? -23.625 -29.547 -10.852 1 74.88 44 HIS B N 1
ATOM 6147 C CA . HIS B 1 44 ? -24.031 -28.484 -9.93 1 74.88 44 HIS B CA 1
ATOM 6148 C C . HIS B 1 44 ? -24.531 -27.25 -10.695 1 74.88 44 HIS B C 1
ATOM 6150 O O . HIS B 1 44 ? -24.031 -26.953 -11.781 1 74.88 44 HIS B O 1
ATOM 6156 N N . SER B 1 45 ? -25.656 -26.703 -10.102 1 80.75 45 SER B N 1
ATOM 6157 C CA . SER B 1 45 ? -26.281 -25.578 -10.797 1 80.75 45 SER B CA 1
ATOM 6158 C C . SER B 1 45 ? -25.781 -24.25 -10.258 1 80.75 45 SER B C 1
ATOM 6160 O O . SER B 1 45 ? -25.875 -23.219 -10.938 1 80.75 45 SER B O 1
ATOM 6162 N N . GLY B 1 46 ? -25.234 -24.328 -8.984 1 89.25 46 GLY B N 1
ATOM 6163 C CA . GLY B 1 46 ? -24.859 -23.078 -8.336 1 89.25 46 GLY B CA 1
ATOM 6164 C C . GLY B 1 46 ? -26.062 -22.281 -7.855 1 89.25 46 GLY B C 1
ATOM 6165 O O . GLY B 1 46 ? -25.906 -21.125 -7.441 1 89.25 46 GLY B O 1
ATOM 6166 N N . PHE B 1 47 ? -27.266 -22.812 -7.945 1 92.81 47 PHE B N 1
ATOM 6167 C CA . PHE B 1 47 ? -28.531 -22.188 -7.551 1 92.81 47 PHE B CA 1
ATOM 6168 C C . PHE B 1 47 ? -29.266 -23.047 -6.539 1 92.81 47 PHE B C 1
ATOM 6170 O O . PHE B 1 47 ? -29.719 -24.156 -6.867 1 92.81 47 PHE B O 1
ATOM 6177 N N . ASP B 1 48 ? -29.406 -22.578 -5.312 1 95.31 48 ASP B N 1
ATOM 6178 C CA . ASP B 1 48 ? -30.141 -23.297 -4.273 1 95.31 48 ASP B CA 1
ATOM 6179 C C . ASP B 1 48 ? -31.625 -22.953 -4.32 1 95.31 48 ASP B C 1
ATOM 6181 O O . ASP B 1 48 ? -32.062 -22.016 -3.666 1 95.31 48 ASP B O 1
ATOM 6185 N N . THR B 1 49 ? -32.406 -23.812 -4.875 1 94.5 49 THR B N 1
ATOM 6186 C CA . THR B 1 49 ? -33.844 -23.562 -5.109 1 94.5 49 THR B CA 1
ATOM 6187 C C . THR B 1 49 ? -34.625 -23.625 -3.801 1 94.5 49 THR B C 1
ATOM 6189 O O . THR B 1 49 ? -35.625 -22.953 -3.65 1 94.5 49 THR B O 1
ATOM 6192 N N . VAL B 1 50 ? -34.094 -24.375 -2.863 1 96.19 50 VAL B N 1
ATOM 6193 C CA . VAL B 1 50 ? -34.781 -24.5 -1.585 1 96.19 50 VAL B CA 1
ATOM 6194 C C . VAL B 1 50 ? -34.656 -23.203 -0.787 1 96.19 50 VAL B C 1
ATOM 6196 O O . VAL B 1 50 ? -35.625 -22.656 -0.286 1 96.19 50 VAL B O 1
ATOM 6199 N N . LEU B 1 51 ? -33.406 -22.781 -0.693 1 97.56 51 LEU B N 1
ATOM 6200 C CA . LEU B 1 51 ? -33.156 -21.516 -0.011 1 97.56 51 LEU B CA 1
ATOM 6201 C C . LEU B 1 51 ? -33.938 -20.375 -0.688 1 97.56 51 LEU B C 1
ATOM 6203 O O . LEU B 1 51 ? -34.531 -19.531 -0.014 1 97.56 51 LEU B O 1
ATOM 6207 N N . TRP B 1 52 ? -33.938 -20.344 -1.997 1 97.31 52 TRP B N 1
ATOM 6208 C CA . TRP B 1 52 ? -34.594 -19.297 -2.758 1 97.31 52 TRP B CA 1
ATOM 6209 C C . TRP B 1 52 ? -36.094 -19.281 -2.48 1 97.31 52 TRP B C 1
ATOM 6211 O O . TRP B 1 52 ? -36.688 -18.219 -2.289 1 97.31 52 TRP B O 1
ATOM 6221 N N . ASP B 1 53 ? -36.688 -20.422 -2.393 1 96.88 53 ASP B N 1
ATOM 6222 C CA . ASP B 1 53 ? -38.125 -20.547 -2.104 1 96.88 53 ASP B CA 1
ATOM 6223 C C . ASP B 1 53 ? -38.438 -19.984 -0.724 1 96.88 53 ASP B C 1
ATOM 6225 O O . ASP B 1 53 ? -39.438 -19.266 -0.565 1 96.88 53 ASP B O 1
ATOM 6229 N N . VAL B 1 54 ? -37.625 -20.359 0.213 1 97.69 54 VAL B N 1
ATOM 6230 C CA . VAL B 1 54 ? -37.844 -19.875 1.575 1 97.69 54 VAL B CA 1
ATOM 6231 C C . VAL B 1 54 ? -37.719 -18.359 1.626 1 97.69 54 VAL B C 1
ATOM 6233 O O . VAL B 1 54 ? -38.531 -17.672 2.246 1 97.69 54 VAL B O 1
ATOM 6236 N N . LEU B 1 55 ? -36.719 -17.812 0.972 1 98 55 LEU B N 1
ATOM 6237 C CA . LEU B 1 55 ? -36.5 -16.375 0.967 1 98 55 LEU B CA 1
ATOM 6238 C C . LEU B 1 55 ? -37.656 -15.641 0.3 1 98 55 LEU B C 1
ATOM 6240 O O . LEU B 1 55 ? -38.062 -14.578 0.772 1 98 55 LEU B O 1
ATOM 6244 N N . CYS B 1 56 ? -38.219 -16.156 -0.781 1 97.12 56 CYS B N 1
ATOM 6245 C CA . CYS B 1 56 ? -39.281 -15.492 -1.538 1 97.12 56 CYS B CA 1
ATOM 6246 C C . CYS B 1 56 ? -40.625 -15.641 -0.843 1 97.12 56 CYS B C 1
ATOM 6248 O O . CYS B 1 56 ? -41.406 -14.68 -0.749 1 97.12 56 CYS B O 1
ATOM 6250 N N . ASN B 1 57 ? -40.844 -16.75 -0.254 1 96.25 57 ASN B N 1
ATOM 6251 C CA . ASN B 1 57 ? -42.219 -17.047 0.179 1 96.25 57 ASN B CA 1
ATOM 6252 C C . ASN B 1 57 ? -42.375 -16.859 1.685 1 96.25 57 ASN B C 1
ATOM 6254 O O . ASN B 1 57 ? -43.469 -16.547 2.164 1 96.25 57 ASN B O 1
ATOM 6258 N N . GLN B 1 58 ? -41.344 -17.109 2.4 1 95.94 58 GLN B N 1
ATOM 6259 C CA . GLN B 1 58 ? -41.438 -16.953 3.846 1 95.94 58 GLN B CA 1
ATOM 6260 C C . GLN B 1 58 ? -40.938 -15.57 4.281 1 95.94 58 GLN B C 1
ATOM 6262 O O . GLN B 1 58 ? -41.531 -14.938 5.156 1 95.94 58 GLN B O 1
ATOM 6267 N N . VAL B 1 59 ? -39.938 -15.094 3.648 1 95.75 59 VAL B N 1
ATOM 6268 C CA . VAL B 1 59 ? -39.375 -13.805 4.051 1 95.75 59 VAL B CA 1
ATOM 6269 C C . VAL B 1 59 ? -39.906 -12.703 3.129 1 95.75 59 VAL B C 1
ATOM 6271 O O . VAL B 1 59 ? -40.031 -11.555 3.545 1 95.75 59 VAL B O 1
ATOM 6274 N N . GLY B 1 60 ? -40.188 -13.047 1.833 1 95.25 60 GLY B N 1
ATOM 6275 C CA . GLY B 1 60 ? -40.781 -12.094 0.893 1 95.25 60 GLY B CA 1
ATOM 6276 C C . GLY B 1 60 ? -39.75 -11.172 0.27 1 95.25 60 GLY B C 1
ATOM 6277 O O . GLY B 1 60 ? -40.031 -10 0.017 1 95.25 60 GLY B O 1
ATOM 6278 N N . VAL B 1 61 ? -38.5 -11.656 -0.026 1 95.75 61 VAL B N 1
ATOM 6279 C CA . VAL B 1 61 ? -37.406 -10.773 -0.41 1 95.75 61 VAL B CA 1
ATOM 6280 C C . VAL B 1 61 ? -37.625 -10.305 -1.849 1 95.75 61 VAL B C 1
ATOM 6282 O O . VAL B 1 61 ? -37.156 -9.227 -2.221 1 95.75 61 VAL B O 1
ATOM 6285 N N . ALA B 1 62 ? -38.25 -11.055 -2.689 1 95.12 62 ALA B N 1
ATOM 6286 C CA . ALA B 1 62 ? -38.375 -10.719 -4.105 1 95.12 62 ALA B CA 1
ATOM 6287 C C . ALA B 1 62 ? -39.406 -9.609 -4.32 1 95.12 62 ALA B C 1
ATOM 6289 O O . ALA B 1 62 ? -39.406 -8.938 -5.355 1 95.12 62 ALA B O 1
ATOM 6290 N N . ALA B 1 63 ? -40.281 -9.352 -3.385 1 93.31 63 ALA B N 1
ATOM 6291 C CA . ALA B 1 63 ? -41.375 -8.375 -3.529 1 93.31 63 ALA B CA 1
ATOM 6292 C C . ALA B 1 63 ? -41.094 -7.129 -2.691 1 93.31 63 ALA B C 1
ATOM 6294 O O . ALA B 1 63 ? -41.781 -6.121 -2.814 1 93.31 63 ALA B O 1
ATOM 6295 N N . ILE B 1 64 ? -40.062 -7.188 -2.008 1 92.12 64 ILE B N 1
ATOM 6296 C CA . ILE B 1 64 ? -39.906 -6.273 -0.882 1 92.12 64 ILE B CA 1
ATOM 6297 C C . ILE B 1 64 ? -39.781 -4.84 -1.394 1 92.12 64 ILE B C 1
ATOM 6299 O O . ILE B 1 64 ? -40.281 -3.904 -0.763 1 92.12 64 ILE B O 1
ATOM 6303 N N . ALA B 1 65 ? -39.156 -4.617 -2.52 1 88.81 65 ALA B N 1
ATOM 6304 C CA . ALA B 1 65 ? -38.938 -3.264 -3.027 1 88.81 65 ALA B CA 1
ATOM 6305 C C . ALA B 1 65 ? -39.875 -2.963 -4.203 1 88.81 65 ALA B C 1
ATOM 6307 O O . ALA B 1 65 ? -39.719 -1.936 -4.867 1 88.81 65 ALA B O 1
ATOM 6308 N N . LEU B 1 66 ? -40.781 -3.816 -4.477 1 90.38 66 LEU B N 1
ATOM 6309 C CA . LEU B 1 66 ? -41.75 -3.6 -5.559 1 90.38 66 LEU B CA 1
ATOM 6310 C C . LEU B 1 66 ? -42.938 -2.795 -5.07 1 90.38 66 LEU B C 1
ATOM 6312 O O . LEU B 1 66 ? -43.344 -2.891 -3.9 1 90.38 66 LEU B O 1
ATOM 6316 N N . PRO B 1 67 ? -43.531 -2.055 -5.996 1 87.31 67 PRO B N 1
ATOM 6317 C CA . PRO B 1 67 ? -44.719 -1.286 -5.609 1 87.31 67 PRO B CA 1
ATOM 6318 C C . PRO B 1 67 ? -45.844 -2.17 -5.105 1 87.31 67 PRO B C 1
ATOM 6320 O O . PRO B 1 67 ? -46.031 -3.279 -5.605 1 87.31 67 PRO B O 1
ATOM 6323 N N . GLU B 1 68 ? -46.625 -1.579 -4.297 1 88.69 68 GLU B N 1
ATOM 6324 C CA . GLU B 1 68 ? -47.75 -2.314 -3.705 1 88.69 68 GLU B CA 1
ATOM 6325 C C . GLU B 1 68 ? -48.75 -2.729 -4.77 1 88.69 68 GLU B C 1
ATOM 6327 O O . GLU B 1 68 ? -49.344 -3.811 -4.691 1 88.69 68 GLU B O 1
ATOM 6332 N N . GLN B 1 69 ? -48.938 -1.901 -5.719 1 84.25 69 GLN B N 1
ATOM 6333 C CA . GLN B 1 69 ? -49.906 -2.16 -6.781 1 84.25 69 GLN B CA 1
ATOM 6334 C C . GLN B 1 69 ? -49.5 -3.395 -7.59 1 84.25 69 GLN B C 1
ATOM 6336 O O . GLN B 1 69 ? -50.375 -4.027 -8.211 1 84.25 69 GLN B O 1
ATOM 6341 N N . LEU B 1 70 ? -48.281 -3.729 -7.438 1 84.81 70 LEU B N 1
ATOM 6342 C CA . LEU B 1 70 ? -47.781 -4.867 -8.203 1 84.81 70 LEU B CA 1
ATOM 6343 C C . LEU B 1 70 ? -47.5 -6.055 -7.289 1 84.81 70 LEU B C 1
ATOM 6345 O O . LEU B 1 70 ? -46.75 -6.961 -7.652 1 84.81 70 LEU B O 1
ATOM 6349 N N . GLY B 1 71 ? -48.062 -5.91 -5.984 1 83.06 71 GLY B N 1
ATOM 6350 C CA . GLY B 1 71 ? -47.906 -7.02 -5.055 1 83.06 71 GLY B CA 1
ATOM 6351 C C . GLY B 1 71 ? -46.656 -6.91 -4.188 1 83.06 71 GLY B C 1
ATOM 6352 O O . GLY B 1 71 ? -46.312 -7.855 -3.479 1 83.06 71 GLY B O 1
ATOM 6353 N N . GLY B 1 72 ? -46 -5.801 -4.309 1 88.31 72 GLY B N 1
ATOM 6354 C CA . GLY B 1 72 ? -44.812 -5.617 -3.496 1 88.31 72 GLY B CA 1
ATOM 6355 C C . GLY B 1 72 ? -45.094 -4.977 -2.152 1 88.31 72 GLY B C 1
ATOM 6356 O O . GLY B 1 72 ? -46.281 -4.797 -1.779 1 88.31 72 GLY B O 1
ATOM 6357 N N . ALA B 1 73 ? -44.062 -4.777 -1.382 1 89.06 73 ALA B N 1
ATOM 6358 C CA . ALA B 1 73 ? -44.188 -4.176 -0.057 1 89.06 73 ALA B CA 1
ATOM 6359 C C . ALA B 1 73 ? -43.938 -2.67 -0.114 1 89.06 73 ALA B C 1
ATOM 6361 O O . ALA B 1 73 ? -44.219 -1.955 0.85 1 89.06 73 ALA B O 1
ATOM 6362 N N . GLY B 1 74 ? -43.406 -2.188 -1.219 1 88.44 74 GLY B N 1
ATOM 6363 C CA . GLY B 1 74 ? -43.312 -0.757 -1.466 1 88.44 74 GLY B CA 1
ATOM 6364 C C . GLY B 1 74 ? -42.125 -0.109 -0.783 1 88.44 74 GLY B C 1
ATOM 6365 O O . GLY B 1 74 ? -42.062 1.117 -0.687 1 88.44 74 GLY B O 1
ATOM 6366 N N . TYR B 1 75 ? -41.219 -0.907 -0.28 1 89.94 75 TYR B N 1
ATOM 6367 C CA . TYR B 1 75 ? -40.062 -0.34 0.385 1 89.94 75 TYR B CA 1
ATOM 6368 C C . TYR B 1 75 ? -39.031 0.14 -0.633 1 89.94 75 TYR B C 1
ATOM 6370 O O . TYR B 1 75 ? -39.125 -0.167 -1.823 1 89.94 75 TYR B O 1
ATOM 6378 N N . GLY B 1 76 ? -38.062 0.88 -0.237 1 87.81 76 GLY B N 1
ATOM 6379 C CA . GLY B 1 76 ? -37.062 1.47 -1.112 1 87.81 76 GLY B CA 1
ATOM 6380 C C . GLY B 1 76 ? -35.875 0.557 -1.365 1 87.81 76 GLY B C 1
ATOM 6381 O O . GLY B 1 76 ? -35.875 -0.607 -0.958 1 87.81 76 GLY B O 1
ATOM 6382 N N . VAL B 1 77 ? -34.875 1.085 -2.055 1 92 77 VAL B N 1
ATOM 6383 C CA . VAL B 1 77 ? -33.688 0.358 -2.488 1 92 77 VAL B CA 1
ATOM 6384 C C . VAL B 1 77 ? -32.844 -0.063 -1.271 1 92 77 VAL B C 1
ATOM 6386 O O . VAL B 1 77 ? -32.219 -1.118 -1.28 1 92 77 VAL B O 1
ATOM 6389 N N . SER B 1 78 ? -32.875 0.714 -0.208 1 93.62 78 SER B N 1
ATOM 6390 C CA . SER B 1 78 ? -32.094 0.438 0.979 1 93.62 78 SER B CA 1
ATOM 6391 C C . SER B 1 78 ? -32.469 -0.901 1.602 1 93.62 78 SER B C 1
ATOM 6393 O O . SER B 1 78 ? -31.625 -1.569 2.207 1 93.62 78 SER B O 1
ATOM 6395 N N . VAL B 1 79 ? -33.75 -1.312 1.455 1 95.44 79 VAL B N 1
ATOM 6396 C CA . VAL B 1 79 ? -34.188 -2.578 2.02 1 95.44 79 VAL B CA 1
ATOM 6397 C C . VAL B 1 79 ? -33.562 -3.74 1.264 1 95.44 79 VAL B C 1
ATOM 6399 O O . VAL B 1 79 ? -33.25 -4.777 1.854 1 95.44 79 VAL B O 1
ATOM 6402 N N . LEU B 1 80 ? -33.344 -3.598 -0.048 1 97.06 80 LEU B N 1
ATOM 6403 C CA . LEU B 1 80 ? -32.625 -4.594 -0.825 1 97.06 80 LEU B CA 1
ATOM 6404 C C . LEU B 1 80 ? -31.219 -4.77 -0.29 1 97.06 80 LEU B C 1
ATOM 6406 O O . LEU B 1 80 ? -30.672 -5.879 -0.291 1 97.06 80 LEU B O 1
ATOM 6410 N N . GLY B 1 81 ? -30.641 -3.656 0.152 1 97.81 81 GLY B N 1
ATOM 6411 C CA . GLY B 1 81 ? -29.312 -3.713 0.733 1 97.81 81 GLY B CA 1
ATOM 6412 C C . GLY B 1 81 ? -29.25 -4.559 1.992 1 97.81 81 GLY B C 1
ATOM 6413 O O . GLY B 1 81 ? -28.266 -5.277 2.213 1 97.81 81 GLY B O 1
ATOM 6414 N N . VAL B 1 82 ? -30.297 -4.477 2.801 1 97.69 82 VAL B N 1
ATOM 6415 C CA . VAL B 1 82 ? -30.375 -5.262 4.031 1 97.69 82 VAL B CA 1
ATOM 6416 C C . VAL B 1 82 ? -30.344 -6.75 3.693 1 97.69 82 VAL B C 1
ATOM 6418 O O . VAL B 1 82 ? -29.609 -7.523 4.309 1 97.69 82 VAL B O 1
ATOM 6421 N N . VAL B 1 83 ? -31.109 -7.094 2.75 1 98.31 83 VAL B N 1
ATOM 6422 C CA . VAL B 1 83 ? -31.188 -8.484 2.318 1 98.31 83 VAL B CA 1
ATOM 6423 C C . VAL B 1 83 ? -29.844 -8.938 1.745 1 98.31 83 VAL B C 1
ATOM 6425 O O . VAL B 1 83 ? -29.312 -9.977 2.139 1 98.31 83 VAL B O 1
ATOM 6428 N N . ALA B 1 84 ? -29.312 -8.133 0.829 1 98.62 84 ALA B N 1
ATOM 6429 C CA . ALA B 1 84 ? -28.062 -8.469 0.152 1 98.62 84 ALA B CA 1
ATOM 6430 C C . ALA B 1 84 ? -26.922 -8.641 1.154 1 98.62 84 ALA B C 1
ATOM 6432 O O . ALA B 1 84 ? -26.062 -9.516 0.988 1 98.62 84 ALA B O 1
ATOM 6433 N N . HIS B 1 85 ? -26.891 -7.781 2.166 1 98.62 85 HIS B N 1
ATOM 6434 C CA . HIS B 1 85 ? -25.875 -7.863 3.209 1 98.62 85 HIS B CA 1
ATOM 6435 C C . HIS B 1 85 ? -25.828 -9.25 3.84 1 98.62 85 HIS B C 1
ATOM 6437 O O . HIS B 1 85 ? -24.766 -9.867 3.938 1 98.62 85 HIS B O 1
ATOM 6443 N N . GLU B 1 86 ? -27 -9.742 4.242 1 98.62 86 GLU B N 1
ATOM 6444 C CA . GLU B 1 86 ? -27.078 -11.039 4.898 1 98.62 86 GLU B CA 1
ATOM 6445 C C . GLU B 1 86 ? -26.766 -12.172 3.926 1 98.62 86 GLU B C 1
ATOM 6447 O O . GLU B 1 86 ? -26.172 -13.18 4.309 1 98.62 86 GLU B O 1
ATOM 6452 N N . LEU B 1 87 ? -27.172 -12.039 2.715 1 98.56 87 LEU B N 1
ATOM 6453 C CA . LEU B 1 87 ? -26.859 -13.039 1.703 1 98.56 87 LEU B CA 1
ATOM 6454 C C . LEU B 1 87 ? -25.344 -13.117 1.461 1 98.56 87 LEU B C 1
ATOM 6456 O O . LEU B 1 87 ? -24.812 -14.195 1.227 1 98.56 87 LEU B O 1
ATOM 6460 N N . GLY B 1 88 ? -24.688 -11.953 1.474 1 98.5 88 GLY B N 1
ATOM 6461 C CA . GLY B 1 88 ? -23.25 -11.914 1.315 1 98.5 88 GLY B CA 1
ATOM 6462 C C . GLY B 1 88 ? -22.5 -12.617 2.438 1 98.5 88 GLY B C 1
ATOM 6463 O O . GLY B 1 88 ? -21.531 -13.336 2.193 1 98.5 88 GLY B O 1
ATOM 6464 N N . ARG B 1 89 ? -23.016 -12.422 3.682 1 98.31 89 ARG B N 1
ATOM 6465 C CA . ARG B 1 89 ? -22.406 -13.078 4.836 1 98.31 89 ARG B CA 1
ATOM 6466 C C . ARG B 1 89 ? -22.391 -14.594 4.66 1 98.31 89 ARG B C 1
ATOM 6468 O O . ARG B 1 89 ? -21.422 -15.258 5.043 1 98.31 89 ARG B O 1
ATOM 6475 N N . ALA B 1 90 ? -23.406 -15.109 3.986 1 98.06 90 ALA B N 1
ATOM 6476 C CA . ALA B 1 90 ? -23.625 -16.547 3.928 1 98.06 90 ALA B CA 1
ATOM 6477 C C . ALA B 1 90 ? -23.109 -17.125 2.607 1 98.06 90 ALA B C 1
ATOM 6479 O O . ALA B 1 90 ? -23.203 -18.328 2.371 1 98.06 90 ALA B O 1
ATOM 6480 N N . LEU B 1 91 ? -22.562 -16.344 1.709 1 97.44 91 LEU B N 1
ATOM 6481 C CA . LEU B 1 91 ? -22.219 -16.766 0.357 1 97.44 91 LEU B CA 1
ATOM 6482 C C . LEU B 1 91 ? -23.406 -17.469 -0.305 1 97.44 91 LEU B C 1
ATOM 6484 O O . LEU B 1 91 ? -23.25 -18.516 -0.929 1 97.44 91 LEU B O 1
ATOM 6488 N N . ALA B 1 92 ? -24.562 -16.891 -0.127 1 97.62 92 ALA B N 1
ATOM 6489 C CA . ALA B 1 92 ? -25.797 -17.562 -0.578 1 97.62 92 ALA B CA 1
ATOM 6490 C C . ALA B 1 92 ? -25.812 -17.688 -2.098 1 97.62 92 ALA B C 1
ATOM 6492 O O . ALA B 1 92 ? -25.688 -16.688 -2.814 1 97.62 92 ALA B O 1
ATOM 6493 N N . PRO B 1 93 ? -25.984 -18.906 -2.576 1 96.44 93 PRO B N 1
ATOM 6494 C CA . PRO B 1 93 ? -26.047 -19.094 -4.027 1 96.44 93 PRO B CA 1
ATOM 6495 C C . PRO B 1 93 ? -27.469 -18.922 -4.582 1 96.44 93 PRO B C 1
ATOM 6497 O O . PRO B 1 93 ? -28.062 -19.875 -5.074 1 96.44 93 PRO B O 1
ATOM 6500 N N . VAL B 1 94 ? -27.984 -17.719 -4.547 1 97.12 94 VAL B N 1
ATOM 6501 C CA . VAL B 1 94 ? -29.328 -17.391 -5.023 1 97.12 94 VAL B CA 1
ATOM 6502 C C . VAL B 1 94 ? -29.234 -16.203 -5.984 1 97.12 94 VAL B C 1
ATOM 6504 O O . VAL B 1 94 ? -28.312 -15.391 -5.906 1 97.12 94 VAL B O 1
ATOM 6507 N N . PRO B 1 95 ? -30.141 -16.078 -6.906 1 96.19 95 PRO B N 1
ATOM 6508 C CA . PRO B 1 95 ? -30.062 -15.055 -7.945 1 96.19 95 PRO B CA 1
ATOM 6509 C C . PRO B 1 95 ? -30.703 -13.734 -7.52 1 96.19 95 PRO B C 1
ATOM 6511 O O . PRO B 1 95 ? -31.438 -13.117 -8.297 1 96.19 95 PRO B O 1
ATOM 6514 N N . PHE B 1 96 ? -30.422 -13.281 -6.352 1 97.44 96 PHE B N 1
ATOM 6515 C CA . PHE B 1 96 ? -31.047 -12.078 -5.801 1 97.44 96 PHE B CA 1
ATOM 6516 C C . PHE B 1 96 ? -30.688 -10.852 -6.629 1 97.44 96 PHE B C 1
ATOM 6518 O O . PHE B 1 96 ? -31.562 -10.125 -7.094 1 97.44 96 PHE B O 1
ATOM 6525 N N . VAL B 1 97 ? -29.359 -10.609 -6.918 1 97 97 VAL B N 1
ATOM 6526 C CA . VAL B 1 97 ? -28.922 -9.414 -7.629 1 97 97 VAL B CA 1
ATOM 6527 C C . VAL B 1 97 ? -29.328 -9.508 -9.094 1 97 97 VAL B C 1
ATOM 6529 O O . VAL B 1 97 ? -29.828 -8.531 -9.664 1 97 97 VAL B O 1
ATOM 6532 N N . SER B 1 98 ? -29.125 -10.641 -9.703 1 96.12 98 SER B N 1
ATOM 6533 C CA . SER B 1 98 ? -29.375 -10.789 -11.133 1 96.12 98 SER B CA 1
ATOM 6534 C C . SER B 1 98 ? -30.875 -10.773 -11.43 1 96.12 98 SER B C 1
ATOM 6536 O O . SER B 1 98 ? -31.328 -10.039 -12.305 1 96.12 98 SER B O 1
ATOM 6538 N N . SER B 1 99 ? -31.688 -11.492 -10.617 1 96.5 99 SER B N 1
ATOM 6539 C CA . SER B 1 99 ? -33.094 -11.664 -10.922 1 96.5 99 SER B CA 1
ATOM 6540 C C . SER B 1 99 ? -33.938 -10.594 -10.25 1 96.5 99 SER B C 1
ATOM 6542 O O . SER B 1 99 ? -34.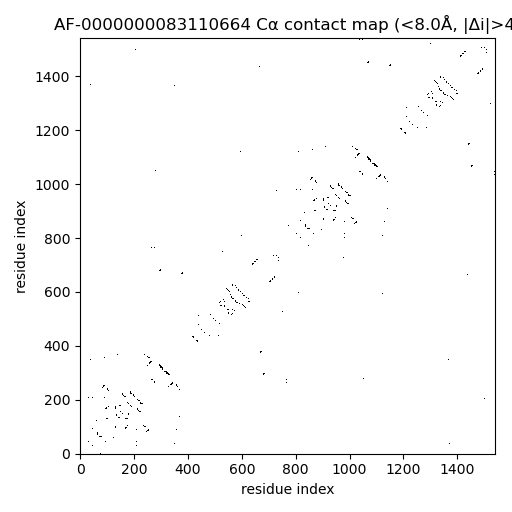531 -9.758 -10.922 1 96.5 99 SER B O 1
ATOM 6544 N N . THR B 1 100 ? -33.875 -10.531 -8.93 1 95.94 100 THR B N 1
ATOM 6545 C CA . THR B 1 100 ? -34.75 -9.68 -8.141 1 95.94 100 THR B CA 1
ATOM 6546 C C . THR B 1 100 ? -34.406 -8.211 -8.344 1 95.94 100 THR B C 1
ATOM 6548 O O . THR B 1 100 ? -35.312 -7.359 -8.438 1 95.94 100 THR B O 1
ATOM 6551 N N . VAL B 1 101 ? -33.125 -7.902 -8.422 1 96.62 101 VAL B N 1
ATOM 6552 C CA . VAL B 1 101 ? -32.719 -6.504 -8.406 1 96.62 101 VAL B CA 1
ATOM 6553 C C . VAL B 1 101 ? -32.625 -5.973 -9.828 1 96.62 101 VAL B C 1
ATOM 6555 O O . VAL B 1 101 ? -33.438 -5.129 -10.242 1 96.62 101 VAL B O 1
ATOM 6558 N N . LEU B 1 102 ? -31.781 -6.562 -10.641 1 96.19 102 LEU B N 1
ATOM 6559 C CA . LEU B 1 102 ? -31.484 -5.965 -11.938 1 96.19 102 LEU B CA 1
ATOM 6560 C C . LEU B 1 102 ? -32.562 -6.285 -12.953 1 96.19 102 LEU B C 1
ATOM 6562 O O . LEU B 1 102 ? -33.219 -5.379 -13.484 1 96.19 102 LEU B O 1
ATOM 6566 N N . ALA B 1 103 ? -32.875 -7.57 -13.172 1 95.5 103 ALA B N 1
ATOM 6567 C CA . ALA B 1 103 ? -33.812 -7.953 -14.234 1 95.5 103 ALA B CA 1
ATOM 6568 C C . ALA B 1 103 ? -35.219 -7.508 -13.906 1 95.5 103 ALA B C 1
ATOM 6570 O O . ALA B 1 103 ? -35.906 -6.906 -14.742 1 95.5 103 ALA B O 1
ATOM 6571 N N . THR B 1 104 ? -35.656 -7.785 -12.695 1 94.06 104 THR B N 1
ATOM 6572 C CA . THR B 1 104 ? -37 -7.387 -12.297 1 94.06 104 THR B CA 1
ATOM 6573 C C . THR B 1 104 ? -37.125 -5.863 -12.289 1 94.06 104 THR B C 1
ATOM 6575 O O . THR B 1 104 ? -38.188 -5.324 -12.672 1 94.06 104 THR B O 1
ATOM 6578 N N . GLY B 1 105 ? -36.062 -5.16 -11.852 1 92.62 105 GLY B N 1
ATOM 6579 C CA . GLY B 1 105 ? -36.062 -3.707 -11.906 1 92.62 105 GLY B CA 1
ATOM 6580 C C . GLY B 1 105 ? -36.25 -3.164 -13.312 1 92.62 105 GLY B C 1
ATOM 6581 O O . GLY B 1 105 ? -37 -2.219 -13.523 1 92.62 105 GLY B O 1
ATOM 6582 N N . LEU B 1 106 ? -35.594 -3.756 -14.242 1 92.44 106 LEU B N 1
ATOM 6583 C CA . LEU B 1 106 ? -35.688 -3.334 -15.641 1 92.44 106 LEU B CA 1
ATOM 6584 C C . LEU B 1 106 ? -37.094 -3.637 -16.188 1 92.44 106 LEU B C 1
ATOM 6586 O O . LEU B 1 106 ? -37.625 -2.863 -16.984 1 92.44 106 LEU B O 1
ATOM 6590 N N . LEU B 1 107 ? -37.688 -4.711 -15.734 1 90.19 107 LEU B N 1
ATOM 6591 C CA . LEU B 1 107 ? -39 -5.129 -16.219 1 90.19 107 LEU B CA 1
ATOM 6592 C C . LEU B 1 107 ? -40.094 -4.223 -15.656 1 90.19 107 LEU B C 1
ATOM 6594 O O . LEU B 1 107 ? -41.125 -4.004 -16.312 1 90.19 107 LEU B O 1
ATOM 6598 N N . LEU B 1 108 ? -39.906 -3.711 -14.492 1 83.25 108 LEU B N 1
ATOM 6599 C CA . LEU B 1 108 ? -40.906 -2.896 -13.828 1 83.25 108 LEU B CA 1
ATOM 6600 C C . LEU B 1 108 ? -41.156 -1.603 -14.594 1 83.25 108 LEU B C 1
ATOM 6602 O O . LEU B 1 108 ? -42.281 -1.145 -14.695 1 83.25 108 LEU B O 1
ATOM 6606 N N . ASP B 1 109 ? -40.188 -1.082 -15.062 1 68 109 ASP B N 1
ATOM 6607 C CA . ASP B 1 109 ? -40.25 0.231 -15.695 1 68 109 ASP B CA 1
ATOM 6608 C C . ASP B 1 109 ? -40.969 0.144 -17.047 1 68 109 ASP B C 1
ATOM 6610 O O . ASP B 1 109 ? -41.406 1.158 -17.578 1 68 109 ASP B O 1
ATOM 6614 N N . LEU B 1 110 ? -41.281 -1.169 -17.391 1 72.81 110 LEU B N 1
ATOM 6615 C CA . LEU B 1 110 ? -41.75 -1.271 -18.766 1 72.81 110 LEU B CA 1
ATOM 6616 C C . LEU B 1 110 ? -42.875 -2.285 -18.891 1 72.81 110 LEU B C 1
ATOM 6618 O O . LEU B 1 110 ? -43.156 -2.814 -19.969 1 72.81 110 LEU B O 1
ATOM 6622 N N . THR B 1 111 ? -43.594 -2.545 -17.906 1 68.56 111 THR B N 1
ATOM 6623 C CA . THR B 1 111 ? -44.562 -3.623 -17.703 1 68.56 111 THR B CA 1
ATOM 6624 C C . THR B 1 111 ? -45.75 -3.463 -18.641 1 68.56 111 THR B C 1
ATOM 6626 O O . THR B 1 111 ? -46.344 -4.453 -19.078 1 68.56 111 THR B O 1
ATOM 6629 N N . GLU B 1 112 ? -45.969 -2.332 -19 1 72.5 112 GLU B N 1
ATOM 6630 C CA . GLU B 1 112 ? -47.219 -2.121 -19.766 1 72.5 112 GLU B CA 1
ATOM 6631 C C . GLU B 1 112 ? -47.094 -2.756 -21.141 1 72.5 112 GLU B C 1
ATOM 6633 O O . GLU B 1 112 ? -48.125 -3.049 -21.781 1 72.5 112 GLU B O 1
ATOM 6638 N N . ARG B 1 113 ? -46.031 -3.084 -21.547 1 78.44 113 ARG B N 1
ATOM 6639 C CA . ARG B 1 113 ? -45.844 -3.574 -22.906 1 78.44 113 ARG B CA 1
ATOM 6640 C C . ARG B 1 113 ? -45.75 -5.098 -22.938 1 78.44 113 ARG B C 1
ATOM 6642 O O . ARG B 1 113 ? -45.75 -5.703 -24.016 1 78.44 113 ARG B O 1
ATOM 6649 N N . ASP B 1 114 ? -45.719 -5.672 -21.812 1 80.5 114 ASP B N 1
ATOM 6650 C CA . ASP B 1 114 ? -45.719 -7.125 -21.703 1 80.5 114 ASP B CA 1
ATOM 6651 C C . ASP B 1 114 ? -47.125 -7.656 -21.422 1 80.5 114 ASP B C 1
ATOM 6653 O O . ASP B 1 114 ? -47.656 -7.457 -20.344 1 80.5 114 ASP B O 1
ATOM 6657 N N . PRO B 1 115 ? -47.719 -8.367 -22.375 1 83 115 PRO B N 1
ATOM 6658 C CA . PRO B 1 115 ? -49.094 -8.883 -22.141 1 83 115 PRO B CA 1
ATOM 6659 C C . PRO B 1 115 ? -49.156 -9.875 -20.984 1 83 115 PRO B C 1
ATOM 6661 O O . PRO B 1 115 ? -50.219 -10.07 -20.406 1 83 115 PRO B O 1
ATOM 6664 N N . ASP B 1 116 ? -48.094 -10.477 -20.688 1 86.56 116 ASP B N 1
ATOM 6665 C CA . ASP B 1 116 ? -48.031 -11.469 -19.625 1 86.56 116 ASP B CA 1
ATOM 6666 C C . ASP B 1 116 ? -47.344 -10.906 -18.375 1 86.56 116 ASP B C 1
ATOM 6668 O O . ASP B 1 116 ? -46.812 -11.656 -17.578 1 86.56 116 ASP B O 1
ATOM 6672 N N . ALA B 1 117 ? -47.375 -9.617 -18.312 1 86.56 117 ALA B N 1
ATOM 6673 C CA . ALA B 1 117 ? -46.594 -8.93 -17.281 1 86.56 117 ALA B CA 1
ATOM 6674 C C . ALA B 1 117 ? -47.031 -9.383 -15.891 1 86.56 117 ALA B C 1
ATOM 6676 O O . ALA B 1 117 ? -46.219 -9.648 -15.023 1 86.56 117 ALA B O 1
ATOM 6677 N N . ASP B 1 118 ? -48.281 -9.477 -15.672 1 86 118 ASP B N 1
ATOM 6678 C CA . ASP B 1 118 ? -48.812 -9.844 -14.359 1 86 118 ASP B CA 1
ATOM 6679 C C . ASP B 1 118 ? -48.375 -11.25 -13.961 1 86 118 ASP B C 1
ATOM 6681 O O . ASP B 1 118 ? -47.906 -11.461 -12.836 1 86 118 ASP B O 1
ATOM 6685 N N . LYS B 1 119 ? -48.5 -12.141 -14.883 1 89.62 119 LYS B N 1
ATOM 6686 C CA . LYS B 1 119 ? -48.125 -13.516 -14.625 1 89.62 119 LYS B CA 1
ATOM 6687 C C . LYS B 1 119 ? -46.594 -13.625 -14.391 1 89.62 119 LYS B C 1
ATOM 6689 O O . LYS B 1 119 ? -46.156 -14.344 -13.492 1 89.62 119 LYS B O 1
ATOM 6694 N N . ARG B 1 120 ? -45.875 -13.023 -15.148 1 91.5 120 ARG B N 1
ATOM 6695 C CA . ARG B 1 120 ? -44.438 -13.047 -15.039 1 91.5 120 ARG B CA 1
ATOM 6696 C C . ARG B 1 120 ? -43.969 -12.453 -13.711 1 91.5 120 ARG B C 1
ATOM 6698 O O . ARG B 1 120 ? -43.156 -13.047 -13.016 1 91.5 120 ARG B O 1
ATOM 6705 N N . LEU B 1 121 ? -44.531 -11.32 -13.422 1 90.56 121 LEU B N 1
ATOM 6706 C CA . LEU B 1 121 ? -44.156 -10.641 -12.18 1 90.56 121 LEU B CA 1
ATOM 6707 C C . LEU B 1 121 ? -44.531 -11.477 -10.969 1 90.56 121 LEU B C 1
ATOM 6709 O O . LEU B 1 121 ? -43.781 -11.539 -9.992 1 90.56 121 LEU B O 1
ATOM 6713 N N . THR B 1 122 ? -45.688 -12.062 -11.047 1 91.38 122 THR B N 1
ATOM 6714 C CA . THR B 1 122 ? -46.094 -12.953 -9.969 1 91.38 122 THR B CA 1
ATOM 6715 C C . THR B 1 122 ? -45.125 -14.109 -9.812 1 91.38 122 THR B C 1
ATOM 6717 O O . THR B 1 122 ? -44.75 -14.469 -8.695 1 91.38 122 THR B O 1
ATOM 6720 N N . GLY B 1 123 ? -44.75 -14.719 -10.898 1 93.62 123 GLY B N 1
ATOM 6721 C CA . GLY B 1 123 ? -43.75 -15.789 -10.859 1 93.62 123 GLY B CA 1
ATOM 6722 C C . GLY B 1 123 ? -42.406 -15.359 -10.289 1 93.62 123 GLY B C 1
ATOM 6723 O O . GLY B 1 123 ? -41.781 -16.125 -9.562 1 93.62 123 GLY B O 1
ATOM 6724 N N . LEU B 1 124 ? -42 -14.148 -10.641 1 93.62 124 LEU B N 1
ATOM 6725 C CA . LEU B 1 124 ? -40.719 -13.617 -10.148 1 93.62 124 LEU B CA 1
ATOM 6726 C C . LEU B 1 124 ? -40.812 -13.32 -8.656 1 93.62 124 LEU B C 1
ATOM 6728 O O . LEU B 1 124 ? -39.875 -13.594 -7.906 1 93.62 124 LEU B O 1
ATOM 6732 N N . ILE B 1 125 ? -41.906 -12.781 -8.172 1 92.19 125 ILE B N 1
ATOM 6733 C CA . ILE B 1 125 ? -42.156 -12.438 -6.773 1 92.19 125 ILE B CA 1
ATOM 6734 C C . ILE B 1 125 ? -42.156 -13.703 -5.926 1 92.19 125 ILE B C 1
ATOM 6736 O O . ILE B 1 125 ? -41.594 -13.742 -4.832 1 92.19 125 ILE B O 1
ATOM 6740 N N . GLU B 1 126 ? -42.75 -14.781 -6.48 1 92.94 126 GLU B N 1
ATOM 6741 C CA . GLU B 1 126 ? -42.906 -16.031 -5.75 1 92.94 126 GLU B CA 1
ATOM 6742 C C . GLU B 1 126 ? -41.656 -16.891 -5.855 1 92.94 126 GLU B C 1
ATOM 6744 O O . GLU B 1 126 ? -41.5 -17.891 -5.137 1 92.94 126 GLU B O 1
ATOM 6749 N N . GLY B 1 127 ? -40.812 -16.516 -6.664 1 92.19 127 GLY B N 1
ATOM 6750 C CA . GLY B 1 127 ? -39.562 -17.234 -6.816 1 92.19 127 GLY B CA 1
ATOM 6751 C C . GLY B 1 127 ? -39.688 -18.438 -7.727 1 92.19 127 GLY B C 1
ATOM 6752 O O . GLY B 1 127 ? -38.719 -19.188 -7.918 1 92.19 127 GLY B O 1
ATOM 6753 N N . ARG B 1 128 ? -40.844 -18.641 -8.352 1 94.38 128 ARG B N 1
ATOM 6754 C CA . ARG B 1 128 ? -41.031 -19.75 -9.273 1 94.38 128 ARG B CA 1
ATOM 6755 C C . ARG B 1 128 ? -40.344 -19.484 -10.609 1 94.38 128 ARG B C 1
ATOM 6757 O O . ARG B 1 128 ? -40.062 -20.406 -11.375 1 94.38 128 ARG B O 1
ATOM 6764 N N . ARG B 1 129 ? -40.156 -18.234 -10.898 1 94.12 129 ARG B N 1
ATOM 6765 C CA . ARG B 1 129 ? -39.406 -17.797 -12.078 1 94.12 129 ARG B CA 1
ATOM 6766 C C . ARG B 1 129 ? -38.188 -16.969 -11.672 1 94.12 129 ARG B C 1
ATOM 6768 O O . ARG B 1 129 ? -38.219 -16.266 -10.656 1 94.12 129 ARG B O 1
ATOM 6775 N N . THR B 1 130 ? -37.156 -17.125 -12.422 1 96 130 THR B N 1
ATOM 6776 C CA . THR B 1 130 ? -35.969 -16.25 -12.289 1 96 130 THR B CA 1
ATOM 6777 C C . THR B 1 130 ? -35.688 -15.555 -13.609 1 96 130 THR B C 1
ATOM 6779 O O . THR B 1 130 ? -36.125 -16 -14.672 1 96 130 THR B O 1
ATOM 6782 N N . ALA B 1 131 ? -35.062 -14.414 -13.508 1 96.25 131 ALA B N 1
ATOM 6783 C CA . ALA B 1 131 ? -34.719 -13.641 -14.695 1 96.25 131 ALA B CA 1
ATOM 6784 C C . ALA B 1 131 ? -33.25 -13.219 -14.656 1 96.25 131 ALA B C 1
ATOM 6786 O O . ALA B 1 131 ? -32.625 -13.242 -13.594 1 96.25 131 ALA B O 1
ATOM 6787 N N . ALA B 1 132 ? -32.656 -12.945 -15.773 1 97.12 132 ALA B N 1
ATOM 6788 C CA . ALA B 1 132 ? -31.312 -12.406 -15.93 1 97.12 132 ALA B CA 1
ATOM 6789 C C . ALA B 1 132 ? -31.281 -11.297 -16.969 1 97.12 132 ALA B C 1
ATOM 6791 O O . ALA B 1 132 ? -32.156 -11.234 -17.844 1 97.12 132 ALA B O 1
ATOM 6792 N N . ALA B 1 133 ? -30.359 -10.438 -16.859 1 97 133 ALA B N 1
ATOM 6793 C CA . ALA B 1 133 ? -30.219 -9.328 -17.781 1 97 133 ALA B CA 1
ATOM 6794 C C . ALA B 1 133 ? -28.906 -9.438 -18.562 1 97 133 ALA B C 1
ATOM 6796 O O . ALA B 1 133 ? -27.844 -9.656 -17.984 1 97 133 ALA B O 1
ATOM 6797 N N . ALA B 1 134 ? -28.984 -9.375 -19.812 1 96.94 134 ALA B N 1
ATOM 6798 C CA . ALA B 1 134 ? -27.844 -9.312 -20.703 1 96.94 134 ALA B CA 1
ATOM 6799 C C . ALA B 1 134 ? -27.719 -7.93 -21.344 1 96.94 134 ALA B C 1
ATOM 6801 O O . ALA B 1 134 ? -28.344 -7.648 -22.359 1 96.94 134 ALA B O 1
ATOM 6802 N N . LEU B 1 135 ? -26.828 -7.148 -20.828 1 95.75 135 LEU B N 1
ATOM 6803 C CA . LEU B 1 135 ? -26.781 -5.738 -21.188 1 95.75 135 LEU B CA 1
ATOM 6804 C C . LEU B 1 135 ? -25.609 -5.453 -22.141 1 95.75 135 LEU B C 1
ATOM 6806 O O . LEU B 1 135 ? -25.734 -4.652 -23.062 1 95.75 135 LEU B O 1
ATOM 6810 N N . THR B 1 136 ? -24.469 -6.09 -21.797 1 95.19 136 THR B N 1
ATOM 6811 C CA . THR B 1 136 ? -23.234 -5.832 -22.547 1 95.19 136 THR B CA 1
ATOM 6812 C C . THR B 1 136 ? -22.672 -7.129 -23.109 1 95.19 136 THR B C 1
ATOM 6814 O O . THR B 1 136 ? -22.875 -8.203 -22.531 1 95.19 136 THR B O 1
ATOM 6817 N N . GLY B 1 137 ? -21.906 -6.996 -24.188 1 94 137 GLY B N 1
ATOM 6818 C CA . GLY B 1 137 ? -21.359 -8.164 -24.844 1 94 137 GLY B CA 1
ATOM 6819 C C . GLY B 1 137 ? -20.391 -8.945 -23.984 1 94 137 GLY B C 1
ATOM 6820 O O . GLY B 1 137 ? -20.297 -10.172 -24.094 1 94 137 GLY B O 1
ATOM 6821 N N . ASP B 1 138 ? -19.688 -8.312 -23.031 1 90.19 138 ASP B N 1
ATOM 6822 C CA . ASP B 1 138 ? -18.625 -8.945 -22.266 1 90.19 138 ASP B CA 1
ATOM 6823 C C . ASP B 1 138 ? -19.016 -9.062 -20.797 1 90.19 138 ASP B C 1
ATOM 6825 O O . ASP B 1 138 ? -18.172 -9.391 -19.953 1 90.19 138 ASP B O 1
ATOM 6829 N N . GLY B 1 139 ? -20.297 -8.711 -20.453 1 88.44 139 GLY B N 1
ATOM 6830 C CA . GLY B 1 139 ? -20.781 -8.789 -19.078 1 88.44 139 GLY B CA 1
ATOM 6831 C C . GLY B 1 139 ? -20.203 -7.711 -18.188 1 88.44 139 GLY B C 1
ATOM 6832 O O . GLY B 1 139 ? -20.438 -7.719 -16.969 1 88.44 139 GLY B O 1
ATOM 6833 N N . GLY B 1 140 ? -19.469 -6.777 -18.672 1 90.5 140 GLY B N 1
ATOM 6834 C CA . GLY B 1 140 ? -18.766 -5.781 -17.875 1 90.5 140 GLY B CA 1
ATOM 6835 C C . GLY B 1 140 ? -19.609 -4.547 -17.594 1 90.5 140 GLY B C 1
ATOM 6836 O O . GLY B 1 140 ? -20.812 -4.641 -17.391 1 90.5 140 GLY B O 1
ATOM 6837 N N . LEU B 1 141 ? -18.938 -3.406 -17.5 1 91.88 141 LEU B N 1
ATOM 6838 C CA . LEU B 1 141 ? -19.562 -2.129 -17.188 1 91.88 141 LEU B CA 1
ATOM 6839 C C . LEU B 1 141 ? -20.531 -1.714 -18.281 1 91.88 141 LEU B C 1
ATOM 6841 O O . LEU B 1 141 ? -20.203 -1.808 -19.469 1 91.88 141 LEU B O 1
ATOM 6845 N N . TRP B 1 142 ? -21.672 -1.259 -17.906 1 93.12 142 TRP B N 1
ATOM 6846 C CA . TRP B 1 142 ? -22.688 -0.791 -18.844 1 93.12 142 TRP B CA 1
ATOM 6847 C C . TRP B 1 142 ? -22.234 0.489 -19.547 1 93.12 142 TRP B C 1
ATOM 6849 O O . TRP B 1 142 ? -21.891 1.477 -18.891 1 93.12 142 TRP B O 1
ATOM 6859 N N . ARG B 1 143 ? -22.172 0.409 -20.828 1 88.69 143 ARG B N 1
ATOM 6860 C CA . ARG B 1 143 ? -21.984 1.521 -21.766 1 88.69 143 ARG B CA 1
ATOM 6861 C C . ARG B 1 143 ? -22.656 1.227 -23.109 1 88.69 143 ARG B C 1
ATOM 6863 O O . ARG B 1 143 ? -22.688 0.074 -23.547 1 88.69 143 ARG B O 1
ATOM 6870 N N . ARG B 1 144 ? -23.078 2.205 -23.703 1 89.38 144 ARG B N 1
ATOM 6871 C CA . ARG B 1 144 ? -23.75 2.055 -24.984 1 89.38 144 ARG B CA 1
ATOM 6872 C C . ARG B 1 144 ? -22.875 1.29 -25.984 1 89.38 144 ARG B C 1
ATOM 6874 O O . ARG B 1 144 ? -23.375 0.413 -26.688 1 89.38 144 ARG B O 1
ATOM 6881 N N . SER B 1 145 ? -21.578 1.615 -25.938 1 90.5 145 SER B N 1
ATOM 6882 C CA . SER B 1 145 ? -20.656 1.038 -26.906 1 90.5 145 SER B CA 1
ATOM 6883 C C . SER B 1 145 ? -20.406 -0.436 -26.625 1 90.5 145 SER B C 1
ATOM 6885 O O . SER B 1 145 ? -19.859 -1.156 -27.453 1 90.5 145 SER B O 1
ATOM 6887 N N . ALA B 1 146 ? -20.906 -0.943 -25.469 1 93.44 146 ALA B N 1
ATOM 6888 C CA . ALA B 1 146 ? -20.625 -2.328 -25.094 1 93.44 146 ALA B CA 1
ATOM 6889 C C . ALA B 1 146 ? -21.781 -3.242 -25.5 1 93.44 146 ALA B C 1
ATOM 6891 O O . ALA B 1 146 ? -21.703 -4.461 -25.344 1 93.44 146 ALA B O 1
ATOM 6892 N N . VAL B 1 147 ? -22.859 -2.66 -26.062 1 96.56 147 VAL B N 1
ATOM 6893 C CA . VAL B 1 147 ? -23.984 -3.457 -26.547 1 96.56 147 VAL B CA 1
ATOM 6894 C C . VAL B 1 147 ? -23.609 -4.133 -27.859 1 96.56 147 VAL B C 1
ATOM 6896 O O . VAL B 1 147 ? -23.25 -3.459 -28.828 1 96.56 147 VAL B O 1
ATOM 6899 N N . THR B 1 148 ? -23.734 -5.445 -27.875 1 96.25 148 THR B N 1
ATOM 6900 C CA . THR B 1 148 ? -23.266 -6.164 -29.062 1 96.25 148 THR B CA 1
ATOM 6901 C C . THR B 1 148 ? -24.406 -6.867 -29.766 1 96.25 148 THR B C 1
ATOM 6903 O O . THR B 1 148 ? -24.25 -7.371 -30.875 1 96.25 148 THR B O 1
ATOM 6906 N N . LEU B 1 149 ? -25.594 -6.898 -29.172 1 98.06 149 LEU B N 1
ATOM 6907 C CA . LEU B 1 149 ? -26.75 -7.539 -29.797 1 98.06 149 LEU B CA 1
ATOM 6908 C C . LEU B 1 149 ? -27.438 -6.586 -30.781 1 98.06 149 LEU B C 1
ATOM 6910 O O . LEU B 1 149 ? -27.469 -5.375 -30.547 1 98.06 149 LEU B O 1
ATOM 6914 N N . SER B 1 150 ? -27.984 -7.152 -31.812 1 98.25 150 SER B N 1
ATOM 6915 C CA . SER B 1 150 ? -28.734 -6.387 -32.812 1 98.25 150 SER B CA 1
ATOM 6916 C C . SER B 1 150 ? -30.172 -6.887 -32.906 1 98.25 150 SER B C 1
ATOM 6918 O O . SER B 1 150 ? -30.438 -8.086 -32.781 1 98.25 150 SER B O 1
ATOM 6920 N N . ALA B 1 151 ? -31.031 -5.984 -33.062 1 97.75 151 ALA B N 1
ATOM 6921 C CA . ALA B 1 151 ? -32.438 -6.301 -33.219 1 97.75 151 ALA B CA 1
ATOM 6922 C C . ALA B 1 151 ? -32.969 -5.855 -34.562 1 97.75 151 ALA B C 1
ATOM 6924 O O . ALA B 1 151 ? -32.656 -4.75 -35.031 1 97.75 151 ALA B O 1
ATOM 6925 N N . ALA B 1 152 ? -33.688 -6.746 -35.188 1 96.62 152 ALA B N 1
ATOM 6926 C CA . ALA B 1 152 ? -34.344 -6.434 -36.469 1 96.62 152 ALA B CA 1
ATOM 6927 C C . ALA B 1 152 ? -35.812 -6.781 -36.438 1 96.62 152 ALA B C 1
ATOM 6929 O O . ALA B 1 152 ? -36.219 -7.797 -35.875 1 96.62 152 ALA B O 1
ATOM 6930 N N . ARG B 1 153 ? -36.562 -5.949 -37.094 1 93.69 153 ARG B N 1
ATOM 6931 C CA . ARG B 1 153 ? -38 -6.184 -37.156 1 93.69 153 ARG B CA 1
ATOM 6932 C C . ARG B 1 153 ? -38.312 -7.312 -38.156 1 93.69 153 ARG B C 1
ATOM 6934 O O . ARG B 1 153 ? -37.719 -7.418 -39.219 1 93.69 153 ARG B O 1
ATOM 6941 N N . THR B 1 154 ? -39.125 -8.148 -37.719 1 91.12 154 THR B N 1
ATOM 6942 C CA . THR B 1 154 ? -39.688 -9.203 -38.562 1 91.12 154 THR B CA 1
ATOM 6943 C C . THR B 1 154 ? -41.219 -9.219 -38.438 1 91.12 154 THR B C 1
ATOM 6945 O O . THR B 1 154 ? -41.781 -9.906 -37.594 1 91.12 154 THR B O 1
ATOM 6948 N N . GLY B 1 155 ? -41.906 -8.625 -39.438 1 85.69 155 GLY B N 1
ATOM 6949 C CA . GLY B 1 155 ? -43.344 -8.414 -39.281 1 85.69 155 GLY B CA 1
ATOM 6950 C C . GLY B 1 155 ? -43.688 -7.531 -38.094 1 85.69 155 GLY B C 1
ATOM 6951 O O . GLY B 1 155 ? -43.156 -6.422 -37.969 1 85.69 155 GLY B O 1
ATOM 6952 N N . ASP B 1 156 ? -44.438 -8.07 -37.156 1 80.19 156 ASP B N 1
ATOM 6953 C CA . ASP B 1 156 ? -44.844 -7.34 -35.969 1 80.19 156 ASP B CA 1
ATOM 6954 C C . ASP B 1 156 ? -43.938 -7.68 -34.781 1 80.19 156 ASP B C 1
ATOM 6956 O O . ASP B 1 156 ? -44.062 -7.09 -33.719 1 80.19 156 ASP B O 1
ATOM 6960 N N . ASP B 1 157 ? -43 -8.5 -35.125 1 85.56 157 ASP B N 1
ATOM 6961 C CA . ASP B 1 157 ? -42.156 -8.977 -34.062 1 85.56 157 ASP B CA 1
ATOM 6962 C C . ASP B 1 157 ? -40.688 -8.531 -34.25 1 85.56 157 ASP B C 1
ATOM 6964 O O . ASP B 1 157 ? -40.406 -7.742 -35.156 1 85.56 157 ASP B O 1
ATOM 6968 N N . TRP B 1 158 ? -39.844 -8.859 -33.344 1 94.62 158 TRP B N 1
ATOM 6969 C CA . TRP B 1 158 ? -38.438 -8.562 -33.438 1 94.62 158 TRP B CA 1
ATOM 6970 C C . TRP B 1 158 ? -37.594 -9.836 -33.312 1 94.62 158 TRP B C 1
ATOM 6972 O O . TRP B 1 158 ? -37.969 -10.773 -32.594 1 94.62 158 TRP B O 1
ATOM 6982 N N . ASN B 1 159 ? -36.531 -9.867 -34.031 1 97.31 159 ASN B N 1
ATOM 6983 C CA . ASN B 1 159 ? -35.531 -10.914 -33.906 1 97.31 159 ASN B CA 1
ATOM 6984 C C . ASN B 1 159 ? -34.188 -10.336 -33.469 1 97.31 159 ASN B C 1
ATOM 6986 O O . ASN B 1 159 ? -33.781 -9.258 -33.906 1 97.31 159 ASN B O 1
ATOM 6990 N N . ILE B 1 160 ? -33.594 -11.016 -32.531 1 98 160 ILE B N 1
ATOM 6991 C CA . ILE B 1 160 ? -32.312 -10.539 -32 1 98 160 ILE B CA 1
ATOM 6992 C C . ILE B 1 160 ? -31.188 -11.492 -32.406 1 98 160 ILE B C 1
ATOM 6994 O O . ILE B 1 160 ? -31.375 -12.711 -32.438 1 98 160 ILE B O 1
ATOM 6998 N N . ASP B 1 161 ? -30.031 -10.953 -32.781 1 98.38 161 ASP B N 1
ATOM 6999 C CA . ASP B 1 161 ? -28.812 -11.703 -33.156 1 98.38 161 ASP B CA 1
ATOM 7000 C C . ASP B 1 161 ? -27.625 -11.234 -32.312 1 98.38 161 ASP B C 1
ATOM 7002 O O . ASP B 1 161 ? -27.531 -10.055 -31.969 1 98.38 161 ASP B O 1
ATOM 7006 N N . GLY B 1 162 ? -26.766 -12.156 -32.031 1 98.19 162 GLY B N 1
ATOM 7007 C CA . GLY B 1 162 ? -25.516 -11.812 -31.375 1 98.19 162 GLY B CA 1
ATOM 7008 C C . GLY B 1 162 ? -25.203 -12.688 -30.156 1 98.19 162 GLY B C 1
ATOM 7009 O O . GLY B 1 162 ? -25.859 -13.711 -29.953 1 98.19 162 GLY B O 1
ATOM 7010 N N . THR B 1 163 ? -24.156 -12.406 -29.484 1 97.88 163 THR B N 1
ATOM 7011 C CA . THR B 1 163 ? -23.719 -13.188 -28.328 1 97.88 163 THR B CA 1
ATOM 7012 C C . THR B 1 163 ? -23.359 -12.273 -27.172 1 97.88 163 THR B C 1
ATOM 7014 O O . THR B 1 163 ? -22.75 -11.211 -27.359 1 97.88 163 THR B O 1
ATOM 7017 N N . VAL B 1 164 ? -23.828 -12.609 -26.047 1 97.56 164 VAL B N 1
ATOM 7018 C CA . VAL B 1 164 ? -23.438 -11.969 -24.797 1 97.56 164 VAL B CA 1
ATOM 7019 C C . VAL B 1 164 ? -22.828 -13.008 -23.859 1 97.56 164 VAL B C 1
ATOM 7021 O O . VAL B 1 164 ? -23.344 -14.109 -23.719 1 97.56 164 VAL B O 1
ATOM 7024 N N . ARG B 1 165 ? -21.703 -12.633 -23.281 1 96.69 165 ARG B N 1
ATOM 7025 C CA . ARG B 1 165 ? -21 -13.539 -22.375 1 96.69 165 ARG B CA 1
ATOM 7026 C C . ARG B 1 165 ? -21.141 -13.086 -20.922 1 96.69 165 ARG B C 1
ATOM 7028 O O . ARG B 1 165 ? -21.484 -11.93 -20.672 1 96.69 165 ARG B O 1
ATOM 7035 N N . HIS B 1 166 ? -20.953 -14.008 -19.953 1 97.44 166 HIS B N 1
ATOM 7036 C CA . HIS B 1 166 ? -20.891 -13.758 -18.516 1 97.44 166 HIS B CA 1
ATOM 7037 C C . HIS B 1 166 ? -22.188 -13.148 -18.016 1 97.44 166 HIS B C 1
ATOM 7039 O O . HIS B 1 166 ? -22.172 -12.172 -17.25 1 97.44 166 HIS B O 1
ATOM 7045 N N . VAL B 1 167 ? -23.297 -13.641 -18.516 1 97.5 167 VAL B N 1
ATOM 7046 C CA . VAL B 1 167 ? -24.594 -13.18 -18.031 1 97.5 167 VAL B CA 1
ATOM 7047 C C . VAL B 1 167 ? -24.875 -13.797 -16.656 1 97.5 167 VAL B C 1
ATOM 7049 O O . VAL B 1 167 ? -25.156 -15 -16.562 1 97.5 167 VAL B O 1
ATOM 7052 N N . LEU B 1 168 ? -24.812 -12.984 -15.641 1 97 168 LEU B N 1
ATOM 7053 C CA . LEU B 1 168 ? -25.031 -13.438 -14.273 1 97 168 LEU B CA 1
ATOM 7054 C C . LEU B 1 168 ? -26.422 -14.039 -14.109 1 97 168 LEU B C 1
ATOM 7056 O O . LEU B 1 168 ? -27.422 -13.414 -14.469 1 97 168 LEU B O 1
ATOM 7060 N N . GLY B 1 169 ? -26.531 -15.289 -13.695 1 95.12 169 GLY B N 1
ATOM 7061 C CA . GLY B 1 169 ? -27.781 -15.984 -13.5 1 95.12 169 GLY B CA 1
ATOM 7062 C C . GLY B 1 169 ? -28.406 -16.469 -14.797 1 95.12 169 GLY B C 1
ATOM 7063 O O . GLY B 1 169 ? -29.531 -17 -14.797 1 95.12 169 GLY B O 1
ATOM 7064 N N . GLY B 1 170 ? -27.719 -16.312 -15.891 1 94.12 170 GLY B N 1
ATOM 7065 C CA . GLY B 1 170 ? -28.266 -16.609 -17.203 1 94.12 170 GLY B CA 1
ATOM 7066 C C . GLY B 1 170 ? -28.516 -18.094 -17.438 1 94.12 170 GLY B C 1
ATOM 7067 O O . GLY B 1 170 ? -29.406 -18.453 -18.203 1 94.12 170 GLY B O 1
ATOM 7068 N N . SER B 1 171 ? -27.812 -18.891 -16.734 1 88.38 171 SER B N 1
ATOM 7069 C CA . SER B 1 171 ? -27.906 -20.344 -16.969 1 88.38 171 SER B CA 1
ATOM 7070 C C . SER B 1 171 ? -29.172 -20.906 -16.344 1 88.38 171 SER B C 1
ATOM 7072 O O . SER B 1 171 ? -29.594 -22.016 -16.703 1 88.38 171 SER B O 1
ATOM 7074 N N . ALA B 1 172 ? -29.797 -20.172 -15.477 1 86.62 172 ALA B N 1
ATOM 7075 C CA . ALA B 1 172 ? -30.984 -20.672 -14.789 1 86.62 172 ALA B CA 1
ATOM 7076 C C . ALA B 1 172 ? -32.156 -19.719 -14.961 1 86.62 172 ALA B C 1
ATOM 7078 O O . ALA B 1 172 ? -33.188 -19.828 -14.273 1 86.62 172 ALA B O 1
ATOM 7079 N N . ALA B 1 173 ? -32.062 -18.859 -15.898 1 94.94 173 ALA B N 1
ATOM 7080 C CA . ALA B 1 173 ? -33.094 -17.828 -16.016 1 94.94 173 ALA B CA 1
ATOM 7081 C C . ALA B 1 173 ? -34.281 -18.344 -16.828 1 94.94 173 ALA B C 1
ATOM 7083 O O . ALA B 1 173 ? -34.125 -19.031 -17.828 1 94.94 173 ALA B O 1
ATOM 7084 N N . ASP B 1 174 ? -35.469 -18 -16.375 1 95.38 174 ASP B N 1
ATOM 7085 C CA . ASP B 1 174 ? -36.688 -18.266 -17.125 1 95.38 174 ASP B CA 1
ATOM 7086 C C . ASP B 1 174 ? -37.031 -17.141 -18.094 1 95.38 174 ASP B C 1
ATOM 7088 O O . ASP B 1 174 ? -37.75 -17.328 -19.062 1 95.38 174 ASP B O 1
ATOM 7092 N N . ASP B 1 175 ? -36.531 -15.977 -17.766 1 94.25 175 ASP B N 1
ATOM 7093 C CA . ASP B 1 175 ? -36.719 -14.781 -18.578 1 94.25 175 ASP B CA 1
ATOM 7094 C C . ASP B 1 175 ? -35.375 -14.062 -18.797 1 94.25 175 ASP B C 1
ATOM 7096 O O . ASP B 1 175 ? -34.594 -13.938 -17.875 1 94.25 175 ASP B O 1
ATOM 7100 N N . LEU B 1 176 ? -35.188 -13.664 -20 1 96.25 176 LEU B N 1
ATOM 7101 C CA . LEU B 1 176 ? -34 -12.875 -20.297 1 96.25 176 LEU B CA 1
ATOM 7102 C C . LEU B 1 176 ? -34.375 -11.469 -20.75 1 96.25 176 LEU B C 1
ATOM 7104 O O . LEU B 1 176 ? -35.188 -11.297 -21.672 1 96.25 176 LEU B O 1
ATOM 7108 N N . VAL B 1 177 ? -33.906 -10.508 -20.047 1 95.75 177 VAL B N 1
ATOM 7109 C CA . VAL B 1 177 ? -34.031 -9.117 -20.469 1 95.75 177 VAL B CA 1
ATOM 7110 C C . VAL B 1 177 ? -32.75 -8.688 -21.172 1 95.75 177 VAL B C 1
ATOM 7112 O O . VAL B 1 177 ? -31.656 -8.719 -20.578 1 95.75 177 VAL B O 1
ATOM 7115 N N . VAL B 1 178 ? -32.844 -8.273 -22.422 1 96.5 178 VAL B N 1
ATOM 7116 C CA . VAL B 1 178 ? -31.609 -7.977 -23.172 1 96.5 178 VAL B CA 1
ATOM 7117 C C . VAL B 1 178 ? -31.672 -6.562 -23.75 1 96.5 178 VAL B C 1
ATOM 7119 O O . VAL B 1 178 ? -32.75 -6.043 -24 1 96.5 178 VAL B O 1
ATOM 7122 N N . VAL B 1 179 ? -30.547 -5.918 -23.844 1 97 179 VAL B N 1
ATOM 7123 C CA . VAL B 1 179 ? -30.422 -4.676 -24.609 1 97 179 VAL B CA 1
ATOM 7124 C C . VAL B 1 179 ? -29.828 -4.965 -25.984 1 97 179 VAL B C 1
ATOM 7126 O O . VAL B 1 179 ? -28.797 -5.652 -26.078 1 97 179 VAL B O 1
ATOM 7129 N N . ALA B 1 180 ? -30.484 -4.547 -26.984 1 97.62 180 ALA B N 1
ATOM 7130 C CA . ALA B 1 180 ? -30 -4.711 -28.359 1 97.62 180 ALA B CA 1
ATOM 7131 C C . ALA B 1 180 ? -30.156 -3.412 -29.141 1 97.62 180 ALA B C 1
ATOM 7133 O O . ALA B 1 180 ? -31.016 -2.586 -28.844 1 97.62 180 ALA B O 1
ATOM 7134 N N . ILE B 1 181 ? -29.328 -3.256 -30.125 1 97.19 181 ILE B N 1
ATOM 7135 C CA . ILE B 1 181 ? -29.406 -2.092 -31 1 97.19 181 ILE B CA 1
ATOM 7136 C C . ILE B 1 181 ? -30.438 -2.326 -32.094 1 97.19 181 ILE B C 1
ATOM 7138 O O . ILE B 1 181 ? -30.344 -3.295 -32.844 1 97.19 181 ILE B O 1
ATOM 7142 N N . ASP B 1 182 ? -31.375 -1.473 -32.188 1 94.81 182 ASP B N 1
ATOM 7143 C CA . ASP B 1 182 ? -32.438 -1.665 -33.156 1 94.81 182 ASP B CA 1
ATOM 7144 C C . ASP B 1 182 ? -32.062 -1.146 -34.531 1 94.81 182 ASP B C 1
ATOM 7146 O O . ASP B 1 182 ? -30.891 -0.81 -34.781 1 94.81 182 ASP B O 1
ATOM 7150 N N . GLU B 1 183 ? -32.969 -1.104 -35.5 1 92.12 183 GLU B N 1
ATOM 7151 C CA . GLU B 1 183 ? -32.688 -0.775 -36.875 1 92.12 183 GLU B CA 1
ATOM 7152 C C . GLU B 1 183 ? -32.312 0.689 -37.031 1 92.12 183 GLU B C 1
ATOM 7154 O O . GLU B 1 183 ? -31.672 1.064 -38.031 1 92.12 183 GLU B O 1
ATOM 7159 N N . HIS B 1 184 ? -32.562 1.515 -36.031 1 92.88 184 HIS B N 1
ATOM 7160 C CA . HIS B 1 184 ? -32.219 2.932 -36.094 1 92.88 184 HIS B CA 1
ATOM 7161 C C . HIS B 1 184 ? -30.906 3.209 -35.375 1 92.88 184 HIS B C 1
ATOM 7163 O O . HIS B 1 184 ? -30.5 4.363 -35.25 1 92.88 184 HIS B O 1
ATOM 7169 N N . GLY B 1 185 ? -30.344 2.154 -34.875 1 93.31 185 GLY B N 1
ATOM 7170 C CA . GLY B 1 185 ? -29.062 2.312 -34.219 1 93.31 185 GLY B CA 1
ATOM 7171 C C . GLY B 1 185 ? -29.203 2.689 -32.75 1 93.31 185 GLY B C 1
ATOM 7172 O O . GLY B 1 185 ? -28.25 3.164 -32.125 1 93.31 185 GLY B O 1
ATOM 7173 N N . GLU B 1 186 ? -30.391 2.531 -32.219 1 94.19 186 GLU B N 1
ATOM 7174 C CA . GLU B 1 186 ? -30.641 2.898 -30.812 1 94.19 186 GLU B CA 1
ATOM 7175 C C . GLU B 1 186 ? -30.828 1.661 -29.938 1 94.19 186 GLU B C 1
ATOM 7177 O O . GLU B 1 186 ? -31.438 0.676 -30.375 1 94.19 186 GLU B O 1
ATOM 7182 N N . PRO B 1 187 ? -30.234 1.768 -28.734 1 95.94 187 PRO B N 1
ATOM 7183 C CA . PRO B 1 187 ? -30.469 0.645 -27.828 1 95.94 187 PRO B CA 1
ATOM 7184 C C . PRO B 1 187 ? -31.938 0.543 -27.391 1 95.94 187 PRO B C 1
ATOM 7186 O O . PRO B 1 187 ? -32.594 1.566 -27.172 1 95.94 187 PRO B O 1
ATOM 7189 N N . ALA B 1 188 ? -32.406 -0.613 -27.312 1 95 188 ALA B N 1
ATOM 7190 C CA . ALA B 1 188 ? -33.75 -0.902 -26.844 1 95 188 ALA B CA 1
ATOM 7191 C C . ALA B 1 188 ? -33.781 -2.137 -25.938 1 95 188 ALA B C 1
ATOM 7193 O O . ALA B 1 188 ? -32.875 -2.959 -25.984 1 95 188 ALA B O 1
ATOM 7194 N N . LEU B 1 189 ? -34.812 -2.236 -25.109 1 95.5 189 LEU B N 1
ATOM 7195 C CA . LEU B 1 189 ? -34.969 -3.359 -24.188 1 95.5 189 LEU B CA 1
ATOM 7196 C C . LEU B 1 189 ? -35.938 -4.398 -24.75 1 95.5 189 LEU B C 1
ATOM 7198 O O . LEU B 1 189 ? -37.031 -4.055 -25.234 1 95.5 189 LEU B O 1
ATOM 7202 N N . PHE B 1 190 ? -35.5 -5.617 -24.656 1 95.19 190 PHE B N 1
ATOM 7203 C CA . PHE B 1 190 ? -36.312 -6.723 -25.172 1 95.19 190 PHE B CA 1
ATOM 7204 C C . PHE B 1 190 ? -36.438 -7.828 -24.125 1 95.19 190 PHE B C 1
ATOM 7206 O O . PHE B 1 190 ? -35.594 -7.953 -23.234 1 95.19 190 PHE B O 1
ATOM 7213 N N . LEU B 1 191 ? -37.5 -8.578 -24.219 1 94.88 191 LEU B N 1
ATOM 7214 C CA . LEU B 1 191 ? -37.75 -9.766 -23.422 1 94.88 191 LEU B CA 1
ATOM 7215 C C . LEU B 1 191 ? -37.719 -11.023 -24.266 1 94.88 191 LEU B C 1
ATOM 7217 O O . LEU B 1 191 ? -38.312 -11.086 -25.328 1 94.88 191 LEU B O 1
ATOM 7221 N N . LEU B 1 192 ? -36.875 -11.938 -23.812 1 94.38 192 LEU B N 1
ATOM 7222 C CA . LEU B 1 192 ? -36.719 -13.203 -24.531 1 94.38 192 LEU B CA 1
ATOM 7223 C C . LEU B 1 192 ? -37.031 -14.383 -23.609 1 94.38 192 LEU B C 1
ATOM 7225 O O . LEU B 1 192 ? -36.719 -14.336 -22.422 1 94.38 192 LEU B O 1
ATOM 7229 N N . ASP B 1 193 ? -37.562 -15.398 -24.188 1 92.81 193 ASP B N 1
ATOM 7230 C CA . ASP B 1 193 ? -37.688 -16.719 -23.562 1 92.81 193 ASP B CA 1
ATOM 7231 C C . ASP B 1 193 ? -36.5 -17.609 -23.922 1 92.81 193 ASP B C 1
ATOM 7233 O O . ASP B 1 193 ? -36.281 -17.938 -25.094 1 92.81 193 ASP B O 1
ATOM 7237 N N . PRO B 1 194 ? -35.781 -18.031 -22.875 1 93.75 194 PRO B N 1
ATOM 7238 C CA . PRO B 1 194 ? -34.531 -18.781 -23.156 1 93.75 194 PRO B CA 1
ATOM 7239 C C . PRO B 1 194 ? -34.812 -20.141 -23.797 1 93.75 194 PRO B C 1
ATOM 7241 O O . PRO B 1 194 ? -33.875 -20.781 -24.297 1 93.75 194 PRO B O 1
ATOM 7244 N N . THR B 1 195 ? -36.062 -20.609 -23.891 1 91.75 195 THR B N 1
ATOM 7245 C CA . THR B 1 195 ? -36.344 -21.953 -24.375 1 91.75 195 THR B CA 1
ATOM 7246 C C . THR B 1 195 ? -36.75 -21.922 -25.844 1 91.75 195 THR B C 1
ATOM 7248 O O . THR B 1 195 ? -36.938 -22.969 -26.469 1 91.75 195 THR B O 1
ATOM 7251 N N . VAL B 1 196 ? -36.906 -20.797 -26.406 1 92.06 196 VAL B N 1
ATOM 7252 C CA . VAL B 1 196 ? -37.375 -20.703 -27.781 1 92.06 196 VAL B CA 1
ATOM 7253 C C . VAL B 1 196 ? -36.219 -20.984 -28.734 1 92.06 196 VAL B C 1
ATOM 7255 O O . VAL B 1 196 ? -35.031 -20.859 -28.359 1 92.06 196 VAL B O 1
ATOM 7258 N N . ASP B 1 197 ? -36.594 -21.344 -29.922 1 93.06 197 ASP B N 1
ATOM 7259 C CA . ASP B 1 197 ? -35.594 -21.578 -30.969 1 93.06 197 ASP B CA 1
ATOM 7260 C C . ASP B 1 197 ? -34.781 -20.312 -31.234 1 93.06 197 ASP B C 1
ATOM 7262 O O . ASP B 1 197 ? -35.344 -19.203 -31.234 1 93.06 197 ASP B O 1
ATOM 7266 N N . GLY B 1 198 ? -33.562 -20.5 -31.344 1 95.88 198 GLY B N 1
ATOM 7267 C CA . GLY B 1 198 ? -32.688 -19.375 -31.656 1 95.88 198 GLY B CA 1
ATOM 7268 C C . GLY B 1 198 ? -31.938 -18.844 -30.422 1 95.88 198 GLY B C 1
ATOM 7269 O O . GLY B 1 198 ? -31.062 -18 -30.547 1 95.88 198 GLY B O 1
ATOM 7270 N N . VAL B 1 199 ? -32.406 -19.281 -29.281 1 96.56 199 VAL B N 1
ATOM 7271 C CA . VAL B 1 199 ? -31.719 -18.891 -28.062 1 96.56 199 VAL B CA 1
ATOM 7272 C C . VAL B 1 199 ? -30.906 -20.078 -27.516 1 96.56 199 VAL B C 1
ATOM 7274 O O . VAL B 1 199 ? -31.453 -21.156 -27.312 1 96.56 199 VAL B O 1
ATOM 7277 N N . VAL B 1 200 ? -29.625 -19.906 -27.312 1 96.5 200 VAL B N 1
ATOM 7278 C CA . VAL B 1 200 ? -28.766 -20.891 -26.656 1 96.5 200 VAL B CA 1
ATOM 7279 C C . VAL B 1 200 ? -28.109 -20.266 -25.422 1 96.5 200 VAL B C 1
ATOM 7281 O O . VAL B 1 200 ? -27.297 -19.344 -25.547 1 96.5 200 VAL B O 1
ATOM 7284 N N . ALA B 1 201 ? -28.484 -20.703 -24.297 1 94.88 201 ALA B N 1
ATOM 7285 C CA . ALA B 1 201 ? -27.859 -20.297 -23.031 1 94.88 201 ALA B CA 1
ATOM 7286 C C . ALA B 1 201 ? -26.938 -21.391 -22.5 1 94.88 201 ALA B C 1
ATOM 7288 O O . ALA B 1 201 ? -27.375 -22.328 -21.844 1 94.88 201 ALA B O 1
ATOM 7289 N N . GLU B 1 202 ? -25.688 -21.234 -22.719 1 94.56 202 GLU B N 1
ATOM 7290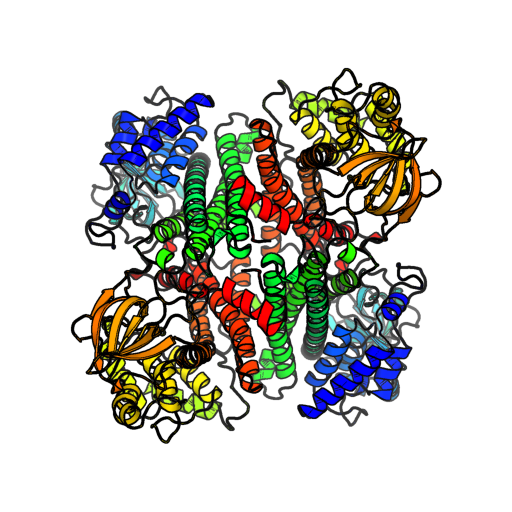 C CA . GLU B 1 202 ? -24.703 -22.219 -22.281 1 94.56 202 GLU B CA 1
ATOM 7291 C C . GLU B 1 202 ? -24.109 -21.844 -20.938 1 94.56 202 GLU B C 1
ATOM 7293 O O . GLU B 1 202 ? -23.516 -20.766 -20.781 1 94.56 202 GLU B O 1
ATOM 7298 N N . ALA B 1 203 ? -24.297 -22.734 -20 1 94.31 203 ALA B N 1
ATOM 7299 C CA . ALA B 1 203 ? -23.688 -22.516 -18.688 1 94.31 203 ALA B CA 1
ATOM 7300 C C . ALA B 1 203 ? -22.172 -22.438 -18.781 1 94.31 203 ALA B C 1
ATOM 7302 O O . ALA B 1 203 ? -21.547 -23.297 -19.406 1 94.31 203 ALA B O 1
ATOM 7303 N N . GLU B 1 204 ? -21.578 -21.438 -18.234 1 94.62 204 GLU B N 1
ATOM 7304 C CA . GLU B 1 204 ? -20.125 -21.281 -18.203 1 94.62 204 GLU B CA 1
ATOM 7305 C C . GLU B 1 204 ? -19.516 -22 -17.016 1 94.62 204 GLU B C 1
ATOM 7307 O O . GLU B 1 204 ? -20.156 -22.141 -15.969 1 94.62 204 GLU B O 1
ATOM 7312 N N . ARG B 1 205 ? -18.297 -22.547 -17.188 1 94 205 ARG B N 1
ATOM 7313 C CA . ARG B 1 205 ? -17.5 -22.953 -16.047 1 94 205 ARG B CA 1
ATOM 7314 C C . ARG B 1 205 ? -16.859 -21.75 -15.359 1 94 205 ARG B C 1
ATOM 7316 O O . ARG B 1 205 ? -16.031 -21.047 -15.961 1 94 205 ARG B O 1
ATOM 7323 N N . VAL B 1 206 ? -17.234 -21.562 -14.117 1 94.88 206 VAL B N 1
ATOM 7324 C CA . VAL B 1 206 ? -16.906 -20.266 -13.523 1 94.88 206 VAL B CA 1
ATOM 7325 C C . VAL B 1 206 ? -15.977 -20.469 -12.336 1 94.88 206 VAL B C 1
ATOM 7327 O O . VAL B 1 206 ? -15.867 -21.578 -11.805 1 94.88 206 VAL B O 1
ATOM 7330 N N . LEU B 1 207 ? -15.273 -19.406 -11.938 1 95.69 207 LEU B N 1
ATOM 7331 C CA . LEU B 1 207 ? -14.398 -19.344 -10.781 1 95.69 207 LEU B CA 1
ATOM 7332 C C . LEU B 1 207 ? -15.18 -19.562 -9.492 1 95.69 207 LEU B C 1
ATOM 7334 O O . LEU B 1 207 ? -14.789 -20.375 -8.641 1 95.69 207 LEU B O 1
ATOM 7338 N N . ASP B 1 208 ? -16.281 -18.812 -9.32 1 96.06 208 ASP B N 1
ATOM 7339 C CA . ASP B 1 208 ? -17.156 -18.906 -8.148 1 96.06 208 ASP B CA 1
ATOM 7340 C C . ASP B 1 208 ? -18.438 -19.672 -8.469 1 96.06 208 ASP B C 1
ATOM 7342 O O . ASP B 1 208 ? -19.375 -19.125 -9.039 1 96.06 208 ASP B O 1
ATOM 7346 N N . GLY B 1 209 ? -18.5 -20.844 -7.941 1 93.62 209 GLY B N 1
ATOM 7347 C CA . GLY B 1 209 ? -19.625 -21.719 -8.242 1 93.62 209 GLY B CA 1
ATOM 7348 C C . GLY B 1 209 ? -20.938 -21.203 -7.664 1 93.62 209 GLY B C 1
ATOM 7349 O O . GLY B 1 209 ? -22.016 -21.672 -8.062 1 93.62 209 GLY B O 1
ATOM 7350 N N . THR B 1 210 ? -20.844 -20.234 -6.832 1 94.75 210 THR B N 1
ATOM 7351 C CA . THR B 1 210 ? -22.062 -19.672 -6.258 1 94.75 210 THR B CA 1
ATOM 7352 C C . THR B 1 210 ? -22.594 -18.547 -7.133 1 94.75 210 THR B C 1
ATOM 7354 O O . THR B 1 210 ? -23.625 -17.953 -6.824 1 94.75 210 THR B O 1
ATOM 7357 N N . ARG B 1 211 ? -21.891 -18.219 -8.211 1 95.12 211 ARG B N 1
ATOM 7358 C CA . ARG B 1 211 ? -22.281 -17.203 -9.172 1 95.12 211 ARG B CA 1
ATOM 7359 C C . ARG B 1 211 ? -22.375 -17.781 -10.578 1 95.12 211 ARG B C 1
ATOM 7361 O O . ARG B 1 211 ? -21.562 -17.469 -11.453 1 95.12 211 ARG B O 1
ATOM 7368 N N . PRO B 1 212 ? -23.422 -18.516 -10.789 1 94.75 212 PRO B N 1
ATOM 7369 C CA . PRO B 1 212 ? -23.531 -19.109 -12.133 1 94.75 212 PRO B CA 1
ATOM 7370 C C . PRO B 1 212 ? -23.719 -18.047 -13.219 1 94.75 212 PRO B C 1
ATOM 7372 O O . PRO B 1 212 ? -24.422 -17.047 -13 1 94.75 212 PRO B O 1
ATOM 7375 N N . MET B 1 213 ? -23.062 -18.266 -14.344 1 96.06 213 MET B N 1
ATOM 7376 C CA . MET B 1 213 ? -23.125 -17.375 -15.508 1 96.06 213 MET B CA 1
ATOM 7377 C C . MET B 1 213 ? -23.375 -18.188 -16.781 1 96.06 213 MET B C 1
ATOM 7379 O O . MET B 1 213 ? -23.203 -19.406 -16.797 1 96.06 213 MET B O 1
ATOM 7383 N N . ALA B 1 214 ? -23.797 -17.5 -17.828 1 96.38 214 ALA B N 1
ATOM 7384 C CA . ALA B 1 214 ? -24.031 -18.172 -19.109 1 96.38 214 ALA B CA 1
ATOM 7385 C C . ALA B 1 214 ? -23.578 -17.297 -20.281 1 96.38 214 ALA B C 1
ATOM 7387 O O . ALA B 1 214 ? -23.562 -16.078 -20.172 1 96.38 214 ALA B O 1
ATOM 7388 N N . THR B 1 215 ? -23.125 -17.938 -21.281 1 97.31 215 THR B N 1
ATOM 7389 C CA . THR B 1 215 ? -23.016 -17.312 -22.609 1 97.31 215 THR B CA 1
ATOM 7390 C C . THR B 1 215 ? -24.328 -17.484 -23.375 1 97.31 215 THR B C 1
ATOM 7392 O O . THR B 1 215 ? -24.766 -18.594 -23.625 1 97.31 215 THR B O 1
ATOM 7395 N N . ILE B 1 216 ? -24.906 -16.359 -23.766 1 97.62 216 ILE B N 1
ATOM 7396 C CA . ILE B 1 216 ? -26.172 -16.359 -24.5 1 97.62 216 ILE B CA 1
ATOM 7397 C C . ILE B 1 216 ? -25.906 -16.062 -25.969 1 97.62 216 ILE B C 1
ATOM 7399 O O . ILE B 1 216 ? -25.422 -14.977 -26.312 1 97.62 216 ILE B O 1
ATOM 7403 N N . THR B 1 217 ? -26.188 -17 -26.781 1 98.12 217 THR B N 1
ATOM 7404 C CA . THR B 1 217 ? -26.094 -16.812 -28.219 1 98.12 217 THR B CA 1
ATOM 7405 C C . THR B 1 217 ? -27.469 -16.766 -28.859 1 98.12 217 THR B C 1
ATOM 7407 O O . THR B 1 217 ? -28.281 -17.688 -28.688 1 98.12 217 THR B O 1
ATOM 7410 N N . LEU B 1 218 ? -27.75 -15.695 -29.562 1 98.25 218 LEU B N 1
ATOM 7411 C CA . LEU B 1 218 ? -29.031 -15.461 -30.188 1 98.25 218 LEU B CA 1
ATOM 7412 C C . LEU B 1 218 ? -28.906 -15.477 -31.719 1 98.25 218 LEU B C 1
ATOM 7414 O O . LEU B 1 218 ? -28.062 -14.789 -32.281 1 98.25 218 LEU B O 1
ATOM 7418 N N . SER B 1 219 ? -29.688 -16.312 -32.312 1 98.25 219 SER B N 1
ATOM 7419 C CA . SER B 1 219 ? -29.766 -16.406 -33.75 1 98.25 219 SER B CA 1
ATOM 7420 C C . SER B 1 219 ? -31.203 -16.203 -34.25 1 98.25 219 SER B C 1
ATOM 7422 O O . SER B 1 219 ? -32 -17.141 -34.219 1 98.25 219 SER B O 1
ATOM 7424 N N . ALA B 1 220 ? -31.5 -15.039 -34.719 1 96.94 220 ALA B N 1
ATOM 7425 C CA . ALA B 1 220 ? -32.844 -14.648 -35.125 1 96.94 220 ALA B CA 1
ATOM 7426 C C . ALA B 1 220 ? -33.875 -15.039 -34.062 1 96.94 220 ALA B C 1
ATOM 7428 O O . ALA B 1 220 ? -34.875 -15.664 -34.344 1 96.94 220 ALA B O 1
ATOM 7429 N N . ALA B 1 221 ? -33.5 -14.797 -32.844 1 97.44 221 ALA B N 1
ATOM 7430 C CA . ALA B 1 221 ? -34.344 -15.172 -31.719 1 97.44 221 ALA B CA 1
ATOM 7431 C C . ALA B 1 221 ? -35.562 -14.234 -31.578 1 97.44 221 ALA B C 1
ATOM 7433 O O . ALA B 1 221 ? -35.375 -13.016 -31.469 1 97.44 221 ALA B O 1
ATOM 7434 N N . PRO B 1 222 ? -36.719 -14.734 -31.609 1 95.75 222 PRO B N 1
ATOM 7435 C CA . PRO B 1 222 ? -37.875 -13.867 -31.422 1 95.75 222 PRO B CA 1
ATOM 7436 C C . PRO B 1 222 ? -37.906 -13.18 -30.062 1 95.75 222 PRO B C 1
ATOM 7438 O O . PRO B 1 222 ? -37.594 -13.805 -29.047 1 95.75 222 PRO B O 1
ATOM 7441 N N . ALA B 1 223 ? -38.188 -11.922 -30.078 1 94.81 223 ALA B N 1
ATOM 7442 C CA . ALA B 1 223 ? -38.188 -11.141 -28.844 1 94.81 223 ALA B CA 1
ATOM 7443 C C . ALA B 1 223 ? -39.312 -10.141 -28.797 1 94.81 223 ALA B C 1
ATOM 7445 O O . ALA B 1 223 ? -39.812 -9.695 -29.844 1 94.81 223 ALA B O 1
ATOM 7446 N N . LEU B 1 224 ? -39.75 -9.828 -27.625 1 93.12 224 LEU B N 1
ATOM 7447 C CA . LEU B 1 224 ? -40.719 -8.773 -27.391 1 93.12 224 LEU B CA 1
ATOM 7448 C C . LEU B 1 224 ? -40.031 -7.461 -27.016 1 93.12 224 LEU B C 1
ATOM 7450 O O . LEU B 1 224 ? -39.312 -7.395 -26.031 1 93.12 224 LEU B O 1
ATOM 7454 N N . ARG B 1 225 ? -40.281 -6.449 -27.75 1 93.44 225 ARG B N 1
ATOM 7455 C CA . ARG B 1 225 ? -39.75 -5.141 -27.391 1 93.44 225 ARG B CA 1
ATOM 7456 C C . ARG B 1 225 ? -40.5 -4.547 -26.203 1 93.44 225 ARG B C 1
ATOM 7458 O O . ARG B 1 225 ? -41.719 -4.387 -26.266 1 93.44 225 ARG B O 1
ATOM 7465 N N . LEU B 1 226 ? -39.812 -4.223 -25.203 1 91.12 226 LEU B N 1
ATOM 7466 C CA . LEU B 1 226 ? -40.406 -3.678 -24 1 91.12 226 LEU B CA 1
ATOM 7467 C C . LEU B 1 226 ? -40.344 -2.156 -23.984 1 91.12 226 LEU B C 1
ATOM 7469 O O . LEU B 1 226 ? -41.188 -1.489 -23.391 1 91.12 226 LEU B O 1
ATOM 7473 N N . SER B 1 227 ? -39.281 -1.629 -24.578 1 88.44 227 SER B N 1
ATOM 7474 C CA . SER B 1 227 ? -39.094 -0.182 -24.578 1 88.44 227 SER B CA 1
ATOM 7475 C C . SER B 1 227 ? -39.812 0.481 -25.734 1 88.44 227 SER B C 1
ATOM 7477 O O . SER B 1 227 ? -40.062 -0.152 -26.766 1 88.44 227 SER B O 1
ATOM 7479 N N . GLY B 1 228 ? -40.188 1.703 -25.5 1 84.25 228 GLY B N 1
ATOM 7480 C CA . GLY B 1 228 ? -40.719 2.506 -26.594 1 84.25 228 GLY B CA 1
ATOM 7481 C C . GLY B 1 228 ? -39.625 3.025 -27.516 1 84.25 228 GLY B C 1
ATOM 7482 O O . GLY B 1 228 ? -38.531 2.457 -27.562 1 84.25 228 GLY B O 1
ATOM 7483 N N . ASP B 1 229 ? -39.906 4.07 -28.156 1 83.38 229 ASP B N 1
ATOM 7484 C CA . ASP B 1 229 ? -38.969 4.633 -29.125 1 83.38 229 ASP B CA 1
ATOM 7485 C C . ASP B 1 229 ? -38 5.609 -28.438 1 83.38 229 ASP B C 1
ATOM 7487 O O . ASP B 1 229 ? -37 5.988 -29.031 1 83.38 229 ASP B O 1
ATOM 7491 N N . GLY B 1 230 ? -38.312 5.926 -27.25 1 84.25 230 GLY B N 1
ATOM 7492 C CA . GLY B 1 230 ? -37.438 6.859 -26.531 1 84.25 230 GLY B CA 1
ATOM 7493 C C . GLY B 1 230 ? -36.188 6.219 -26.016 1 84.25 230 GLY B C 1
ATOM 7494 O O . GLY B 1 230 ? -36.031 4.996 -26.047 1 84.25 230 GLY B O 1
ATOM 7495 N N . PRO B 1 231 ? -35.188 7.113 -25.656 1 88.5 231 PRO B N 1
ATOM 7496 C CA . PRO B 1 231 ? -33.938 6.605 -25.125 1 88.5 231 PRO B CA 1
ATOM 7497 C C . PRO B 1 231 ? -34.094 5.809 -23.844 1 88.5 231 PRO B C 1
ATOM 7499 O O . PRO B 1 231 ? -34.969 6.152 -23.016 1 88.5 231 PRO B O 1
ATOM 7502 N N . ILE B 1 232 ? -33.375 4.723 -23.688 1 90.38 232 ILE B N 1
ATOM 7503 C CA . ILE B 1 232 ? -33.531 3.852 -22.516 1 90.38 232 ILE B CA 1
ATOM 7504 C C . ILE B 1 232 ? -32.406 4.102 -21.531 1 90.38 232 ILE B C 1
ATOM 7506 O O . ILE B 1 232 ? -32.344 3.459 -20.484 1 90.38 232 ILE B O 1
ATOM 7510 N N . ASP B 1 233 ? -31.5 5.031 -21.812 1 88.69 233 ASP B N 1
ATOM 7511 C CA . ASP B 1 233 ? -30.281 5.219 -21.047 1 88.69 233 ASP B CA 1
ATOM 7512 C C . ASP B 1 233 ? -30.578 5.48 -19.578 1 88.69 233 ASP B C 1
ATOM 7514 O O . ASP B 1 233 ? -30 4.852 -18.688 1 88.69 233 ASP B O 1
ATOM 7518 N N . ASP B 1 234 ? -31.531 6.285 -19.328 1 88 234 ASP B N 1
ATOM 7519 C CA . ASP B 1 234 ? -31.844 6.648 -17.953 1 88 234 ASP B CA 1
ATOM 7520 C C . ASP B 1 234 ? -32.375 5.445 -17.172 1 88 234 ASP B C 1
ATOM 7522 O O . ASP B 1 234 ? -32.062 5.273 -15.992 1 88 234 ASP B O 1
ATOM 7526 N N . VAL B 1 235 ? -33.188 4.664 -17.828 1 89.88 235 VAL B N 1
ATOM 7527 C CA . VAL B 1 235 ? -33.781 3.496 -17.188 1 89.88 235 VAL B CA 1
ATOM 7528 C C . VAL B 1 235 ? -32.688 2.461 -16.891 1 89.88 235 VAL B C 1
ATOM 7530 O O . VAL B 1 235 ? -32.656 1.929 -15.773 1 89.88 235 VAL B O 1
ATOM 7533 N N . VAL B 1 236 ? -31.859 2.197 -17.844 1 93.62 236 VAL B N 1
ATOM 7534 C CA . VAL B 1 236 ? -30.812 1.196 -17.656 1 93.62 236 VAL B CA 1
ATOM 7535 C C . VAL B 1 236 ? -29.797 1.7 -16.641 1 93.62 236 VAL B C 1
ATOM 7537 O O . VAL B 1 236 ? -29.375 0.96 -15.742 1 93.62 236 VAL B O 1
ATOM 7540 N N . ASP B 1 237 ? -29.453 3 -16.734 1 92.25 237 ASP B N 1
ATOM 7541 C CA . ASP B 1 237 ? -28.484 3.588 -15.805 1 92.25 237 ASP B CA 1
ATOM 7542 C C . ASP B 1 237 ? -28.984 3.467 -14.367 1 92.25 237 ASP B C 1
ATOM 7544 O O . ASP B 1 237 ? -28.219 3.072 -13.477 1 92.25 237 ASP B O 1
ATOM 7548 N N . ARG B 1 238 ? -30.141 3.779 -14.133 1 92.25 238 ARG B N 1
ATOM 7549 C CA . ARG B 1 238 ? -30.688 3.756 -12.781 1 92.25 238 ARG B CA 1
ATOM 7550 C C . ARG B 1 238 ? -30.703 2.338 -12.219 1 92.25 238 ARG B C 1
ATOM 7552 O O . ARG B 1 238 ? -30.312 2.115 -11.07 1 92.25 238 ARG B O 1
ATOM 7559 N N . ASN B 1 239 ? -31.188 1.396 -13 1 94.38 239 ASN B N 1
ATOM 7560 C CA . ASN B 1 239 ? -31.281 0.027 -12.508 1 94.38 239 ASN B CA 1
ATOM 7561 C C . ASN B 1 239 ? -29.906 -0.599 -12.32 1 94.38 239 ASN B C 1
ATOM 7563 O O . ASN B 1 239 ? -29.703 -1.41 -11.414 1 94.38 239 ASN B O 1
ATOM 7567 N N . VAL B 1 240 ? -28.969 -0.217 -13.156 1 95.81 240 VAL B N 1
ATOM 7568 C CA . VAL B 1 240 ? -27.594 -0.665 -12.961 1 95.81 240 VAL B CA 1
ATOM 7569 C C . VAL B 1 240 ? -27.031 -0.06 -11.68 1 95.81 240 VAL B C 1
ATOM 7571 O O . VAL B 1 240 ? -26.359 -0.749 -10.898 1 95.81 240 VAL B O 1
ATOM 7574 N N . ASP B 1 241 ? -27.281 1.223 -11.445 1 95.62 241 ASP B N 1
ATOM 7575 C CA . ASP B 1 241 ? -26.828 1.865 -10.211 1 95.62 241 ASP B CA 1
ATOM 7576 C C . ASP B 1 241 ? -27.406 1.165 -8.984 1 95.62 241 ASP B C 1
ATOM 7578 O O . ASP B 1 241 ? -26.719 1.005 -7.977 1 95.62 241 ASP B O 1
ATOM 7582 N N . ILE B 1 242 ? -28.656 0.782 -9.078 1 96.44 242 ILE B N 1
ATOM 7583 C CA . ILE B 1 242 ? -29.281 0.054 -7.977 1 96.44 242 ILE B CA 1
ATOM 7584 C C . ILE B 1 242 ? -28.578 -1.288 -7.781 1 96.44 242 ILE B C 1
ATOM 7586 O O . ILE B 1 242 ? -28.266 -1.675 -6.652 1 96.44 242 ILE B O 1
ATOM 7590 N N . ALA B 1 243 ? -28.281 -1.991 -8.859 1 97.62 243 ALA B N 1
ATOM 7591 C CA . ALA B 1 243 ? -27.594 -3.27 -8.789 1 97.62 243 ALA B CA 1
ATOM 7592 C C . ALA B 1 243 ? -26.203 -3.102 -8.164 1 97.62 243 ALA B C 1
ATOM 7594 O O . ALA B 1 243 ? -25.781 -3.932 -7.355 1 97.62 243 ALA B O 1
ATOM 7595 N N . LEU B 1 244 ? -25.516 -2.018 -8.555 1 98 244 LEU B N 1
ATOM 7596 C CA . LEU B 1 244 ? -24.203 -1.727 -7.988 1 98 244 LEU B CA 1
ATOM 7597 C C . LEU B 1 244 ? -24.312 -1.524 -6.48 1 98 244 LEU B C 1
ATOM 7599 O O . LEU B 1 244 ? -23.5 -2.072 -5.723 1 98 244 LEU B O 1
ATOM 7603 N N . ALA B 1 245 ? -25.25 -0.762 -6.082 1 97.81 245 ALA B N 1
ATOM 7604 C CA . ALA B 1 245 ? -25.422 -0.457 -4.664 1 97.81 245 ALA B CA 1
ATOM 7605 C C . ALA B 1 245 ? -25.766 -1.713 -3.867 1 97.81 245 ALA B C 1
ATOM 7607 O O . ALA B 1 245 ? -25.219 -1.938 -2.783 1 97.81 245 ALA B O 1
ATOM 7608 N N . VAL B 1 246 ? -26.625 -2.521 -4.398 1 98.44 246 VAL B N 1
ATOM 7609 C CA . VAL B 1 246 ? -27.062 -3.732 -3.713 1 98.44 246 VAL B CA 1
ATOM 7610 C C . VAL B 1 246 ? -25.938 -4.75 -3.676 1 98.44 246 VAL B C 1
ATOM 7612 O O . VAL B 1 246 ? -25.703 -5.398 -2.652 1 98.44 246 VAL B O 1
ATOM 7615 N N . LEU B 1 247 ? -25.219 -4.898 -4.797 1 98.62 247 LEU B N 1
ATOM 7616 C CA . LEU B 1 247 ? -24.047 -5.762 -4.812 1 98.62 247 LEU B CA 1
ATOM 7617 C C . LEU B 1 247 ? -23.016 -5.301 -3.787 1 98.62 247 LEU B C 1
ATOM 7619 O O . LEU B 1 247 ? -22.375 -6.125 -3.131 1 98.62 247 LEU B O 1
ATOM 7623 N N . SER B 1 248 ? -22.828 -4.004 -3.672 1 98.81 248 SER B N 1
ATOM 7624 C CA . SER B 1 248 ? -21.906 -3.447 -2.691 1 98.81 248 SER B CA 1
ATOM 7625 C C . SER B 1 248 ? -22.312 -3.816 -1.27 1 98.81 248 SER B C 1
ATOM 7627 O O . SER B 1 248 ? -21.469 -4.137 -0.435 1 98.81 248 SER B O 1
ATOM 7629 N N . ALA B 1 249 ? -23.594 -3.76 -1.021 1 98.75 249 ALA B N 1
ATOM 7630 C CA . ALA B 1 249 ? -24.094 -4.184 0.289 1 98.75 249 ALA B CA 1
ATOM 7631 C C . ALA B 1 249 ? -23.781 -5.656 0.542 1 98.75 249 ALA B C 1
ATOM 7633 O O . ALA B 1 249 ? -23.438 -6.039 1.659 1 98.75 249 ALA B O 1
ATOM 7634 N N . GLU B 1 250 ? -23.984 -6.453 -0.445 1 98.75 250 GLU B N 1
ATOM 7635 C CA . GLU B 1 250 ? -23.625 -7.867 -0.343 1 98.75 250 GLU B CA 1
ATOM 7636 C C . GLU B 1 250 ? -22.141 -8.039 -0.026 1 98.75 250 GLU B C 1
ATOM 7638 O O . GLU B 1 250 ? -21.781 -8.875 0.808 1 98.75 250 GLU B O 1
ATOM 7643 N N . GLN B 1 251 ? -21.297 -7.266 -0.725 1 98.88 251 GLN B N 1
ATOM 7644 C CA . GLN B 1 251 ? -19.859 -7.316 -0.496 1 98.88 251 GLN B CA 1
ATOM 7645 C C . GLN B 1 251 ? -19.516 -6.898 0.929 1 98.88 251 GLN B C 1
ATOM 7647 O O . GLN B 1 251 ? -18.578 -7.434 1.531 1 98.88 251 GLN B O 1
ATOM 7652 N N . VAL B 1 252 ? -20.234 -5.918 1.474 1 98.81 252 VAL B N 1
ATOM 7653 C CA . VAL B 1 252 ? -20.016 -5.504 2.855 1 98.81 252 VAL B CA 1
ATOM 7654 C C . VAL B 1 252 ? -20.328 -6.668 3.797 1 98.81 252 VAL B C 1
ATOM 7656 O O . VAL B 1 252 ? -19.562 -6.938 4.73 1 98.81 252 VAL B O 1
ATOM 7659 N N . GLY B 1 253 ? -21.453 -7.367 3.562 1 98.75 253 GLY B N 1
ATOM 7660 C CA . GLY B 1 253 ? -21.781 -8.531 4.371 1 98.75 253 GLY B CA 1
ATOM 7661 C C . GLY B 1 253 ? -20.719 -9.602 4.336 1 98.75 253 GLY B C 1
ATOM 7662 O O . GLY B 1 253 ? -20.328 -10.141 5.379 1 98.75 253 GLY B O 1
ATOM 7663 N N . ALA B 1 254 ? -20.25 -9.898 3.139 1 98.75 254 ALA B N 1
ATOM 7664 C CA . ALA B 1 254 ? -19.188 -10.891 2.988 1 98.75 254 ALA B CA 1
ATOM 7665 C C . ALA B 1 254 ? -17.906 -10.438 3.686 1 98.75 254 ALA B C 1
ATOM 7667 O O . ALA B 1 254 ? -17.234 -11.234 4.336 1 98.75 254 ALA B O 1
ATOM 7668 N N . CYS B 1 255 ? -17.578 -9.18 3.535 1 98.75 255 CYS B N 1
ATOM 7669 C CA . CYS B 1 255 ? -16.391 -8.609 4.164 1 98.75 255 CYS B CA 1
ATOM 7670 C C . CYS B 1 255 ? -16.453 -8.734 5.68 1 98.75 255 CYS B C 1
ATOM 7672 O O . CYS B 1 255 ? -15.469 -9.078 6.328 1 98.75 255 CYS B O 1
ATOM 7674 N N . GLU B 1 256 ? -17.609 -8.445 6.203 1 98.38 256 GLU B N 1
ATOM 7675 C CA . GLU B 1 256 ? -17.828 -8.57 7.641 1 98.38 256 GLU B CA 1
ATOM 7676 C C . GLU B 1 256 ? -17.625 -10.008 8.102 1 98.38 256 GLU B C 1
ATOM 7678 O O . GLU B 1 256 ? -16.969 -10.25 9.125 1 98.38 256 GLU B O 1
ATOM 7683 N N . ARG B 1 257 ? -18.156 -10.969 7.406 1 98.44 257 ARG B N 1
ATOM 7684 C CA . ARG B 1 257 ? -18.016 -12.375 7.762 1 98.44 257 ARG B CA 1
ATOM 7685 C C . ARG B 1 257 ? -16.547 -12.812 7.676 1 98.44 257 ARG B C 1
ATOM 7687 O O . ARG B 1 257 ? -16.062 -13.547 8.539 1 98.44 257 ARG B O 1
ATOM 7694 N N . VAL B 1 258 ? -15.898 -12.367 6.648 1 98.62 258 VAL B N 1
ATOM 7695 C CA . VAL B 1 258 ? -14.492 -12.711 6.461 1 98.62 258 VAL B CA 1
ATOM 7696 C C . VAL B 1 258 ? -13.672 -12.188 7.641 1 98.62 258 VAL B C 1
ATOM 7698 O O . VAL B 1 258 ? -12.789 -12.883 8.148 1 98.62 258 VAL B O 1
ATOM 7701 N N . LEU B 1 259 ? -13.922 -10.961 8.055 1 98.62 259 LEU B N 1
ATOM 7702 C CA . LEU B 1 259 ? -13.234 -10.414 9.219 1 98.62 259 LEU B CA 1
ATOM 7703 C C . LEU B 1 259 ? -13.508 -11.258 10.461 1 98.62 259 LEU B C 1
ATOM 7705 O O . LEU B 1 259 ? -12.594 -11.523 11.25 1 98.62 259 LEU B O 1
ATOM 7709 N N . GLU B 1 260 ? -14.742 -11.68 10.641 1 98.31 260 GLU B N 1
ATOM 7710 C CA . GLU B 1 260 ? -15.094 -12.531 11.773 1 98.31 260 GLU B CA 1
ATOM 7711 C C . GLU B 1 260 ? -14.32 -13.844 11.742 1 98.31 260 GLU B C 1
ATOM 7713 O O . GLU B 1 260 ? -13.773 -14.273 12.758 1 98.31 260 GLU B O 1
ATOM 7718 N N . ILE B 1 261 ? -14.258 -14.445 10.586 1 98.06 261 ILE B N 1
ATOM 7719 C CA . ILE B 1 261 ? -13.555 -15.719 10.414 1 98.06 261 ILE B CA 1
ATOM 7720 C C . ILE B 1 261 ? -12.07 -15.531 10.734 1 98.06 261 ILE B C 1
ATOM 7722 O O . ILE B 1 261 ? -11.492 -16.328 11.477 1 98.06 261 ILE B O 1
ATOM 7726 N N . ALA B 1 262 ? -11.5 -14.523 10.227 1 98.56 262 ALA B N 1
ATOM 7727 C CA . ALA B 1 262 ? -10.078 -14.25 10.422 1 98.56 262 ALA B CA 1
ATOM 7728 C C . ALA B 1 262 ? -9.766 -14.008 11.891 1 98.56 262 ALA B C 1
ATOM 7730 O O . ALA B 1 262 ? -8.789 -14.547 12.43 1 98.56 262 ALA B O 1
ATOM 7731 N N . THR B 1 263 ? -10.586 -13.195 12.578 1 98.44 263 THR B N 1
ATOM 7732 C CA . THR B 1 263 ? -10.312 -12.828 13.969 1 98.44 263 THR B CA 1
ATOM 7733 C C . THR B 1 263 ? -10.555 -14.016 14.891 1 98.44 263 THR B C 1
ATOM 7735 O O . THR B 1 263 ? -9.852 -14.188 15.883 1 98.44 263 THR B O 1
ATOM 7738 N N . GLU B 1 264 ? -11.578 -14.805 14.578 1 98.12 264 GLU B N 1
ATOM 7739 C CA . GLU B 1 264 ? -11.812 -16.016 15.352 1 98.12 264 GLU B CA 1
ATOM 7740 C C . GLU B 1 264 ? -10.617 -16.969 15.273 1 98.12 264 GLU B C 1
ATOM 7742 O O . GLU B 1 264 ? -10.172 -17.5 16.281 1 98.12 264 GLU B O 1
ATOM 7747 N N . TYR B 1 265 ? -10.117 -17.141 14.086 1 97.94 265 TYR B N 1
ATOM 7748 C CA . TYR B 1 265 ? -8.945 -17.984 13.891 1 97.94 265 TYR B CA 1
ATOM 7749 C C . TYR B 1 265 ? -7.738 -17.406 14.625 1 97.94 265 TYR B C 1
ATOM 7751 O O . TYR B 1 265 ? -7.012 -18.141 15.305 1 97.94 265 TYR B O 1
ATOM 7759 N N . ALA B 1 266 ? -7.512 -16.141 14.547 1 98.12 266 ALA B N 1
ATOM 7760 C CA . ALA B 1 266 ? -6.367 -15.477 15.164 1 98.12 266 ALA B CA 1
ATOM 7761 C C . ALA B 1 266 ? -6.43 -15.57 16.688 1 98.12 266 ALA B C 1
ATOM 7763 O O . ALA B 1 266 ? -5.395 -15.594 17.359 1 98.12 266 ALA B O 1
ATOM 7764 N N . ARG B 1 267 ? -7.617 -15.656 17.234 1 97.44 267 ARG B N 1
ATOM 7765 C CA . ARG B 1 267 ? -7.809 -15.727 18.688 1 97.44 267 ARG B CA 1
ATOM 7766 C C . ARG B 1 267 ? -7.5 -17.125 19.203 1 97.44 267 ARG B C 1
ATOM 7768 O O . ARG B 1 267 ? -7.199 -17.297 20.391 1 97.44 267 ARG B O 1
ATOM 7775 N N . THR B 1 268 ? -7.5 -18.094 18.328 1 95.94 268 THR B N 1
ATOM 7776 C CA . THR B 1 268 ? -7.445 -19.469 18.828 1 95.94 268 THR B CA 1
ATOM 7777 C C . THR B 1 268 ? -6.176 -20.172 18.344 1 95.94 268 THR B C 1
ATOM 7779 O O . THR B 1 268 ? -5.582 -20.953 19.078 1 95.94 268 THR B O 1
ATOM 7782 N N . ARG B 1 269 ? -5.723 -19.891 17.125 1 95.75 269 ARG B N 1
ATOM 7783 C CA . ARG B 1 269 ? -4.531 -20.516 16.578 1 95.75 269 ARG B CA 1
ATOM 7784 C C . ARG B 1 269 ? -3.285 -20.125 17.359 1 95.75 269 ARG B C 1
ATOM 7786 O O . ARG B 1 269 ? -3.084 -18.953 17.672 1 95.75 269 ARG B O 1
ATOM 7793 N N . GLU B 1 270 ? -2.438 -21.156 17.703 1 93.75 270 GLU B N 1
ATOM 7794 C CA . GLU B 1 270 ? -1.233 -20.891 18.484 1 93.75 270 GLU B CA 1
ATOM 7795 C C . GLU B 1 270 ? 0.026 -21.219 17.688 1 93.75 270 GLU B C 1
ATOM 7797 O O . GLU B 1 270 ? 0.065 -22.219 16.969 1 93.75 270 GLU B O 1
ATOM 7802 N N . GLN B 1 271 ? 0.935 -20.406 17.656 1 91 271 GLN B N 1
ATOM 7803 C CA . GLN B 1 271 ? 2.312 -20.578 17.203 1 91 271 GLN B CA 1
ATOM 7804 C C . GLN B 1 271 ? 3.289 -19.906 18.172 1 91 271 GLN B C 1
ATOM 7806 O O . GLN B 1 271 ? 2.971 -18.875 18.766 1 91 271 GLN B O 1
ATOM 7811 N N . PHE B 1 272 ? 4.492 -20.484 18.312 1 90.06 272 PHE B N 1
ATOM 7812 C CA . PHE B 1 272 ? 5.535 -19.984 19.188 1 90.06 272 PHE B CA 1
ATOM 7813 C C . PHE B 1 272 ? 5.027 -19.844 20.625 1 90.06 272 PHE B C 1
ATOM 7815 O O . PHE B 1 272 ? 5.363 -18.891 21.312 1 90.06 272 PHE B O 1
ATOM 7822 N N . GLY B 1 273 ? 4.082 -20.609 21.016 1 88.94 273 GLY B N 1
ATOM 7823 C CA . GLY B 1 273 ? 3.639 -20.734 22.406 1 88.94 273 GLY B CA 1
ATOM 7824 C C . GLY B 1 273 ? 2.562 -19.719 22.766 1 88.94 273 GLY B C 1
ATOM 7825 O O . GLY B 1 273 ? 2.217 -19.578 23.938 1 88.94 273 GLY B O 1
ATOM 7826 N N . ARG B 1 274 ? 2.002 -18.984 21.797 1 91.75 274 ARG B N 1
ATOM 7827 C CA . ARG B 1 274 ? 0.932 -18.047 22.078 1 91.75 274 ARG B CA 1
ATOM 7828 C C . ARG B 1 274 ? -0.013 -17.906 20.891 1 91.75 274 ARG B C 1
ATOM 7830 O O . ARG B 1 274 ? 0.288 -18.375 19.797 1 91.75 274 ARG B O 1
ATOM 7837 N N . GLN B 1 275 ? -1.196 -17.297 21.125 1 95.5 275 GLN B N 1
ATOM 7838 C CA . GLN B 1 275 ? -2.168 -17.078 20.062 1 95.5 275 GLN B CA 1
ATOM 7839 C C . GLN B 1 275 ? -1.614 -16.125 19 1 95.5 275 GLN B C 1
ATOM 7841 O O . GLN B 1 275 ? -0.992 -15.117 19.328 1 95.5 275 GLN B O 1
ATOM 7846 N N . ILE B 1 276 ? -1.846 -16.438 17.781 1 96.31 276 ILE B N 1
ATOM 7847 C CA . ILE B 1 276 ? -1.19 -15.68 16.719 1 96.31 276 ILE B CA 1
ATOM 7848 C C . ILE B 1 276 ? -1.76 -14.266 16.672 1 96.31 276 ILE B C 1
ATOM 7850 O O . ILE B 1 276 ? -1.099 -13.336 16.203 1 96.31 276 ILE B O 1
ATOM 7854 N N . GLY B 1 277 ? -3.039 -14.07 17.219 1 97.62 277 GLY B N 1
ATOM 7855 C CA . GLY B 1 277 ? -3.643 -12.75 17.266 1 97.62 277 GLY B CA 1
ATOM 7856 C C . GLY B 1 277 ? -2.922 -11.805 18.203 1 97.62 277 GLY B C 1
ATOM 7857 O O . GLY B 1 277 ? -3.154 -10.594 18.172 1 97.62 277 GLY B O 1
ATOM 7858 N N . SER B 1 278 ? -2 -12.336 19.062 1 96.88 278 SER B N 1
ATOM 7859 C CA . SER B 1 278 ? -1.246 -11.492 19.984 1 96.88 278 SER B CA 1
ATOM 7860 C C . SER B 1 278 ? -0.053 -10.844 19.281 1 96.88 278 SER B C 1
ATOM 7862 O O . SER B 1 278 ? 0.54 -9.898 19.812 1 96.88 278 SER B O 1
ATOM 7864 N N . PHE B 1 279 ? 0.386 -11.391 18.109 1 96.5 279 PHE B N 1
ATOM 7865 C CA . PHE B 1 279 ? 1.451 -10.781 17.328 1 96.5 279 PHE B CA 1
ATOM 7866 C C . PHE B 1 279 ? 0.936 -9.555 16.578 1 96.5 279 PHE B C 1
ATOM 7868 O O . PHE B 1 279 ? -0.105 -9.617 15.922 1 96.5 279 PHE B O 1
ATOM 7875 N N . GLN B 1 280 ? 1.705 -8.43 16.672 1 97 280 GLN B N 1
ATOM 7876 C CA . GLN B 1 280 ? 1.228 -7.184 16.078 1 97 280 GLN B CA 1
ATOM 7877 C C . GLN B 1 280 ? 1.034 -7.332 14.57 1 97 280 GLN B C 1
ATOM 7879 O O . GLN B 1 280 ? 0.142 -6.711 13.992 1 97 280 GLN B O 1
ATOM 7884 N N . ALA B 1 281 ? 1.853 -8.172 13.914 1 97 281 ALA B N 1
ATOM 7885 C CA . ALA B 1 281 ? 1.736 -8.344 12.469 1 97 281 ALA B CA 1
ATOM 7886 C C . ALA B 1 281 ? 0.349 -8.844 12.086 1 97 281 ALA B C 1
ATOM 7888 O O . ALA B 1 281 ? -0.245 -8.375 11.117 1 97 281 ALA B O 1
ATOM 7889 N N . ILE B 1 282 ? -0.184 -9.836 12.828 1 98.19 282 ILE B N 1
ATOM 7890 C CA . ILE B 1 282 ? -1.503 -10.398 12.57 1 98.19 282 ILE B CA 1
ATOM 7891 C C . ILE B 1 282 ? -2.582 -9.445 13.078 1 98.19 282 ILE B C 1
ATOM 7893 O O . ILE B 1 282 ? -3.576 -9.203 12.391 1 98.19 282 ILE B O 1
ATOM 7897 N N . LYS B 1 283 ? -2.369 -8.922 14.312 1 97.75 283 LYS B N 1
ATOM 7898 C CA . LYS B 1 283 ? -3.318 -8.008 14.945 1 97.75 283 LYS B CA 1
ATOM 7899 C C . LYS B 1 283 ? -3.588 -6.797 14.062 1 97.75 283 LYS B C 1
ATOM 7901 O O . LYS B 1 283 ? -4.742 -6.402 13.883 1 97.75 283 LYS B O 1
ATOM 7906 N N . HIS B 1 284 ? -2.488 -6.176 13.555 1 98.38 284 HIS B N 1
ATOM 7907 C CA . HIS B 1 284 ? -2.631 -4.988 12.719 1 98.38 284 HIS B CA 1
ATOM 7908 C C . HIS B 1 284 ? -3.283 -5.332 11.383 1 98.38 284 HIS B C 1
ATOM 7910 O O . HIS B 1 284 ? -4.016 -4.516 10.82 1 98.38 284 HIS B O 1
ATOM 7916 N N . LYS B 1 285 ? -3.041 -6.504 10.828 1 98.5 285 LYS B N 1
ATOM 7917 C CA . LYS B 1 285 ? -3.734 -6.949 9.625 1 98.5 285 LYS B CA 1
ATOM 7918 C C . LYS B 1 285 ? -5.242 -6.996 9.844 1 98.5 285 LYS B C 1
ATOM 7920 O O . LYS B 1 285 ? -6.016 -6.555 8.992 1 98.5 285 LYS B O 1
ATOM 7925 N N . CYS B 1 286 ? -5.656 -7.535 10.977 1 98.62 286 CYS B N 1
ATOM 7926 C CA . CYS B 1 286 ? -7.074 -7.594 11.312 1 98.62 286 CYS B CA 1
ATOM 7927 C C . CYS B 1 286 ? -7.652 -6.195 11.492 1 98.62 286 CYS B C 1
ATOM 7929 O O . CYS B 1 286 ? -8.766 -5.918 11.047 1 98.62 286 CYS B O 1
ATOM 7931 N N . ALA B 1 287 ? -6.879 -5.324 12.125 1 98 287 ALA B N 1
ATOM 7932 C CA . ALA B 1 287 ? -7.316 -3.939 12.305 1 98 287 ALA B CA 1
ATOM 7933 C C . ALA B 1 287 ? -7.516 -3.25 10.953 1 98 287 ALA B C 1
ATOM 7935 O O . ALA B 1 287 ? -8.484 -2.514 10.766 1 98 287 ALA B O 1
ATOM 7936 N N . ASP B 1 288 ? -6.609 -3.508 10.039 1 98.25 288 ASP B N 1
ATOM 7937 C CA . ASP B 1 288 ? -6.723 -2.914 8.711 1 98.25 288 ASP B CA 1
ATOM 7938 C C . ASP B 1 288 ? -7.945 -3.453 7.969 1 98.25 288 ASP B C 1
ATOM 7940 O O . ASP B 1 288 ? -8.586 -2.729 7.207 1 98.25 288 ASP B O 1
ATOM 7944 N N . MET B 1 289 ? -8.273 -4.734 8.133 1 98.31 289 MET B N 1
ATOM 7945 C CA . MET B 1 289 ? -9.5 -5.289 7.578 1 98.31 289 MET B CA 1
ATOM 7946 C C . MET B 1 289 ? -10.719 -4.527 8.086 1 98.31 289 MET B C 1
ATOM 7948 O O . MET B 1 289 ? -11.633 -4.23 7.312 1 98.31 289 MET B O 1
ATOM 7952 N N . LEU B 1 290 ? -10.688 -4.203 9.352 1 97.81 290 LEU B N 1
ATOM 7953 C CA . LEU B 1 290 ? -11.805 -3.473 9.945 1 97.81 290 LEU B CA 1
ATOM 7954 C C . LEU B 1 290 ? -11.914 -2.072 9.352 1 97.81 290 LEU B C 1
ATOM 7956 O O . LEU B 1 290 ? -13.008 -1.606 9.047 1 97.81 290 LEU B O 1
ATOM 7960 N N . VAL B 1 291 ? -10.812 -1.392 9.203 1 97 291 VAL B N 1
ATOM 7961 C CA . VAL B 1 291 ? -10.812 -0.049 8.633 1 97 291 VAL B CA 1
ATOM 7962 C C . VAL B 1 291 ? -11.375 -0.093 7.207 1 97 291 VAL B C 1
ATOM 7964 O O . VAL B 1 291 ? -12.211 0.731 6.84 1 97 291 VAL B O 1
ATOM 7967 N N . ASP B 1 292 ? -10.938 -1.064 6.406 1 97.75 292 ASP B N 1
ATOM 7968 C CA . ASP B 1 292 ? -11.453 -1.24 5.051 1 97.75 292 ASP B CA 1
ATOM 7969 C C . ASP B 1 292 ? -12.961 -1.487 5.062 1 97.75 292 ASP B C 1
ATOM 7971 O O . ASP B 1 292 ? -13.688 -0.969 4.211 1 97.75 292 ASP B O 1
ATOM 7975 N N . LEU B 1 293 ? -13.375 -2.297 6.008 1 97.81 293 LEU B N 1
ATOM 7976 C CA . LEU B 1 293 ? -14.797 -2.59 6.129 1 97.81 293 LEU B CA 1
ATOM 7977 C C . LEU B 1 293 ? -15.586 -1.324 6.438 1 97.81 293 LEU B C 1
ATOM 7979 O O . LEU B 1 293 ? -16.672 -1.12 5.898 1 97.81 293 LEU B O 1
ATOM 7983 N N . GLU B 1 294 ? -15.047 -0.483 7.262 1 95.75 294 GLU B N 1
ATOM 7984 C CA . GLU B 1 294 ? -15.75 0.745 7.621 1 95.75 294 GLU B CA 1
ATOM 7985 C C . GLU B 1 294 ? -15.844 1.697 6.434 1 95.75 294 GLU B C 1
ATOM 7987 O O . GLU B 1 294 ? -16.859 2.371 6.25 1 95.75 294 GLU B O 1
ATOM 7992 N N . TRP B 1 295 ? -14.789 1.765 5.633 1 96.81 295 TRP B N 1
ATOM 7993 C CA . TRP B 1 295 ? -14.883 2.492 4.371 1 96.81 295 TRP B CA 1
ATOM 7994 C C . TRP B 1 295 ? -16.031 1.954 3.518 1 96.81 295 TRP B C 1
ATOM 7996 O O . TRP B 1 295 ? -16.828 2.727 2.99 1 96.81 295 TRP B O 1
ATOM 8006 N N . ALA B 1 296 ? -16.078 0.652 3.422 1 98.38 296 ALA B N 1
ATOM 8007 C CA . ALA B 1 296 ? -17.047 -0.025 2.572 1 98.38 296 ALA B CA 1
ATOM 8008 C C . ALA B 1 296 ? -18.469 0.205 3.078 1 98.38 296 ALA B C 1
ATOM 8010 O O . ALA B 1 296 ? -19.375 0.474 2.289 1 98.38 296 ALA B O 1
ATOM 8011 N N . ARG B 1 297 ? -18.672 0.109 4.418 1 97.06 297 ARG B N 1
ATOM 8012 C CA . ARG B 1 297 ? -19.984 0.353 5.008 1 97.06 297 ARG B CA 1
ATOM 8013 C C . ARG B 1 297 ? -20.484 1.749 4.66 1 97.06 297 ARG B C 1
ATOM 8015 O O . ARG B 1 297 ? -21.641 1.92 4.285 1 97.06 297 ARG B O 1
ATOM 8022 N N . SER B 1 298 ? -19.609 2.676 4.734 1 95.19 298 SER B N 1
ATOM 8023 C CA . SER B 1 298 ? -19.969 4.059 4.449 1 95.19 298 SER B CA 1
ATOM 8024 C C . SER B 1 298 ? -20.312 4.25 2.973 1 95.19 298 SER B C 1
ATOM 8026 O O . SER B 1 298 ? -21.281 4.926 2.635 1 95.19 298 SER B O 1
ATOM 8028 N N . ALA B 1 299 ? -19.531 3.695 2.105 1 97.75 299 ALA B N 1
ATOM 8029 C CA . ALA B 1 299 ? -19.781 3.812 0.67 1 97.75 299 ALA B CA 1
ATOM 8030 C C . ALA B 1 299 ? -21.109 3.166 0.286 1 97.75 299 ALA B C 1
ATOM 8032 O O . ALA B 1 299 ? -21.906 3.756 -0.45 1 97.75 299 ALA B O 1
ATOM 8033 N N . SER B 1 300 ? -21.297 1.961 0.787 1 98.06 300 SER B N 1
ATOM 8034 C CA . SER B 1 300 ? -22.516 1.212 0.482 1 98.06 300 SER B CA 1
ATOM 8035 C C . SER B 1 300 ? -23.766 1.954 0.966 1 98.06 300 SER B C 1
ATOM 8037 O O . SER B 1 300 ? -24.703 2.148 0.203 1 98.06 300 SER B O 1
ATOM 8039 N N . GLN B 1 301 ? -23.734 2.412 2.18 1 95.12 301 GLN B N 1
ATOM 8040 C CA . GLN B 1 301 ? -24.875 3.113 2.754 1 95.12 301 GLN B CA 1
ATOM 8041 C C . GLN B 1 301 ? -25.172 4.41 1.999 1 95.12 301 GLN B C 1
ATOM 8043 O O . GLN B 1 301 ? -26.328 4.734 1.737 1 95.12 301 GLN B O 1
ATOM 8048 N N . ALA B 1 302 ? -24.125 5.129 1.665 1 93.19 302 ALA B N 1
ATOM 8049 C CA . ALA B 1 302 ? -24.297 6.383 0.936 1 93.19 302 ALA B CA 1
ATOM 8050 C C . ALA B 1 302 ? -24.984 6.145 -0.413 1 93.19 302 ALA B C 1
ATOM 8052 O O . ALA B 1 302 ? -25.828 6.93 -0.837 1 93.19 302 ALA B O 1
ATOM 8053 N N . ALA B 1 303 ? -24.578 5.133 -1.098 1 95.94 303 ALA B N 1
ATOM 8054 C CA . ALA B 1 303 ? -25.172 4.809 -2.395 1 95.94 303 ALA B CA 1
ATOM 8055 C C . ALA B 1 303 ? -26.641 4.43 -2.246 1 95.94 303 ALA B C 1
ATOM 8057 O O . ALA B 1 303 ? -27.5 4.918 -2.992 1 95.94 303 ALA B O 1
ATOM 8058 N N . LEU B 1 304 ? -26.969 3.582 -1.267 1 95.19 304 LEU B N 1
ATOM 8059 C CA . LEU B 1 304 ? -28.344 3.127 -1.043 1 95.19 304 LEU B CA 1
ATOM 8060 C C . LEU B 1 304 ? -29.234 4.289 -0.646 1 95.19 304 LEU B C 1
ATOM 8062 O O . LEU B 1 304 ? -30.359 4.418 -1.158 1 95.19 304 LEU B O 1
ATOM 8066 N N . ASP B 1 305 ? -28.734 5.172 0.194 1 90.19 305 ASP B N 1
ATOM 8067 C CA . ASP B 1 305 ? -29.5 6.336 0.628 1 90.19 305 ASP B CA 1
ATOM 8068 C C . ASP B 1 305 ? -29.797 7.266 -0.546 1 90.19 305 ASP B C 1
ATOM 8070 O O . ASP B 1 305 ? -30.906 7.809 -0.649 1 90.19 305 ASP B O 1
ATOM 8074 N N . ALA B 1 306 ? -28.812 7.449 -1.366 1 90.06 306 ALA B N 1
ATOM 8075 C CA . ALA B 1 306 ? -28.984 8.328 -2.518 1 90.06 306 ALA B CA 1
ATOM 8076 C C . ALA B 1 306 ? -30.031 7.777 -3.479 1 90.06 306 ALA B C 1
ATOM 8078 O O . ALA B 1 306 ? -30.781 8.539 -4.098 1 90.06 306 ALA B O 1
ATOM 8079 N N . LEU B 1 307 ? -30.094 6.539 -3.584 1 92.12 307 LEU B N 1
ATOM 8080 C CA . LEU B 1 307 ? -31.016 5.895 -4.523 1 92.12 307 LEU B CA 1
ATOM 8081 C C . LEU B 1 307 ? -32.438 5.836 -3.959 1 92.12 307 LEU B C 1
ATOM 8083 O O . LEU B 1 307 ? -33.406 5.672 -4.707 1 92.12 307 LEU B O 1
ATOM 8087 N N . ASP B 1 308 ? -32.562 5.91 -2.66 1 88.69 308 ASP B N 1
ATOM 8088 C CA . ASP B 1 308 ? -33.875 5.984 -2.012 1 88.69 308 ASP B CA 1
ATOM 8089 C C . ASP B 1 308 ? -34.438 7.402 -2.062 1 88.69 308 ASP B C 1
ATOM 8091 O O . ASP B 1 308 ? -35.656 7.602 -2 1 88.69 308 ASP B O 1
ATOM 8095 N N . GLY B 1 309 ? -33.5 8.328 -1.957 1 74.94 309 GLY B N 1
ATOM 8096 C CA . GLY B 1 309 ? -33.906 9.711 -1.802 1 74.94 309 GLY B CA 1
ATOM 8097 C C . GLY B 1 309 ? -34.656 10.258 -3.006 1 74.94 309 GLY B C 1
ATOM 8098 O O . GLY B 1 309 ? -34.375 9.852 -4.141 1 74.94 309 GLY B O 1
ATOM 8099 N N . SER B 1 310 ? -35.844 10.797 -2.781 1 59.62 310 SER B N 1
ATOM 8100 C CA . SER B 1 310 ? -36.656 11.461 -3.799 1 59.62 310 SER B CA 1
ATOM 8101 C C . SER B 1 310 ? -36.094 12.844 -4.121 1 59.62 310 SER B C 1
ATOM 8103 O O . SER B 1 310 ? -36.5 13.461 -5.109 1 59.62 310 SER B O 1
ATOM 8105 N N . ASP B 1 311 ? -35.25 13.32 -3.221 1 52.59 311 ASP B N 1
ATOM 8106 C CA . ASP B 1 311 ? -34.75 14.68 -3.438 1 52.59 311 ASP B CA 1
ATOM 8107 C C . ASP B 1 311 ? -33.781 14.719 -4.617 1 52.59 311 ASP B C 1
ATOM 8109 O O . ASP B 1 311 ? -32.875 13.906 -4.707 1 52.59 311 ASP B O 1
ATOM 8113 N N . THR B 1 312 ? -34.219 15.5 -5.641 1 45.84 312 THR B N 1
ATOM 8114 C CA . THR B 1 312 ? -33.531 15.68 -6.922 1 45.84 312 THR B CA 1
ATOM 8115 C C . THR B 1 312 ? -32.031 15.906 -6.711 1 45.84 312 THR B C 1
ATOM 8117 O O . THR B 1 312 ? -31.219 15.461 -7.52 1 45.84 312 THR B O 1
ATOM 8120 N N . ALA B 1 313 ? -31.75 16.594 -5.648 1 44.69 313 ALA B N 1
ATOM 8121 C CA . ALA B 1 313 ? -30.344 16.953 -5.453 1 44.69 313 ALA B CA 1
ATOM 8122 C C . ALA B 1 313 ? -29.5 15.703 -5.227 1 44.69 313 ALA B C 1
ATOM 8124 O O . ALA B 1 313 ? -28.391 15.586 -5.777 1 44.69 313 ALA B O 1
ATOM 8125 N N . VAL B 1 314 ? -30.094 14.812 -4.535 1 53.94 314 VAL B N 1
ATOM 8126 C CA . VAL B 1 314 ? -29.375 13.594 -4.191 1 53.94 314 VAL B CA 1
ATOM 8127 C C . VAL B 1 314 ? -29.438 12.617 -5.363 1 53.94 314 VAL B C 1
ATOM 8129 O O . VAL B 1 314 ? -28.469 11.898 -5.625 1 53.94 314 VAL B O 1
ATOM 8132 N N . ALA B 1 315 ? -30.5 12.742 -6.047 1 55.38 315 ALA B N 1
ATOM 8133 C CA . ALA B 1 315 ? -30.703 11.812 -7.16 1 55.38 315 ALA B CA 1
ATOM 8134 C C . ALA B 1 315 ? -29.641 12.016 -8.242 1 55.38 315 ALA B C 1
ATOM 8136 O O . ALA B 1 315 ? -29.219 11.055 -8.891 1 55.38 315 ALA B O 1
ATOM 8137 N N . GLY B 1 316 ? -29.188 13.258 -8.273 1 66 316 GLY B N 1
ATOM 8138 C CA . GLY B 1 316 ? -28.141 13.547 -9.258 1 66 316 GLY B CA 1
ATOM 8139 C C . GLY B 1 316 ? -26.797 12.984 -8.875 1 66 316 GLY B C 1
ATOM 8140 O O . GLY B 1 316 ? -25.922 12.82 -9.734 1 66 316 GLY B O 1
ATOM 8141 N N . GLU B 1 317 ? -26.812 12.508 -7.609 1 82.88 317 GLU B N 1
ATOM 8142 C CA . GLU B 1 317 ? -25.531 12.031 -7.098 1 82.88 317 GLU B CA 1
ATOM 8143 C C . GLU B 1 317 ? -25.5 10.508 -7 1 82.88 317 GLU B C 1
ATOM 8145 O O . GLU B 1 317 ? -24.484 9.914 -6.648 1 82.88 317 GLU B O 1
ATOM 8150 N N . ALA B 1 318 ? -26.641 9.906 -7.312 1 89.88 318 ALA B N 1
ATOM 8151 C CA . ALA B 1 318 ? -26.781 8.469 -7.125 1 89.88 318 ALA B CA 1
ATOM 8152 C C . ALA B 1 318 ? -25.781 7.703 -7.984 1 89.88 318 ALA B C 1
ATOM 8154 O O . ALA B 1 318 ? -25.188 6.723 -7.527 1 89.88 318 ALA B O 1
ATOM 8155 N N . GLY B 1 319 ? -25.547 8.242 -9.164 1 91.44 319 GLY B N 1
ATOM 8156 C CA . GLY B 1 319 ? -24.672 7.551 -10.094 1 91.44 319 GLY B CA 1
ATOM 8157 C C . GLY B 1 319 ? -23.234 7.453 -9.594 1 91.44 319 GLY B C 1
ATOM 8158 O O . GLY B 1 319 ? -22.656 6.367 -9.586 1 91.44 319 GLY B O 1
ATOM 8159 N N . TRP B 1 320 ? -22.703 8.531 -9.109 1 93.06 320 TRP B N 1
ATOM 8160 C CA . TRP B 1 320 ? -21.297 8.484 -8.703 1 93.06 320 TRP B CA 1
ATOM 8161 C C . TRP B 1 320 ? -21.156 7.816 -7.344 1 93.06 320 TRP B C 1
ATOM 8163 O O . TRP B 1 320 ? -20.141 7.156 -7.078 1 93.06 320 TRP B O 1
ATOM 8173 N N . ARG B 1 321 ? -22.172 7.895 -6.484 1 95.19 321 ARG B N 1
ATOM 8174 C CA . ARG B 1 321 ? -22.109 7.199 -5.203 1 95.19 321 ARG B CA 1
ATOM 8175 C C . ARG B 1 321 ? -22.172 5.688 -5.402 1 95.19 321 ARG B C 1
ATOM 8177 O O . ARG B 1 321 ? -21.516 4.934 -4.676 1 95.19 321 ARG B O 1
ATOM 8184 N N . ALA B 1 322 ? -22.969 5.273 -6.387 1 96.69 322 ALA B N 1
ATOM 8185 C CA . ALA B 1 322 ? -23.031 3.852 -6.707 1 96.69 322 ALA B CA 1
ATOM 8186 C C . ALA B 1 322 ? -21.688 3.352 -7.242 1 96.69 322 ALA B C 1
ATOM 8188 O O . ALA B 1 322 ? -21.219 2.281 -6.852 1 96.69 322 ALA B O 1
ATOM 8189 N N . SER B 1 323 ? -21.078 4.172 -8.102 1 96.62 323 SER B N 1
ATOM 8190 C CA . SER B 1 323 ? -19.766 3.83 -8.641 1 96.62 323 SER B CA 1
ATOM 8191 C C . SER B 1 323 ? -18.703 3.785 -7.539 1 96.62 323 SER B C 1
ATOM 8193 O O . SER B 1 323 ? -17.875 2.881 -7.508 1 96.62 323 SER B O 1
ATOM 8195 N N . MET B 1 324 ? -18.734 4.73 -6.656 1 97.31 324 MET B N 1
ATOM 8196 C CA . MET B 1 324 ? -17.812 4.77 -5.527 1 97.31 324 MET B CA 1
ATOM 8197 C C . MET B 1 324 ? -17.984 3.541 -4.641 1 97.31 324 MET B C 1
ATOM 8199 O O . MET B 1 324 ? -17 2.92 -4.23 1 97.31 324 MET B O 1
ATOM 8203 N N . ALA B 1 325 ? -19.203 3.211 -4.406 1 98.5 325 ALA B N 1
ATOM 8204 C CA . ALA B 1 325 ? -19.5 2.049 -3.566 1 98.5 325 ALA B CA 1
ATOM 8205 C C . ALA B 1 325 ? -18.953 0.77 -4.195 1 98.5 325 ALA B C 1
ATOM 8207 O O . ALA B 1 325 ? -18.312 -0.039 -3.518 1 98.5 325 ALA B O 1
ATOM 8208 N N . LYS B 1 326 ? -19.203 0.625 -5.488 1 98.5 326 LYS B N 1
ATOM 8209 C CA . LYS B 1 326 ? -18.734 -0.575 -6.176 1 98.5 326 LYS B CA 1
ATOM 8210 C C . LYS B 1 326 ? -17.219 -0.693 -6.105 1 98.5 326 LYS B C 1
ATOM 8212 O O . LYS B 1 326 ? -16.688 -1.777 -5.859 1 98.5 326 LYS B O 1
ATOM 8217 N N . ALA B 1 327 ? -16.547 0.376 -6.305 1 98.31 327 ALA B N 1
ATOM 8218 C CA . ALA B 1 327 ? -15.094 0.358 -6.285 1 98.31 327 ALA B CA 1
ATOM 8219 C C . ALA B 1 327 ? -14.57 0.072 -4.879 1 98.31 327 ALA B C 1
ATOM 8221 O O . ALA B 1 327 ? -13.766 -0.842 -4.688 1 98.31 327 ALA B O 1
ATOM 8222 N N . VAL B 1 328 ? -15.07 0.738 -3.889 1 98.69 328 VAL B N 1
ATOM 8223 C CA . VAL B 1 328 ? -14.562 0.684 -2.521 1 98.69 328 VAL B CA 1
ATOM 8224 C C . VAL B 1 328 ? -14.891 -0.671 -1.899 1 98.69 328 VAL B C 1
ATOM 8226 O O . VAL B 1 328 ? -14.039 -1.297 -1.268 1 98.69 328 VAL B O 1
ATOM 8229 N N . CYS B 1 329 ? -16.094 -1.104 -2.084 1 98.88 329 CYS B N 1
ATOM 8230 C CA . CYS B 1 329 ? -16.516 -2.355 -1.464 1 98.88 329 CYS B CA 1
ATOM 8231 C C . CYS B 1 329 ? -15.828 -3.547 -2.111 1 98.88 329 CYS B C 1
ATOM 8233 O O . CYS B 1 329 ? -15.484 -4.52 -1.432 1 98.88 329 CYS B O 1
ATOM 8235 N N . SER B 1 330 ? -15.664 -3.475 -3.443 1 98.75 330 SER B N 1
ATOM 8236 C CA . SER B 1 330 ? -14.922 -4.535 -4.113 1 98.75 330 SER B CA 1
ATOM 8237 C C . SER B 1 330 ? -13.492 -4.625 -3.586 1 98.75 330 SER B C 1
ATOM 8239 O O . SER B 1 330 ? -13 -5.719 -3.293 1 98.75 330 SER B O 1
ATOM 8241 N N . GLU B 1 331 ? -12.867 -3.51 -3.416 1 98.56 331 GLU B N 1
ATOM 8242 C CA . GLU B 1 331 ? -11.492 -3.492 -2.932 1 98.56 331 GLU B CA 1
ATOM 8243 C C . GLU B 1 331 ? -11.414 -3.939 -1.476 1 98.56 331 GLU B C 1
ATOM 8245 O O . GLU B 1 331 ? -10.5 -4.676 -1.096 1 98.56 331 GLU B O 1
ATOM 8250 N N . ALA B 1 332 ? -12.344 -3.49 -0.671 1 98.69 332 ALA B N 1
ATOM 8251 C CA . ALA B 1 332 ? -12.367 -3.881 0.736 1 98.69 332 ALA B CA 1
ATOM 8252 C C . ALA B 1 332 ? -12.516 -5.391 0.884 1 98.69 332 ALA B C 1
ATOM 8254 O O . ALA B 1 332 ? -11.781 -6.023 1.646 1 98.69 332 ALA B O 1
ATOM 8255 N N . LEU B 1 333 ? -13.469 -5.973 0.179 1 98.88 333 LEU B N 1
ATOM 8256 C CA . LEU B 1 333 ? -13.695 -7.41 0.274 1 98.88 333 LEU B CA 1
ATOM 8257 C C . LEU B 1 333 ? -12.492 -8.188 -0.253 1 98.88 333 LEU B C 1
ATOM 8259 O O . LEU B 1 333 ? -12.094 -9.195 0.334 1 98.88 333 LEU B O 1
ATOM 8263 N N . CYS B 1 334 ? -11.93 -7.754 -1.367 1 98.62 334 CYS B N 1
ATOM 8264 C CA . CYS B 1 334 ? -10.75 -8.422 -1.916 1 98.62 334 CYS B CA 1
ATOM 8265 C C . CYS B 1 334 ? -9.594 -8.398 -0.922 1 98.62 334 CYS B C 1
ATOM 8267 O O . CYS B 1 334 ? -8.969 -9.422 -0.67 1 98.62 334 CYS B O 1
ATOM 8269 N N . ASN B 1 335 ? -9.344 -7.238 -0.373 1 98.5 335 ASN B N 1
ATOM 8270 C CA . ASN B 1 335 ? -8.273 -7.117 0.613 1 98.5 335 ASN B CA 1
ATOM 8271 C C . ASN B 1 335 ? -8.516 -8.016 1.819 1 98.5 335 ASN B C 1
ATOM 8273 O O . ASN B 1 335 ? -7.594 -8.672 2.311 1 98.5 335 ASN B O 1
ATOM 8277 N N . ALA B 1 336 ? -9.727 -8.016 2.27 1 98.62 336 ALA B N 1
ATOM 8278 C CA . ALA B 1 336 ? -10.078 -8.836 3.426 1 98.62 336 ALA B CA 1
ATOM 8279 C C . ALA B 1 336 ? -9.906 -10.32 3.115 1 98.62 336 ALA B C 1
ATOM 8281 O O . ALA B 1 336 ? -9.375 -11.078 3.932 1 98.62 336 ALA B O 1
ATOM 8282 N N . ALA B 1 337 ? -10.383 -10.719 1.966 1 98.69 337 ALA B N 1
ATOM 8283 C CA . ALA B 1 337 ? -10.305 -12.125 1.587 1 98.69 337 ALA B CA 1
ATOM 8284 C C . ALA B 1 337 ? -8.852 -12.57 1.438 1 98.69 337 ALA B C 1
ATOM 8286 O O . ALA B 1 337 ? -8.484 -13.672 1.856 1 98.69 337 ALA B O 1
ATOM 8287 N N . LYS B 1 338 ? -8 -11.734 0.833 1 98.5 338 LYS B N 1
ATOM 8288 C CA . LYS B 1 338 ? -6.578 -12.031 0.732 1 98.5 338 LYS B CA 1
ATOM 8289 C C . LYS B 1 338 ? -5.945 -12.172 2.115 1 98.5 338 LYS B C 1
ATOM 8291 O O . LYS B 1 338 ? -5.195 -13.117 2.367 1 98.5 338 LYS B O 1
ATOM 8296 N N . ALA B 1 339 ? -6.25 -11.234 2.977 1 98.56 339 ALA B N 1
ATOM 8297 C CA . ALA B 1 339 ? -5.703 -11.258 4.332 1 98.56 339 ALA B CA 1
ATOM 8298 C C . ALA B 1 339 ? -6.164 -12.492 5.09 1 98.56 339 ALA B C 1
ATOM 8300 O O . ALA B 1 339 ? -5.402 -13.07 5.871 1 98.56 339 ALA B O 1
ATOM 8301 N N . ASN B 1 340 ? -7.402 -12.844 4.883 1 98.69 340 ASN B N 1
ATOM 8302 C CA . ASN B 1 340 ? -7.945 -14.031 5.543 1 98.69 340 ASN B CA 1
ATOM 8303 C C . ASN B 1 340 ? -7.18 -15.289 5.164 1 98.69 340 ASN B C 1
ATOM 8305 O O . ASN B 1 340 ? -6.844 -16.109 6.027 1 98.69 340 ASN B O 1
ATOM 8309 N N . VAL B 1 341 ? -6.914 -15.438 3.885 1 98.38 341 VAL B N 1
ATOM 8310 C CA . VAL B 1 341 ? -6.125 -16.578 3.436 1 98.38 341 VAL B CA 1
ATOM 8311 C C . VAL B 1 341 ? -4.738 -16.531 4.078 1 98.38 341 VAL B C 1
ATOM 8313 O O . VAL B 1 341 ? -4.242 -17.547 4.566 1 98.38 341 VAL B O 1
ATOM 8316 N N . GLN B 1 342 ? -4.152 -15.398 4.152 1 98.38 342 GLN B N 1
ATOM 8317 C CA . GLN B 1 342 ? -2.82 -15.227 4.73 1 98.38 342 GLN B CA 1
ATOM 8318 C C . GLN B 1 342 ? -2.816 -15.562 6.219 1 98.38 342 GLN B C 1
ATOM 8320 O O . GLN B 1 342 ? -1.901 -16.234 6.703 1 98.38 342 GLN B O 1
ATOM 8325 N N . ILE B 1 343 ? -3.789 -15.109 6.953 1 98.25 343 ILE B N 1
ATOM 8326 C CA . ILE B 1 343 ? -3.877 -15.32 8.391 1 98.25 343 ILE B CA 1
ATOM 8327 C C . ILE B 1 343 ? -4.055 -16.797 8.688 1 98.25 343 ILE B C 1
ATOM 8329 O O . ILE B 1 343 ? -3.451 -17.328 9.625 1 98.25 343 ILE B O 1
ATOM 8333 N N . HIS B 1 344 ? -4.82 -17.5 7.863 1 97.38 344 HIS B N 1
ATOM 8334 C CA . HIS B 1 344 ? -5.059 -18.922 8.055 1 97.38 344 HIS B CA 1
ATOM 8335 C C . HIS B 1 344 ? -3.844 -19.734 7.641 1 97.38 344 HIS B C 1
ATOM 8337 O O . HIS B 1 344 ? -3.691 -20.891 8.062 1 97.38 344 HIS B O 1
ATOM 8343 N N . GLY B 1 345 ? -2.979 -19.203 6.738 1 95.31 345 GLY B N 1
ATOM 8344 C CA . GLY B 1 345 ? -1.819 -19.938 6.262 1 95.31 345 GLY B CA 1
ATOM 8345 C C . GLY B 1 345 ? -2.182 -21.078 5.336 1 95.31 345 GLY B C 1
ATOM 8346 O O . GLY B 1 345 ? -2.988 -20.906 4.418 1 95.31 345 GLY B O 1
ATOM 8347 N N . GLY B 1 346 ? -1.582 -22.203 5.508 1 94.31 346 GLY B N 1
ATOM 8348 C CA . GLY B 1 346 ? -1.773 -23.344 4.633 1 94.31 346 GLY B CA 1
ATOM 8349 C C . GLY B 1 346 ? -3.219 -23.797 4.547 1 94.31 346 GLY B C 1
ATOM 8350 O O . GLY B 1 346 ? -3.723 -24.078 3.457 1 94.31 346 GLY B O 1
ATOM 8351 N N . ILE B 1 347 ? -3.885 -23.781 5.68 1 95.19 347 ILE B N 1
ATOM 8352 C CA . ILE B 1 347 ? -5.238 -24.328 5.707 1 95.19 347 ILE B CA 1
ATOM 8353 C C . ILE B 1 347 ? -6.176 -23.422 4.906 1 95.19 347 ILE B C 1
ATOM 8355 O O . ILE B 1 347 ? -7.125 -23.906 4.281 1 95.19 347 ILE B O 1
ATOM 8359 N N . GLY B 1 348 ? -5.879 -22.109 4.91 1 96 348 GLY B N 1
ATOM 8360 C CA . GLY B 1 348 ? -6.68 -21.172 4.145 1 96 348 GLY B CA 1
ATOM 8361 C C . GLY B 1 348 ? -6.547 -21.359 2.646 1 96 348 GLY B C 1
ATOM 8362 O O . GLY B 1 348 ? -7.379 -20.859 1.879 1 96 348 GLY B O 1
ATOM 8363 N N . PHE B 1 349 ? -5.535 -22.078 2.248 1 95.62 349 PHE B N 1
ATOM 8364 C CA . PHE B 1 349 ? -5.246 -22.344 0.841 1 95.62 349 PHE B CA 1
ATOM 8365 C C . PHE B 1 349 ? -5.848 -23.672 0.401 1 95.62 349 PHE B C 1
ATOM 8367 O O . PHE B 1 349 ? -5.586 -24.141 -0.709 1 95.62 349 PHE B O 1
ATOM 8374 N N . THR B 1 350 ? -6.672 -24.297 1.248 1 94.81 350 THR B N 1
ATOM 8375 C CA . THR B 1 350 ? -7.223 -25.609 0.938 1 94.81 350 THR B CA 1
ATOM 8376 C C . THR B 1 350 ? -8.75 -25.562 0.95 1 94.81 350 THR B C 1
ATOM 8378 O O . THR B 1 350 ? -9.352 -24.562 1.355 1 94.81 350 THR B O 1
ATOM 8381 N N . TRP B 1 351 ? -9.344 -26.656 0.557 1 93.44 351 TRP B N 1
ATOM 8382 C CA . TRP B 1 351 ? -10.789 -26.828 0.531 1 93.44 351 TRP B CA 1
ATOM 8383 C C . TRP B 1 351 ? -11.32 -27.203 1.91 1 93.44 351 TRP B C 1
ATOM 8385 O O . TRP B 1 351 ? -12.531 -27.281 2.117 1 93.44 351 TRP B O 1
ATOM 8395 N N . GLU B 1 352 ? -10.367 -27.328 2.873 1 91.62 352 GLU B N 1
ATOM 8396 C CA . GLU B 1 352 ? -10.781 -27.656 4.23 1 91.62 352 GLU B CA 1
ATOM 8397 C C . GLU B 1 352 ? -11.352 -26.438 4.953 1 91.62 352 GLU B C 1
ATOM 8399 O O . GLU B 1 352 ? -12.062 -26.578 5.949 1 91.62 352 GLU B O 1
ATOM 8404 N N . ASP B 1 353 ? -10.984 -25.312 4.453 1 92.88 353 ASP B N 1
ATOM 8405 C CA . ASP B 1 353 ? -11.438 -24.062 5.051 1 92.88 353 ASP B CA 1
ATOM 8406 C C . ASP B 1 353 ? -12.258 -23.25 4.059 1 92.88 353 ASP B C 1
ATOM 8408 O O . ASP B 1 353 ? -12.148 -23.438 2.846 1 92.88 353 ASP B O 1
ATOM 8412 N N . ALA B 1 354 ? -13.07 -22.328 4.609 1 93.94 354 ALA B N 1
ATOM 8413 C CA . ALA B 1 354 ? -13.961 -21.547 3.754 1 93.94 354 ALA B CA 1
ATOM 8414 C C . ALA B 1 354 ? -13.25 -20.297 3.223 1 93.94 354 ALA B C 1
ATOM 8416 O O . ALA B 1 354 ? -13.797 -19.578 2.387 1 93.94 354 ALA B O 1
ATOM 8417 N N . ALA B 1 355 ? -12.016 -20.047 3.619 1 96.44 355 ALA B N 1
ATOM 8418 C CA . ALA B 1 355 ? -11.297 -18.828 3.246 1 96.44 355 ALA B CA 1
ATOM 8419 C C . ALA B 1 355 ? -11.25 -18.656 1.729 1 96.44 355 ALA B C 1
ATOM 8421 O O . ALA B 1 355 ? -11.492 -17.562 1.209 1 96.44 355 ALA B O 1
ATOM 8422 N N . HIS B 1 356 ? -11.016 -19.703 1.004 1 95.12 356 HIS B N 1
ATOM 8423 C CA . HIS B 1 356 ? -10.859 -19.594 -0.442 1 95.12 356 HIS B CA 1
ATOM 8424 C C . HIS B 1 356 ? -12.203 -19.359 -1.127 1 95.12 356 HIS B C 1
ATOM 8426 O O . HIS B 1 356 ? -12.25 -18.781 -2.221 1 95.12 356 HIS B O 1
ATOM 8432 N N . LEU B 1 357 ? -13.336 -19.781 -0.506 1 96.19 357 LEU B N 1
ATOM 8433 C CA . LEU B 1 357 ? -14.656 -19.547 -1.09 1 96.19 357 LEU B CA 1
ATOM 8434 C C . LEU B 1 357 ? -14.969 -18.062 -1.13 1 96.19 357 LEU B C 1
ATOM 8436 O O . LEU B 1 357 ? -15.461 -17.547 -2.143 1 96.19 357 LEU B O 1
ATOM 8440 N N . TYR B 1 358 ? -14.664 -17.406 -0.021 1 98.12 358 TYR B N 1
ATOM 8441 C CA . TYR B 1 358 ? -14.883 -15.961 0.02 1 98.12 358 TYR B CA 1
ATOM 8442 C C . TYR B 1 358 ? -13.922 -15.234 -0.919 1 98.12 358 TYR B C 1
ATOM 8444 O O . TYR B 1 358 ? -14.266 -14.195 -1.482 1 98.12 358 TYR B O 1
ATOM 8452 N N . PHE B 1 359 ? -12.719 -15.805 -1.073 1 98.31 359 PHE B N 1
ATOM 8453 C CA . PHE B 1 359 ? -11.773 -15.227 -2.021 1 98.31 359 PHE B CA 1
ATOM 8454 C C . PHE B 1 359 ? -12.312 -15.305 -3.443 1 98.31 359 PHE B C 1
ATOM 8456 O O . PHE B 1 359 ? -12.242 -14.336 -4.199 1 98.31 359 PHE B O 1
ATOM 8463 N N . ARG B 1 360 ? -12.875 -16.391 -3.838 1 97.31 360 ARG B N 1
ATOM 8464 C CA . ARG B 1 360 ? -13.469 -16.562 -5.16 1 97.31 360 ARG B CA 1
ATOM 8465 C C . ARG B 1 360 ? -14.617 -15.594 -5.379 1 97.31 360 ARG B C 1
ATOM 8467 O O . ARG B 1 360 ? -14.719 -14.969 -6.438 1 97.31 360 ARG B O 1
ATOM 8474 N N . ARG B 1 361 ? -15.438 -15.469 -4.352 1 98 361 ARG B N 1
ATOM 8475 C CA . ARG B 1 361 ? -16.547 -14.523 -4.43 1 98 361 ARG B CA 1
ATOM 8476 C C . ARG B 1 361 ? -16.031 -13.094 -4.59 1 98 361 ARG B C 1
ATOM 8478 O O . ARG B 1 361 ? -16.562 -12.328 -5.398 1 98 361 ARG B O 1
ATOM 8485 N N . ALA B 1 362 ? -15.016 -12.75 -3.824 1 98.62 362 ALA B N 1
ATOM 8486 C CA . ALA B 1 362 ? -14.445 -11.406 -3.869 1 98.62 362 ALA B CA 1
ATOM 8487 C C . ALA B 1 362 ? -13.93 -11.078 -5.27 1 98.62 362 ALA B C 1
ATOM 8489 O O . ALA B 1 362 ? -14.211 -10.008 -5.809 1 98.62 362 ALA B O 1
ATOM 8490 N N . ARG B 1 363 ? -13.219 -12.008 -5.855 1 98.38 363 ARG B N 1
ATOM 8491 C CA . ARG B 1 363 ? -12.594 -11.766 -7.152 1 98.38 363 ARG B CA 1
ATOM 8492 C C . ARG B 1 363 ? -13.633 -11.75 -8.266 1 98.38 363 ARG B C 1
ATOM 8494 O O . ARG B 1 363 ? -13.5 -11.008 -9.242 1 98.38 363 ARG B O 1
ATOM 8501 N N . THR B 1 364 ? -14.672 -12.508 -8.109 1 97.94 364 THR B N 1
ATOM 8502 C CA . THR B 1 364 ? -15.758 -12.516 -9.086 1 97.94 364 THR B CA 1
ATOM 8503 C C . THR B 1 364 ? -16.547 -11.203 -9.016 1 97.94 364 THR B C 1
ATOM 8505 O O . THR B 1 364 ? -16.719 -10.531 -10.031 1 97.94 364 THR B O 1
ATOM 8508 N N . ASP B 1 365 ? -16.969 -10.844 -7.805 1 97.94 365 ASP B N 1
ATOM 8509 C CA . ASP B 1 365 ? -17.781 -9.648 -7.617 1 97.94 365 ASP B CA 1
ATOM 8510 C C . ASP B 1 365 ? -17 -8.391 -7.977 1 97.94 365 ASP B C 1
ATOM 8512 O O . ASP B 1 365 ? -17.578 -7.34 -8.25 1 97.94 365 ASP B O 1
ATOM 8516 N N . GLU B 1 366 ? -15.734 -8.516 -7.926 1 97.69 366 GLU B N 1
ATOM 8517 C CA . GLU B 1 366 ? -14.844 -7.406 -8.258 1 97.69 366 GLU B CA 1
ATOM 8518 C C . GLU B 1 366 ? -15.039 -6.953 -9.695 1 97.69 366 GLU B C 1
ATOM 8520 O O . GLU B 1 366 ? -14.969 -5.758 -9.992 1 97.69 366 GLU B O 1
ATOM 8525 N N . VAL B 1 367 ? -15.406 -7.867 -10.609 1 97.5 367 VAL B N 1
ATOM 8526 C CA . VAL B 1 367 ? -15.383 -7.52 -12.023 1 97.5 367 VAL B CA 1
ATOM 8527 C C . VAL B 1 367 ? -16.797 -7.531 -12.586 1 97.5 367 VAL B C 1
ATOM 8529 O O . VAL B 1 367 ? -17.047 -7.012 -13.68 1 97.5 367 VAL B O 1
ATOM 8532 N N . VAL B 1 368 ? -17.781 -8.078 -11.82 1 96.56 368 VAL B N 1
ATOM 8533 C CA . VAL B 1 368 ? -19.172 -8.07 -12.25 1 96.56 368 VAL B CA 1
ATOM 8534 C C . VAL B 1 368 ? -19.688 -6.633 -12.273 1 96.56 368 VAL B C 1
ATOM 8536 O O . VAL B 1 368 ? -19.516 -5.887 -11.305 1 96.56 368 VAL B O 1
ATOM 8539 N N . PHE B 1 369 ? -20.281 -6.168 -13.305 1 96.75 369 PHE B N 1
ATOM 8540 C CA . PHE B 1 369 ? -20.828 -4.836 -13.539 1 96.75 369 PHE B CA 1
ATOM 8541 C C . PHE B 1 369 ? -19.719 -3.793 -13.555 1 96.75 369 PHE B C 1
ATOM 8543 O O . PHE B 1 369 ? -19.938 -2.639 -13.18 1 96.75 369 PHE B O 1
ATOM 8550 N N . GLY B 1 370 ? -18.547 -4.223 -13.867 1 95.88 370 GLY B N 1
ATOM 8551 C CA . GLY B 1 370 ? -17.422 -3.301 -13.984 1 95.88 370 GLY B CA 1
ATOM 8552 C C . GLY B 1 370 ? -16.422 -3.434 -12.859 1 95.88 370 GLY B C 1
ATOM 8553 O O . GLY B 1 370 ? -16.797 -3.586 -11.695 1 95.88 370 GLY B O 1
ATOM 8554 N N . SER B 1 371 ? -15.141 -3.346 -13.148 1 96.12 371 SER B N 1
ATOM 8555 C CA . SER B 1 371 ? -14.047 -3.445 -12.18 1 96.12 371 SER B CA 1
ATOM 8556 C C . SER B 1 371 ? -13.883 -2.146 -11.398 1 96.12 371 SER B C 1
ATOM 8558 O O . SER B 1 371 ? -14.391 -1.102 -11.805 1 96.12 371 SER B O 1
ATOM 8560 N N . PRO B 1 372 ? -13.172 -2.213 -10.242 1 96.75 372 PRO B N 1
ATOM 8561 C CA . PRO B 1 372 ? -12.867 -0.974 -9.523 1 96.75 372 PRO B CA 1
ATOM 8562 C C . PRO B 1 372 ? -12.164 0.06 -10.406 1 96.75 372 PRO B C 1
ATOM 8564 O O . PRO B 1 372 ? -12.492 1.249 -10.344 1 96.75 372 PRO B O 1
ATOM 8567 N N . ALA B 1 373 ? -11.266 -0.348 -11.227 1 95.38 373 ALA B N 1
ATOM 8568 C CA . ALA B 1 373 ? -10.555 0.563 -12.117 1 95.38 373 ALA B CA 1
ATOM 8569 C C . ALA B 1 373 ? -11.523 1.326 -13.016 1 95.38 373 ALA B C 1
ATOM 8571 O O . ALA B 1 373 ? -11.398 2.543 -13.18 1 95.38 373 ALA B O 1
ATOM 8572 N N . GLN B 1 374 ? -12.453 0.652 -13.586 1 94.5 374 GLN B N 1
ATOM 8573 C CA . GLN B 1 374 ? -13.438 1.271 -14.477 1 94.5 374 GLN B CA 1
ATOM 8574 C C . GLN B 1 374 ? -14.305 2.27 -13.719 1 94.5 374 GLN B C 1
ATOM 8576 O O . GLN B 1 374 ? -14.641 3.334 -14.242 1 94.5 374 GLN B O 1
ATOM 8581 N N . HIS B 1 375 ? -14.68 1.896 -12.539 1 96.56 375 HIS B N 1
ATOM 8582 C CA . HIS B 1 375 ? -15.508 2.791 -11.742 1 96.56 375 HIS B CA 1
ATOM 8583 C C . HIS B 1 375 ? -14.719 4.008 -11.273 1 96.56 375 HIS B C 1
ATOM 8585 O O . HIS B 1 375 ? -15.258 5.117 -11.203 1 96.56 375 HIS B O 1
ATOM 8591 N N . TRP B 1 376 ? -13.438 3.842 -10.93 1 95.88 376 TRP B N 1
ATOM 8592 C CA . TRP B 1 376 ? -12.594 4.992 -10.617 1 95.88 376 TRP B CA 1
ATOM 8593 C C . TRP B 1 376 ? -12.461 5.918 -11.82 1 95.88 376 TRP B C 1
ATOM 8595 O O . TRP B 1 376 ? -12.445 7.141 -11.672 1 95.88 376 TRP B O 1
ATOM 8605 N N . ASP B 1 377 ? -12.375 5.359 -12.992 1 92.38 377 ASP B N 1
ATOM 8606 C CA . ASP B 1 377 ? -12.305 6.164 -14.211 1 92.38 377 ASP B CA 1
ATOM 8607 C C . ASP B 1 377 ? -13.594 6.957 -14.414 1 92.38 377 ASP B C 1
ATOM 8609 O O . ASP B 1 377 ? -13.555 8.117 -14.828 1 92.38 377 ASP B O 1
ATOM 8613 N N . ARG B 1 378 ? -14.711 6.281 -14.172 1 91.06 378 ARG B N 1
ATOM 8614 C CA . ARG B 1 378 ? -16 6.961 -14.25 1 91.06 378 ARG B CA 1
ATOM 8615 C C . ARG B 1 378 ? -16.047 8.141 -13.289 1 91.06 378 ARG B C 1
ATOM 8617 O O . ARG B 1 378 ? -16.531 9.219 -13.656 1 91.06 378 ARG B O 1
ATOM 8624 N N . LEU B 1 379 ? -15.516 7.926 -12.109 1 93.12 379 LEU B N 1
ATOM 8625 C CA . LEU B 1 379 ? -15.516 8.984 -11.102 1 93.12 379 LEU B CA 1
ATOM 8626 C C . LEU B 1 379 ? -14.547 10.102 -11.484 1 93.12 379 LEU B C 1
ATOM 8628 O O . LEU B 1 379 ? -14.82 11.273 -11.234 1 93.12 379 LEU B O 1
ATOM 8632 N N . SER B 1 380 ? -13.422 9.75 -12.094 1 89.69 380 SER B N 1
ATOM 8633 C CA . SER B 1 380 ? -12.422 10.742 -12.477 1 89.69 380 SER B CA 1
ATOM 8634 C C . SER B 1 380 ? -12.93 11.656 -13.578 1 89.69 380 SER B C 1
ATOM 8636 O O . SER B 1 380 ? -12.438 12.773 -13.75 1 89.69 380 SER B O 1
ATOM 8638 N N . ALA B 1 381 ? -13.859 11.141 -14.312 1 84.75 381 ALA B N 1
ATOM 8639 C CA . ALA B 1 381 ? -14.406 11.906 -15.438 1 84.75 381 ALA B CA 1
ATOM 8640 C C . ALA B 1 381 ? -15.461 12.898 -14.961 1 84.75 381 ALA B C 1
ATOM 8642 O O . ALA B 1 381 ? -15.906 13.758 -15.727 1 84.75 381 ALA B O 1
ATOM 8643 N N . LEU B 1 382 ? -15.828 12.688 -13.703 1 77.38 382 LEU B N 1
ATOM 8644 C CA . LEU B 1 382 ? -16.812 13.609 -13.148 1 77.38 382 LEU B CA 1
ATOM 8645 C C . LEU B 1 382 ? -16.219 15 -12.977 1 77.38 382 LEU B C 1
ATOM 8647 O O . LEU B 1 382 ? -15.031 15.141 -12.664 1 77.38 382 LEU B O 1
ATOM 8651 N N . ASP B 1 383 ? -16.688 16.031 -13.656 1 57.81 383 ASP B N 1
ATOM 8652 C CA . ASP B 1 383 ? -16.25 17.406 -13.461 1 57.81 383 ASP B CA 1
ATOM 8653 C C . ASP B 1 383 ? -16.281 17.781 -11.977 1 57.81 383 ASP B C 1
ATOM 8655 O O . ASP B 1 383 ? -17.328 17.766 -11.336 1 57.81 383 ASP B O 1
ATOM 8659 N N . PRO B 1 384 ? -15.07 17.797 -11.398 1 51.59 384 PRO B N 1
ATOM 8660 C CA . PRO B 1 384 ? -15.008 18.125 -9.977 1 51.59 384 PRO B CA 1
ATOM 8661 C C . PRO B 1 384 ? -15.859 19.328 -9.609 1 51.59 384 PRO B C 1
ATOM 8663 O O . PRO B 1 384 ? -16.344 19.438 -8.484 1 51.59 384 PRO B O 1
ATOM 8666 N N . SER B 1 385 ? -15.844 20.391 -10.594 1 43.91 385 SER B N 1
ATOM 8667 C CA . SER B 1 385 ? -16.578 21.625 -10.328 1 43.91 385 SER B CA 1
ATOM 8668 C C . SER B 1 385 ? -18.062 21.344 -10.109 1 43.91 385 SER B C 1
ATOM 8670 O O . SER B 1 385 ? -18.781 22.188 -9.594 1 43.91 385 SER B O 1
ATOM 8672 N N . THR B 1 386 ? -18.516 20.453 -10.828 1 42.97 386 THR B N 1
ATOM 8673 C CA . THR B 1 386 ? -19.953 20.172 -10.742 1 42.97 386 THR B CA 1
ATOM 8674 C C . THR B 1 386 ? -20.281 19.422 -9.461 1 42.97 386 THR B C 1
ATOM 8676 O O . THR B 1 386 ? -21.438 19.078 -9.211 1 42.97 386 THR B O 1
ATOM 8679 N N . GLN B 1 387 ? -19.266 18.844 -8.953 1 45.41 387 GLN B N 1
ATOM 8680 C CA . GLN B 1 387 ? -19.609 18.172 -7.715 1 45.41 387 GLN B CA 1
ATOM 8681 C C . GLN B 1 387 ? -20.031 19.156 -6.633 1 45.41 387 GLN B C 1
ATOM 8683 O O . GLN B 1 387 ? -19.344 20.156 -6.402 1 45.41 387 GLN B O 1
ATOM 8688 N N . PRO B 1 388 ? -21.328 19.375 -6.52 1 43.09 388 PRO B N 1
ATOM 8689 C CA . PRO B 1 388 ? -21.75 20.359 -5.531 1 43.09 388 PRO B CA 1
ATOM 8690 C C . PRO B 1 388 ? -20.828 20.406 -4.312 1 43.09 388 PRO B C 1
ATOM 8692 O O . PRO B 1 388 ? -20.234 19.391 -3.939 1 43.09 388 PRO B O 1
ATOM 8695 N N . PRO B 1 389 ? -20.172 21.5 -4.16 1 44.56 389 PRO B N 1
ATOM 8696 C CA . PRO B 1 389 ? -19.562 21.547 -2.832 1 44.56 389 PRO B CA 1
ATOM 8697 C C . PRO B 1 389 ? -20.422 20.906 -1.757 1 44.56 389 PRO B C 1
ATOM 8699 O O . PRO B 1 389 ? -21.516 21.391 -1.45 1 44.56 389 PRO B O 1
ATOM 8702 N N . ALA B 1 390 ? -20.609 19.656 -1.851 1 41.38 390 ALA B N 1
ATOM 8703 C CA . ALA B 1 390 ? -21.609 18.906 -1.096 1 41.38 390 ALA B CA 1
ATOM 8704 C C . ALA B 1 390 ? -21.469 19.156 0.404 1 41.38 390 ALA B C 1
ATOM 8706 O O . ALA B 1 390 ? -20.672 18.484 1.07 1 41.38 390 ALA B O 1
ATOM 8707 N N . SER B 1 391 ? -21.281 20.219 1.03 1 38.62 391 SER B N 1
ATOM 8708 C CA . SER B 1 391 ? -21.469 19.844 2.428 1 38.62 391 SER B CA 1
ATOM 8709 C C . SER B 1 391 ? -22.75 19.047 2.619 1 38.62 391 SER B C 1
ATOM 8711 O O . SER B 1 391 ? -23.844 19.531 2.305 1 38.62 391 SER B O 1
ATOM 8713 N N . PRO B 1 392 ? -22.703 17.781 2.441 1 38.81 392 PRO B N 1
ATOM 8714 C CA . PRO B 1 392 ? -23.969 17.078 2.602 1 38.81 392 PRO B CA 1
ATOM 8715 C C . PRO B 1 392 ? -24.766 17.547 3.812 1 38.81 392 PRO B C 1
ATOM 8717 O O . PRO B 1 392 ? -24.188 17.953 4.82 1 38.81 392 PRO B O 1
ATOM 8720 N N . GLU B 1 393 ? -26.062 17.891 3.639 1 36.25 393 GLU B N 1
ATOM 8721 C CA . GLU B 1 393 ? -27.062 18.188 4.656 1 36.25 393 GLU B CA 1
ATOM 8722 C C . GLU B 1 393 ? -27.031 17.156 5.789 1 36.25 393 GLU B C 1
ATOM 8724 O O . GLU B 1 393 ? -27.062 15.953 5.543 1 36.25 393 GLU B O 1
ATOM 8729 N N . VAL B 1 394 ? -26.266 17.375 6.703 1 38.81 394 VAL B N 1
ATOM 8730 C CA . VAL B 1 394 ? -26.406 16.594 7.918 1 38.81 394 VAL B CA 1
ATOM 8731 C C . VAL B 1 394 ? -27.875 16.5 8.305 1 38.81 394 VAL B C 1
ATOM 8733 O O . VAL B 1 394 ? -28.516 17.516 8.594 1 38.81 394 VAL B O 1
ATOM 8736 N N . THR B 1 395 ? -28.719 15.625 7.84 1 35.69 395 THR B N 1
ATOM 8737 C CA . THR B 1 395 ? -30.188 15.656 7.824 1 35.69 395 THR B CA 1
ATOM 8738 C C . THR B 1 395 ? -30.75 15.453 9.227 1 35.69 395 THR B C 1
ATOM 8740 O O . THR B 1 395 ? -31.859 15.875 9.523 1 35.69 395 THR B O 1
ATOM 8743 N N . LYS B 1 396 ? -30.453 14.359 10.164 1 39.03 396 LYS B N 1
ATOM 8744 C CA . LYS B 1 396 ? -31.656 13.828 10.781 1 39.03 396 LYS B CA 1
ATOM 8745 C C . LYS B 1 396 ? -32.188 14.758 11.867 1 39.03 396 LYS B C 1
ATOM 8747 O O . LYS B 1 396 ? -33.375 15.047 11.93 1 39.03 396 LYS B O 1
ATOM 8752 N N . ASP B 1 397 ? -31.453 14.711 13.078 1 37.41 397 ASP B N 1
ATOM 8753 C CA . ASP B 1 397 ? -32.281 15.125 14.211 1 37.41 397 ASP B CA 1
ATOM 8754 C C . ASP B 1 397 ? -32.5 16.641 14.203 1 37.41 397 ASP B C 1
ATOM 8756 O O . ASP B 1 397 ? -33 17.203 15.188 1 37.41 397 ASP B O 1
ATOM 8760 N N . LEU B 1 398 ? -31.656 17.312 13.68 1 41.81 398 LEU B N 1
ATOM 8761 C CA . LEU B 1 398 ? -32.031 18.719 13.703 1 41.81 398 LEU B CA 1
ATOM 8762 C C . LEU B 1 398 ? -33.156 19 12.695 1 41.81 398 LEU B C 1
ATOM 8764 O O . LEU B 1 398 ? -33.031 18.688 11.508 1 41.81 398 LEU B O 1
ATOM 8768 N N . ASN B 1 399 ? -34.312 19.016 13.062 1 45.94 399 ASN B N 1
ATOM 8769 C CA . ASN B 1 399 ? -35.438 19.328 12.219 1 45.94 399 ASN B CA 1
ATOM 8770 C C . ASN B 1 399 ? -35.062 20.188 11.023 1 45.94 399 ASN B C 1
ATOM 8772 O O . ASN B 1 399 ? -35.594 20.031 9.93 1 45.94 399 ASN B O 1
ATOM 8776 N N . ASP B 1 400 ? -34.094 21.297 11.117 1 62.28 400 ASP B N 1
ATOM 8777 C CA . ASP B 1 400 ? -33.781 22.016 9.891 1 62.28 400 ASP B CA 1
ATOM 8778 C C . ASP B 1 400 ? -32.281 22.297 9.789 1 62.28 400 ASP B C 1
ATOM 8780 O O . ASP B 1 400 ? -31.812 23.391 10.078 1 62.28 400 ASP B O 1
ATOM 8784 N N . VAL B 1 401 ? -31.344 21.25 9.695 1 72.69 401 VAL B N 1
ATOM 8785 C CA . VAL B 1 401 ? -29.891 21.359 9.547 1 72.69 401 VAL B CA 1
ATOM 8786 C C . VAL B 1 401 ? -29.562 22.375 8.461 1 72.69 401 VAL B C 1
ATOM 8788 O O . VAL B 1 401 ? -28.609 23.156 8.602 1 72.69 401 VAL B O 1
ATOM 8791 N N . ASP B 1 402 ? -30.375 22.422 7.555 1 76.25 402 ASP B N 1
ATOM 8792 C CA . ASP B 1 402 ? -30.125 23.375 6.473 1 76.25 402 ASP B CA 1
ATOM 8793 C C . ASP B 1 402 ? -30.328 24.812 6.949 1 76.25 402 ASP B C 1
ATOM 8795 O O . ASP B 1 402 ? -29.578 25.719 6.574 1 76.25 402 ASP B O 1
ATOM 8799 N N . ALA B 1 403 ? -31.328 24.875 7.719 1 81.56 403 ALA B N 1
ATOM 8800 C CA . ALA B 1 403 ? -31.578 26.203 8.281 1 81.56 403 ALA B CA 1
ATOM 8801 C C . ALA B 1 403 ? -30.453 26.625 9.211 1 81.56 403 ALA B C 1
ATOM 8803 O O . ALA B 1 403 ? -30.016 27.781 9.195 1 81.56 403 ALA B O 1
ATOM 8804 N N . LEU B 1 404 ? -30.016 25.688 9.961 1 85.12 404 LEU B N 1
ATOM 8805 C CA . LEU B 1 404 ? -28.891 25.938 10.859 1 85.12 404 LEU B CA 1
ATOM 8806 C C . LEU B 1 404 ? -27.641 26.312 10.07 1 85.12 404 LEU B C 1
ATOM 8808 O O . LEU B 1 404 ? -26.938 27.266 10.438 1 85.12 404 LEU B O 1
ATOM 8812 N N . ARG B 1 405 ? -27.359 25.656 9.039 1 87.19 405 ARG B N 1
ATOM 8813 C CA . ARG B 1 405 ? -26.203 25.922 8.195 1 87.19 405 ARG B CA 1
ATOM 8814 C C . ARG B 1 405 ? -26.281 27.312 7.582 1 87.19 405 ARG B C 1
ATOM 8816 O O . ARG B 1 405 ? -25.297 28.047 7.555 1 87.19 405 ARG B O 1
ATOM 8823 N N . ALA B 1 406 ? -27.469 27.625 7.102 1 87.88 406 ALA B N 1
ATOM 8824 C CA . ALA B 1 406 ? -27.656 28.938 6.496 1 87.88 406 ALA B CA 1
ATOM 8825 C C . ALA B 1 406 ? -27.438 30.047 7.52 1 87.88 406 ALA B C 1
ATOM 8827 O O . ALA B 1 406 ? -26.859 31.094 7.207 1 87.88 406 ALA B O 1
ATOM 8828 N N . GLU B 1 407 ? -27.922 29.75 8.625 1 89.12 407 GLU B N 1
ATOM 8829 C CA . GLU B 1 407 ? -27.766 30.719 9.703 1 89.12 407 GLU B CA 1
ATOM 8830 C C . GLU B 1 407 ? -26.297 30.922 10.055 1 89.12 407 GLU B C 1
ATOM 8832 O O . GLU B 1 407 ? -25.828 32.062 10.164 1 89.12 407 GLU B O 1
ATOM 8837 N N . ILE B 1 408 ? -25.578 29.891 10.203 1 91.69 408 ILE B N 1
ATOM 8838 C CA . ILE B 1 408 ? -24.172 29.938 10.57 1 91.69 408 ILE B CA 1
ATOM 8839 C C . ILE B 1 408 ? -23.375 30.578 9.438 1 91.69 408 ILE B C 1
ATOM 8841 O O . ILE B 1 408 ? -22.469 31.391 9.695 1 91.69 408 ILE B O 1
ATOM 8845 N N . ARG B 1 409 ? -23.703 30.25 8.258 1 91.19 409 ARG B N 1
ATOM 8846 C CA . ARG B 1 409 ? -23.031 30.828 7.094 1 91.19 409 ARG B CA 1
ATOM 8847 C C . ARG B 1 409 ? -23.219 32.344 7.055 1 91.19 409 ARG B C 1
ATOM 8849 O O . ARG B 1 409 ? -22.266 33.094 6.777 1 91.19 409 ARG B O 1
ATOM 8856 N N . SER B 1 410 ? -24.438 32.75 7.273 1 91.81 410 SER B N 1
ATOM 8857 C CA . SER B 1 410 ? -24.734 34.156 7.305 1 91.81 410 SER B CA 1
ATOM 8858 C C . SER B 1 410 ? -23.969 34.875 8.422 1 91.81 410 SER B C 1
ATOM 8860 O O . SER B 1 410 ? -23.391 35.938 8.211 1 91.81 410 SER B O 1
ATOM 8862 N N . PHE B 1 411 ? -23.953 34.312 9.516 1 92.81 411 PHE B N 1
ATOM 8863 C CA . PHE B 1 411 ? -23.234 34.875 10.664 1 92.81 411 PHE B CA 1
ATOM 8864 C C . PHE B 1 411 ? -21.75 35.031 10.352 1 92.81 411 PHE B C 1
ATOM 8866 O O . PHE B 1 411 ? -21.172 36.094 10.586 1 92.81 411 PHE B O 1
ATOM 8873 N N . LEU B 1 412 ? -21.141 33.906 9.781 1 92.75 412 LEU B N 1
ATOM 8874 C CA . LEU B 1 412 ? -19.719 33.906 9.5 1 92.75 412 LEU B CA 1
ATOM 8875 C C . LEU B 1 412 ? -19.375 34.906 8.398 1 92.75 412 LEU B C 1
ATOM 8877 O O . LEU B 1 412 ? -18.281 35.5 8.398 1 92.75 412 LEU B O 1
ATOM 8881 N N . HIS B 1 413 ? -20.266 35.125 7.531 1 91.56 413 HIS B N 1
ATOM 8882 C CA . HIS B 1 413 ? -20.062 36.062 6.438 1 91.56 413 HIS B CA 1
ATOM 8883 C C . HIS B 1 413 ? -20 37.5 6.953 1 91.56 413 HIS B C 1
ATOM 8885 O O . HIS B 1 413 ? -19.234 38.312 6.453 1 91.56 413 HIS B O 1
ATOM 8891 N N . GLU B 1 414 ? -20.781 37.781 7.945 1 91.75 414 GLU B N 1
ATOM 8892 C CA . GLU B 1 414 ? -20.922 39.125 8.469 1 91.75 414 GLU B CA 1
ATOM 8893 C C . GLU B 1 414 ? -19.891 39.406 9.562 1 91.75 414 GLU B C 1
ATOM 8895 O O . GLU B 1 414 ? -19.625 40.562 9.906 1 91.75 414 GLU B O 1
ATOM 8900 N N . ALA B 1 415 ? -19.344 38.406 10.062 1 91.81 415 ALA B N 1
ATOM 8901 C CA . ALA B 1 415 ? -18.453 38.531 11.211 1 91.81 415 ALA B CA 1
ATOM 8902 C C . ALA B 1 415 ? -17.156 39.281 10.82 1 91.81 415 ALA B C 1
ATOM 8904 O O . ALA B 1 415 ? -16.547 38.969 9.805 1 91.81 415 ALA B O 1
ATOM 8905 N N . PRO B 1 416 ? -16.766 40.25 11.633 1 88.88 416 PRO B N 1
ATOM 8906 C CA . PRO B 1 416 ? -15.484 40.906 11.375 1 88.88 416 PRO B CA 1
ATOM 8907 C C . PRO B 1 416 ? -14.289 40 11.688 1 88.88 416 PRO B C 1
ATOM 8909 O O . PRO B 1 416 ? -14.25 39.344 12.734 1 88.88 416 PRO B O 1
ATOM 8912 N N . ARG B 1 417 ? -13.414 39.938 10.719 1 86.19 417 ARG B N 1
ATOM 8913 C CA . ARG B 1 417 ? -12.203 39.156 10.93 1 86.19 417 ARG B CA 1
ATOM 8914 C C . ARG B 1 417 ? -11.086 40 11.523 1 86.19 417 ARG B C 1
ATOM 8916 O O . ARG B 1 417 ? -10.773 41.094 11.008 1 86.19 417 ARG B O 1
ATOM 8923 N N . PRO B 1 418 ? -10.609 39.469 12.656 1 84.12 418 PRO B N 1
ATOM 8924 C CA . PRO B 1 418 ? -9.469 40.188 13.195 1 84.12 418 PRO B CA 1
ATOM 8925 C C . PRO B 1 418 ? -8.258 40.188 12.273 1 84.12 418 PRO B C 1
ATOM 8927 O O . PRO B 1 418 ? -8 39.188 11.602 1 84.12 418 PRO B O 1
ATOM 8930 N N . ALA B 1 419 ? -7.582 41.312 12.297 1 78.62 419 ALA B N 1
ATOM 8931 C CA . ALA B 1 419 ? -6.371 41.438 11.492 1 78.62 419 ALA B CA 1
ATOM 8932 C C . ALA B 1 419 ? -5.316 40.406 11.922 1 78.62 419 ALA B C 1
ATOM 8934 O O . ALA B 1 419 ? -5.098 40.219 13.117 1 78.62 419 ALA B O 1
ATOM 8935 N N . GLY B 1 420 ? -4.816 39.719 11.016 1 75.5 420 GLY B N 1
ATOM 8936 C CA . GLY B 1 420 ? -3.691 38.844 11.289 1 75.5 420 GLY B CA 1
ATOM 8937 C C . GLY B 1 420 ? -4.109 37.438 11.617 1 75.5 420 GLY B C 1
ATOM 8938 O O . GLY B 1 420 ? -3.26 36.562 11.875 1 75.5 420 GLY B O 1
ATOM 8939 N N . LEU B 1 421 ? -5.391 37.188 11.719 1 77.62 421 LEU B N 1
ATOM 8940 C CA . LEU B 1 421 ? -5.836 35.844 12.008 1 77.62 421 LEU B CA 1
ATOM 8941 C C . LEU B 1 421 ? -5.449 34.906 10.883 1 77.62 421 LEU B C 1
ATOM 8943 O O . LEU B 1 421 ? -5.859 35.094 9.734 1 77.62 421 LEU B O 1
ATOM 8947 N N . ARG B 1 422 ? -4.441 33.938 11.141 1 63.22 422 ARG B N 1
ATOM 8948 C CA . ARG B 1 422 ? -3.955 33.031 10.094 1 63.22 422 ARG B CA 1
ATOM 8949 C C . ARG B 1 422 ? -4.297 31.594 10.422 1 63.22 422 ARG B C 1
ATOM 8951 O O . ARG B 1 422 ? -4.223 30.719 9.555 1 63.22 422 ARG B O 1
ATOM 8958 N N . ASN B 1 423 ? -4.734 31.531 11.711 1 60.72 423 ASN B N 1
ATOM 8959 C CA . ASN B 1 423 ? -4.668 30.141 12.141 1 60.72 423 ASN B CA 1
ATOM 8960 C C . ASN B 1 423 ? -6.02 29.438 11.992 1 60.72 423 ASN B C 1
ATOM 8962 O O . ASN B 1 423 ? -7.012 29.875 12.578 1 60.72 423 ASN B O 1
ATOM 8966 N N . TYR B 1 424 ? -5.91 28.406 11.141 1 57.69 424 TYR B N 1
ATOM 8967 C CA . TYR B 1 424 ? -7.141 27.641 10.992 1 57.69 424 TYR B CA 1
ATOM 8968 C C . TYR B 1 424 ? -7.035 26.297 11.695 1 57.69 424 TYR B C 1
ATOM 8970 O O . TYR B 1 424 ? -8 25.531 11.742 1 57.69 424 TYR B O 1
ATOM 8978 N N . GLY B 1 425 ? -5.848 26.078 12.375 1 62.88 425 GLY B N 1
ATOM 8979 C CA . GLY B 1 425 ? -5.715 24.766 12.984 1 62.88 425 GLY B CA 1
ATOM 8980 C C . GLY B 1 425 ? -6.039 24.766 14.469 1 62.88 425 GLY B C 1
ATOM 8981 O O . GLY B 1 425 ? -6.504 25.766 15.008 1 62.88 425 GLY B O 1
ATOM 8982 N N . PRO B 1 426 ? -5.91 23.594 15.039 1 61.25 426 PRO B N 1
ATOM 8983 C CA . PRO B 1 426 ? -6.301 23.391 16.438 1 61.25 426 PRO B CA 1
ATOM 8984 C C . PRO B 1 426 ? -5.355 24.078 17.406 1 61.25 426 PRO B C 1
ATOM 8986 O O . PRO B 1 426 ? -5.703 24.266 18.578 1 61.25 426 PRO B O 1
ATOM 8989 N N . THR B 1 427 ? -4.176 24.516 16.938 1 67.88 427 THR B N 1
ATOM 8990 C CA . THR B 1 427 ? -3.18 25.109 17.812 1 67.88 427 THR B CA 1
ATOM 8991 C C . THR B 1 427 ? -2.686 26.438 17.234 1 67.88 427 THR B C 1
ATOM 8993 O O . THR B 1 427 ? -2.129 26.469 16.141 1 67.88 427 THR B O 1
ATOM 8996 N N . PRO B 1 428 ? -2.939 27.5 17.984 1 71 428 PRO B N 1
ATOM 8997 C CA . PRO B 1 428 ? -2.453 28.797 17.484 1 71 428 PRO B CA 1
ATOM 8998 C C . PRO B 1 428 ? -0.942 28.953 17.625 1 71 428 PRO B C 1
ATOM 9000 O O . PRO B 1 428 ? -0.347 28.406 18.547 1 71 428 PRO B O 1
ATOM 9003 N N . THR B 1 429 ? -0.405 29.656 16.75 1 74.5 429 THR B N 1
ATOM 9004 C CA . THR B 1 429 ? 0.94 30.172 16.969 1 74.5 429 THR B CA 1
ATOM 9005 C C . THR B 1 429 ? 0.907 31.391 17.875 1 74.5 429 THR B C 1
ATOM 9007 O O . THR B 1 429 ? -0.16 31.969 18.125 1 74.5 429 THR B O 1
ATOM 9010 N N . ALA B 1 430 ? 2.068 31.719 18.359 1 75.12 430 ALA B N 1
ATOM 9011 C CA . ALA B 1 430 ? 2.156 32.875 19.25 1 75.12 430 ALA B CA 1
ATOM 9012 C C . ALA B 1 430 ? 1.561 34.125 18.594 1 75.12 430 ALA B C 1
ATOM 9014 O O . ALA B 1 430 ? 0.86 34.906 19.25 1 75.12 430 ALA B O 1
ATOM 9015 N N . ASP B 1 431 ? 1.719 34.219 17.312 1 76.75 431 ASP B N 1
ATOM 9016 C CA . ASP B 1 431 ? 1.269 35.406 16.594 1 76.75 431 ASP B CA 1
ATOM 9017 C C . ASP B 1 431 ? -0.244 35.375 16.375 1 76.75 431 ASP B C 1
ATOM 9019 O O . ASP B 1 431 ? -0.859 36.438 16.125 1 76.75 431 ASP B O 1
ATOM 9023 N N . ASP B 1 432 ? -0.793 34.25 16.656 1 83.06 432 ASP B N 1
ATOM 9024 C CA . ASP B 1 432 ? -2.217 34.094 16.375 1 83.06 432 ASP B CA 1
ATOM 9025 C C . ASP B 1 432 ? -3.049 34.219 17.641 1 83.06 432 ASP B C 1
ATOM 9027 O O . ASP B 1 432 ? -4.277 34.312 17.578 1 83.06 432 ASP B O 1
ATOM 9031 N N . VAL B 1 433 ? -2.432 34.281 18.781 1 87 433 VAL B N 1
ATOM 9032 C CA . VAL B 1 433 ? -3.148 34.219 20.047 1 87 433 VAL B CA 1
ATOM 9033 C C . VAL B 1 433 ? -4.02 35.438 20.219 1 87 433 VAL B C 1
ATOM 9035 O O . VAL B 1 433 ? -5.223 35.344 20.469 1 87 433 VAL B O 1
ATOM 9038 N N . GLU B 1 434 ? -3.504 36.625 19.953 1 89.19 434 GLU B N 1
ATOM 9039 C CA . GLU B 1 434 ? -4.27 37.844 20.203 1 89.19 434 GLU B CA 1
ATOM 9040 C C . GLU B 1 434 ? -5.414 38 19.219 1 89.19 434 GLU B C 1
ATOM 9042 O O . GLU B 1 434 ? -6.559 38.219 19.609 1 89.19 434 GLU B O 1
ATOM 9047 N N . PRO B 1 435 ? -5.117 37.906 17.922 1 89.94 435 PRO B N 1
ATOM 9048 C CA . PRO B 1 435 ? -6.25 37.938 16.984 1 89.94 435 PRO B CA 1
ATOM 9049 C C . PRO B 1 435 ? -7.25 36.812 17.25 1 89.94 435 PRO B C 1
ATOM 9051 O O . PRO B 1 435 ? -8.453 37 17.078 1 89.94 435 PRO B O 1
ATOM 9054 N N . GLY B 1 436 ? -6.746 35.719 17.688 1 89.81 436 GLY B N 1
ATOM 9055 C CA . GLY B 1 436 ? -7.609 34.594 18.016 1 89.81 436 GLY B CA 1
ATOM 9056 C C . GLY B 1 436 ? -8.508 34.844 19.203 1 89.81 436 GLY B C 1
ATOM 9057 O O . GLY B 1 436 ? -9.664 34.406 19.234 1 89.81 436 GLY B O 1
ATOM 9058 N N . ARG B 1 437 ? -8.023 35.531 20.156 1 90.88 437 ARG B N 1
ATOM 9059 C CA . ARG B 1 437 ? -8.805 35.906 21.328 1 90.88 437 ARG B CA 1
ATOM 9060 C C . ARG B 1 437 ? -9.961 36.812 20.953 1 90.88 437 ARG B C 1
ATOM 9062 O O . ARG B 1 437 ? -11.086 36.656 21.438 1 90.88 437 ARG B O 1
ATOM 9069 N N . ILE B 1 438 ? -9.656 37.75 20.078 1 92.25 438 ILE B N 1
ATOM 9070 C CA . ILE B 1 438 ? -10.68 38.656 19.609 1 92.25 438 ILE B CA 1
ATOM 9071 C C . ILE B 1 438 ? -11.773 37.906 18.891 1 92.25 438 ILE B C 1
ATOM 9073 O O . ILE B 1 438 ? -12.961 38.125 19.125 1 92.25 438 ILE B O 1
ATOM 9077 N N . TRP B 1 439 ? -11.359 37.031 18.062 1 92.56 439 TRP B N 1
ATOM 9078 C CA . TRP B 1 439 ? -12.297 36.219 17.297 1 92.56 439 TRP B CA 1
ATOM 9079 C C . TRP B 1 439 ? -13.133 35.344 18.219 1 92.56 439 TRP B C 1
ATOM 9081 O O . TRP B 1 439 ? -14.359 35.281 18.078 1 92.56 439 TRP B O 1
ATOM 9091 N N . HIS B 1 440 ? -12.469 34.688 19.156 1 92.75 440 HIS B N 1
ATOM 9092 C CA . HIS B 1 440 ? -13.164 33.781 20.078 1 92.75 440 HIS B CA 1
ATOM 9093 C C . HIS B 1 440 ? -14.18 34.562 20.922 1 92.75 440 HIS B C 1
ATOM 9095 O O . HIS B 1 440 ? -15.266 34.062 21.203 1 92.75 440 HIS B O 1
ATOM 9101 N N . ARG B 1 441 ? -13.852 35.719 21.312 1 93.38 441 ARG B N 1
ATOM 9102 C CA . ARG B 1 441 ? -14.773 36.562 22.062 1 93.38 441 ARG B CA 1
ATOM 9103 C C . ARG B 1 441 ? -16.016 36.906 21.25 1 93.38 441 ARG B C 1
ATOM 9105 O O . ARG B 1 441 ? -17.125 36.906 21.766 1 93.38 441 ARG B O 1
ATOM 9112 N N . TYR B 1 442 ? -15.742 37.219 20.016 1 93.75 442 TYR B N 1
ATOM 9113 C CA . TYR B 1 442 ? -16.859 37.469 19.125 1 93.75 442 TYR B CA 1
ATOM 9114 C C . TYR B 1 442 ? -17.781 36.281 19.031 1 93.75 442 TYR B C 1
ATOM 9116 O O . TYR B 1 442 ? -19.016 36.406 19.078 1 93.75 442 TYR B O 1
ATOM 9124 N N . LEU B 1 443 ? -17.203 35.062 18.875 1 93.56 443 LEU B N 1
ATOM 9125 C CA . LEU B 1 443 ? -17.984 33.844 18.844 1 93.56 443 LEU B CA 1
ATOM 9126 C C . LEU B 1 443 ? -18.781 33.656 20.141 1 93.56 443 LEU B C 1
ATOM 9128 O O . LEU B 1 443 ? -19.953 33.281 20.109 1 93.56 443 LEU B O 1
ATOM 9132 N N . ALA B 1 444 ? -18.125 33.969 21.266 1 94.19 444 ALA B N 1
ATOM 9133 C CA . ALA B 1 444 ? -18.75 33.812 22.562 1 94.19 444 ALA B CA 1
ATOM 9134 C C . ALA B 1 444 ? -19.938 34.781 22.719 1 94.19 444 ALA B C 1
ATOM 9136 O O . ALA B 1 444 ? -21.016 34.375 23.172 1 94.19 444 ALA B O 1
ATOM 9137 N N . ASP B 1 445 ? -19.719 35.969 22.281 1 93.88 445 ASP B N 1
ATOM 9138 C CA . ASP B 1 445 ? -20.75 37 22.391 1 93.88 445 ASP B CA 1
ATOM 9139 C C . ASP B 1 445 ? -21.984 36.656 21.578 1 93.88 445 ASP B C 1
ATOM 9141 O O . ASP B 1 445 ? -23.094 37.125 21.875 1 93.88 445 ASP B O 1
ATOM 9145 N N . HIS B 1 446 ? -21.766 35.875 20.594 1 94.12 446 HIS B N 1
ATOM 9146 C CA . HIS B 1 446 ? -22.891 35.531 19.719 1 94.12 446 HIS B CA 1
ATOM 9147 C C . HIS B 1 446 ? -23.359 34.094 19.938 1 94.12 446 HIS B C 1
ATOM 9149 O O . HIS B 1 446 ? -24.109 33.531 19.141 1 94.12 446 HIS B O 1
ATOM 9155 N N . GLY B 1 447 ? -22.766 33.469 20.938 1 92.81 447 GLY B N 1
ATOM 9156 C CA . GLY B 1 447 ? -23.281 32.188 21.375 1 92.81 447 GLY B CA 1
ATOM 9157 C C . GLY B 1 447 ? -22.672 31 20.625 1 92.81 447 GLY B C 1
ATOM 9158 O O . GLY B 1 447 ? -23.219 29.891 20.656 1 92.81 447 GLY B O 1
ATOM 9159 N N . TYR B 1 448 ? -21.516 31.156 19.922 1 92.88 448 TYR B N 1
ATOM 9160 C CA . TYR B 1 448 ? -20.953 30.094 19.094 1 92.88 448 TYR B CA 1
ATOM 9161 C C . TYR B 1 448 ? -19.703 29.516 19.75 1 92.88 448 TYR B C 1
ATOM 9163 O O . TYR B 1 448 ? -19.094 28.578 19.203 1 92.88 448 TYR B O 1
ATOM 9171 N N . ALA B 1 449 ? -19.375 30.016 20.922 1 91.94 449 ALA B N 1
ATOM 9172 C CA . ALA B 1 449 ? -18.25 29.438 21.625 1 91.94 449 ALA B CA 1
ATOM 9173 C C . ALA B 1 449 ? -18.688 28.312 22.562 1 91.94 449 ALA B C 1
ATOM 9175 O O . ALA B 1 449 ? -19.75 28.391 23.188 1 91.94 449 ALA B O 1
ATOM 9176 N N . CYS B 1 450 ? -17.875 27.234 22.656 1 91.88 450 CYS B N 1
ATOM 9177 C CA . CYS B 1 450 ? -18.109 26.109 23.562 1 91.88 450 CYS B CA 1
ATOM 9178 C C . CYS B 1 450 ? -19.516 25.562 23.391 1 91.88 450 CYS B C 1
ATOM 9180 O O . CYS B 1 450 ? -20.25 25.406 24.375 1 91.88 450 CYS B O 1
ATOM 9182 N N . LEU B 1 451 ? -19.859 25.266 22.188 1 88.62 451 LEU B N 1
ATOM 9183 C CA . LEU B 1 451 ? -21.219 24.891 21.797 1 88.62 451 LEU B CA 1
ATOM 9184 C C . LEU B 1 451 ? -21.656 23.641 22.562 1 88.62 451 LEU B C 1
ATOM 9186 O O . LEU B 1 451 ? -22.844 23.516 22.891 1 88.62 451 LEU B O 1
ATOM 9190 N N . HIS B 1 452 ? -20.812 22.75 22.859 1 86.62 452 HIS B N 1
ATOM 9191 C CA . HIS B 1 452 ? -21.156 21.453 23.453 1 86.62 452 HIS B CA 1
ATOM 9192 C C . HIS B 1 452 ? -21.344 21.578 24.969 1 86.62 452 HIS B C 1
ATOM 9194 O O . HIS B 1 452 ? -21.875 20.672 25.609 1 86.62 452 HIS B O 1
ATOM 9200 N N . TRP B 1 453 ? -20.859 22.734 25.594 1 91.38 453 TRP B N 1
ATOM 9201 C CA . TRP B 1 453 ? -21.016 22.906 27.031 1 91.38 453 TRP B CA 1
ATOM 9202 C C . TRP B 1 453 ? -22.5 22.969 27.406 1 91.38 453 TRP B C 1
ATOM 9204 O O . TRP B 1 453 ? -23.328 23.469 26.641 1 91.38 453 TRP B O 1
ATOM 9214 N N . PRO B 1 454 ? -22.828 22.516 28.688 1 92.38 454 PRO B N 1
ATOM 9215 C CA . PRO B 1 454 ? -24.188 22.766 29.203 1 92.38 454 PRO B CA 1
ATOM 9216 C C . PRO B 1 454 ? -24.531 24.25 29.281 1 92.38 454 PRO B C 1
ATOM 9218 O O . PRO B 1 454 ? -23.641 25.078 29.516 1 92.38 454 PRO B O 1
ATOM 9221 N N . ARG B 1 455 ? -25.766 24.531 29.219 1 92.94 455 ARG B N 1
ATOM 9222 C CA . ARG B 1 455 ? -26.234 25.906 29.234 1 92.94 455 ARG B CA 1
ATOM 9223 C C . ARG B 1 455 ? -25.891 26.578 30.562 1 92.94 455 ARG B C 1
ATOM 9225 O O . ARG B 1 455 ? -25.625 27.781 30.609 1 92.94 455 ARG B O 1
ATOM 9232 N N . GLU B 1 456 ? -25.922 25.812 31.578 1 93.5 456 GLU B N 1
ATOM 9233 C CA . GLU B 1 456 ? -25.641 26.344 32.906 1 93.5 456 GLU B CA 1
ATOM 9234 C C . GLU B 1 456 ? -24.219 26.891 33 1 93.5 456 GLU B C 1
ATOM 9236 O O . GLU B 1 456 ? -23.906 27.734 33.844 1 93.5 456 GLU B O 1
ATOM 9241 N N . PHE B 1 457 ? -23.422 26.5 32.031 1 94.12 457 PHE B N 1
ATOM 9242 C CA . PHE B 1 457 ? -22.031 26.969 32.062 1 94.12 457 PHE B CA 1
ATOM 9243 C C . PHE B 1 457 ? -21.75 27.844 30.844 1 94.12 457 PHE B C 1
ATOM 9245 O O . PHE B 1 457 ? -20.578 28.016 30.453 1 94.12 457 PHE B O 1
ATOM 9252 N N . GLY B 1 458 ? -22.828 28.219 30.203 1 91.12 458 GLY B N 1
ATOM 9253 C CA . GLY B 1 458 ? -22.688 29.219 29.156 1 91.12 458 GLY B CA 1
ATOM 9254 C C . GLY B 1 458 ? -22.625 28.609 27.766 1 91.12 458 GLY B C 1
ATOM 9255 O O . GLY B 1 458 ? -22.469 29.328 26.781 1 91.12 458 GLY B O 1
ATOM 9256 N N . GLY B 1 459 ? -22.625 27.312 27.609 1 91.88 459 GLY B N 1
ATOM 9257 C CA . GLY B 1 459 ? -22.672 26.688 26.297 1 91.88 459 GLY B CA 1
ATOM 9258 C C . GLY B 1 459 ? -24.078 26.609 25.734 1 91.88 459 GLY B C 1
ATOM 9259 O O . GLY B 1 459 ? -25.016 27.203 26.281 1 91.88 459 GLY B O 1
ATOM 9260 N N . ALA B 1 460 ? -24.219 25.938 24.562 1 91.25 460 ALA B N 1
ATOM 9261 C CA . ALA B 1 460 ? -25.5 25.797 23.906 1 91.25 460 ALA B CA 1
ATOM 9262 C C . ALA B 1 460 ? -26.062 24.391 24.047 1 91.25 460 ALA B C 1
ATOM 9264 O O . ALA B 1 460 ? -27.141 24.078 23.547 1 91.25 460 ALA B O 1
ATOM 9265 N N . ALA B 1 461 ? -25.328 23.547 24.734 1 90.12 461 ALA B N 1
ATOM 9266 C CA . ALA B 1 461 ? -25.703 22.141 24.781 1 90.12 461 ALA B CA 1
ATOM 9267 C C . ALA B 1 461 ? -25.984 21.594 23.391 1 90.12 461 ALA B C 1
ATOM 9269 O O . ALA B 1 461 ? -27 20.906 23.172 1 90.12 461 ALA B O 1
ATOM 9270 N N . ALA B 1 462 ? -25.219 22 22.5 1 85.31 462 ALA B N 1
ATOM 9271 C CA . ALA B 1 462 ? -25.438 21.672 21.094 1 85.31 462 ALA B CA 1
ATOM 9272 C C . ALA B 1 462 ? -25.219 20.188 20.844 1 85.31 462 ALA B C 1
ATOM 9274 O O . ALA B 1 462 ? -24.312 19.578 21.406 1 85.31 462 ALA B O 1
ATOM 9275 N N . THR B 1 463 ? -25.969 19.672 20.016 1 79.19 463 THR B N 1
ATOM 9276 C CA . THR B 1 463 ? -25.797 18.281 19.578 1 79.19 463 THR B CA 1
ATOM 9277 C C . THR B 1 463 ? -24.5 18.156 18.766 1 79.19 463 THR B C 1
ATOM 9279 O O . THR B 1 463 ? -23.938 19.156 18.328 1 79.19 463 THR B O 1
ATOM 9282 N N . VAL B 1 464 ? -24.062 16.969 18.625 1 76.88 464 VAL B N 1
ATOM 9283 C CA . VAL B 1 464 ? -22.859 16.688 17.844 1 76.88 464 VAL B CA 1
ATOM 9284 C C . VAL B 1 464 ? -23.047 17.156 16.406 1 76.88 464 VAL B C 1
ATOM 9286 O O . VAL B 1 464 ? -22.125 17.672 15.789 1 76.88 464 VAL B O 1
ATOM 9289 N N . THR B 1 465 ? -24.203 17.016 15.938 1 76.81 465 THR B N 1
ATOM 9290 C CA . THR B 1 465 ? -24.516 17.453 14.578 1 76.81 465 THR B CA 1
ATOM 9291 C C . THR B 1 465 ? -24.344 18.969 14.445 1 76.81 465 THR B C 1
ATOM 9293 O O . THR B 1 465 ? -23.797 19.453 13.453 1 76.81 465 THR B O 1
ATOM 9296 N N . TYR B 1 466 ? -24.906 19.625 15.422 1 81.25 466 TYR B N 1
ATOM 9297 C CA . TYR B 1 466 ? -24.766 21.078 15.43 1 81.25 466 TYR B CA 1
ATOM 9298 C C . TYR B 1 466 ? -23.312 21.5 15.43 1 81.25 466 TYR B C 1
ATOM 9300 O O . TYR B 1 466 ? -22.906 22.375 14.664 1 81.25 466 TYR B O 1
ATOM 9308 N N . GLN B 1 467 ? -22.578 20.891 16.219 1 81.75 467 GLN B N 1
ATOM 9309 C CA . GLN B 1 467 ? -21.156 21.188 16.312 1 81.75 467 GLN B CA 1
ATOM 9310 C C . GLN B 1 467 ? -20.453 20.891 14.984 1 81.75 467 GLN B C 1
ATOM 9312 O O . GLN B 1 467 ? -19.578 21.656 14.562 1 81.75 467 GLN B O 1
ATOM 9317 N N . ALA B 1 468 ? -20.812 19.828 14.43 1 78.19 468 ALA B N 1
ATOM 9318 C CA . ALA B 1 468 ? -20.219 19.438 13.156 1 78.19 468 ALA B CA 1
ATOM 9319 C C . ALA B 1 468 ? -20.516 20.469 12.07 1 78.19 468 ALA B C 1
ATOM 9321 O O . ALA B 1 468 ? -19.641 20.812 11.273 1 78.19 468 ALA B O 1
ATOM 9322 N N . VAL B 1 469 ? -21.734 20.891 12.023 1 80.62 469 VAL B N 1
ATOM 9323 C CA . VAL B 1 469 ? -22.141 21.891 11.031 1 80.62 469 VAL B CA 1
ATOM 9324 C C . VAL B 1 469 ? -21.344 23.172 11.242 1 80.62 469 VAL B C 1
ATOM 9326 O O . VAL B 1 469 ? -20.859 23.781 10.289 1 80.62 469 VAL B O 1
ATOM 9329 N N . PHE B 1 470 ? -21.281 23.594 12.453 1 85.62 470 PHE B N 1
ATOM 9330 C CA . PHE B 1 470 ? -20.516 24.797 12.766 1 85.62 470 PHE B CA 1
ATOM 9331 C C . PHE B 1 470 ? -19.062 24.656 12.32 1 85.62 470 PHE B C 1
ATOM 9333 O O . PHE B 1 470 ? -18.516 25.562 11.703 1 85.62 470 PHE B O 1
ATOM 9340 N N . ALA B 1 471 ? -18.484 23.5 12.664 1 80.88 471 ALA B N 1
ATOM 9341 C CA . ALA B 1 471 ? -17.094 23.25 12.305 1 80.88 471 ALA B CA 1
ATOM 9342 C C . ALA B 1 471 ? -16.906 23.266 10.789 1 80.88 471 ALA B C 1
ATOM 9344 O O . ALA B 1 471 ? -15.922 23.797 10.281 1 80.88 471 ALA B O 1
ATOM 9345 N N . GLU B 1 472 ? -17.766 22.641 10.094 1 78.38 472 GLU B N 1
ATOM 9346 C CA . GLU B 1 472 ? -17.703 22.594 8.641 1 78.38 472 GLU B CA 1
ATOM 9347 C C . GLU B 1 472 ? -17.797 24 8.031 1 78.38 472 GLU B C 1
ATOM 9349 O O . GLU B 1 472 ? -17.047 24.328 7.109 1 78.38 472 GLU B O 1
ATOM 9354 N N . GLU B 1 473 ? -18.703 24.75 8.555 1 84.56 473 GLU B N 1
ATOM 9355 C CA . GLU B 1 473 ? -18.891 26.109 8.023 1 84.56 473 GLU B CA 1
ATOM 9356 C C . GLU B 1 473 ? -17.703 27 8.367 1 84.56 473 GLU B C 1
ATOM 9358 O O . GLU B 1 473 ? -17.344 27.875 7.586 1 84.56 473 GLU B O 1
ATOM 9363 N N . CYS B 1 474 ? -17.141 26.844 9.508 1 84.06 474 CYS B N 1
ATOM 9364 C CA . CYS B 1 474 ? -15.922 27.562 9.852 1 84.06 474 CYS B CA 1
ATOM 9365 C C . CYS B 1 474 ? -14.805 27.219 8.875 1 84.06 474 CYS B C 1
ATOM 9367 O O . CYS B 1 474 ? -14.07 28.109 8.43 1 84.06 474 CYS B O 1
ATOM 9369 N N . ALA B 1 475 ? -14.664 25.953 8.617 1 77.94 475 ALA B N 1
ATOM 9370 C CA . ALA B 1 475 ? -13.641 25.516 7.668 1 77.94 475 ALA B CA 1
ATOM 9371 C C . ALA B 1 475 ? -13.867 26.141 6.297 1 77.94 475 ALA B C 1
ATOM 9373 O O . ALA B 1 475 ? -12.914 26.562 5.637 1 77.94 475 ALA B O 1
ATOM 9374 N N . ARG B 1 476 ? -15.055 26.203 5.867 1 78.62 476 ARG B N 1
ATOM 9375 C CA . ARG B 1 476 ? -15.398 26.797 4.574 1 78.62 476 ARG B CA 1
ATOM 9376 C C . ARG B 1 476 ? -15.055 28.281 4.539 1 78.62 476 ARG B C 1
ATOM 9378 O O . ARG B 1 476 ? -14.594 28.781 3.516 1 78.62 476 ARG B O 1
ATOM 9385 N N . ALA B 1 477 ? -15.352 28.938 5.637 1 81.94 477 ALA B N 1
ATOM 9386 C CA . ALA B 1 477 ? -15.117 30.375 5.742 1 81.94 477 ALA B CA 1
ATOM 9387 C C . ALA B 1 477 ? -13.656 30.672 6.051 1 81.94 477 ALA B C 1
ATOM 9389 O O . ALA B 1 477 ? -13.258 31.844 6.145 1 81.94 477 ALA B O 1
ATOM 9390 N N . ASP B 1 478 ? -12.836 29.609 6.309 1 78.31 478 ASP B N 1
ATOM 9391 C CA . ASP B 1 478 ? -11.414 29.719 6.617 1 78.31 478 ASP B CA 1
ATOM 9392 C C . ASP B 1 478 ? -11.188 30.484 7.918 1 78.31 478 ASP B C 1
ATOM 9394 O O . ASP B 1 478 ? -10.398 31.422 7.957 1 78.31 478 ASP B O 1
ATOM 9398 N N . VAL B 1 479 ? -11.984 30.219 8.852 1 83.31 479 VAL B N 1
ATOM 9399 C CA . VAL B 1 479 ? -11.812 30.781 10.188 1 83.31 479 VAL B CA 1
ATOM 9400 C C . VAL B 1 479 ? -11.75 29.656 11.219 1 83.31 479 VAL B C 1
ATOM 9402 O O . VAL B 1 479 ? -12.32 28.578 11.008 1 83.31 479 VAL B O 1
ATOM 9405 N N . PRO B 1 480 ? -11.047 29.906 12.258 1 84.19 480 PRO B N 1
ATOM 9406 C CA . PRO B 1 480 ? -11.008 28.875 13.297 1 84.19 480 PRO B CA 1
ATOM 9407 C C . PRO B 1 480 ? -12.32 28.781 14.07 1 84.19 480 PRO B C 1
ATOM 9409 O O . PRO B 1 480 ? -13.008 29.781 14.266 1 84.19 480 PRO B O 1
ATOM 9412 N N . ARG B 1 481 ? -12.617 27.641 14.562 1 84.25 481 ARG B N 1
ATOM 9413 C CA . ARG B 1 481 ? -13.844 27.438 15.328 1 84.25 481 ARG B CA 1
ATOM 9414 C C . ARG B 1 481 ? -13.672 27.891 16.781 1 84.25 481 ARG B C 1
ATOM 9416 O O . ARG B 1 481 ? -14.656 28.062 17.5 1 84.25 481 ARG B O 1
ATOM 9423 N N . GLN B 1 482 ? -12.453 28 17.188 1 86.62 482 GLN B N 1
ATOM 9424 C CA . GLN B 1 482 ? -12.117 28.406 18.547 1 86.62 482 GLN B CA 1
ATOM 9425 C C . GLN B 1 482 ? -10.664 28.859 18.656 1 86.62 482 GLN B C 1
ATOM 9427 O O . GLN B 1 482 ? -9.898 28.703 17.703 1 86.62 482 GLN B O 1
ATOM 9432 N N . LEU B 1 483 ? -10.391 29.516 19.797 1 82.62 483 LEU B N 1
ATOM 9433 C CA . LEU B 1 483 ? -9.031 29.984 20.016 1 82.62 483 LEU B CA 1
ATOM 9434 C C . LEU B 1 483 ? -8.055 28.812 20.109 1 82.62 483 LEU B C 1
ATOM 9436 O O . LEU B 1 483 ? -7.047 28.797 19.406 1 82.62 483 LEU B O 1
ATOM 9440 N N . ASN B 1 484 ? -8.305 27.844 21 1 80.06 484 ASN B N 1
ATOM 9441 C CA . ASN B 1 484 ? -7.543 26.594 21.062 1 80.06 484 ASN B CA 1
ATOM 9442 C C . ASN B 1 484 ? -8.398 25.438 21.578 1 80.06 484 ASN B C 1
ATOM 9444 O O . ASN B 1 484 ? -9.375 25.656 22.297 1 80.06 484 ASN B O 1
ATOM 9448 N N . ILE B 1 485 ? -7.996 24.25 21.25 1 82.62 485 ILE B N 1
ATOM 9449 C CA . ILE B 1 485 ? -8.812 23.078 21.531 1 82.62 485 ILE B CA 1
ATOM 9450 C C . ILE B 1 485 ? -8.68 22.719 23.016 1 82.62 485 ILE B C 1
ATOM 9452 O O . ILE B 1 485 ? -9.625 22.188 23.609 1 82.62 485 ILE B O 1
ATOM 9456 N N . THR B 1 486 ? -7.641 23.047 23.625 1 89.38 486 THR B N 1
ATOM 9457 C CA . THR B 1 486 ? -7.336 22.531 24.953 1 89.38 486 THR B CA 1
ATOM 9458 C C . THR B 1 486 ? -8.289 23.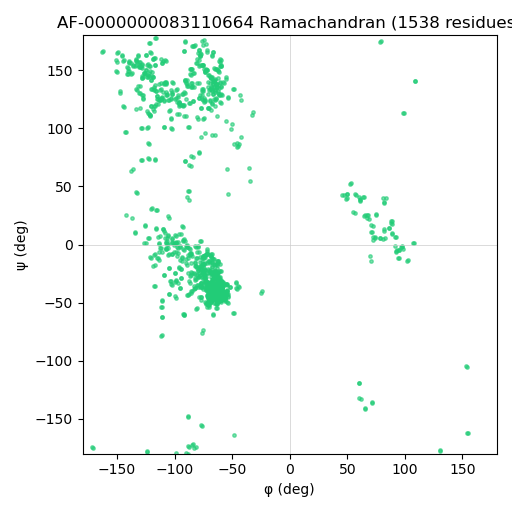109 26 1 89.38 486 THR B C 1
ATOM 9460 O O . THR B 1 486 ? -8.836 22.375 26.828 1 89.38 486 THR B O 1
ATOM 9463 N N . GLY B 1 487 ? -8.531 24.391 26 1 90.69 487 GLY B N 1
ATOM 9464 C CA . GLY B 1 487 ? -9.406 25.016 26.984 1 90.69 487 GLY B CA 1
ATOM 9465 C C . GLY B 1 487 ? -10.852 24.594 26.844 1 90.69 487 GLY B C 1
ATOM 9466 O O . GLY B 1 487 ? -11.406 23.953 27.734 1 90.69 487 GLY B O 1
ATOM 9467 N N . ALA B 1 488 ? -11.383 24.891 25.688 1 88.5 488 ALA B N 1
ATOM 9468 C CA . ALA B 1 488 ? -12.82 24.75 25.469 1 88.5 488 ALA B CA 1
ATOM 9469 C C . ALA B 1 488 ? -13.219 23.281 25.359 1 88.5 488 ALA B C 1
ATOM 9471 O O . ALA B 1 488 ? -14.258 22.875 25.875 1 88.5 488 ALA B O 1
ATOM 9472 N N . ASP B 1 489 ? -12.344 22.438 24.719 1 87.88 489 ASP B N 1
ATOM 9473 C CA . ASP B 1 489 ? -12.781 21.094 24.375 1 87.88 489 ASP B CA 1
ATOM 9474 C C . ASP B 1 489 ? -12.266 20.078 25.406 1 87.88 489 ASP B C 1
ATOM 9476 O O . ASP B 1 489 ? -12.836 19 25.562 1 87.88 489 ASP B O 1
ATOM 9480 N N . LEU B 1 490 ? -11.18 20.406 26.094 1 90.25 490 LEU B N 1
ATOM 9481 C CA . LEU B 1 490 ? -10.578 19.406 26.969 1 90.25 490 LEU B CA 1
ATOM 9482 C C . LEU B 1 490 ? -10.75 19.812 28.438 1 90.25 490 LEU B C 1
ATOM 9484 O O . LEU B 1 490 ? -11.469 19.156 29.188 1 90.25 490 LEU B O 1
ATOM 9488 N N . VAL B 1 491 ? -10.336 21 28.781 1 93.62 491 VAL B N 1
ATOM 9489 C CA . VAL B 1 491 ? -10.289 21.406 30.188 1 93.62 491 VAL B CA 1
ATOM 9490 C C . VAL B 1 491 ? -11.688 21.781 30.672 1 93.62 491 VAL B C 1
ATOM 9492 O O . VAL B 1 491 ? -12.078 21.422 31.781 1 93.62 491 VAL B O 1
ATOM 9495 N N . GLY B 1 492 ? -12.414 22.531 29.891 1 94.12 492 GLY B N 1
ATOM 9496 C CA . GLY B 1 492 ? -13.766 22.922 30.266 1 94.12 492 GLY B CA 1
ATOM 9497 C C . GLY B 1 492 ? -14.609 21.734 30.719 1 94.12 492 GLY B C 1
ATOM 9498 O O . GLY B 1 492 ? -15.062 21.703 31.875 1 94.12 492 GLY B O 1
ATOM 9499 N N . PRO B 1 493 ? -14.766 20.75 29.844 1 91.38 493 PRO B N 1
ATOM 9500 C CA . PRO B 1 493 ? -15.555 19.578 30.203 1 91.38 493 PRO B CA 1
ATOM 9501 C C . PRO B 1 493 ? -15 18.859 31.438 1 91.38 493 PRO B C 1
ATOM 9503 O O . PRO B 1 493 ? -15.766 18.328 32.25 1 91.38 493 PRO B O 1
ATOM 9506 N N . VAL B 1 494 ? -13.742 18.797 31.609 1 93.88 494 VAL B N 1
ATOM 9507 C CA . VAL B 1 494 ? -13.109 18.172 32.75 1 93.88 494 VAL B CA 1
ATOM 9508 C C . VAL B 1 494 ? -13.484 18.938 34.031 1 93.88 494 VAL B C 1
ATOM 9510 O O . VAL B 1 494 ? -13.836 18.312 35.031 1 93.88 494 VAL B O 1
ATOM 9513 N N . LEU B 1 495 ? -13.445 20.234 34 1 96.5 495 LEU B N 1
ATOM 9514 C CA . LEU B 1 495 ? -13.797 21.047 35.156 1 96.5 495 LEU B CA 1
ATOM 9515 C C . LEU B 1 495 ? -15.281 20.938 35.469 1 96.5 495 LEU B C 1
ATOM 9517 O O . LEU B 1 495 ? -15.664 20.906 36.625 1 96.5 495 LEU B O 1
ATOM 9521 N N . ILE B 1 496 ? -16.047 20.891 34.438 1 95.75 496 ILE B N 1
ATOM 9522 C CA . ILE B 1 496 ? -17.484 20.766 34.625 1 95.75 496 ILE B CA 1
ATOM 9523 C C . ILE B 1 496 ? -17.797 19.453 35.344 1 95.75 496 ILE B C 1
ATOM 9525 O O . ILE B 1 496 ? -18.656 19.422 36.219 1 95.75 496 ILE B O 1
ATOM 9529 N N . LYS B 1 497 ? -17.078 18.422 34.969 1 94.5 497 LYS B N 1
ATOM 9530 C CA . LYS B 1 497 ? -17.375 17.094 35.469 1 94.5 497 LYS B CA 1
ATOM 9531 C C . LYS B 1 497 ? -16.688 16.859 36.812 1 94.5 497 LYS B C 1
ATOM 9533 O O . LYS B 1 497 ? -17.281 16.266 37.719 1 94.5 497 LYS B O 1
ATOM 9538 N N . PHE B 1 498 ? -15.43 17.328 37 1 96.38 498 PHE B N 1
ATOM 9539 C CA . PHE B 1 498 ? -14.633 16.891 38.156 1 96.38 498 PHE B CA 1
ATOM 9540 C C . PHE B 1 498 ? -14.219 18.094 39 1 96.38 498 PHE B C 1
ATOM 9542 O O . PHE B 1 498 ? -13.75 17.922 40.125 1 96.38 498 PHE B O 1
ATOM 9549 N N . GLY B 1 499 ? -14.375 19.297 38.594 1 97.25 499 GLY B N 1
ATOM 9550 C CA . GLY B 1 499 ? -13.883 20.484 39.281 1 97.25 499 GLY B CA 1
ATOM 9551 C C . GLY B 1 499 ? -14.727 20.844 40.5 1 97.25 499 GLY B C 1
ATOM 9552 O O . GLY B 1 499 ? -15.922 20.547 40.531 1 97.25 499 GLY B O 1
ATOM 9553 N N . SER B 1 500 ? -14.125 21.516 41.438 1 96.56 500 SER B N 1
ATOM 9554 C CA . SER B 1 500 ? -14.859 22.141 42.531 1 96.56 500 SER B CA 1
ATOM 9555 C C . SER B 1 500 ? -15.641 23.359 42.062 1 96.56 500 SER B C 1
ATOM 9557 O O . SER B 1 500 ? -15.406 23.875 40.969 1 96.56 500 SER B O 1
ATOM 9559 N N . GLN B 1 501 ? -16.531 23.766 42.938 1 96.56 501 GLN B N 1
ATOM 9560 C CA . GLN B 1 501 ? -17.297 24.969 42.562 1 96.56 501 GLN B CA 1
ATOM 9561 C C . GLN B 1 501 ? -16.391 26.172 42.438 1 96.56 501 GLN B C 1
ATOM 9563 O O . GLN B 1 501 ? -16.594 27 41.531 1 96.56 501 GLN B O 1
ATOM 9568 N N . GLU B 1 502 ? -15.414 26.266 43.281 1 96.88 502 GLU B N 1
ATOM 9569 C CA . GLU B 1 502 ? -14.453 27.375 43.219 1 96.88 502 GLU B CA 1
ATOM 9570 C C . GLU B 1 502 ? -13.695 27.344 41.875 1 96.88 502 GLU B C 1
ATOM 9572 O O . GLU B 1 502 ? -13.461 28.391 41.281 1 96.88 502 GLU B O 1
ATOM 9577 N N . GLN B 1 503 ? -13.305 26.203 41.469 1 97.75 503 GLN B N 1
ATOM 9578 C CA . GLN B 1 503 ? -12.602 26.062 40.219 1 97.75 503 GLN B CA 1
ATOM 9579 C C . GLN B 1 503 ? -13.5 26.438 39.031 1 97.75 503 GLN B C 1
ATOM 9581 O O . GLN B 1 503 ? -13.07 27.125 38.094 1 97.75 503 GLN B O 1
ATOM 9586 N N . LYS B 1 504 ? -14.688 25.953 39.031 1 97.81 504 LYS B N 1
ATOM 9587 C CA . LYS B 1 504 ? -15.641 26.281 37.969 1 97.81 504 LYS B CA 1
ATOM 9588 C C . LYS B 1 504 ? -15.852 27.781 37.875 1 97.81 504 LYS B C 1
ATOM 9590 O O . LYS B 1 504 ? -15.82 28.344 36.75 1 97.81 504 LYS B O 1
ATOM 9595 N N . ASP B 1 505 ? -16.047 28.406 39.031 1 96.56 505 ASP B N 1
ATOM 9596 C CA . ASP B 1 505 ? -16.297 29.844 39.094 1 96.56 505 ASP B CA 1
ATOM 9597 C C . ASP B 1 505 ? -15.086 30.625 38.562 1 96.56 505 ASP B C 1
ATOM 9599 O O . ASP B 1 505 ? -15.234 31.656 37.906 1 96.56 505 ASP B O 1
ATOM 9603 N N . ARG B 1 506 ? -14 30.109 38.75 1 97 506 ARG B N 1
ATOM 9604 C CA . ARG B 1 506 ? -12.766 30.828 38.438 1 97 506 ARG B CA 1
ATOM 9605 C C . ARG B 1 506 ? -12.383 30.656 36.969 1 97 506 ARG B C 1
ATOM 9607 O O . ARG B 1 506 ? -11.906 31.594 36.312 1 97 506 ARG B O 1
ATOM 9614 N N . TYR B 1 507 ? -12.516 29.453 36.438 1 97.81 507 TYR B N 1
ATOM 9615 C CA . TYR B 1 507 ? -11.781 29.156 35.188 1 97.81 507 TYR B CA 1
ATOM 9616 C C . TYR B 1 507 ? -12.734 29.047 34 1 97.81 507 TYR B C 1
ATOM 9618 O O . TYR B 1 507 ? -12.328 29.234 32.875 1 97.81 507 TYR B O 1
ATOM 9626 N N . LEU B 1 508 ? -13.969 28.703 34.156 1 97.62 508 LEU B N 1
ATOM 9627 C CA . LEU B 1 508 ? -14.836 28.344 33.031 1 97.62 508 LEU B CA 1
ATOM 9628 C C . LEU B 1 508 ? -15.148 29.562 32.156 1 97.62 508 LEU B C 1
ATOM 9630 O O . LEU B 1 508 ? -15.039 29.5 30.938 1 97.62 508 LEU B O 1
ATOM 9634 N N . GLU B 1 509 ? -15.531 30.641 32.781 1 96.31 509 GLU B N 1
ATOM 9635 C CA . GLU B 1 509 ? -15.938 31.812 32 1 96.31 509 GLU B CA 1
ATOM 9636 C C . GLU B 1 509 ? -14.773 32.375 31.188 1 96.31 509 GLU B C 1
ATOM 9638 O O . GLU B 1 509 ? -14.922 32.656 30 1 96.31 509 GLU B O 1
ATOM 9643 N N . PRO B 1 510 ? -13.57 32.531 31.797 1 96.5 510 PRO B N 1
ATOM 9644 C CA . PRO B 1 510 ? -12.43 32.969 31 1 96.5 510 PRO B CA 1
ATOM 9645 C C . PRO B 1 510 ? -12.109 32.031 29.844 1 96.5 510 PRO B C 1
ATOM 9647 O O . PRO B 1 510 ? -11.641 32.469 28.781 1 96.5 510 PRO B O 1
ATOM 9650 N N . ILE B 1 511 ? -12.344 30.688 29.984 1 95.94 511 ILE B N 1
ATOM 9651 C CA . ILE B 1 511 ? -12.18 29.734 28.891 1 95.94 511 ILE B CA 1
ATOM 9652 C C . ILE B 1 511 ? -13.242 30 27.812 1 95.94 511 ILE B C 1
ATOM 9654 O O . ILE B 1 511 ? -12.922 30.078 26.625 1 95.94 511 ILE B O 1
ATOM 9658 N N . ARG B 1 512 ? -14.438 30.172 28.234 1 95.69 512 ARG B N 1
ATOM 9659 C CA . ARG B 1 512 ? -15.57 30.328 27.328 1 95.69 512 ARG B CA 1
ATOM 9660 C C . ARG B 1 512 ? -15.414 31.562 26.438 1 95.69 512 ARG B C 1
ATOM 9662 O O . ARG B 1 512 ? -15.742 31.531 25.25 1 95.69 512 ARG B O 1
ATOM 9669 N N . VAL B 1 513 ? -14.922 32.656 27.062 1 95.12 513 VAL B N 1
ATOM 9670 C CA . VAL B 1 513 ? -14.883 33.938 26.312 1 95.12 513 VAL B CA 1
ATOM 9671 C C . VAL B 1 513 ? -13.523 34.094 25.625 1 95.12 513 VAL B C 1
ATOM 9673 O O . VAL B 1 513 ? -13.297 35.062 24.922 1 95.12 513 VAL B O 1
ATOM 9676 N N . GLY B 1 514 ? -12.586 33.188 25.828 1 92.62 514 GLY B N 1
ATOM 9677 C CA . GLY B 1 514 ? -11.32 33.156 25.109 1 92.62 514 GLY B CA 1
ATOM 9678 C C . GLY B 1 514 ? -10.242 34 25.766 1 92.62 514 GLY B C 1
ATOM 9679 O O . GLY B 1 514 ? -9.242 34.344 25.125 1 92.62 514 GLY B O 1
ATOM 9680 N N . ASP B 1 515 ? -10.367 34.312 27.016 1 93.38 515 ASP B N 1
ATOM 9681 C CA . ASP B 1 515 ? -9.367 35.125 27.734 1 93.38 515 ASP B CA 1
ATOM 9682 C C . ASP B 1 515 ? -8.141 34.281 28.078 1 93.38 515 ASP B C 1
ATOM 9684 O O . ASP B 1 515 ? -7.016 34.781 28.062 1 93.38 515 ASP B O 1
ATOM 9688 N N . ASP B 1 516 ? -8.391 33.062 28.406 1 93.62 516 ASP B N 1
ATOM 9689 C CA . ASP B 1 516 ? -7.289 32.219 28.844 1 93.62 516 ASP B CA 1
ATOM 9690 C C . ASP B 1 516 ? -6.992 31.125 27.812 1 93.62 516 ASP B C 1
ATOM 9692 O O . ASP B 1 516 ? -7.891 30.391 27.391 1 93.62 516 ASP B O 1
ATOM 9696 N N . VAL B 1 517 ? -5.691 31.078 27.406 1 93.12 517 VAL B N 1
ATOM 9697 C CA . VAL B 1 517 ? -5.176 29.953 26.641 1 93.12 517 VAL B CA 1
ATOM 9698 C C . VAL B 1 517 ? -4.676 28.875 27.594 1 93.12 517 VAL B C 1
ATOM 9700 O O . VAL B 1 517 ? -4.047 29.172 28.609 1 93.12 517 VAL B O 1
ATOM 9703 N N . TRP B 1 518 ? -5.031 27.641 27.266 1 95.06 518 TRP B N 1
ATOM 9704 C CA . TRP B 1 518 ? -4.621 26.516 28.094 1 95.06 518 TRP B CA 1
ATOM 9705 C C . TRP B 1 518 ? -3.709 25.562 27.328 1 95.06 518 TRP B C 1
ATOM 9707 O O . TRP B 1 518 ? -3.725 25.547 26.094 1 95.06 518 TRP B O 1
ATOM 9717 N N . CYS B 1 519 ? -2.869 24.812 28 1 95.06 519 CYS B N 1
ATOM 9718 C CA . CYS B 1 519 ? -2.061 23.75 27.406 1 95.06 519 CYS B CA 1
ATOM 9719 C C . CYS B 1 519 ? -2.227 22.453 28.172 1 95.06 519 CYS B C 1
ATOM 9721 O O . CYS B 1 519 ? -2.688 22.453 29.312 1 95.06 519 CYS B O 1
ATOM 9723 N N . GLN B 1 520 ? -1.986 21.375 27.516 1 94.62 520 GLN B N 1
ATOM 9724 C CA . GLN B 1 520 ? -2.037 20.047 28.109 1 94.62 520 GLN B CA 1
ATOM 9725 C C . GLN B 1 520 ? -0.644 19.578 28.516 1 94.62 520 GLN B C 1
ATOM 9727 O O . GLN B 1 520 ? 0.292 19.625 27.703 1 94.62 520 GLN B O 1
ATOM 9732 N N . LEU B 1 521 ? -0.505 19.156 29.719 1 97.44 521 LEU B N 1
ATOM 9733 C CA . LEU B 1 521 ? 0.777 18.719 30.266 1 97.44 521 LEU B CA 1
ATOM 9734 C C . LEU B 1 521 ? 0.731 17.25 30.656 1 97.44 521 LEU B C 1
ATOM 9736 O O . LEU B 1 521 ? 0.812 16.922 31.844 1 97.44 521 LEU B O 1
ATOM 9740 N N . PHE B 1 522 ? 0.731 16.391 29.547 1 95.56 522 PHE B N 1
ATOM 9741 C CA . PHE B 1 522 ? 0.619 14.945 29.734 1 95.56 522 PHE B CA 1
ATOM 9742 C C . PHE B 1 522 ? 1.927 14.25 29.375 1 95.56 522 PHE B C 1
ATOM 9744 O O . PHE B 1 522 ? 2.676 13.836 30.266 1 95.56 522 PHE B O 1
ATOM 9751 N N . SER B 1 523 ? 2.35 14.344 28.125 1 94.94 523 SER B N 1
ATOM 9752 C CA . SER B 1 523 ? 3.465 13.578 27.578 1 94.94 523 SER B CA 1
ATOM 9753 C C . SER B 1 523 ? 4.789 14.016 28.188 1 94.94 523 SER B C 1
ATOM 9755 O O . SER B 1 523 ? 4.957 15.188 28.547 1 94.94 523 SER B O 1
ATOM 9757 N N . GLU B 1 524 ? 5.613 13.078 28.391 1 96.19 524 GLU B N 1
ATOM 9758 C CA . GLU B 1 524 ? 6.992 13.258 28.828 1 96.19 524 GLU B CA 1
ATOM 9759 C C . GLU B 1 524 ? 7.973 12.594 27.875 1 96.19 524 GLU B C 1
ATOM 9761 O O . GLU B 1 524 ? 7.57 11.789 27.031 1 96.19 524 GLU B O 1
ATOM 9766 N N . PRO B 1 525 ? 9.203 12.906 27.906 1 90.31 525 PRO B N 1
ATOM 9767 C CA . PRO B 1 525 ? 10.172 12.258 27.016 1 90.31 525 PRO B CA 1
ATOM 9768 C C . PRO B 1 525 ? 10.102 10.734 27.078 1 90.31 525 PRO B C 1
ATOM 9770 O O . PRO B 1 525 ? 10.203 10.062 26.047 1 90.31 525 PRO B O 1
ATOM 9773 N N . GLY B 1 526 ? 9.867 10.203 28.172 1 89.25 526 GLY B N 1
ATOM 9774 C CA . GLY B 1 526 ? 9.828 8.758 28.344 1 89.25 526 GLY B CA 1
ATOM 9775 C C . GLY B 1 526 ? 8.422 8.195 28.25 1 89.25 526 GLY B C 1
ATOM 9776 O O . GLY B 1 526 ? 8.227 6.98 28.344 1 89.25 526 GLY B O 1
ATOM 9777 N N . ALA B 1 527 ? 7.414 9.086 28.078 1 90.31 527 ALA B N 1
ATOM 9778 C CA . ALA B 1 527 ? 6.023 8.641 28.109 1 90.31 527 ALA B CA 1
ATOM 9779 C C . ALA B 1 527 ? 5.191 9.398 27.078 1 90.31 527 ALA B C 1
ATOM 9781 O O . ALA B 1 527 ? 4.703 10.5 27.344 1 90.31 527 ALA B O 1
ATOM 9782 N N . GLY B 1 528 ? 5.012 8.82 25.984 1 89.5 528 GLY B N 1
ATOM 9783 C CA . GLY B 1 528 ? 4.113 9.297 24.938 1 89.5 528 GLY B CA 1
ATOM 9784 C C . GLY B 1 528 ? 2.906 8.398 24.75 1 89.5 528 GLY B C 1
ATOM 9785 O O . GLY B 1 528 ? 1.895 8.547 25.438 1 89.5 528 GLY B O 1
ATOM 9786 N N . SER B 1 529 ? 3.121 7.328 24.078 1 85.38 529 SER B N 1
ATOM 9787 C CA . SER B 1 529 ? 2.072 6.328 23.906 1 85.38 529 SER B CA 1
ATOM 9788 C C . SER B 1 529 ? 1.771 5.617 25.219 1 85.38 529 SER B C 1
ATOM 9790 O O . SER B 1 529 ? 0.625 5.25 25.484 1 85.38 529 SER B O 1
ATOM 9792 N N . ASP B 1 530 ? 2.777 5.445 26.031 1 86.88 530 ASP B N 1
ATOM 9793 C CA . ASP B 1 530 ? 2.615 4.895 27.375 1 86.88 530 ASP B CA 1
ATOM 9794 C C . ASP B 1 530 ? 2.379 6.004 28.391 1 86.88 530 ASP B C 1
ATOM 9796 O O . ASP B 1 530 ? 3.18 6.191 29.312 1 86.88 530 ASP B O 1
ATOM 9800 N N . LEU B 1 531 ? 1.263 6.598 28.375 1 86.69 531 LEU B N 1
ATOM 9801 C CA . LEU B 1 531 ? 0.965 7.766 29.203 1 86.69 531 LEU B CA 1
ATOM 9802 C C . LEU B 1 531 ? 0.971 7.402 30.688 1 86.69 531 LEU B C 1
ATOM 9804 O O . LEU B 1 531 ? 1.358 8.219 31.531 1 86.69 531 LEU B O 1
ATOM 9808 N N . ALA B 1 532 ? 0.643 6.18 30.984 1 87.12 532 ALA B N 1
ATOM 9809 C CA . ALA B 1 532 ? 0.572 5.766 32.375 1 87.12 532 ALA B CA 1
ATOM 9810 C C . ALA B 1 532 ? 1.96 5.727 33.031 1 87.12 532 ALA B C 1
ATOM 9812 O O . ALA B 1 532 ? 2.09 5.672 34.25 1 87.12 532 ALA B O 1
ATOM 9813 N N . GLY B 1 533 ? 2.984 5.859 32.219 1 89.06 533 GLY B N 1
ATOM 9814 C CA . GLY B 1 533 ? 4.348 5.773 32.688 1 89.06 533 GLY B CA 1
ATOM 9815 C C . GLY B 1 533 ? 4.941 7.121 33.062 1 89.06 533 GLY B C 1
ATOM 9816 O O . GLY B 1 533 ? 6.156 7.242 33.25 1 89.06 533 GLY B O 1
ATOM 9817 N N . VAL B 1 534 ? 4.09 8.172 33.219 1 93.69 534 VAL B N 1
ATOM 9818 C CA . VAL B 1 534 ? 4.594 9.516 33.5 1 93.69 534 VAL B CA 1
ATOM 9819 C C . VAL B 1 534 ? 5.344 9.5 34.844 1 93.69 534 VAL B C 1
ATOM 9821 O O . VAL B 1 534 ? 4.969 8.781 35.75 1 93.69 534 VAL B O 1
ATOM 9824 N N . ARG B 1 535 ? 6.43 10.391 35.031 1 93.44 535 ARG B N 1
ATOM 9825 C CA . ARG B 1 535 ? 7.316 10.391 36.188 1 93.44 535 ARG B CA 1
ATOM 9826 C C . ARG B 1 535 ? 7.234 11.719 36.938 1 93.44 535 ARG B C 1
ATOM 9828 O O . ARG B 1 535 ? 7.672 11.828 38.062 1 93.44 535 ARG B O 1
ATOM 9835 N N . THR B 1 536 ? 6.691 12.742 36.188 1 97.75 536 THR B N 1
ATOM 9836 C CA . THR B 1 536 ? 6.484 14.008 36.875 1 97.75 536 THR B CA 1
ATOM 9837 C C . THR B 1 536 ? 5.762 13.773 38.219 1 97.75 536 THR B C 1
ATOM 9839 O O . THR B 1 536 ? 4.738 13.094 38.25 1 97.75 536 THR B O 1
ATOM 9842 N N . ARG B 1 537 ? 6.312 14.43 39.25 1 97.62 537 ARG B N 1
ATOM 9843 C CA . ARG B 1 537 ? 5.812 14.109 40.594 1 97.62 537 ARG B CA 1
ATOM 9844 C C . ARG B 1 537 ? 5.203 15.344 41.25 1 97.62 537 ARG B C 1
ATOM 9846 O O . ARG B 1 537 ? 5.695 16.453 41.062 1 97.62 537 ARG B O 1
ATOM 9853 N N . ALA B 1 538 ? 4.188 15.078 41.969 1 98.06 538 ALA B N 1
ATOM 9854 C CA . ALA B 1 538 ? 3.564 16.062 42.844 1 98.06 538 ALA B CA 1
ATOM 9855 C C . ALA B 1 538 ? 3.625 15.586 44.312 1 98.06 538 ALA B C 1
ATOM 9857 O O . ALA B 1 538 ? 3.043 14.555 44.656 1 98.06 538 ALA B O 1
ATOM 9858 N N . GLU B 1 539 ? 4.328 16.344 45.062 1 97.19 539 GLU B N 1
ATOM 9859 C CA . GLU B 1 539 ? 4.461 16.016 46.469 1 97.19 539 GLU B CA 1
ATOM 9860 C C . GLU B 1 539 ? 3.662 16.984 47.344 1 97.19 539 GLU B C 1
ATOM 9862 O O . GLU B 1 539 ? 3.676 18.203 47.094 1 97.19 539 GLU B O 1
ATOM 9867 N N . ARG B 1 540 ? 3.047 16.406 48.312 1 96.12 540 ARG B N 1
ATOM 9868 C CA . ARG B 1 540 ? 2.256 17.234 49.25 1 96.12 540 ARG B CA 1
ATOM 9869 C C . ARG B 1 540 ? 3.156 18.109 50.094 1 96.12 540 ARG B C 1
ATOM 9871 O O . ARG B 1 540 ? 4.199 17.656 50.562 1 96.12 540 ARG B O 1
ATOM 9878 N N . THR B 1 541 ? 2.754 19.344 50.219 1 96.12 541 THR B N 1
ATOM 9879 C CA . THR B 1 541 ? 3.43 20.297 51.125 1 96.12 541 THR B CA 1
ATOM 9880 C C . THR B 1 541 ? 2.447 20.906 52.125 1 96.12 541 THR B C 1
ATOM 9882 O O . THR B 1 541 ? 1.269 20.531 52.125 1 96.12 541 THR B O 1
ATOM 9885 N N . ALA B 1 542 ? 2.941 21.797 52.969 1 94.12 542 ALA B N 1
ATOM 9886 C CA . ALA B 1 542 ? 2.09 22.469 53.938 1 94.12 542 ALA B CA 1
ATOM 9887 C C . ALA B 1 542 ? 1.077 23.375 53.25 1 94.12 542 ALA B C 1
ATOM 9889 O O . ALA B 1 542 ? -0.035 23.562 53.75 1 94.12 542 ALA B O 1
ATOM 9890 N N . MET B 1 543 ? 1.357 23.781 52.062 1 92.38 543 MET B N 1
ATOM 9891 C CA . MET B 1 543 ? 0.547 24.797 51.406 1 92.38 543 MET B CA 1
ATOM 9892 C C . MET B 1 543 ? -0.183 24.203 50.219 1 92.38 543 MET B C 1
ATOM 9894 O O . MET B 1 543 ? -1.017 24.875 49.594 1 92.38 543 MET B O 1
ATOM 9898 N N . GLY B 1 544 ? 0.142 22.969 49.938 1 96.75 544 GLY B N 1
ATOM 9899 C CA . GLY B 1 544 ? -0.468 22.359 48.781 1 96.75 544 GLY B CA 1
ATOM 9900 C C . GLY B 1 544 ? 0.381 21.266 48.156 1 96.75 544 GLY B C 1
ATOM 9901 O O . GLY B 1 544 ? 0.54 20.188 48.75 1 96.75 544 GLY B O 1
ATOM 9902 N N . TRP B 1 545 ? 1.021 21.672 46.938 1 98 545 TRP B N 1
ATOM 9903 C CA . TRP B 1 545 ? 1.784 20.656 46.219 1 98 545 TRP B CA 1
ATOM 9904 C C . TRP B 1 545 ? 3.074 21.25 45.656 1 98 545 TRP B C 1
ATOM 9906 O O . TRP B 1 545 ? 3.127 22.438 45.312 1 98 545 TRP B O 1
ATOM 9916 N N . ARG B 1 546 ? 4.078 20.469 45.562 1 98.38 546 ARG B N 1
ATOM 9917 C CA . ARG B 1 546 ? 5.32 20.781 44.875 1 98.38 546 ARG B CA 1
ATOM 9918 C C . ARG B 1 546 ? 5.512 19.859 43.656 1 98.38 546 ARG B C 1
ATOM 9920 O O . ARG B 1 546 ? 5.457 18.641 43.781 1 98.38 546 ARG B O 1
ATOM 9927 N N . ILE B 1 547 ? 5.707 20.469 42.469 1 98.56 547 ILE B N 1
ATOM 9928 C CA . ILE B 1 547 ? 5.793 19.703 41.25 1 98.56 547 ILE B CA 1
ATOM 9929 C C . ILE B 1 547 ? 7.242 19.656 40.75 1 98.56 547 ILE B C 1
ATOM 9931 O O . ILE B 1 547 ? 7.902 20.703 40.688 1 98.56 547 ILE B O 1
ATOM 9935 N N . ASP B 1 548 ? 7.777 18.516 40.438 1 98.62 548 ASP B N 1
ATOM 9936 C CA . ASP B 1 548 ? 9.078 18.312 39.812 1 98.62 548 ASP B CA 1
ATOM 9937 C C . ASP B 1 548 ? 8.969 17.375 38.594 1 98.62 548 ASP B C 1
ATOM 9939 O O . ASP B 1 548 ? 8.312 16.328 38.688 1 98.62 548 ASP B O 1
ATOM 9943 N N . GLY B 1 549 ? 9.516 17.781 37.531 1 98.25 549 GLY B N 1
ATOM 9944 C CA . GLY B 1 549 ? 9.5 16.922 36.375 1 98.25 549 GLY B CA 1
ATOM 9945 C C . GLY B 1 549 ? 9.602 17.672 35.062 1 98.25 549 GLY B C 1
ATOM 9946 O O . GLY B 1 549 ? 10.141 18.781 35 1 98.25 549 GLY B O 1
ATOM 9947 N N . GLN B 1 550 ? 9.234 17 33.969 1 98.12 550 GLN B N 1
ATOM 9948 C CA . GLN B 1 550 ? 9.312 17.562 32.625 1 98.12 550 GLN B CA 1
ATOM 9949 C C . GLN B 1 550 ? 8.195 17.031 31.734 1 98.12 550 GLN B C 1
ATOM 9951 O O . GLN B 1 550 ? 7.871 15.844 31.781 1 98.12 550 GLN B O 1
ATOM 9956 N N . LYS B 1 551 ? 7.555 17.906 31.109 1 98 551 LYS B N 1
ATOM 9957 C CA . LYS B 1 551 ? 6.609 17.578 30.047 1 98 551 LYS B CA 1
ATOM 9958 C C . LYS B 1 551 ? 7.129 18 28.688 1 98 551 LYS B C 1
ATOM 9960 O O . LYS B 1 551 ? 8.07 18.797 28.594 1 98 551 LYS B O 1
ATOM 9965 N N . VAL B 1 552 ? 6.578 17.359 27.656 1 96.44 552 VAL B N 1
ATOM 9966 C CA . VAL B 1 552 ? 6.996 17.719 26.297 1 96.44 552 VAL B CA 1
ATOM 9967 C C . VAL B 1 552 ? 5.812 17.594 25.344 1 96.44 552 VAL B C 1
ATOM 9969 O O . VAL B 1 552 ? 4.793 17 25.688 1 96.44 552 VAL B O 1
ATOM 9972 N N . TRP B 1 553 ? 5.906 18.203 24.156 1 94.62 553 TRP B N 1
ATOM 9973 C CA . TRP B 1 553 ? 4.941 18.234 23.062 1 94.62 553 TRP B CA 1
ATOM 9974 C C . TRP B 1 553 ? 3.695 19.016 23.453 1 94.62 553 TRP B C 1
ATOM 9976 O O . TRP B 1 553 ? 2.594 18.719 22.984 1 94.62 553 TRP B O 1
ATOM 9986 N N . SER B 1 554 ? 3.801 19.875 24.406 1 94.12 554 SER B N 1
ATOM 9987 C CA . SER B 1 554 ? 2.65 20.641 24.875 1 94.12 554 SER B CA 1
ATOM 9988 C C . SER B 1 554 ? 2.346 21.812 23.953 1 94.12 554 SER B C 1
ATOM 9990 O O . SER B 1 554 ? 3.031 22.844 23.984 1 94.12 554 SER B O 1
ATOM 9992 N N . SER B 1 555 ? 1.301 21.672 23.25 1 90.44 555 SER B N 1
ATOM 9993 C CA . SER B 1 555 ? 0.894 22.719 22.312 1 90.44 555 SER B CA 1
ATOM 9994 C C . SER B 1 555 ? 0.49 24 23.047 1 90.44 555 SER B C 1
ATOM 9996 O O . SER B 1 555 ? -0.156 23.938 24.094 1 90.44 555 SER B O 1
ATOM 9998 N N . ALA B 1 556 ? 0.896 25.141 22.625 1 90.62 556 ALA B N 1
ATOM 9999 C CA . ALA B 1 556 ? 0.504 26.484 23.047 1 90.62 556 ALA B CA 1
ATOM 10000 C C . ALA B 1 556 ? 1.037 26.812 24.438 1 90.62 556 ALA B C 1
ATOM 10002 O O . ALA B 1 556 ? 0.68 27.844 25.031 1 90.62 556 ALA B O 1
ATOM 10003 N N . ALA B 1 557 ? 1.931 25.969 24.969 1 94.31 557 ALA B N 1
ATOM 10004 C CA . ALA B 1 557 ? 2.406 26.172 26.344 1 94.31 557 ALA B CA 1
ATOM 10005 C C . ALA B 1 557 ? 3.084 27.531 26.484 1 94.31 557 ALA B C 1
ATOM 10007 O O . ALA B 1 557 ? 2.998 28.172 27.547 1 94.31 557 ALA B O 1
ATOM 10008 N N . ALA B 1 558 ? 3.686 28 25.453 1 92.38 558 ALA B N 1
ATOM 10009 C CA . ALA B 1 558 ? 4.402 29.266 25.5 1 92.38 558 ALA B CA 1
ATOM 10010 C C . ALA B 1 558 ? 3.441 30.438 25.703 1 92.38 558 ALA B C 1
ATOM 10012 O O . ALA B 1 558 ? 3.824 31.484 26.234 1 92.38 558 ALA B O 1
ATOM 10013 N N . SER B 1 559 ? 2.221 30.281 25.328 1 91.75 559 SER B N 1
ATOM 10014 C CA . SER B 1 559 ? 1.232 31.344 25.422 1 91.75 559 SER B CA 1
ATOM 10015 C C . SER B 1 559 ? 0.148 31.016 26.438 1 91.75 559 SER B C 1
ATOM 10017 O O . SER B 1 559 ? -0.788 31.797 26.641 1 91.75 559 SER B O 1
ATOM 10019 N N . ALA B 1 560 ? 0.266 29.891 27.062 1 95.31 560 ALA B N 1
ATOM 10020 C CA . ALA B 1 560 ? -0.795 29.438 27.953 1 95.31 560 ALA B CA 1
ATOM 10021 C C . ALA B 1 560 ? -0.707 30.125 29.312 1 95.31 560 ALA B C 1
ATOM 10023 O O . ALA B 1 560 ? 0.388 30.328 29.844 1 95.31 560 ALA B O 1
ATOM 10024 N N . ARG B 1 561 ? -1.851 30.469 29.781 1 96.12 561 ARG B N 1
ATOM 10025 C CA . ARG B 1 561 ? -1.921 31 31.141 1 96.12 561 ARG B CA 1
ATOM 10026 C C . ARG B 1 561 ? -1.938 29.875 32.156 1 96.12 561 ARG B C 1
ATOM 10028 O O . ARG B 1 561 ? -1.367 30.016 33.25 1 96.12 561 ARG B O 1
ATOM 10035 N N . PHE B 1 562 ? -2.623 28.812 31.797 1 98 562 PHE B N 1
ATOM 10036 C CA . PHE B 1 562 ? -2.744 27.656 32.688 1 98 562 PHE B CA 1
ATOM 10037 C C . PHE B 1 562 ? -2.465 26.359 31.922 1 98 562 PHE B C 1
ATOM 10039 O O . PHE B 1 562 ? -2.582 26.312 30.703 1 98 562 PHE B O 1
ATOM 10046 N N . GLY B 1 563 ? -2.078 25.344 32.656 1 98.12 563 GLY B N 1
ATOM 10047 C CA . GLY B 1 563 ? -1.907 24 32.125 1 98.12 563 GLY B CA 1
ATOM 10048 C C . GLY B 1 563 ? -2.648 22.938 32.906 1 98.12 563 GLY B C 1
ATOM 10049 O O . GLY B 1 563 ? -2.811 23.062 34.125 1 98.12 563 GLY B O 1
ATOM 10050 N N . LEU B 1 564 ? -3.141 21.969 32.156 1 97.62 564 LEU B N 1
ATOM 10051 C CA . LEU B 1 564 ? -3.684 20.75 32.75 1 97.62 564 LEU B CA 1
ATOM 10052 C C . LEU B 1 564 ? -2.6 19.688 32.906 1 97.62 564 LEU B C 1
ATOM 10054 O O . LEU B 1 564 ? -2.178 19.094 31.922 1 97.62 564 LEU B O 1
ATOM 10058 N N . LEU B 1 565 ? -2.223 19.391 34.156 1 98.38 565 LEU B N 1
ATOM 10059 C CA . LEU B 1 565 ? -1.025 18.609 34.406 1 98.38 565 LEU B CA 1
ATOM 10060 C C . LEU B 1 565 ? -1.388 17.25 35 1 98.38 565 LEU B C 1
ATOM 10062 O O . LEU B 1 565 ? -2.109 17.172 36 1 98.38 565 LEU B O 1
ATOM 10066 N N . LEU B 1 566 ? -0.942 16.219 34.344 1 97.81 566 LEU B N 1
ATOM 10067 C CA . LEU B 1 566 ? -0.968 14.867 34.906 1 97.81 566 LEU B CA 1
ATOM 10068 C C . LEU B 1 566 ? 0.341 14.547 35.625 1 97.81 566 LEU B C 1
ATOM 10070 O O . LEU B 1 566 ? 1.413 14.594 35.031 1 97.81 566 LEU B O 1
ATOM 10074 N N . ALA B 1 567 ? 0.271 14.242 36.969 1 97.88 567 ALA B N 1
ATOM 10075 C CA . ALA B 1 567 ? 1.483 13.977 37.719 1 97.88 567 ALA B CA 1
ATOM 10076 C C . ALA B 1 567 ? 1.279 12.812 38.688 1 97.88 567 ALA B C 1
ATOM 10078 O O . ALA B 1 567 ? 0.146 12.484 39.062 1 97.88 567 ALA B O 1
ATOM 10079 N N . ARG B 1 568 ? 2.398 12.258 38.969 1 97.06 568 ARG B N 1
ATOM 10080 C CA . ARG B 1 568 ? 2.395 11.109 39.875 1 97.06 568 ARG B CA 1
ATOM 10081 C C . ARG B 1 568 ? 2.385 11.555 41.344 1 97.06 568 ARG B C 1
ATOM 10083 O O . ARG B 1 568 ? 3.164 12.422 41.719 1 97.06 568 ARG B O 1
ATOM 10090 N N . THR B 1 569 ? 1.547 10.93 42.219 1 96.44 569 THR B N 1
ATOM 10091 C CA . THR B 1 569 ? 1.421 11.273 43.625 1 96.44 569 THR B CA 1
ATOM 10092 C C . THR B 1 569 ? 1.709 10.062 44.5 1 96.44 569 THR B C 1
ATOM 10094 O O . THR B 1 569 ? 1.533 10.117 45.719 1 96.44 569 THR B O 1
ATOM 10097 N N . GLY B 1 570 ? 2.129 8.945 43.906 1 91.38 570 GLY B N 1
ATOM 10098 C CA . GLY B 1 570 ? 2.473 7.703 44.594 1 91.38 570 GLY B CA 1
ATOM 10099 C C . GLY B 1 570 ? 3.117 6.684 43.656 1 91.38 570 GLY B C 1
ATOM 10100 O O . GLY B 1 570 ? 3.434 6.992 42.531 1 91.38 570 GLY B O 1
ATOM 10101 N N . PRO B 1 571 ? 3.361 5.52 44.125 1 85.44 571 PRO B N 1
ATOM 10102 C CA . PRO B 1 571 ? 4.18 4.555 43.375 1 85.44 571 PRO B CA 1
ATOM 10103 C C . PRO B 1 571 ? 3.381 3.787 42.344 1 85.44 571 PRO B C 1
ATOM 10105 O O . PRO B 1 571 ? 3.951 3.299 41.375 1 85.44 571 PRO B O 1
ATOM 10108 N N . ASP B 1 572 ? 2.117 3.686 42.562 1 83.44 572 ASP B N 1
ATOM 10109 C CA . ASP B 1 572 ? 1.339 2.859 41.625 1 83.44 572 ASP B CA 1
ATOM 10110 C C . ASP B 1 572 ? 1.216 3.527 40.281 1 83.44 572 ASP B C 1
ATOM 10112 O O . ASP B 1 572 ? 1.004 4.738 40.188 1 83.44 572 ASP B O 1
ATOM 10116 N N . LYS B 1 573 ? 1.207 2.738 39.25 1 82.25 573 LYS B N 1
ATOM 10117 C CA . LYS B 1 573 ? 1.277 3.219 37.875 1 82.25 573 LYS B CA 1
ATOM 10118 C C . LYS B 1 573 ? 0 3.957 37.469 1 82.25 573 LYS B C 1
ATOM 10120 O O . LYS B 1 573 ? 0.056 5.004 36.844 1 82.25 573 LYS B O 1
ATOM 10125 N N . HIS B 1 574 ? -1.13 3.377 37.75 1 81.62 574 HIS B N 1
ATOM 10126 C CA . HIS B 1 574 ? -2.387 3.975 37.312 1 81.62 574 HIS B CA 1
ATOM 10127 C C . HIS B 1 574 ? -3.1 4.664 38.469 1 81.62 574 HIS B C 1
ATOM 10129 O O . HIS B 1 574 ? -3.576 5.793 38.312 1 81.62 574 HIS B O 1
ATOM 10135 N N . ARG B 1 575 ? -3.041 4.188 39.75 1 85.31 575 ARG B N 1
ATOM 10136 C CA . ARG B 1 575 ? -3.832 4.648 40.875 1 85.31 575 ARG B CA 1
ATOM 10137 C C . ARG B 1 575 ? -3.166 5.84 41.562 1 85.31 575 ARG B C 1
ATOM 10139 O O . ARG B 1 575 ? -3.807 6.555 42.344 1 85.31 575 ARG B O 1
ATOM 10146 N N . ASP B 1 576 ? -2.006 6.074 41.156 1 93.44 576 ASP B N 1
ATOM 10147 C CA . ASP B 1 576 ? -1.283 7.145 41.812 1 93.44 576 ASP B CA 1
ATOM 10148 C C . ASP B 1 576 ? -0.99 8.305 40.875 1 93.44 576 ASP B C 1
ATOM 10150 O O . ASP B 1 576 ? 0.073 8.922 40.969 1 93.44 576 ASP B O 1
ATOM 10154 N N . LEU B 1 577 ? -1.852 8.484 39.938 1 96.56 577 LEU B N 1
ATOM 10155 C CA . LEU B 1 577 ? -1.836 9.68 39.094 1 96.56 577 LEU B CA 1
ATOM 10156 C C . LEU B 1 577 ? -2.92 10.656 39.531 1 96.56 577 LEU B C 1
ATOM 10158 O O . LEU B 1 577 ? -4.02 10.25 39.906 1 96.56 577 LEU B O 1
ATOM 10162 N N . SER B 1 578 ? -2.629 11.844 39.531 1 97.44 578 SER B N 1
ATOM 10163 C CA . SER B 1 578 ? -3.57 12.906 39.875 1 97.44 578 SER B CA 1
ATOM 10164 C C . SER B 1 578 ? -3.508 14.047 38.875 1 97.44 578 SER B C 1
ATOM 10166 O O . SER B 1 578 ? -2.527 14.18 38.125 1 97.44 578 SER B O 1
ATOM 10168 N N . MET B 1 579 ? -4.555 14.828 38.812 1 98.06 579 MET B N 1
ATOM 10169 C CA . MET B 1 579 ? -4.676 15.906 37.812 1 98.06 579 MET B CA 1
ATOM 10170 C C . MET B 1 579 ? -4.633 17.266 38.5 1 98.06 579 MET B C 1
ATOM 10172 O O . MET B 1 579 ? -5.281 17.469 39.531 1 98.06 579 MET B O 1
ATOM 10176 N N . PHE B 1 580 ? -3.836 18.188 37.969 1 98.38 580 PHE B N 1
ATOM 10177 C CA . PHE B 1 580 ? -3.666 19.5 38.594 1 98.38 580 PHE B CA 1
ATOM 10178 C C . PHE B 1 580 ? -3.846 20.609 37.562 1 98.38 580 PHE B C 1
ATOM 10180 O O . PHE B 1 580 ? -3.607 20.406 36.375 1 98.38 580 PHE B O 1
ATOM 10187 N N . ILE B 1 581 ? -4.254 21.781 38.031 1 98.44 581 ILE B N 1
ATOM 10188 C CA . ILE B 1 581 ? -4.164 23.031 37.281 1 98.44 581 ILE B CA 1
ATOM 10189 C C . ILE B 1 581 ? -2.875 23.75 37.625 1 98.44 581 ILE B C 1
ATOM 10191 O O . ILE B 1 581 ? -2.598 23.984 38.812 1 98.44 581 ILE B O 1
ATOM 10195 N N . VAL B 1 582 ? -2.111 24.156 36.656 1 98.31 582 VAL B N 1
ATOM 10196 C CA . VAL B 1 582 ? -0.843 24.844 36.906 1 98.31 582 VAL B CA 1
ATOM 10197 C C . VAL B 1 582 ? -0.863 26.219 36.281 1 98.31 582 VAL B C 1
ATOM 10199 O O . VAL B 1 582 ? -1.037 26.344 35.062 1 98.31 582 VAL B O 1
ATOM 10202 N N . PRO B 1 583 ? -0.724 27.281 37.031 1 98.31 583 PRO B N 1
ATOM 10203 C CA . PRO B 1 583 ? -0.365 28.547 36.406 1 98.31 583 PRO B CA 1
ATOM 10204 C C . PRO B 1 583 ? 1.009 28.5 35.719 1 98.31 583 PRO B C 1
ATOM 10206 O O . PRO B 1 583 ? 1.991 28.094 36.375 1 98.31 583 PRO B O 1
ATOM 10209 N N . MET B 1 584 ? 1.134 28.938 34.531 1 98 584 MET B N 1
ATOM 10210 C CA . MET B 1 584 ? 2.326 28.672 33.719 1 98 584 MET B CA 1
ATOM 10211 C C . MET B 1 584 ? 3.404 29.719 34 1 98 584 MET B C 1
ATOM 10213 O O . MET B 1 584 ? 4.551 29.547 33.562 1 98 584 MET B O 1
ATOM 10217 N N . ASP B 1 585 ? 3.078 30.766 34.781 1 96.75 585 ASP B N 1
ATOM 10218 C CA . ASP B 1 585 ? 4.023 31.844 35 1 96.75 585 ASP B CA 1
ATOM 10219 C C . ASP B 1 585 ? 4.566 31.828 36.438 1 96.75 585 ASP B C 1
ATOM 10221 O O . ASP B 1 585 ? 5.203 32.781 36.875 1 96.75 585 ASP B O 1
ATOM 10225 N N . ILE B 1 586 ? 4.359 30.875 37.156 1 97.44 586 ILE B N 1
ATOM 10226 C CA . ILE B 1 586 ? 4.848 30.812 38.531 1 97.44 586 ILE B CA 1
ATOM 10227 C C . ILE B 1 586 ? 6.312 30.391 38.562 1 97.44 586 ILE B C 1
ATOM 10229 O O . ILE B 1 586 ? 6.793 29.766 37.594 1 97.44 586 ILE B O 1
ATOM 10233 N N . PRO B 1 587 ? 7.031 30.75 39.625 1 97.69 587 PRO B N 1
ATOM 10234 C CA . PRO B 1 587 ? 8.406 30.266 39.75 1 97.69 587 PRO B CA 1
ATOM 10235 C C . PRO B 1 587 ? 8.5 28.734 39.688 1 97.69 587 PRO B C 1
ATOM 10237 O O . PRO B 1 587 ? 7.641 28.047 40.219 1 97.69 587 PRO B O 1
ATOM 10240 N N . GLY B 1 588 ? 9.539 28.328 39.062 1 98.19 588 GLY B N 1
ATOM 10241 C CA . GLY B 1 588 ? 9.766 26.906 38.969 1 98.19 588 GLY B CA 1
ATOM 10242 C C . GLY B 1 588 ? 9.227 26.297 37.688 1 98.19 588 GLY B C 1
ATOM 10243 O O . GLY B 1 588 ? 9.484 25.125 37.375 1 98.19 588 GLY B O 1
ATOM 10244 N N . VAL B 1 589 ? 8.438 27.031 36.938 1 98.56 589 VAL B N 1
ATOM 10245 C CA . VAL B 1 589 ? 7.949 26.562 35.625 1 98.56 589 VAL B CA 1
ATOM 10246 C C . VAL B 1 589 ? 8.719 27.25 34.531 1 98.56 589 VAL B C 1
ATOM 10248 O O . VAL B 1 589 ? 8.82 28.484 34.5 1 98.56 589 VAL B O 1
ATOM 10251 N N . MET B 1 590 ? 9.289 26.484 33.656 1 98.38 590 MET B N 1
ATOM 10252 C CA . MET B 1 590 ? 10.008 27.016 32.5 1 98.38 590 MET B CA 1
ATOM 10253 C C . MET B 1 590 ? 9.5 26.391 31.219 1 98.38 590 MET B C 1
ATOM 10255 O O . MET B 1 590 ? 9.406 25.156 31.109 1 98.38 590 MET B O 1
ATOM 10259 N N . VAL B 1 591 ? 9.156 27.219 30.266 1 97.69 591 VAL B N 1
ATOM 10260 C CA . VAL B 1 591 ? 8.672 26.75 28.984 1 97.69 591 VAL B CA 1
ATOM 10261 C C . VAL B 1 591 ? 9.742 26.984 27.906 1 97.69 591 VAL B C 1
ATOM 10263 O O . VAL B 1 591 ? 10.305 28.078 27.812 1 97.69 591 VAL B O 1
ATOM 10266 N N . ARG B 1 592 ? 10.055 25.984 27.172 1 96.56 592 ARG B N 1
ATOM 10267 C CA . ARG B 1 592 ? 11 26.062 26.062 1 96.56 592 ARG B CA 1
ATOM 10268 C C . ARG B 1 592 ? 10.352 25.641 24.75 1 96.56 592 ARG B C 1
ATOM 10270 O O . ARG B 1 592 ? 10.109 24.453 24.531 1 96.56 592 ARG B O 1
ATOM 10277 N N . PRO B 1 593 ? 10.164 26.547 23.859 1 93.75 593 PRO B N 1
ATOM 10278 C CA . PRO B 1 593 ? 9.586 26.188 22.562 1 93.75 593 PRO B CA 1
ATOM 10279 C C . PRO B 1 593 ? 10.477 25.25 21.766 1 93.75 593 PRO B C 1
ATOM 10281 O O . PRO B 1 593 ? 11.703 25.391 21.766 1 93.75 593 PRO B O 1
ATOM 10284 N N . LEU B 1 594 ? 9.891 24.234 21.125 1 93 594 LEU B N 1
ATOM 10285 C CA . LEU B 1 594 ? 10.578 23.344 20.219 1 93 594 LEU B CA 1
ATOM 10286 C C . LEU B 1 594 ? 10.281 23.703 18.766 1 93 594 LEU B C 1
ATOM 10288 O O . LEU B 1 594 ? 9.125 23.859 18.375 1 93 594 LEU B O 1
ATOM 10292 N N . MET B 1 595 ? 11.328 23.844 17.969 1 92.06 595 MET B N 1
ATOM 10293 C CA . MET B 1 595 ? 11.125 24.172 16.562 1 92.06 595 MET B CA 1
ATOM 10294 C C . MET B 1 595 ? 10.727 22.922 15.773 1 92.06 595 MET B C 1
ATOM 10296 O O . MET B 1 595 ? 11.438 21.922 15.805 1 92.06 595 MET B O 1
ATOM 10300 N N . GLN B 1 596 ? 9.656 23.016 15.086 1 92.56 596 GLN B N 1
ATOM 10301 C CA . GLN B 1 596 ? 9.125 21.922 14.289 1 92.56 596 GLN B CA 1
ATOM 10302 C C . GLN B 1 596 ? 9.773 21.875 12.906 1 92.56 596 GLN B C 1
ATOM 10304 O O . GLN B 1 596 ? 10.492 22.797 12.523 1 92.56 596 GLN B O 1
ATOM 10309 N N . MET B 1 597 ? 9.477 20.781 12.195 1 91.94 597 MET B N 1
ATOM 10310 C CA . MET B 1 597 ? 10.039 20.562 10.859 1 91.94 597 MET B CA 1
ATOM 10311 C C . MET B 1 597 ? 9.594 21.656 9.898 1 91.94 597 MET B C 1
ATOM 10313 O O . MET B 1 597 ? 10.266 21.938 8.906 1 91.94 597 MET B O 1
ATOM 10317 N N . ASP B 1 598 ? 8.492 22.344 10.102 1 88.88 598 ASP B N 1
ATOM 10318 C CA . ASP B 1 598 ? 8 23.391 9.227 1 88.88 598 ASP B CA 1
ATOM 10319 C C . ASP B 1 598 ? 8.555 24.766 9.641 1 88.88 598 ASP B C 1
ATOM 10321 O O . ASP B 1 598 ? 8.211 25.781 9.047 1 88.88 598 ASP B O 1
ATOM 10325 N N . GLY B 1 599 ? 9.32 24.797 10.664 1 86.81 599 GLY B N 1
ATOM 10326 C CA . GLY B 1 599 ? 9.938 26.031 11.117 1 86.81 599 GLY B CA 1
ATOM 10327 C C . GLY B 1 599 ? 9.148 26.734 12.211 1 86.81 599 GLY B C 1
ATOM 10328 O O . GLY B 1 599 ? 9.641 27.672 12.836 1 86.81 599 GLY B O 1
ATOM 10329 N N . GLU B 1 600 ? 7.98 26.203 12.531 1 85.75 600 GLU B N 1
ATOM 10330 C CA . GLU B 1 600 ? 7.164 26.781 13.594 1 85.75 600 GLU B CA 1
ATOM 10331 C C . GLU B 1 600 ? 7.465 26.125 14.945 1 85.75 600 GLU B C 1
ATOM 10333 O O . GLU B 1 600 ? 8.25 25.172 15.016 1 85.75 600 GLU B O 1
ATOM 10338 N N . SER B 1 601 ? 7.004 26.734 16.016 1 89.5 601 SER B N 1
ATOM 10339 C CA . SER B 1 601 ? 7.145 26.203 17.359 1 89.5 601 SER B CA 1
ATOM 10340 C C . SER B 1 601 ? 5.805 26.172 18.094 1 89.5 601 SER B C 1
ATOM 10342 O O . SER B 1 601 ? 5.609 26.875 19.078 1 89.5 601 SER B O 1
ATOM 10344 N N . LYS B 1 602 ? 4.996 25.234 17.656 1 87.25 602 LYS B N 1
ATOM 10345 C CA . LYS B 1 602 ? 3.646 25.156 18.203 1 87.25 602 LYS B CA 1
ATOM 10346 C C . LYS B 1 602 ? 3.625 24.344 19.5 1 87.25 602 LYS B C 1
ATOM 10348 O O . LYS B 1 602 ? 2.723 24.5 20.328 1 87.25 602 LYS B O 1
ATOM 10353 N N . PHE B 1 603 ? 4.582 23.469 19.656 1 91.38 603 PHE B N 1
ATOM 10354 C CA . PHE B 1 603 ? 4.633 22.703 20.891 1 91.38 603 PHE B CA 1
ATOM 10355 C C . PHE B 1 603 ? 5.953 22.938 21.609 1 91.38 603 PHE B C 1
ATOM 10357 O O . PHE B 1 603 ? 6.887 23.516 21.047 1 91.38 603 PHE B O 1
ATOM 10364 N N . ASN B 1 604 ? 5.973 22.516 22.938 1 94.81 604 ASN B N 1
ATOM 10365 C CA . ASN B 1 604 ? 7.004 22.969 23.859 1 94.81 604 ASN B CA 1
ATOM 10366 C C . ASN B 1 604 ? 7.398 21.875 24.844 1 94.81 604 ASN B C 1
ATOM 10368 O O . ASN B 1 604 ? 6.641 20.922 25.062 1 94.81 604 ASN B O 1
ATOM 10372 N N . GLU B 1 605 ? 8.555 22.062 25.359 1 97.06 605 GLU B N 1
ATOM 10373 C CA . GLU B 1 605 ? 8.93 21.422 26.609 1 97.06 605 GLU B CA 1
ATOM 10374 C C . GLU B 1 605 ? 8.586 22.297 27.812 1 97.06 605 GLU B C 1
ATOM 10376 O O . GLU B 1 605 ? 8.672 23.531 27.734 1 97.06 605 GLU B O 1
ATOM 10381 N N . VAL B 1 606 ? 8.164 21.672 28.797 1 98.38 606 VAL B N 1
ATOM 10382 C CA . VAL B 1 606 ? 7.875 22.375 30.047 1 98.38 606 VAL B CA 1
ATOM 10383 C C . VAL B 1 606 ? 8.594 21.703 31.203 1 98.38 606 VAL B C 1
ATOM 10385 O O . VAL B 1 606 ? 8.438 20.5 31.422 1 98.38 606 VAL B O 1
ATOM 10388 N N . PHE B 1 607 ? 9.344 22.5 31.906 1 98.56 607 PHE B N 1
ATOM 10389 C CA . PHE B 1 607 ? 10.125 22 33.031 1 98.56 607 PHE B CA 1
ATOM 10390 C C . PHE B 1 607 ? 9.555 22.484 34.344 1 98.56 607 PHE B C 1
ATOM 10392 O O . PHE B 1 607 ? 9.133 23.641 34.469 1 98.56 607 PHE B O 1
ATOM 10399 N N . PHE B 1 608 ? 9.516 21.609 35.312 1 98.69 608 PHE B N 1
ATOM 10400 C CA . PHE B 1 608 ? 9.109 21.922 36.656 1 98.69 608 PHE B CA 1
ATOM 10401 C C . PHE B 1 608 ? 10.266 21.703 37.625 1 98.69 608 PHE B C 1
ATOM 10403 O O . PHE B 1 608 ? 10.773 20.578 37.75 1 98.69 608 PHE B O 1
ATOM 10410 N N . ASP B 1 609 ? 10.625 22.719 38.25 1 98.44 609 ASP B N 1
ATOM 10411 C CA . ASP B 1 609 ? 11.648 22.672 39.281 1 98.44 609 ASP B CA 1
ATOM 10412 C C . ASP B 1 609 ? 11.117 23.203 40.594 1 98.44 609 ASP B C 1
ATOM 10414 O O . ASP B 1 609 ? 11.32 24.375 40.938 1 98.44 609 ASP B O 1
ATOM 10418 N N . GLY B 1 610 ? 10.555 22.375 41.312 1 98.06 610 GLY B N 1
ATOM 10419 C CA . GLY B 1 610 ? 9.984 22.734 42.594 1 98.06 610 GLY B CA 1
ATOM 10420 C C . GLY B 1 610 ? 8.883 23.766 42.5 1 98.06 610 GLY B C 1
ATOM 10421 O O . GLY B 1 610 ? 8.812 24.688 43.312 1 98.06 610 GLY B O 1
ATOM 10422 N N . ALA B 1 611 ? 8.07 23.719 41.5 1 98.31 611 ALA B N 1
ATOM 10423 C CA . ALA B 1 611 ? 6.957 24.656 41.375 1 98.31 611 ALA B CA 1
ATOM 10424 C C . ALA B 1 611 ? 5.898 24.406 42.438 1 98.31 611 ALA B C 1
ATOM 10426 O O . ALA B 1 611 ? 5.5 23.266 42.688 1 98.31 611 ALA B O 1
ATOM 10427 N N . GLU B 1 612 ? 5.438 25.391 43.062 1 98.12 612 GLU B N 1
ATOM 10428 C CA . GLU B 1 612 ? 4.496 25.266 44.156 1 98.12 612 GLU B CA 1
ATOM 10429 C C . GLU B 1 612 ? 3.074 25.594 43.719 1 98.12 612 GLU B C 1
ATOM 10431 O O . GLU B 1 612 ? 2.844 26.609 43.062 1 98.12 612 GLU B O 1
ATOM 10436 N N . LEU B 1 613 ? 2.195 24.734 44.062 1 98.06 613 LEU B N 1
ATOM 10437 C CA . LEU B 1 613 ? 0.772 24.906 43.812 1 98.06 613 LEU B CA 1
ATOM 10438 C C . LEU B 1 613 ? -0.025 24.906 45.094 1 98.06 613 LEU B C 1
ATOM 10440 O O . LEU B 1 613 ? 0.355 24.234 46.062 1 98.06 613 LEU B O 1
ATOM 10444 N N . GLY B 1 614 ? -1.08 25.609 45.125 1 96.62 614 GLY B N 1
ATOM 10445 C CA . GLY B 1 614 ? -1.987 25.562 46.25 1 96.62 614 GLY B CA 1
ATOM 10446 C C . GLY B 1 614 ? -2.832 24.312 46.312 1 96.62 614 GLY B C 1
ATOM 10447 O O . GLY B 1 614 ? -2.807 23.516 45.344 1 96.62 614 GLY B O 1
ATOM 10448 N N . GLU B 1 615 ? -3.633 24.141 47.344 1 93.81 615 GLU B N 1
ATOM 10449 C CA . GLU B 1 615 ? -4.508 22.969 47.5 1 93.81 615 GLU B CA 1
ATOM 10450 C C . GLU B 1 615 ? -5.602 22.969 46.438 1 93.81 615 GLU B C 1
ATOM 10452 O O . GLU B 1 615 ? -6.039 21.906 46 1 93.81 615 GLU B O 1
ATOM 10457 N N . ASP B 1 616 ? -5.926 24.094 46.062 1 95.12 616 ASP B N 1
ATOM 10458 C CA . ASP B 1 616 ? -7.039 24.234 45.125 1 95.12 616 ASP B CA 1
ATOM 10459 C C . ASP B 1 616 ? -6.617 23.875 43.688 1 95.12 616 ASP B C 1
ATOM 10461 O O . ASP B 1 616 ? -7.438 23.891 42.781 1 95.12 616 ASP B O 1
ATOM 10465 N N . ALA B 1 617 ? -5.391 23.453 43.531 1 97.31 617 ALA B N 1
ATOM 10466 C CA . ALA B 1 617 ? -4.895 23.094 42.219 1 97.31 617 ALA B CA 1
ATOM 10467 C C . ALA B 1 617 ? -5.355 21.703 41.781 1 97.31 617 ALA B C 1
ATOM 10469 O O . ALA B 1 617 ? -5.41 21.391 40.594 1 97.31 617 ALA B O 1
ATOM 10470 N N . LEU B 1 618 ? -5.602 20.859 42.719 1 97.69 618 LEU B N 1
ATOM 10471 C CA . LEU B 1 618 ? -5.996 19.469 42.469 1 97.69 618 LEU B CA 1
ATOM 10472 C C . LEU B 1 618 ? -7.398 19.406 41.875 1 97.69 618 LEU B C 1
ATOM 10474 O O . LEU B 1 618 ? -8.328 20.016 42.438 1 97.69 618 LEU B O 1
ATOM 10478 N N . ILE B 1 619 ? -7.551 18.812 40.781 1 97.69 619 ILE B N 1
ATOM 10479 C CA . ILE B 1 619 ? -8.867 18.531 40.188 1 97.69 619 ILE B CA 1
ATOM 10480 C C . ILE B 1 619 ? -9.336 17.156 40.656 1 97.69 619 ILE B C 1
ATOM 10482 O O . ILE B 1 619 ? -8.648 16.156 40.438 1 97.69 619 ILE B O 1
ATOM 10486 N N . GLY B 1 620 ? -10.508 17.094 41.125 1 95.69 620 GLY B N 1
ATOM 10487 C CA . GLY B 1 620 ? -10.977 15.836 41.688 1 95.69 620 GLY B CA 1
ATOM 10488 C C . GLY B 1 620 ? -10.219 15.406 42.938 1 95.69 620 GLY B C 1
ATOM 10489 O O . GLY B 1 620 ? -9.875 16.234 43.781 1 95.69 620 GLY B O 1
ATOM 10490 N N . ASP B 1 621 ? -10.008 14.016 42.969 1 95.5 621 ASP B N 1
ATOM 10491 C CA . ASP B 1 621 ? -9.328 13.477 44.156 1 95.5 621 ASP B CA 1
ATOM 10492 C C . ASP B 1 621 ? -7.934 12.969 43.781 1 95.5 621 ASP B C 1
ATOM 10494 O O . ASP B 1 621 ? -7.633 12.719 42.625 1 95.5 621 ASP B O 1
ATOM 10498 N N . VAL B 1 622 ? -7.105 12.953 44.844 1 96.12 622 VAL B N 1
ATOM 10499 C CA . VAL B 1 622 ? -5.805 12.312 44.688 1 96.12 622 VAL B CA 1
ATOM 10500 C C . VAL B 1 622 ? -5.996 10.883 44.156 1 96.12 622 VAL B C 1
ATOM 10502 O O . VAL B 1 622 ? -6.84 10.141 44.656 1 96.12 622 VAL B O 1
ATOM 10505 N N . GLY B 1 623 ? -5.34 10.547 43.062 1 95.12 623 GLY B N 1
ATOM 10506 C CA . GLY B 1 623 ? -5.43 9.211 42.531 1 95.12 623 GLY B CA 1
ATOM 10507 C C . GLY B 1 623 ? -6.441 9.094 41.406 1 95.12 623 GLY B C 1
ATOM 10508 O O . GLY B 1 623 ? -6.539 8.055 40.75 1 95.12 623 GLY B O 1
ATOM 10509 N N . GLN B 1 624 ? -7.113 10.164 41.094 1 95.38 624 GLN B N 1
ATOM 10510 C CA . GLN B 1 624 ? -8.141 10.109 40.062 1 95.38 624 GLN B CA 1
ATOM 10511 C C . GLN B 1 624 ? -7.605 10.617 38.719 1 95.38 624 GLN B C 1
ATOM 10513 O O . GLN B 1 624 ? -8.375 10.812 37.781 1 95.38 624 GLN B O 1
ATOM 10518 N N . GLY B 1 625 ? -6.367 10.836 38.719 1 94.25 625 GLY B N 1
ATOM 10519 C CA . GLY B 1 625 ? -5.754 11.453 37.562 1 94.25 625 GLY B CA 1
ATOM 10520 C C . GLY B 1 625 ? -5.953 10.656 36.281 1 94.25 625 GLY B C 1
ATOM 10521 O O . GLY B 1 625 ? -6.184 11.227 35.219 1 94.25 625 GLY B O 1
ATOM 10522 N N . TRP B 1 626 ? -5.852 9.328 36.375 1 91.69 626 TRP B N 1
ATOM 10523 C CA . TRP B 1 626 ? -6 8.484 35.188 1 91.69 626 TRP B CA 1
ATOM 10524 C C . TRP B 1 626 ? -7.418 8.57 34.625 1 91.69 626 TRP B C 1
ATOM 10526 O O . TRP B 1 626 ? -7.609 8.672 33.406 1 91.69 626 TRP B O 1
ATOM 10536 N N . THR B 1 627 ? -8.367 8.523 35.469 1 90.69 627 THR B N 1
ATOM 10537 C CA . THR B 1 627 ? -9.758 8.648 35.062 1 90.69 627 THR B CA 1
ATOM 10538 C C . THR B 1 627 ? -10 9.984 34.375 1 90.69 627 THR B C 1
ATOM 10540 O O . THR B 1 627 ? -10.625 10.039 33.312 1 90.69 627 THR B O 1
ATOM 10543 N N . VAL B 1 628 ? -9.484 11.008 34.938 1 91.44 628 VAL B N 1
ATOM 10544 C CA . VAL B 1 628 ? -9.633 12.344 34.375 1 91.44 628 VAL B CA 1
ATOM 10545 C C . VAL B 1 628 ? -8.922 12.414 33.031 1 91.44 628 VAL B C 1
ATOM 10547 O O . VAL B 1 628 ? -9.445 12.992 32.062 1 91.44 628 VAL B O 1
ATOM 10550 N N . ALA B 1 629 ? -7.793 11.852 33 1 90.25 629 ALA B N 1
ATOM 10551 C CA . ALA B 1 629 ? -7.016 11.852 31.766 1 90.25 629 ALA B CA 1
ATOM 10552 C C . ALA B 1 629 ? -7.766 11.141 30.641 1 90.25 629 ALA B C 1
ATOM 10554 O O . ALA B 1 629 ? -7.777 11.602 29.5 1 90.25 629 ALA B O 1
ATOM 10555 N N . MET B 1 630 ? -8.367 10.031 30.875 1 81.75 630 MET B N 1
ATOM 10556 C CA . MET B 1 630 ? -9.094 9.258 29.875 1 81.75 630 MET B CA 1
ATOM 10557 C C . MET B 1 630 ? -10.305 10.023 29.375 1 81.75 630 MET B C 1
ATOM 10559 O O . MET B 1 630 ? -10.641 9.953 28.188 1 81.75 630 MET B O 1
ATOM 10563 N N . VAL B 1 631 ? -10.906 10.727 30.234 1 79.94 631 VAL B N 1
ATOM 10564 C CA . VAL B 1 631 ? -12.031 11.57 29.844 1 79.94 631 VAL B CA 1
ATOM 10565 C C . VAL B 1 631 ? -11.539 12.703 28.938 1 79.94 631 VAL B C 1
ATOM 10567 O O . VAL B 1 631 ? -12.172 13.016 27.938 1 79.94 631 VAL B O 1
ATOM 10570 N N . THR B 1 632 ? -10.461 13.258 29.297 1 81.12 632 THR B N 1
ATOM 10571 C CA . THR B 1 632 ? -9.852 14.328 28.516 1 81.12 632 THR B CA 1
ATOM 10572 C C . THR B 1 632 ? -9.531 13.844 27.109 1 81.12 632 THR B C 1
ATOM 10574 O O . THR B 1 632 ? -9.898 14.492 26.125 1 81.12 632 THR B O 1
ATOM 10577 N N . LEU B 1 633 ? -8.93 12.695 26.984 1 75.62 633 LEU B N 1
ATOM 10578 C CA . LEU B 1 633 ? -8.477 12.164 25.703 1 75.62 633 LEU B CA 1
ATOM 10579 C C . LEU B 1 633 ? -9.664 11.711 24.859 1 75.62 633 LEU B C 1
ATOM 10581 O O . LEU B 1 633 ? -9.609 11.781 23.625 1 75.62 633 LEU B O 1
ATOM 10585 N N . GLY B 1 634 ? -10.711 11.234 25.453 1 70.62 634 GLY B N 1
ATOM 10586 C CA . GLY B 1 634 ? -11.914 10.836 24.734 1 70.62 634 GLY B CA 1
ATOM 10587 C C . GLY B 1 634 ? -12.609 11.992 24.047 1 70.62 634 GLY B C 1
ATOM 10588 O O . GLY B 1 634 ? -13.234 11.812 23 1 70.62 634 GLY B O 1
ATOM 10589 N N . ARG B 1 635 ? -12.406 13.164 24.5 1 69.88 635 ARG B N 1
ATOM 10590 C CA . ARG B 1 635 ? -13.055 14.352 23.953 1 69.88 635 ARG B CA 1
ATOM 10591 C C . ARG B 1 635 ? -12.273 14.898 22.766 1 69.88 635 ARG B C 1
ATOM 10593 O O . ARG B 1 635 ? -12.852 15.547 21.891 1 69.88 635 ARG B O 1
ATOM 10600 N N . GLU B 1 636 ? -11.07 14.688 22.688 1 66.75 636 GLU B N 1
ATOM 10601 C CA . GLU B 1 636 ? -10.219 15.188 21.609 1 66.75 636 GLU B CA 1
ATOM 10602 C C . GLU B 1 636 ? -10.648 14.602 20.266 1 66.75 636 GLU B C 1
ATOM 10604 O O . GLU B 1 636 ? -10.492 15.25 19.219 1 66.75 636 GLU B O 1
ATOM 10609 N N . ARG B 1 637 ? -11.336 13.562 20.219 1 60.66 637 ARG B N 1
ATOM 10610 C CA . ARG B 1 637 ? -11.586 12.781 19 1 60.66 637 ARG B CA 1
ATOM 10611 C C . ARG B 1 637 ? -12.844 13.273 18.281 1 60.66 637 ARG B C 1
ATOM 10613 O O . ARG B 1 637 ? -13.016 13.031 17.094 1 60.66 637 ARG B O 1
ATOM 10620 N N . LEU B 1 638 ? -13.648 14.109 18.969 1 59.84 638 LEU B N 1
ATOM 10621 C CA . LEU B 1 638 ? -14.914 14.57 18.422 1 59.84 638 LEU B CA 1
ATOM 10622 C C . LEU B 1 638 ? -14.688 15.609 17.328 1 59.84 638 LEU B C 1
ATOM 10624 O O . LEU B 1 638 ? -15.586 15.867 16.516 1 59.84 638 LEU B O 1
ATOM 10628 N N . THR B 1 639 ? -13.484 16.094 17.188 1 59.66 639 THR B N 1
ATOM 10629 C CA . THR B 1 639 ? -13.234 17.156 16.234 1 59.66 639 THR B CA 1
ATOM 10630 C C . THR B 1 639 ? -12.82 16.594 14.875 1 59.66 639 THR B C 1
ATOM 10632 O O . THR B 1 639 ? -12.633 17.344 13.914 1 59.66 639 THR B O 1
ATOM 10635 N N . LEU B 1 640 ? -12.836 15.359 14.742 1 61.81 640 LEU B N 1
ATOM 10636 C CA . LEU B 1 640 ? -12.266 14.727 13.562 1 61.81 640 LEU B CA 1
ATOM 10637 C C . LEU B 1 640 ? -13.148 14.961 12.336 1 61.81 640 LEU B C 1
ATOM 10639 O O . LEU B 1 640 ? -12.648 15.109 11.219 1 61.81 640 LEU B O 1
ATOM 10643 N N . GLY B 1 641 ? -14.367 15.055 12.516 1 59.31 641 GLY B N 1
ATOM 10644 C CA . GLY B 1 641 ? -15.266 15.25 11.383 1 59.31 641 GLY B CA 1
ATOM 10645 C C . GLY B 1 641 ? -15.055 16.578 10.68 1 59.31 641 GLY B C 1
ATOM 10646 O O . GLY B 1 641 ? -15.164 16.656 9.453 1 59.31 641 GLY B O 1
ATOM 10647 N N . SER B 1 642 ? -14.625 17.547 11.367 1 61.47 642 SER B N 1
ATOM 10648 C CA . SER B 1 642 ? -14.398 18.875 10.789 1 61.47 642 SER B CA 1
ATOM 10649 C C . SER B 1 642 ? -13.141 18.875 9.922 1 61.47 642 SER B C 1
ATOM 10651 O O . SER B 1 642 ? -13.008 19.703 9.016 1 61.47 642 SER B O 1
ATOM 10653 N N . GLN B 1 643 ? -12.375 17.906 10.117 1 70.12 643 GLN B N 1
ATOM 10654 C CA . GLN B 1 643 ? -11.133 17.859 9.359 1 70.12 643 GLN B CA 1
ATOM 10655 C C . GLN B 1 643 ? -11.391 17.484 7.902 1 70.12 643 GLN B C 1
ATOM 10657 O O . GLN B 1 643 ? -10.664 17.922 7.004 1 70.12 643 GLN B O 1
ATOM 10662 N N . ALA B 1 644 ? -12.5 16.859 7.668 1 69.44 644 ALA B N 1
ATOM 10663 C CA . ALA B 1 644 ? -12.805 16.438 6.301 1 69.44 644 ALA B CA 1
ATOM 10664 C C . ALA B 1 644 ? -13.031 17.656 5.398 1 69.44 644 ALA B C 1
ATOM 10666 O O . ALA B 1 644 ? -12.586 17.672 4.246 1 69.44 644 ALA B O 1
ATOM 10667 N N . VAL B 1 645 ? -13.641 18.688 5.848 1 71.81 645 VAL B N 1
ATOM 10668 C CA . VAL B 1 645 ? -13.945 19.859 5.035 1 71.81 645 VAL B CA 1
ATOM 10669 C C . VAL B 1 645 ? -12.648 20.562 4.645 1 71.81 645 VAL B C 1
ATOM 10671 O O . VAL B 1 645 ? -12.477 20.969 3.49 1 71.81 645 VAL B O 1
ATOM 10674 N N . SER B 1 646 ? -11.781 20.703 5.574 1 77.25 646 SER B N 1
ATOM 10675 C CA . SER B 1 646 ? -10.492 21.328 5.262 1 77.25 646 SER B CA 1
ATOM 10676 C C . SER B 1 646 ? -9.719 20.5 4.246 1 77.25 646 SER B C 1
ATOM 10678 O O . SER B 1 646 ? -9 21.047 3.41 1 77.25 646 SER B O 1
ATOM 10680 N N . MET B 1 647 ? -9.93 19.25 4.262 1 86.69 647 MET B N 1
ATOM 10681 C CA . MET B 1 647 ? -9.234 18.375 3.33 1 86.69 647 MET B CA 1
ATOM 10682 C C . MET B 1 647 ? -9.742 18.562 1.908 1 86.69 647 MET B C 1
ATOM 10684 O O . MET B 1 647 ? -8.969 18.516 0.952 1 86.69 647 MET B O 1
ATOM 10688 N N . PHE B 1 648 ? -11.062 18.844 1.802 1 86.44 648 PHE B N 1
ATOM 10689 C CA . PHE B 1 648 ? -11.633 19.078 0.478 1 86.44 648 PHE B CA 1
ATOM 10690 C C . PHE B 1 648 ? -11.016 20.312 -0.159 1 86.44 648 PHE B C 1
ATOM 10692 O O . PHE B 1 648 ? -10.695 20.312 -1.35 1 86.44 648 PHE B O 1
ATOM 10699 N N . ARG B 1 649 ? -10.875 21.359 0.63 1 84.31 649 ARG B N 1
ATOM 10700 C CA . ARG B 1 649 ? -10.289 22.594 0.115 1 84.31 649 ARG B CA 1
ATOM 10701 C C . ARG B 1 649 ? -8.844 22.375 -0.313 1 84.31 649 ARG B C 1
ATOM 10703 O O . ARG B 1 649 ? -8.414 22.875 -1.354 1 84.31 649 ARG B O 1
ATOM 10710 N N . MET B 1 650 ? -8.148 21.703 0.513 1 88.19 650 MET B N 1
ATOM 10711 C CA . MET B 1 650 ? -6.766 21.375 0.166 1 88.19 650 MET B CA 1
ATOM 10712 C C . MET B 1 650 ? -6.703 20.547 -1.111 1 88.19 650 MET B C 1
ATOM 10714 O O . MET B 1 650 ? -5.844 20.766 -1.963 1 88.19 650 MET B O 1
ATOM 10718 N N . HIS B 1 651 ? -7.582 19.641 -1.236 1 92.31 651 HIS B N 1
ATOM 10719 C CA . HIS B 1 651 ? -7.664 18.797 -2.426 1 92.31 651 HIS B CA 1
ATOM 10720 C C . HIS B 1 651 ? -7.914 19.641 -3.676 1 92.31 651 HIS B C 1
ATOM 10722 O O . HIS B 1 651 ? -7.301 19.406 -4.719 1 92.31 651 HIS B O 1
ATOM 10728 N N . GLU B 1 652 ? -8.789 20.578 -3.576 1 90.12 652 GLU B N 1
ATOM 10729 C CA . GLU B 1 652 ? -9.07 21.469 -4.695 1 90.12 652 GLU B CA 1
ATOM 10730 C C . GLU B 1 652 ? -7.816 22.25 -5.109 1 90.12 652 GLU B C 1
ATOM 10732 O O . GLU B 1 652 ? -7.539 22.391 -6.301 1 90.12 652 GLU B O 1
ATOM 10737 N N . ARG B 1 653 ? -7.137 22.688 -4.117 1 91.5 653 ARG B N 1
ATOM 10738 C CA . ARG B 1 653 ? -5.895 23.406 -4.395 1 91.5 653 ARG B CA 1
ATOM 10739 C C . ARG B 1 653 ? -4.887 22.5 -5.09 1 91.5 653 ARG B C 1
ATOM 10741 O O . ARG B 1 653 ? -4.137 22.938 -5.965 1 91.5 653 ARG B O 1
ATOM 10748 N N . MET B 1 654 ? -4.836 21.297 -4.688 1 94.88 654 MET B N 1
ATOM 10749 C CA . MET B 1 654 ? -3.932 20.328 -5.293 1 94.88 654 MET B CA 1
ATOM 10750 C C . MET B 1 654 ? -4.297 20.078 -6.754 1 94.88 654 MET B C 1
ATOM 10752 O O . MET B 1 654 ? -3.416 20.016 -7.613 1 94.88 654 MET B O 1
ATOM 10756 N N . VAL B 1 655 ? -5.555 19.938 -7.039 1 93.5 655 VAL B N 1
ATOM 10757 C CA . VAL B 1 655 ? -6.008 19.703 -8.406 1 93.5 655 VAL B CA 1
ATOM 10758 C C . VAL B 1 655 ? -5.652 20.906 -9.273 1 93.5 655 VAL B C 1
ATOM 10760 O O . VAL B 1 655 ? -5.152 20.75 -10.391 1 93.5 655 VAL B O 1
ATOM 10763 N N . ASP B 1 656 ? -5.91 22.109 -8.734 1 94.5 656 ASP B N 1
ATOM 10764 C CA . ASP B 1 656 ? -5.582 23.328 -9.461 1 94.5 656 ASP B CA 1
ATOM 10765 C C . ASP B 1 656 ? -4.086 23.406 -9.766 1 94.5 656 ASP B C 1
ATOM 10767 O O . ASP B 1 656 ? -3.686 23.766 -10.875 1 94.5 656 ASP B O 1
ATOM 10771 N N . ALA B 1 657 ? -3.322 23.062 -8.781 1 96.38 657 ALA B N 1
ATOM 10772 C CA . ALA B 1 657 ? -1.873 23.094 -8.953 1 96.38 657 ALA B CA 1
ATOM 10773 C C . ALA B 1 657 ? -1.436 22.109 -10.039 1 96.38 657 ALA B C 1
ATOM 10775 O O . ALA B 1 657 ? -0.599 22.438 -10.883 1 96.38 657 ALA B O 1
ATOM 10776 N N . ALA B 1 658 ? -1.95 20.906 -10.008 1 95.88 658 ALA B N 1
ATOM 10777 C CA . ALA B 1 658 ? -1.614 19.906 -11.016 1 95.88 658 ALA B CA 1
ATOM 10778 C C . ALA B 1 658 ? -1.966 20.391 -12.422 1 95.88 658 ALA B C 1
ATOM 10780 O O . ALA B 1 658 ? -1.207 20.172 -13.367 1 95.88 658 ALA B O 1
ATOM 10781 N N . ARG B 1 659 ? -3.1 21 -12.555 1 93.94 659 ARG B N 1
ATOM 10782 C CA . ARG B 1 659 ? -3.537 21.547 -13.844 1 93.94 659 ARG B CA 1
ATOM 10783 C C . ARG B 1 659 ? -2.609 22.672 -14.305 1 93.94 659 ARG B C 1
ATOM 10785 O O . ARG B 1 659 ? -2.191 22.688 -15.469 1 93.94 659 ARG B O 1
ATOM 10792 N N . ASP B 1 660 ? -2.348 23.516 -13.359 1 94.62 660 ASP B N 1
ATOM 10793 C CA . ASP B 1 660 ? -1.509 24.672 -13.672 1 94.62 660 ASP B CA 1
ATOM 10794 C C . ASP B 1 660 ? -0.121 24.234 -14.133 1 94.62 660 ASP B C 1
ATOM 10796 O O . ASP B 1 660 ? 0.522 24.922 -14.93 1 94.62 660 ASP B O 1
ATOM 10800 N N . HIS B 1 661 ? 0.352 23.094 -13.703 1 93.94 661 HIS B N 1
ATOM 10801 C CA . HIS B 1 661 ? 1.695 22.641 -14.039 1 93.94 661 HIS B CA 1
ATOM 10802 C C . HIS B 1 661 ? 1.658 21.578 -15.133 1 93.94 661 HIS B C 1
ATOM 10804 O O . HIS B 1 661 ? 2.668 20.922 -15.398 1 93.94 661 HIS B O 1
ATOM 10810 N N . ASP B 1 662 ? 0.49 21.312 -15.68 1 91.25 662 ASP B N 1
ATOM 10811 C CA . ASP B 1 662 ? 0.289 20.328 -16.75 1 91.25 662 ASP B CA 1
ATOM 10812 C C . ASP B 1 662 ? 0.776 18.953 -16.312 1 91.25 662 ASP B C 1
ATOM 10814 O O . ASP B 1 662 ? 1.507 18.281 -17.047 1 91.25 662 ASP B O 1
ATOM 10818 N N . LEU B 1 663 ? 0.454 18.625 -15.086 1 93.56 663 LEU B N 1
ATOM 10819 C CA . LEU B 1 663 ? 0.897 17.344 -14.531 1 93.56 663 LEU B CA 1
ATOM 10820 C C . LEU B 1 663 ? -0.286 16.406 -14.312 1 93.56 663 LEU B C 1
ATOM 10822 O O . LEU B 1 663 ? -0.103 15.242 -13.938 1 93.56 663 LEU B O 1
ATOM 10826 N N . LEU B 1 664 ? -1.474 16.859 -14.57 1 92.62 664 LEU B N 1
ATOM 10827 C CA . LEU B 1 664 ? -2.668 16.062 -14.312 1 92.62 664 LEU B CA 1
ATOM 10828 C C . LEU B 1 664 ? -2.883 15.031 -15.406 1 92.62 664 LEU B C 1
ATOM 10830 O O . LEU B 1 664 ? -3.768 15.188 -16.25 1 92.62 664 LEU B O 1
ATOM 10834 N N . ASP B 1 665 ? -2.217 13.969 -15.383 1 91.25 665 ASP B N 1
ATOM 10835 C CA . ASP B 1 665 ? -2.408 12.852 -16.297 1 91.25 665 ASP B CA 1
ATOM 10836 C C . ASP B 1 665 ? -3.4 11.836 -15.734 1 91.25 665 ASP B C 1
ATOM 10838 O O . ASP B 1 665 ? -3.898 12.008 -14.617 1 91.25 665 ASP B O 1
ATOM 10842 N N . PRO B 1 666 ? -3.758 10.812 -16.516 1 91.06 666 PRO B N 1
ATOM 10843 C CA . PRO B 1 666 ? -4.785 9.875 -16.047 1 91.06 666 PRO B CA 1
ATOM 10844 C C . PRO B 1 666 ? -4.395 9.172 -14.75 1 91.06 666 PRO B C 1
ATOM 10846 O O . PRO B 1 666 ? -5.262 8.867 -13.93 1 91.06 666 PRO B O 1
ATOM 10849 N N . VAL B 1 667 ? -3.139 8.914 -14.547 1 93.56 667 VAL B N 1
ATOM 10850 C CA . VAL B 1 667 ? -2.682 8.219 -13.344 1 93.56 667 VAL B CA 1
ATOM 10851 C C . VAL B 1 667 ? -2.877 9.117 -12.125 1 93.56 667 VAL B C 1
ATOM 10853 O O . VAL B 1 667 ? -3.453 8.695 -11.117 1 93.56 667 VAL B O 1
ATOM 10856 N N . LEU B 1 668 ? -2.408 10.383 -12.211 1 94.75 668 LEU B N 1
ATOM 10857 C CA . LEU B 1 668 ? -2.58 11.32 -11.109 1 94.75 668 LEU B CA 1
ATOM 10858 C C . LEU B 1 668 ? -4.055 11.641 -10.891 1 94.75 668 LEU B C 1
ATOM 10860 O O . LEU B 1 668 ? -4.5 11.773 -9.75 1 94.75 668 LEU B O 1
ATOM 10864 N N . SER B 1 669 ? -4.789 11.773 -12.008 1 94 669 SER B N 1
ATOM 10865 C CA . SER B 1 669 ? -6.219 12.039 -11.898 1 94 669 SER B CA 1
ATOM 10866 C C . SER B 1 669 ? -6.922 10.961 -11.078 1 94 669 SER B C 1
ATOM 10868 O O . SER B 1 669 ? -7.746 11.266 -10.219 1 94 669 SER B O 1
ATOM 10870 N N . ARG B 1 670 ? -6.648 9.734 -11.328 1 93.88 670 ARG B N 1
ATOM 10871 C CA . ARG B 1 670 ? -7.25 8.641 -10.57 1 93.88 670 ARG B CA 1
ATOM 10872 C C . ARG B 1 670 ? -6.848 8.711 -9.102 1 93.88 670 ARG B C 1
ATOM 10874 O O . ARG B 1 670 ? -7.672 8.477 -8.219 1 93.88 670 ARG B O 1
ATOM 10881 N N . SER B 1 671 ? -5.539 8.961 -8.859 1 94.06 671 SER B N 1
ATOM 10882 C CA . SER B 1 671 ? -5.066 9.062 -7.48 1 94.06 671 SER B CA 1
ATOM 10883 C C . SER B 1 671 ? -5.801 10.164 -6.727 1 94.06 671 SER B C 1
ATOM 10885 O O . SER B 1 671 ? -6.18 9.984 -5.566 1 94.06 671 SER B O 1
ATOM 10887 N N . MET B 1 672 ? -6 11.266 -7.359 1 94.19 672 MET B N 1
ATOM 10888 C CA . MET B 1 672 ? -6.691 12.391 -6.742 1 94.19 672 MET B CA 1
ATOM 10889 C C . MET B 1 672 ? -8.164 12.062 -6.508 1 94.19 672 MET B C 1
ATOM 10891 O O . MET B 1 672 ? -8.742 12.461 -5.492 1 94.19 672 MET B O 1
ATOM 10895 N N . THR B 1 673 ? -8.727 11.32 -7.422 1 94.44 673 THR B N 1
ATOM 10896 C CA . THR B 1 673 ? -10.117 10.906 -7.281 1 94.44 673 THR B CA 1
ATOM 10897 C C . THR B 1 673 ? -10.281 9.953 -6.094 1 94.44 673 THR B C 1
ATOM 10899 O O . THR B 1 673 ? -11.273 10.031 -5.367 1 94.44 673 THR B O 1
ATOM 10902 N N . ARG B 1 674 ? -9.359 9.07 -5.922 1 95.12 674 ARG B N 1
ATOM 10903 C CA . ARG B 1 674 ? -9.391 8.164 -4.777 1 95.12 674 ARG B CA 1
ATOM 10904 C C . ARG B 1 674 ? -9.344 8.938 -3.463 1 95.12 674 ARG B C 1
ATOM 10906 O O . ARG B 1 674 ? -10.062 8.609 -2.516 1 95.12 674 ARG B O 1
ATOM 10913 N N . LEU B 1 675 ? -8.477 9.992 -3.379 1 94.62 675 LEU B N 1
ATOM 10914 C CA . LEU B 1 675 ? -8.406 10.805 -2.172 1 94.62 675 LEU B CA 1
ATOM 10915 C C . LEU B 1 675 ? -9.711 11.578 -1.961 1 94.62 675 LEU B C 1
ATOM 10917 O O . LEU B 1 675 ? -10.18 11.711 -0.83 1 94.62 675 LEU B O 1
ATOM 10921 N N . TRP B 1 676 ? -10.211 12.039 -3.045 1 91.81 676 TRP B N 1
ATOM 10922 C CA . TRP B 1 676 ? -11.508 12.719 -3.006 1 91.81 676 TRP B CA 1
ATOM 10923 C C . TRP B 1 676 ? -12.578 11.805 -2.424 1 91.81 676 TRP B C 1
ATOM 10925 O O . TRP B 1 676 ? -13.359 12.227 -1.559 1 91.81 676 TRP B O 1
ATOM 10935 N N . ALA B 1 6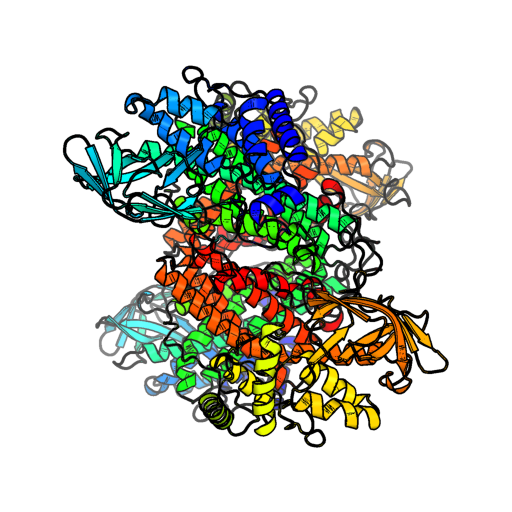77 ? -12.609 10.617 -2.861 1 94.12 677 ALA B N 1
ATOM 10936 C CA . ALA B 1 677 ? -13.57 9.641 -2.363 1 94.12 677 ALA B CA 1
ATOM 10937 C C . ALA B 1 677 ? -13.359 9.367 -0.876 1 94.12 677 ALA B C 1
ATOM 10939 O O . ALA B 1 677 ? -14.32 9.25 -0.117 1 94.12 677 ALA B O 1
ATOM 10940 N N . ARG B 1 678 ? -12.117 9.273 -0.443 1 94.25 678 ARG B N 1
ATOM 10941 C CA . ARG B 1 678 ? -11.82 9.023 0.964 1 94.25 678 ARG B CA 1
ATOM 10942 C C . ARG B 1 678 ? -12.359 10.148 1.843 1 94.25 678 ARG B C 1
ATOM 10944 O O . ARG B 1 678 ? -12.812 9.906 2.963 1 94.25 678 ARG B O 1
ATOM 10951 N N . MET B 1 679 ? -12.312 11.359 1.362 1 90.19 679 MET B N 1
ATOM 10952 C CA . MET B 1 679 ? -12.812 12.492 2.129 1 90.19 679 MET B CA 1
ATOM 10953 C C . MET B 1 679 ? -14.328 12.406 2.309 1 90.19 679 MET B C 1
ATOM 10955 O O . MET B 1 679 ? -14.844 12.672 3.395 1 90.19 679 MET B O 1
ATOM 10959 N N . TRP B 1 680 ? -15 11.961 1.251 1 88.88 680 TRP B N 1
ATOM 10960 C CA . TRP B 1 680 ? -16.438 11.711 1.37 1 88.88 680 TRP B CA 1
ATOM 10961 C C . TRP B 1 680 ? -16.703 10.586 2.359 1 88.88 680 TRP B C 1
ATOM 10963 O O . TRP B 1 680 ? -17.594 10.703 3.213 1 88.88 680 TRP B O 1
ATOM 10973 N N . LEU B 1 681 ? -16.016 9.609 2.254 1 92.94 681 LEU B N 1
ATOM 10974 C CA . LEU B 1 681 ? -16.234 8.438 3.092 1 92.94 681 LEU B CA 1
ATOM 10975 C C . LEU B 1 681 ? -15.93 8.742 4.555 1 92.94 681 LEU B C 1
ATOM 10977 O O . LEU B 1 681 ? -16.578 8.211 5.457 1 92.94 681 LEU B O 1
ATOM 10981 N N . LEU B 1 682 ? -14.883 9.562 4.766 1 89.31 682 LEU B N 1
ATOM 10982 C CA . LEU B 1 682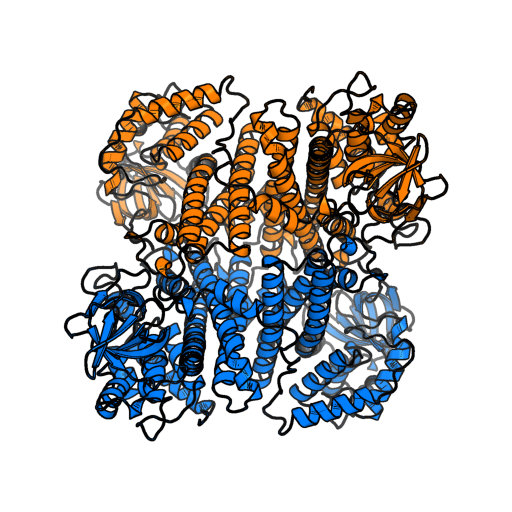 ? -14.609 10.039 6.117 1 89.31 682 LEU B CA 1
ATOM 10983 C C . LEU B 1 682 ? -15.82 10.766 6.688 1 89.31 682 LEU B C 1
ATOM 10985 O O . LEU B 1 682 ? -16.219 10.523 7.828 1 89.31 682 LEU B O 1
ATOM 10989 N N . ARG B 1 683 ? -16.375 11.578 5.918 1 84.19 683 ARG B N 1
ATOM 10990 C CA . ARG B 1 683 ? -17.562 12.305 6.336 1 84.19 683 ARG B CA 1
ATOM 10991 C C . ARG B 1 683 ? -18.719 11.352 6.621 1 84.19 683 ARG B C 1
ATOM 10993 O O . ARG B 1 683 ? -19.422 11.5 7.633 1 84.19 683 ARG B O 1
ATOM 11000 N N . TYR B 1 684 ? -18.922 10.398 5.711 1 87 684 TYR B N 1
ATOM 11001 C CA . TYR B 1 684 ? -20.016 9.438 5.898 1 87 684 TYR B CA 1
ATOM 11002 C C . TYR B 1 684 ? -19.781 8.594 7.141 1 87 684 TYR B C 1
ATOM 11004 O O . TYR B 1 684 ? -20.734 8.258 7.855 1 87 684 TYR B O 1
ATOM 11012 N N . THR B 1 685 ? -18.578 8.195 7.387 1 88.69 685 THR B N 1
ATOM 11013 C CA . THR B 1 685 ? -18.25 7.391 8.562 1 88.69 685 THR B CA 1
ATOM 11014 C C . THR B 1 685 ? -18.516 8.18 9.844 1 88.69 685 THR B C 1
ATOM 11016 O O . THR B 1 685 ? -19.031 7.645 10.82 1 88.69 685 THR B O 1
ATOM 11019 N N . TRP B 1 686 ? -18.109 9.422 9.789 1 82.38 686 TRP B N 1
ATOM 11020 C CA . TRP B 1 686 ? -18.359 10.297 10.922 1 82.38 686 TRP B CA 1
ATOM 11021 C C . TRP B 1 686 ? -19.859 10.445 11.188 1 82.38 686 TRP B C 1
ATOM 11023 O O . TRP B 1 686 ? -20.297 10.398 12.336 1 82.38 686 TRP B O 1
ATOM 11033 N N . GLN B 1 687 ? -20.625 10.602 10.133 1 79.88 687 GLN B N 1
ATOM 11034 C CA . GLN B 1 687 ? -22.078 10.727 10.25 1 79.88 687 GLN B CA 1
ATOM 11035 C C . GLN B 1 687 ? -22.688 9.461 10.828 1 79.88 687 GLN B C 1
ATOM 11037 O O . GLN B 1 687 ? -23.594 9.523 11.672 1 79.88 687 GLN B O 1
ATOM 11042 N N . ARG B 1 688 ? -22.203 8.367 10.391 1 82.88 688 ARG B N 1
ATOM 11043 C CA . ARG B 1 688 ? -22.703 7.098 10.914 1 82.88 688 ARG B CA 1
ATOM 11044 C C . ARG B 1 688 ? -22.391 6.957 12.398 1 82.88 688 ARG B C 1
ATOM 11046 O O . ARG B 1 688 ? -23.219 6.441 13.164 1 82.88 688 ARG B O 1
ATOM 11053 N N . ALA B 1 689 ? -21.219 7.391 12.773 1 79.62 689 ALA B N 1
ATOM 11054 C CA . ALA B 1 689 ? -20.844 7.336 14.18 1 79.62 689 ALA B CA 1
ATOM 11055 C C . ALA B 1 689 ? -21.75 8.219 15.031 1 79.62 689 ALA B C 1
ATOM 11057 O O . ALA B 1 689 ? -22.156 7.824 16.125 1 79.62 689 ALA B O 1
ATOM 11058 N N . ILE B 1 690 ? -22.078 9.414 14.539 1 73.94 690 ILE B N 1
ATOM 11059 C CA . ILE B 1 690 ? -22.938 10.344 15.234 1 73.94 690 ILE B CA 1
ATOM 11060 C C . ILE B 1 690 ? -24.344 9.75 15.367 1 73.94 690 ILE B C 1
ATOM 11062 O O . ILE B 1 690 ? -24.953 9.789 16.438 1 73.94 690 ILE B O 1
ATOM 11066 N N . ASP B 1 691 ? -24.797 9.164 14.336 1 73.31 691 ASP B N 1
ATOM 11067 C CA . ASP B 1 691 ? -26.156 8.625 14.289 1 73.31 691 ASP B CA 1
ATOM 11068 C C . ASP B 1 691 ? -26.312 7.434 15.227 1 73.31 691 ASP B C 1
ATOM 11070 O O . ASP B 1 691 ? -27.391 7.203 15.781 1 73.31 691 ASP B O 1
ATOM 11074 N N . SER B 1 692 ? -25.297 6.738 15.297 1 73.44 692 SER B N 1
ATOM 11075 C CA . SER B 1 692 ? -25.375 5.555 16.141 1 73.44 692 SER B CA 1
ATOM 11076 C C . SER B 1 692 ? -25.312 5.926 17.625 1 73.44 692 SER B C 1
ATOM 11078 O O . SER B 1 692 ? -25.656 5.113 18.484 1 73.44 692 SER B O 1
ATOM 11080 N N . GLY B 1 693 ? -24.984 7.129 17.891 1 66.75 693 GLY B N 1
ATOM 11081 C CA . GLY B 1 693 ? -24.844 7.566 19.266 1 66.75 693 GLY B CA 1
ATOM 11082 C C . GLY B 1 693 ? -23.641 6.957 19.969 1 66.75 693 GLY B C 1
ATOM 11083 O O . GLY B 1 693 ? -23.406 7.207 21.156 1 66.75 693 GLY B O 1
ATOM 11084 N N . ASP B 1 694 ? -23.062 6 19.312 1 61.19 694 ASP B N 1
ATOM 11085 C CA . ASP B 1 694 ? -21.906 5.316 19.906 1 61.19 694 ASP B CA 1
ATOM 11086 C C . ASP B 1 694 ? -20.609 6.078 19.609 1 61.19 694 ASP B C 1
ATOM 11088 O O . ASP B 1 694 ? -19.906 5.766 18.656 1 61.19 694 ASP B O 1
ATOM 11092 N N . LEU B 1 695 ? -20.484 7.043 20.281 1 61.31 695 LEU B N 1
ATOM 11093 C CA . LEU B 1 695 ? -19.219 7.773 20.141 1 61.31 695 LEU B CA 1
ATOM 11094 C C . LEU B 1 695 ? -18.172 7.242 21.109 1 61.31 695 LEU B C 1
ATOM 11096 O O . LEU B 1 695 ? -17.516 8.023 21.797 1 61.31 695 LEU B O 1
ATOM 11100 N N . THR B 1 696 ? -18.312 5.762 21.094 1 60.34 696 THR B N 1
ATOM 11101 C CA . THR B 1 696 ? -17.312 5.125 21.938 1 60.34 696 THR B CA 1
ATOM 11102 C C . THR B 1 696 ? -15.945 5.133 21.266 1 60.34 696 THR B C 1
ATOM 11104 O O . THR B 1 696 ? -15.828 5.422 20.078 1 60.34 696 THR B O 1
ATOM 11107 N N . SER B 1 697 ? -14.93 4.754 21.969 1 60.34 697 SER B N 1
ATOM 11108 C CA . SER B 1 697 ? -13.508 4.797 21.656 1 60.34 697 SER B CA 1
ATOM 11109 C C . SER B 1 697 ? -13.188 4.016 20.391 1 60.34 697 SER B C 1
ATOM 11111 O O . SER B 1 697 ? -12.469 4.504 19.516 1 60.34 697 SER B O 1
ATOM 11113 N N . PRO B 1 698 ? -13.922 2.92 20.078 1 64.5 698 PRO B N 1
ATOM 11114 C CA . PRO B 1 698 ? -13.469 2.197 18.891 1 64.5 698 PRO B CA 1
ATOM 11115 C C . PRO B 1 698 ? -13.828 2.912 17.594 1 64.5 698 PRO B C 1
ATOM 11117 O O . PRO B 1 698 ? -13.039 2.924 16.641 1 64.5 698 PRO B O 1
ATOM 11120 N N . ALA B 1 699 ? -14.961 3.469 17.594 1 72.88 699 ALA B N 1
ATOM 11121 C CA . ALA B 1 699 ? -15.344 4.207 16.391 1 72.88 699 ALA B CA 1
ATOM 11122 C C . ALA B 1 699 ? -14.398 5.379 16.141 1 72.88 699 ALA B C 1
ATOM 11124 O O . ALA B 1 699 ? -14.031 5.66 14.992 1 72.88 699 ALA B O 1
ATOM 11125 N N . PHE B 1 700 ? -13.883 5.852 17.234 1 76.62 700 PHE B N 1
ATOM 11126 C CA . PHE B 1 700 ? -13 7.004 17.125 1 76.62 700 PHE B CA 1
ATOM 11127 C C . PHE B 1 700 ? -11.617 6.586 16.625 1 76.62 700 PHE B C 1
ATOM 11129 O O . PHE B 1 700 ? -10.961 7.332 15.898 1 76.62 700 PHE B O 1
ATOM 11136 N N . SER B 1 701 ? -11.211 5.355 17.031 1 85.38 701 SER B N 1
ATOM 11137 C CA . SER B 1 701 ? -9.906 4.895 16.562 1 85.38 701 SER B CA 1
ATOM 11138 C C . SER B 1 701 ? -9.906 4.68 15.062 1 85.38 701 SER B C 1
ATOM 11140 O O . SER B 1 701 ? -8.914 4.973 14.383 1 85.38 701 SER B O 1
ATOM 11142 N N . VAL B 1 702 ? -11.023 4.227 14.555 1 90.44 702 VAL B N 1
ATOM 11143 C CA . VAL B 1 702 ? -11.141 4.043 13.109 1 90.44 702 VAL B CA 1
ATOM 11144 C C . VAL B 1 702 ? -11.102 5.398 12.414 1 90.44 702 VAL B C 1
ATOM 11146 O O . VAL B 1 702 ? -10.367 5.578 11.438 1 90.44 702 VAL B O 1
ATOM 11149 N N . LEU B 1 703 ? -11.852 6.332 12.961 1 87.94 703 LEU B N 1
ATOM 11150 C CA . LEU B 1 703 ? -11.922 7.66 12.367 1 87.94 703 LEU B CA 1
ATOM 11151 C C . LEU B 1 703 ? -10.578 8.367 12.445 1 87.94 703 LEU B C 1
ATOM 11153 O O . LEU B 1 703 ? -10.18 9.062 11.508 1 87.94 703 LEU B O 1
ATOM 11157 N N . LYS B 1 704 ? -9.914 8.195 13.562 1 88.69 704 LYS B N 1
ATOM 11158 C CA . LYS B 1 704 ? -8.594 8.789 13.719 1 88.69 704 LYS B CA 1
ATOM 11159 C C . LYS B 1 704 ? -7.617 8.234 12.688 1 88.69 704 LYS B C 1
ATOM 11161 O O . LYS B 1 704 ? -6.859 8.992 12.07 1 88.69 704 LYS B O 1
ATOM 11166 N N . LEU B 1 705 ? -7.617 6.91 12.469 1 92.94 705 LEU B N 1
ATOM 11167 C CA . LEU B 1 705 ? -6.754 6.285 11.477 1 92.94 705 LEU B CA 1
ATOM 11168 C C . LEU B 1 705 ? -7.09 6.781 10.07 1 92.94 705 LEU B C 1
ATOM 11170 O O . LEU B 1 705 ? -6.199 7.164 9.312 1 92.94 705 LEU B O 1
ATOM 11174 N N . MET B 1 706 ? -8.398 6.793 9.789 1 92.69 706 MET B N 1
ATOM 11175 C CA . MET B 1 706 ? -8.859 7.211 8.469 1 92.69 706 MET B CA 1
ATOM 11176 C C . MET B 1 706 ? -8.469 8.656 8.188 1 92.69 706 MET B C 1
ATOM 11178 O O . MET B 1 706 ? -7.969 8.977 7.109 1 92.69 706 MET B O 1
ATOM 11182 N N . THR B 1 707 ? -8.641 9.516 9.18 1 91.5 707 THR B N 1
ATOM 11183 C CA . THR B 1 707 ? -8.383 10.938 9.016 1 91.5 707 THR B CA 1
ATOM 11184 C C . THR B 1 707 ? -6.883 11.211 8.891 1 91.5 707 THR B C 1
ATOM 11186 O O . THR B 1 707 ? -6.441 11.898 7.973 1 91.5 707 THR B O 1
ATOM 11189 N N . SER B 1 708 ? -6.113 10.633 9.836 1 93.25 708 SER B N 1
ATOM 11190 C CA . SER B 1 708 ? -4.676 10.891 9.891 1 93.25 708 SER B CA 1
ATOM 11191 C C . SER B 1 708 ? -3.984 10.438 8.609 1 93.25 708 SER B C 1
ATOM 11193 O O . SER B 1 708 ? -3.188 11.172 8.031 1 93.25 708 SER B O 1
ATOM 11195 N N . GLU B 1 709 ? -4.34 9.273 8.172 1 96.06 709 GLU B N 1
ATOM 11196 C CA . GLU B 1 709 ? -3.646 8.711 7.016 1 96.06 709 GLU B CA 1
ATOM 11197 C C . GLU B 1 709 ? -4.121 9.359 5.719 1 96.06 709 GLU B C 1
ATOM 11199 O O . GLU B 1 709 ? -3.34 9.523 4.781 1 96.06 709 GLU B O 1
ATOM 11204 N N . THR B 1 710 ? -5.422 9.766 5.621 1 94.94 710 THR B N 1
ATOM 11205 C CA . THR B 1 710 ? -5.902 10.492 4.457 1 94.94 710 THR B CA 1
ATOM 11206 C C . THR B 1 710 ? -5.223 11.859 4.355 1 94.94 710 THR B C 1
ATOM 11208 O O . THR B 1 710 ? -4.797 12.266 3.273 1 94.94 710 THR B O 1
ATOM 11211 N N . ASP B 1 711 ? -5.121 12.539 5.461 1 93.56 711 ASP B N 1
ATOM 11212 C CA . ASP B 1 711 ? -4.496 13.859 5.48 1 93.56 711 ASP B CA 1
ATOM 11213 C C . ASP B 1 711 ? -3.018 13.773 5.117 1 93.56 711 ASP B C 1
ATOM 11215 O O . ASP B 1 711 ? -2.5 14.625 4.391 1 93.56 711 ASP B O 1
ATOM 11219 N N . GLN B 1 712 ? -2.352 12.789 5.66 1 96.38 712 GLN B N 1
ATOM 11220 C CA . GLN B 1 712 ? -0.941 12.594 5.336 1 96.38 712 GLN B CA 1
ATOM 11221 C C . GLN B 1 712 ? -0.753 12.305 3.85 1 96.38 712 GLN B C 1
ATOM 11223 O O . GLN B 1 712 ? 0.161 12.844 3.219 1 96.38 712 GLN B O 1
ATOM 11228 N N . ASP B 1 713 ? -1.629 11.453 3.312 1 96.5 713 ASP B N 1
ATOM 11229 C CA . ASP B 1 713 ? -1.554 11.141 1.888 1 96.5 713 ASP B CA 1
ATOM 11230 C C . ASP B 1 713 ? -1.795 12.391 1.042 1 96.5 713 ASP B C 1
ATOM 11232 O O . ASP B 1 713 ? -1.176 12.562 -0.01 1 96.5 713 ASP B O 1
ATOM 11236 N N . LEU B 1 714 ? -2.689 13.18 1.475 1 95 714 LEU B N 1
ATOM 11237 C CA . LEU B 1 714 ? -2.947 14.438 0.794 1 95 714 LEU B CA 1
ATOM 11238 C C . LEU B 1 714 ? -1.694 15.312 0.766 1 95 714 LEU B C 1
ATOM 11240 O O . LEU B 1 714 ? -1.348 15.875 -0.274 1 95 714 LEU B O 1
ATOM 11244 N N . GLY B 1 715 ? -1.018 15.414 1.885 1 96.06 715 GLY B N 1
ATOM 11245 C CA . GLY B 1 715 ? 0.236 16.141 1.929 1 96.06 715 GLY B CA 1
ATOM 11246 C C . GLY B 1 715 ? 1.296 15.57 1.007 1 96.06 715 GLY B C 1
ATOM 11247 O O . GLY B 1 715 ? 2.01 16.312 0.334 1 96.06 715 GLY B O 1
ATOM 11248 N N . ASP B 1 716 ? 1.354 14.258 0.952 1 96.5 716 ASP B N 1
ATOM 11249 C CA . ASP B 1 716 ? 2.373 13.57 0.164 1 96.5 716 ASP B CA 1
ATOM 11250 C C . ASP B 1 716 ? 2.189 13.844 -1.327 1 96.5 716 ASP B C 1
ATOM 11252 O O . ASP B 1 716 ? 3.125 13.68 -2.113 1 96.5 716 ASP B O 1
ATOM 11256 N N . MET B 1 717 ? 1.045 14.328 -1.777 1 96 717 MET B N 1
ATOM 11257 C CA . MET B 1 717 ? 0.766 14.586 -3.188 1 96 717 MET B CA 1
ATOM 11258 C C . MET B 1 717 ? 1.47 15.852 -3.662 1 96 717 MET B C 1
ATOM 11260 O O . MET B 1 717 ? 1.534 16.109 -4.863 1 96 717 MET B O 1
ATOM 11264 N N . ALA B 1 718 ? 2.021 16.609 -2.762 1 96.69 718 ALA B N 1
ATOM 11265 C CA . ALA B 1 718 ? 2.586 17.922 -3.096 1 96.69 718 ALA B CA 1
ATOM 11266 C C . ALA B 1 718 ? 3.6 17.797 -4.23 1 96.69 718 ALA B C 1
ATOM 11268 O O . ALA B 1 718 ? 3.553 18.578 -5.191 1 96.69 718 ALA B O 1
ATOM 11269 N N . THR B 1 719 ? 4.434 16.781 -4.176 1 96.44 719 THR B N 1
ATOM 11270 C CA . THR B 1 719 ? 5.465 16.656 -5.203 1 96.44 719 THR B CA 1
ATOM 11271 C C . THR B 1 719 ? 4.852 16.188 -6.523 1 96.44 719 THR B C 1
ATOM 11273 O O . THR B 1 719 ? 5.336 16.562 -7.598 1 96.44 719 THR B O 1
ATOM 11276 N N . GLU B 1 720 ? 3.812 15.492 -6.469 1 96.19 720 GLU B N 1
ATOM 11277 C CA . GLU B 1 720 ? 3.17 15.008 -7.688 1 96.19 720 GLU B CA 1
ATOM 11278 C C . GLU B 1 720 ? 2.447 16.141 -8.414 1 96.19 720 GLU B C 1
ATOM 11280 O O . GLU B 1 720 ? 2.373 16.141 -9.648 1 96.19 720 GLU B O 1
ATOM 11285 N N . VAL B 1 721 ? 1.921 17.094 -7.648 1 96.94 721 VAL B N 1
ATOM 11286 C CA . VAL B 1 721 ? 1.065 18.094 -8.273 1 96.94 721 VAL B CA 1
ATOM 11287 C C . VAL B 1 721 ? 1.881 19.344 -8.602 1 96.94 721 VAL B C 1
ATOM 11289 O O . VAL B 1 721 ? 1.498 20.125 -9.461 1 96.94 721 VAL B O 1
ATOM 11292 N N . LEU B 1 722 ? 3.055 19.5 -7.926 1 97.44 722 LEU B N 1
ATOM 11293 C CA . LEU B 1 722 ? 3.836 20.719 -8.102 1 97.44 722 LEU B CA 1
ATOM 11294 C C . LEU B 1 722 ? 5.059 20.469 -8.977 1 97.44 722 LEU B C 1
ATOM 11296 O O . LEU B 1 722 ? 5.652 21.406 -9.508 1 97.44 722 LEU B O 1
ATOM 11300 N N . GLY B 1 723 ? 5.492 19.188 -9.102 1 96.56 723 GLY B N 1
ATOM 11301 C CA . GLY B 1 723 ? 6.75 18.906 -9.773 1 96.56 723 GLY B CA 1
ATOM 11302 C C . GLY B 1 723 ? 7.941 19.562 -9.094 1 96.56 723 GLY B C 1
ATOM 11303 O O . GLY B 1 723 ? 8.094 19.469 -7.871 1 96.56 723 GLY B O 1
ATOM 11304 N N . THR B 1 724 ? 8.75 20.188 -9.828 1 97 724 THR B N 1
ATOM 11305 C CA . THR B 1 724 ? 9.969 20.766 -9.281 1 97 724 THR B CA 1
ATOM 11306 C C . THR B 1 724 ? 9.648 21.969 -8.398 1 97 724 THR B C 1
ATOM 11308 O O . THR B 1 724 ? 10.445 22.328 -7.527 1 97 724 THR B O 1
ATOM 11311 N N . ASP B 1 725 ? 8.484 22.594 -8.547 1 97.25 725 ASP B N 1
ATOM 11312 C CA . ASP B 1 725 ? 8.07 23.688 -7.684 1 97.25 725 ASP B CA 1
ATOM 11313 C C . ASP B 1 725 ? 7.922 23.219 -6.238 1 97.25 725 ASP B C 1
ATOM 11315 O O . ASP B 1 725 ? 7.871 24.047 -5.316 1 97.25 725 ASP B O 1
ATOM 11319 N N . ALA B 1 726 ? 7.902 21.938 -6.047 1 97.75 726 ALA B N 1
ATOM 11320 C CA . ALA B 1 726 ? 7.812 21.406 -4.691 1 97.75 726 ALA B CA 1
ATOM 11321 C C . ALA B 1 726 ? 9.117 21.609 -3.93 1 97.75 726 ALA B C 1
ATOM 11323 O O . ALA B 1 726 ? 9.172 21.438 -2.709 1 97.75 726 ALA B O 1
ATOM 11324 N N . CYS B 1 727 ? 10.18 22.062 -4.594 1 97.12 727 CYS B N 1
ATOM 11325 C CA . CYS B 1 727 ? 11.461 22.328 -3.953 1 97.12 727 CYS B CA 1
ATOM 11326 C C . CYS B 1 727 ? 11.438 23.672 -3.238 1 97.12 727 CYS B C 1
ATOM 11328 O O . CYS B 1 727 ? 12.391 24.016 -2.531 1 97.12 727 CYS B O 1
ATOM 11330 N N . THR B 1 728 ? 10.352 24.375 -3.322 1 95.06 728 THR B N 1
ATOM 11331 C CA . THR B 1 728 ? 10.211 25.703 -2.742 1 95.06 728 THR B CA 1
ATOM 11332 C C . THR B 1 728 ? 10.109 25.625 -1.221 1 95.06 728 THR B C 1
ATOM 11334 O O . THR B 1 728 ? 9.586 24.641 -0.68 1 95.06 728 THR B O 1
ATOM 11337 N N . ASP B 1 729 ? 10.562 26.625 -0.556 1 93.69 729 ASP B N 1
ATOM 11338 C CA . ASP B 1 729 ? 10.461 26.734 0.897 1 93.69 729 ASP B CA 1
ATOM 11339 C C . ASP B 1 729 ? 9.008 26.641 1.355 1 93.69 729 ASP B C 1
ATOM 11341 O O . ASP B 1 729 ? 8.125 27.25 0.748 1 93.69 729 ASP B O 1
ATOM 11345 N N . PRO B 1 730 ? 8.812 25.953 2.4 1 91.81 730 PRO B N 1
ATOM 11346 C CA . PRO B 1 730 ? 7.438 25.766 2.865 1 91.81 730 PRO B CA 1
ATOM 11347 C C . PRO B 1 730 ? 6.77 27.078 3.26 1 91.81 730 PRO B C 1
ATOM 11349 O O . PRO B 1 730 ? 5.539 27.188 3.24 1 91.81 730 PRO B O 1
ATOM 11352 N N . ALA B 1 731 ? 7.504 28.094 3.627 1 87.88 731 ALA B N 1
ATOM 11353 C CA . ALA B 1 731 ? 6.934 29.391 3.973 1 87.88 731 ALA B CA 1
ATOM 11354 C C . ALA B 1 731 ? 6.324 30.078 2.748 1 87.88 731 ALA B C 1
ATOM 11356 O O . ALA B 1 731 ? 5.445 30.922 2.875 1 87.88 731 ALA B O 1
ATOM 11357 N N . ASP B 1 732 ? 6.734 29.625 1.559 1 91.62 732 ASP B N 1
ATOM 11358 C CA . ASP B 1 732 ? 6.332 30.297 0.329 1 91.62 732 ASP B CA 1
ATOM 11359 C C . ASP B 1 732 ? 5.27 29.5 -0.416 1 91.62 732 ASP B C 1
ATOM 11361 O O . ASP B 1 732 ? 4.68 29.984 -1.386 1 91.62 732 ASP B O 1
ATOM 11365 N N . ASP B 1 733 ? 5.008 28.328 0.006 1 93.25 733 ASP B N 1
ATOM 11366 C CA . ASP B 1 733 ? 4.02 27.469 -0.655 1 93.25 733 ASP B CA 1
ATOM 11367 C C . ASP B 1 733 ? 3.25 26.625 0.359 1 93.25 733 ASP B C 1
ATOM 11369 O O . ASP B 1 733 ? 3.822 25.75 0.995 1 93.25 733 ASP B O 1
ATOM 11373 N N . GLY B 1 734 ? 1.937 26.844 0.385 1 91.94 734 GLY B N 1
ATOM 11374 C CA . GLY B 1 734 ? 1.082 26.188 1.363 1 91.94 734 GLY B CA 1
ATOM 11375 C C . GLY B 1 734 ? 0.989 24.688 1.162 1 91.94 734 GLY B C 1
ATOM 11376 O O . GLY B 1 734 ? 0.797 23.938 2.121 1 91.94 734 GLY B O 1
ATOM 11377 N N . LEU B 1 735 ? 1.123 24.172 -0.078 1 95.75 735 LEU B N 1
ATOM 11378 C CA . LEU B 1 735 ? 1.07 22.75 -0.329 1 95.75 735 LEU B CA 1
ATOM 11379 C C . LEU B 1 735 ? 2.34 22.062 0.163 1 95.75 735 LEU B C 1
ATOM 11381 O O . LEU B 1 735 ? 2.281 20.969 0.732 1 95.75 735 LEU B O 1
ATOM 11385 N N . VAL B 1 736 ? 3.512 22.703 -0.029 1 97 736 VAL B N 1
ATOM 11386 C CA . VAL B 1 736 ? 4.77 22.172 0.493 1 97 736 VAL B CA 1
ATOM 11387 C C . VAL B 1 736 ? 4.734 22.172 2.02 1 97 736 VAL B C 1
ATOM 11389 O O . VAL B 1 736 ? 5.199 21.219 2.654 1 97 736 VAL B O 1
ATOM 11392 N N . HIS B 1 737 ? 4.168 23.234 2.562 1 94.81 737 HIS B N 1
ATOM 11393 C CA . HIS B 1 737 ? 4.004 23.297 4.012 1 94.81 737 HIS B CA 1
ATOM 11394 C C . HIS B 1 737 ? 3.176 22.125 4.527 1 94.81 737 HIS B C 1
ATOM 11396 O O . HIS B 1 737 ? 3.533 21.5 5.527 1 94.81 737 HIS B O 1
ATOM 11402 N N . HIS B 1 738 ? 2.102 21.812 3.848 1 93.88 738 HIS B N 1
ATOM 11403 C CA . HIS B 1 738 ? 1.225 20.719 4.262 1 93.88 738 HIS B CA 1
ATOM 11404 C C . HIS B 1 738 ? 1.933 19.375 4.16 1 93.88 738 HIS B C 1
ATOM 11406 O O . HIS B 1 738 ? 1.685 18.469 4.969 1 93.88 738 HIS B O 1
ATOM 11412 N N . MET B 1 739 ? 2.771 19.203 3.164 1 96.94 739 MET B N 1
ATOM 11413 C CA . MET B 1 739 ? 3.572 17.984 3.025 1 96.94 739 MET B CA 1
ATOM 11414 C C . MET B 1 739 ? 4.398 17.734 4.281 1 96.94 739 MET B C 1
ATOM 11416 O O . MET B 1 739 ? 4.496 16.609 4.75 1 96.94 739 MET B O 1
ATOM 11420 N N . LEU B 1 740 ? 4.949 18.781 4.828 1 96.69 740 LEU B N 1
ATOM 11421 C CA . LEU B 1 740 ? 5.762 18.641 6.035 1 96.69 740 LEU B CA 1
ATOM 11422 C C . LEU B 1 740 ? 4.887 18.375 7.254 1 96.69 740 LEU B C 1
ATOM 11424 O O . LEU B 1 740 ? 5.094 17.391 7.973 1 96.69 740 LEU B O 1
ATOM 11428 N N . VAL B 1 741 ? 3.846 19.172 7.441 1 92.75 741 VAL B N 1
ATOM 11429 C CA . VAL B 1 741 ? 3.053 19.094 8.664 1 92.75 741 VAL B CA 1
ATOM 11430 C C . VAL B 1 741 ? 2.215 17.812 8.656 1 92.75 741 VAL B C 1
ATOM 11432 O O . VAL B 1 741 ? 1.87 17.297 9.719 1 92.75 741 VAL B O 1
ATOM 11435 N N . GLY B 1 742 ? 1.947 17.297 7.422 1 93.62 742 GLY B N 1
ATOM 11436 C CA . GLY B 1 742 ? 1.183 16.078 7.309 1 93.62 742 GLY B CA 1
ATOM 11437 C C . GLY B 1 742 ? 1.843 14.898 8 1 93.62 742 GLY B C 1
ATOM 11438 O O . GLY B 1 742 ? 1.164 13.953 8.422 1 93.62 742 GLY B O 1
ATOM 11439 N N . ARG B 1 743 ? 3.141 14.914 8.219 1 96 743 ARG B N 1
ATOM 11440 C CA . ARG B 1 743 ? 3.887 13.836 8.859 1 96 743 ARG B CA 1
ATOM 11441 C C . ARG B 1 743 ? 3.445 13.648 10.305 1 96 743 ARG B C 1
ATOM 11443 O O . ARG B 1 743 ? 3.504 12.539 10.844 1 96 743 ARG B O 1
ATOM 11450 N N . ALA B 1 744 ? 2.934 14.68 10.906 1 94.25 744 ALA B N 1
ATOM 11451 C CA . ALA B 1 744 ? 2.59 14.648 12.328 1 94.25 744 ALA B CA 1
ATOM 11452 C C . ALA B 1 744 ? 1.275 13.906 12.555 1 94.25 744 ALA B C 1
ATOM 11454 O O . ALA B 1 744 ? 1.007 13.438 13.664 1 94.25 744 ALA B O 1
ATOM 11455 N N . GLN B 1 745 ? 0.426 13.781 11.5 1 92.62 745 GLN B N 1
ATOM 11456 C CA . GLN B 1 745 ? -0.944 13.305 11.656 1 92.62 745 GLN B CA 1
ATOM 11457 C C . GLN B 1 745 ? -0.974 11.867 12.164 1 92.62 745 GLN B C 1
ATOM 11459 O O . GLN B 1 745 ? -1.872 11.484 12.914 1 92.62 745 GLN B O 1
ATOM 11464 N N . THR B 1 746 ? -0.014 11.07 11.789 1 96.19 746 THR B N 1
ATOM 11465 C CA . THR B 1 746 ? 0.006 9.664 12.172 1 96.19 746 THR B CA 1
ATOM 11466 C C . THR B 1 746 ? 0.796 9.461 13.461 1 96.19 746 THR B C 1
ATOM 11468 O O . THR B 1 746 ? 1.009 8.328 13.891 1 96.19 746 THR B O 1
ATOM 11471 N N . ILE B 1 747 ? 1.271 10.547 14.062 1 95.25 747 ILE B N 1
ATOM 11472 C CA . ILE B 1 747 ? 2.078 10.492 15.281 1 95.25 747 ILE B CA 1
ATOM 11473 C C . ILE B 1 747 ? 1.286 11.07 16.453 1 95.25 747 ILE B C 1
ATOM 11475 O O . ILE B 1 747 ? 1.19 10.445 17.516 1 95.25 747 ILE B O 1
ATOM 11479 N N . LEU B 1 748 ? 0.669 12.25 16.234 1 89.94 748 LEU B N 1
ATOM 11480 C CA . LEU B 1 748 ? 0.016 12.977 17.312 1 89.94 748 LEU B CA 1
ATOM 11481 C C . LEU B 1 748 ? -1.297 12.305 17.703 1 89.94 748 LEU B C 1
ATOM 11483 O O . LEU B 1 748 ? -1.984 11.734 16.859 1 89.94 748 LEU B O 1
ATOM 11487 N N . GLY B 1 749 ? -1.665 12.406 18.953 1 83.75 749 GLY B N 1
ATOM 11488 C CA . GLY B 1 749 ? -2.932 11.891 19.453 1 83.75 749 GLY B CA 1
ATOM 11489 C C . GLY B 1 749 ? -3.012 10.375 19.422 1 83.75 749 GLY B C 1
ATOM 11490 O O . GLY B 1 749 ? -4.102 9.805 19.312 1 83.75 749 GLY B O 1
ATOM 11491 N N . GLY B 1 750 ? -1.893 9.68 19.469 1 88.88 750 GLY B N 1
ATOM 11492 C CA . GLY B 1 750 ? -1.82 8.234 19.328 1 88.88 750 GLY B CA 1
ATOM 11493 C C . GLY B 1 750 ? -1.419 7.805 17.922 1 88.88 750 GLY B C 1
ATOM 11494 O O . GLY B 1 750 ? -2.176 7.988 16.969 1 88.88 750 GLY B O 1
ATOM 11495 N N . THR B 1 751 ? -0.241 7.219 17.828 1 94.12 751 THR B N 1
ATOM 11496 C CA . THR B 1 751 ? 0.302 6.859 16.516 1 94.12 751 THR B CA 1
ATOM 11497 C C . THR B 1 751 ? -0.622 5.883 15.805 1 94.12 751 THR B C 1
ATOM 11499 O O . THR B 1 751 ? -1.482 5.258 16.422 1 94.12 751 THR B O 1
ATOM 11502 N N . SER B 1 752 ? -0.536 5.762 14.508 1 96.38 752 SER B N 1
ATOM 11503 C CA . SER B 1 752 ? -1.309 4.797 13.734 1 96.38 752 SER B CA 1
ATOM 11504 C C . SER B 1 752 ? -1.104 3.379 14.25 1 96.38 752 SER B C 1
ATOM 11506 O O . SER B 1 752 ? -2.035 2.57 14.25 1 96.38 752 SER B O 1
ATOM 11508 N N . GLU B 1 753 ? 0.104 3.033 14.75 1 96.56 753 GLU B N 1
ATOM 11509 C CA . GLU B 1 753 ? 0.398 1.717 15.305 1 96.56 753 GLU B CA 1
ATOM 11510 C C . GLU B 1 753 ? -0.411 1.459 16.578 1 96.56 753 GLU B C 1
ATOM 11512 O O . GLU B 1 753 ? -0.971 0.375 16.75 1 96.56 753 GLU B O 1
ATOM 11517 N N . ILE B 1 754 ? -0.503 2.492 17.406 1 93.75 754 ILE B N 1
ATOM 11518 C CA . ILE B 1 754 ? -1.247 2.361 18.656 1 93.75 754 ILE B CA 1
ATOM 11519 C C . ILE B 1 754 ? -2.738 2.238 18.344 1 93.75 754 ILE B C 1
ATOM 11521 O O . ILE B 1 754 ? -3.441 1.446 18.984 1 93.75 754 ILE B O 1
ATOM 11525 N N . GLN B 1 755 ? -3.215 3.064 17.375 1 93.69 755 GLN B N 1
ATOM 11526 C CA . GLN B 1 755 ? -4.621 2.965 17 1 93.69 755 GLN B CA 1
ATOM 11527 C C . GLN B 1 755 ? -4.961 1.562 16.5 1 93.69 755 GLN B C 1
ATOM 11529 O O . GLN B 1 755 ? -6.02 1.023 16.828 1 93.69 755 GLN B O 1
ATOM 11534 N N . ARG B 1 756 ? -4.102 0.944 15.742 1 97.06 756 ARG B N 1
ATOM 11535 C CA . ARG B 1 756 ? -4.332 -0.414 15.258 1 97.06 756 ARG B CA 1
ATOM 11536 C C . ARG B 1 756 ? -4.332 -1.412 16.406 1 97.06 756 ARG B C 1
ATOM 11538 O O . ARG B 1 756 ? -5.098 -2.375 16.406 1 97.06 756 ARG B O 1
ATOM 11545 N N . ASN B 1 757 ? -3.443 -1.217 17.406 1 94.88 757 ASN B N 1
ATOM 11546 C CA . ASN B 1 757 ? -3.471 -2.059 18.594 1 94.88 757 ASN B CA 1
ATOM 11547 C C . ASN B 1 757 ? -4.809 -1.958 19.328 1 94.88 757 ASN B C 1
ATOM 11549 O O . ASN B 1 757 ? -5.359 -2.969 19.766 1 94.88 757 ASN B O 1
ATOM 11553 N N . ILE B 1 758 ? -5.258 -0.713 19.453 1 92 758 ILE B N 1
ATOM 11554 C CA . ILE B 1 758 ? -6.523 -0.483 20.141 1 92 758 ILE B CA 1
ATOM 11555 C C . ILE B 1 758 ? -7.648 -1.197 19.406 1 92 758 ILE B C 1
ATOM 11557 O O . ILE B 1 758 ? -8.461 -1.899 20.016 1 92 758 ILE B O 1
ATOM 11561 N N . LEU B 1 759 ? -7.703 -1.075 18.109 1 95.19 759 LEU B N 1
ATOM 11562 C CA . LEU B 1 759 ? -8.734 -1.736 17.312 1 95.19 759 LEU B CA 1
ATOM 11563 C C . LEU B 1 759 ? -8.633 -3.252 17.438 1 95.19 759 LEU B C 1
ATOM 11565 O O . LEU B 1 759 ? -9.648 -3.934 17.609 1 95.19 759 LEU B O 1
ATOM 11569 N N . GLY B 1 760 ? -7.41 -3.773 17.375 1 96.69 760 GLY B N 1
ATOM 11570 C CA . GLY B 1 760 ? -7.211 -5.207 17.484 1 96.69 760 GLY B CA 1
ATOM 11571 C C . GLY B 1 760 ? -7.656 -5.766 18.828 1 96.69 760 GLY B C 1
ATOM 11572 O O . GLY B 1 760 ? -8.367 -6.77 18.891 1 96.69 760 GLY B O 1
ATOM 11573 N N . GLU B 1 761 ? -7.32 -5.102 19.891 1 94.69 761 GLU B N 1
ATOM 11574 C CA . GLU B 1 761 ? -7.527 -5.637 21.234 1 94.69 761 GLU B CA 1
ATOM 11575 C C . GLU B 1 761 ? -8.914 -5.273 21.766 1 94.69 761 GLU B C 1
ATOM 11577 O O . GLU B 1 761 ? -9.656 -6.148 22.203 1 94.69 761 GLU B O 1
ATOM 11582 N N . ARG B 1 762 ? -9.344 -4.059 21.578 1 90.75 762 ARG B N 1
ATOM 11583 C CA . ARG B 1 762 ? -10.539 -3.582 22.25 1 90.75 762 ARG B CA 1
ATOM 11584 C C . ARG B 1 762 ? -11.781 -3.752 21.375 1 90.75 762 ARG B C 1
ATOM 11586 O O . ARG B 1 762 ? -12.898 -3.867 21.891 1 90.75 762 ARG B O 1
ATOM 11593 N N . VAL B 1 763 ? -11.578 -3.713 20.109 1 92.5 763 VAL B N 1
ATOM 11594 C CA . VAL B 1 763 ? -12.734 -3.797 19.219 1 92.5 763 VAL B CA 1
ATOM 11595 C C . VAL B 1 763 ? -12.875 -5.223 18.703 1 92.5 763 VAL B C 1
ATOM 11597 O O . VAL B 1 763 ? -13.961 -5.816 18.781 1 92.5 763 VAL B O 1
ATOM 11600 N N . LEU B 1 764 ? -11.82 -5.801 18.281 1 96.44 764 LEU B N 1
ATOM 11601 C CA . LEU B 1 764 ? -11.891 -7.109 17.641 1 96.44 764 LEU B CA 1
ATOM 11602 C C . LEU B 1 764 ? -11.672 -8.227 18.656 1 96.44 764 LEU B C 1
ATOM 11604 O O . LEU B 1 764 ? -11.844 -9.406 18.328 1 96.44 764 LEU B O 1
ATOM 11608 N N . GLY B 1 765 ? -11.234 -7.867 19.891 1 96 765 GLY B N 1
ATOM 11609 C CA . GLY B 1 765 ? -11.109 -8.828 20.984 1 96 765 GLY B CA 1
ATOM 11610 C C . GLY B 1 765 ? -9.906 -9.742 20.828 1 96 765 GLY B C 1
ATOM 11611 O O . GLY B 1 765 ? -9.906 -10.875 21.328 1 96 765 GLY B O 1
ATOM 11612 N N . LEU B 1 766 ? -8.852 -9.328 20.141 1 97.69 766 LEU B N 1
ATOM 11613 C CA . LEU B 1 766 ? -7.637 -10.117 19.984 1 97.69 766 LEU B CA 1
ATOM 11614 C C . LEU B 1 766 ? -6.777 -10.039 21.25 1 97.69 766 LEU B C 1
ATOM 11616 O O . LEU B 1 766 ? -6.859 -9.062 22 1 97.69 766 LEU B O 1
ATOM 11620 N N . PRO B 1 767 ? -6 -11.023 21.453 1 96.19 767 PRO B N 1
ATOM 11621 C CA . PRO B 1 767 ? -5.195 -11.047 22.672 1 96.19 767 PRO B CA 1
ATOM 11622 C C . PRO B 1 767 ? -4.148 -9.938 22.719 1 96.19 767 PRO B C 1
ATOM 11624 O O . PRO B 1 767 ? -3.623 -9.539 21.672 1 96.19 767 PRO B O 1
ATOM 11627 N N . LYS B 1 768 ? -3.822 -9.539 23.922 1 92.31 768 LYS B N 1
ATOM 11628 C CA . LYS B 1 768 ? -2.807 -8.516 24.141 1 92.31 768 LYS B CA 1
ATOM 11629 C C . LYS B 1 768 ? -1.403 -9.078 23.922 1 92.31 768 LYS B C 1
ATOM 11631 O O . LYS B 1 768 ? -1.182 -10.281 24.094 1 92.31 768 LYS B O 1
ATOM 11636 N N . GLU B 1 769 ? -0.531 -8.164 23.578 1 86.94 769 GLU B N 1
ATOM 11637 C CA . GLU B 1 769 ? 0.875 -8.547 23.5 1 86.94 769 GLU B CA 1
ATOM 11638 C C . GLU B 1 769 ? 1.447 -8.852 24.875 1 86.94 769 GLU B C 1
ATOM 11640 O O . GLU B 1 769 ? 1.123 -8.164 25.844 1 86.94 769 GLU B O 1
ATOM 11645 N N . PRO B 1 770 ? 2.307 -9.812 24.844 1 81.25 770 PRO B N 1
ATOM 11646 C CA . PRO B 1 770 ? 2.977 -10.047 26.125 1 81.25 770 PRO B CA 1
ATOM 11647 C C . PRO B 1 770 ? 3.875 -8.891 26.547 1 81.25 770 PRO B C 1
ATOM 11649 O O . PRO B 1 770 ? 4.48 -8.234 25.703 1 81.25 770 PRO B O 1
ATOM 11652 N N . ARG B 1 771 ? 3.871 -8.508 27.859 1 66.62 771 ARG B N 1
ATOM 11653 C CA . ARG B 1 771 ? 4.73 -7.453 28.391 1 66.62 771 ARG B CA 1
ATOM 11654 C C . ARG B 1 771 ? 5.988 -8.039 29.016 1 66.62 771 ARG B C 1
ATOM 11656 O O . ARG B 1 771 ? 5.965 -9.148 29.562 1 66.62 771 ARG B O 1
#

Organism: NCBI:txid185642

Foldseek 3Di:
DDEDDPVRLVVLLVQLLVLLVVQLAPQNQLCQLQNDVSPNDPDHDLADLVSLQCCLPVSQLLQACPDVVLVHVNYALVSLLSNLLSCLLRLALHCCLFFSQQVVLLCRVQQVQDPCSSVVSVCRSNSVFGEGEFEFQELFAHDLVRAFKEWEDDPPWIFIFDKHWFTWCQLPGQKYWYWHQYPVRATFIKIAGCPDPQWDWAWDDALASSTIGTMIGGDRGIIGTRDDPDHCCVSNLLSLLSSLLSLLSSLLSNLVSLLLLLLVQQQPDDDPHGRNLQDLVSLLLSLVLVLLSLLLVLLSVLLRVLSRDPPPLSVVVNNLSSLLNLLSSLVSQLSSLVSSLVSNDPCLVDPNDCSVNSNSVSVVSCGRNHHSVVSLLVLLPPPPVPPPVCPPQLDDDPVCSVVLLVVLLVCLVPDDQDPPFALDPQFDAPSRLVSQLVVLLVCLVVQQFLQCDDVVLSHVVDALSSVLSNLLSCLVSRGYSHSHCCLSQFVLVLCVVFNDPVCSVPRRVCSRNSVFDEKEFQADPVPDQNSLQAAWAWEQDPFATWTFDKGWFIFCLVPGQKYWHWHAHDDDSQQRIFIFIGGQPFPQKDWAFDQAPLRGGGITMIGGDGGDDGNNGTTHDGRCRNVSVVRSLLRVLSCLLSLLSNLVVLLVVLVVLLVVVVLDDPVVSSVSSVLVSLSSSLNSLSSVCSVVVCSDDLSSLSSLLSRLVSQQVSLCCLCSRNPPPLVDRCVVPVSVSSNRVSVCSQPPSAHNSRSSLCCSCVVSPHDHHDD/DDEDDPVRLVVLLVQLLVLLVVQLAPQNQLCQQQNDVSPNDPDHPLADLVSLQCCLPVSQLLQACPDVVLVHVNYALVSLLSNLLSCLLRLALHCCLFFSQQVVLLCRVQQVQDPCSSVQSVCRSNSVFGEGEFEFQELFAHDLVRAFKEWEDDPPWIFIFDKHWFTWCQLPHQKYWYWHQYPVRATFIKIAGCPDPQWDWAWDDALASSTIGTMIGGDRGIIGTRDDPDHCCVSNLLSLLSSLLSLLSSLLSNLVSLLLLLLVQQQPDDDPHGRNLQDLVSLLLSLVLVLLSLLLVLLSVLLRVLSRDPPPVSVVVNNLSSLLNNLSSLVSQLSSLVSSLVSNDPCLVDPNDCSVNSNSVSVVSCGRNHHSVVSLLVLLPPPPVPPPVCPPQLDDDPPCSVVLLVVLLVCLVPDDQFPPQQDADQFDAPSNLVSQLVVLLVCLVVQQFLQCDDVVLSHVVDALSSVLSNLLSCLVSSHHSHSHCCLSQFVLVLCVVFNDPVCSVPRRVCSRNSVFDEKEFQADPVPDQNSLQAAWAWEQDPFATWTFDKGWFIFCLVPGQKYWHWHAHDDDSQQRIFIFIGGQPFPQKDWAFDQAPLRGGGITMIGGDGGDDGNSGTTHDGRCRNVSVVSSLLRVLSSLLSLLSNLVVLLVVLVVLLVVVVLDDPVVSSVSSVLVSLSSSLNSLSSVCSVVVPSDPLSSLSSLLSRLVSQQVSLCCLCSRNPPPLVDRCVVPVSVSSNRVSVCSQPPSAHNSRSSLCCSCVVSPHDHHDD

Secondary structure (DSSP, 8-state):
-BPPPHHHHHHHHHHHHHHHHHH--HHHHHHHHH-TTSS--TT--S--HHHHHHIIIII-TTTTTS-GGGTS--B-HHHHHHHHHHHHHTT--S-IIIIIIIIHHHHHTTGGG-TTHHHHHHHHHHTSS-EEEE-STTSSS--GGG---EEEEETTEEEEEEEEEEEETGGG-SEEEEEEE-TTS-EEEEEE-TTSTTEEEEEPPBS-TTS-EEEEEEEEEEEEE-S-SS--HHHHHHHHHHHHHHHHHHHHHHHHHHHHHHHHHHHH-EETTEEGGGSHHHHHHHHHHHHHHHHHHHHHHHHHHHHH---HHHHTTHHHHHHHHHHHHHHHHHHHHHHHHHHHTTGGGBTTSSHHHHHHHHHHHHHTTS-HHHHHHHHHTS-GGGS--------SSSTTHHHHHHHHHHHHHHSPPPTT-----SS--HHHHHHHHHHHHHHHHTT-SSTTS-GGGT-----HHHHHHHHHHHHHHT--SSS-HIIIIIIHHHHHHH--HHHHHHHHHHHHHT---EEEE--BTTBSS-GGG---EEEE-SSEEEEEEEEEEEETGGG-SEEEEEEE-SSSTTTTEEEEEEETTSTTEEEEEEPBTTS---EEEEEEEEEEEEGGGEES-TT-HHHHHHHHHHHHGGGHHHHHHHHHHHHHHHHHHHHHTT---HHHHHHHHHHHHHHHHHHHHHHHHHHHT---HHHHHHHHHHHHHHHHHHHHTHHHHHGGGGGB-TTT-HHHHHHHHGGGGGTTTS-HHHHHHHIIIIIS-PPPPP-/-BPPPHHHHHHHHHHHHHHHHHH--HHHHHHHHH-TTSS--TT--S--HHHHHHIIIII-TTTTTS-GGGTS--B-HHHHHHHHHHHHHTT--S-IIIIIIIIHHHHHTTGGG-TTHHHHHHHHHHTSS-EEEE-STTS-S--GGG---EEEEETTEEEEEEEEEEEETGGG-SEEEEEEE-TTS-EEEEEE-TTSTTEEEEEPPBS-TTS-EEEEEEEEEEEEE-S-SS--HHHHHHHHHHHHHHHHHHHHHHHHHHHHHHHHHHHH-EETTEEGGGSHHHHHHHHHHHHHHHHHHHHHHHHHHHHH---HHHHTTHHHHHHHHHHHHHHHHHHHHHHHHHHHTTGGGBTTSSHHHHHHHHHHHHHTTS-HHHHHHHHHTS-GGGS--------SSSTTHHHHHHHHHHHHHHSPPPTT----SSS--HHHHHHHHHHHHHHHHTT-SSTTS-GGGT-----HHHHHHHHHHHHHHT--SSS-HIIIIIIHHHHHHH--HHHHHHHHHHHHHT---EEEE--BTTBSS-GGG---EEEE-SSEEEEEEEEEEEETGGG-SEEEEEEE-SS-TTTTEEEEEEETTSTTEEEEEEPBTTS---EEEEEEEEEEEEGGGEES-TT-HHHHHHHHHHHHGGGHHHHHHHHHHHHHHHHHHHHHTT---HHHHHHHHHHHHHHHHHHHHHHHHHHHT---HHHHHHHHHHHHHHHHHHHHTHHHHHGGGGGB-TTT-HHHHHHHHGGGGGTTTS-HHHHHHHIIIIIS-PPPPP-

Solvent-accessible surface area (backbone atoms only — not comparable to full-atom values): 74954 Å² total; per-residue (Å²): 113,51,78,74,50,75,67,53,48,51,51,51,36,49,53,51,38,52,49,34,66,72,59,29,35,72,67,51,39,32,32,36,27,12,9,82,86,46,73,62,49,83,90,42,70,12,58,42,64,65,51,41,39,46,40,16,66,72,69,33,63,45,21,33,56,31,50,51,95,78,71,19,68,27,28,29,55,48,58,52,24,45,52,28,17,44,37,24,46,43,58,49,26,54,57,53,59,32,14,49,43,30,25,44,46,59,46,61,82,28,39,88,57,39,93,56,33,67,62,50,51,50,29,40,30,50,47,80,34,41,27,8,44,43,60,23,28,60,27,34,51,88,46,80,88,39,43,56,28,37,32,41,77,53,88,94,41,32,24,30,36,37,52,30,30,58,18,46,33,36,53,70,29,58,34,36,37,34,38,23,29,34,88,85,70,43,62,38,41,31,42,32,56,55,83,41,76,36,40,44,60,43,66,52,67,44,50,31,35,47,58,36,22,7,37,37,40,29,51,66,16,64,34,45,67,40,51,71,91,60,85,46,62,66,60,54,51,51,33,48,33,51,35,32,19,28,50,17,21,14,32,38,22,29,33,52,41,44,50,52,53,39,48,56,46,27,55,64,44,57,49,81,89,37,39,44,17,29,38,48,66,50,20,38,50,53,24,50,41,49,46,37,45,47,48,17,50,24,27,18,50,51,13,24,51,21,62,48,42,82,50,65,77,41,44,71,42,20,59,56,32,10,32,48,9,37,24,45,14,30,50,27,22,37,53,33,25,53,49,30,22,58,75,53,33,73,54,15,45,17,71,88,33,66,37,41,57,52,33,33,44,25,61,38,59,26,16,53,66,28,34,40,68,57,30,44,50,55,54,47,67,46,58,69,83,70,44,63,85,60,73,70,72,62,55,78,85,46,87,53,37,59,56,53,48,52,48,51,48,51,50,62,70,69,51,82,77,47,76,77,59,59,62,42,67,68,58,38,45,81,83,33,46,63,30,28,26,55,45,20,29,53,32,32,76,71,61,57,24,47,33,65,37,51,55,94,76,67,19,59,50,40,51,70,65,55,50,42,49,52,34,35,49,23,44,73,71,53,39,48,74,56,51,42,46,41,26,51,56,28,46,40,56,48,34,72,74,44,36,51,70,68,51,41,73,64,49,44,61,41,31,45,40,31,74,44,44,37,16,53,36,62,31,24,93,74,6,61,91,37,55,61,60,52,74,26,31,41,42,82,51,99,65,25,31,33,30,38,40,54,31,35,74,16,41,32,46,87,68,19,52,34,29,46,32,56,29,24,64,51,87,47,60,58,61,14,18,20,29,32,57,40,66,50,82,44,72,36,46,46,73,45,73,41,48,31,68,81,69,46,55,46,29,16,35,38,38,31,56,65,19,72,41,50,62,82,25,53,43,58,49,90,34,41,18,47,63,51,48,52,55,36,58,61,43,62,57,71,56,53,60,35,49,36,49,49,47,51,54,51,48,51,51,44,53,51,40,8,53,76,63,73,47,65,43,74,52,53,39,41,54,52,41,53,54,53,50,48,42,51,33,51,45,42,40,44,51,52,35,59,72,64,66,51,80,46,68,61,60,44,38,47,50,48,47,54,50,20,51,50,48,27,52,57,15,62,40,30,48,65,24,47,38,42,64,41,36,34,22,42,92,79,31,71,52,40,33,36,34,54,58,22,63,46,42,44,42,55,96,53,27,52,69,53,36,25,48,46,37,16,36,75,64,65,62,26,50,70,61,83,125,114,51,78,74,50,72,65,54,49,51,51,50,37,47,52,50,39,52,51,34,66,72,59,27,37,71,67,51,40,32,32,35,26,12,9,82,86,46,73,63,47,85,89,42,71,13,59,42,64,66,52,40,39,46,40,16,66,74,69,34,64,45,21,36,56,32,50,53,94,76,70,20,68,27,28,30,55,47,58,51,24,45,52,28,17,43,37,25,47,45,58,49,26,54,56,51,60,31,15,50,43,29,24,45,45,58,45,61,81,31,40,88,56,40,94,55,34,67,62,51,50,50,30,41,30,50,47,78,33,41,27,8,45,43,59,24,29,60,28,35,49,87,47,81,88,38,41,55,28,37,32,42,77,52,89,95,41,31,24,30,36,38,52,31,31,57,19,46,33,36,53,70,30,57,32,35,37,34,37,24,29,34,87,84,71,42,63,38,40,30,40,32,54,54,84,42,75,35,40,43,58,43,66,52,66,44,51,30,34,46,58,36,22,8,36,38,39,32,51,67,16,64,34,45,66,40,50,70,91,59,85,48,62,67,62,54,52,50,32,48,33,50,35,33,20,28,51,17,20,14,33,40,20,29,33,53,41,42,51,51,53,41,48,54,47,26,55,63,43,56,49,81,89,37,41,43,18,30,38,48,66,51,20,39,51,54,24,50,42,48,48,34,44,48,47,18,49,26,28,18,50,53,12,25,50,22,62,47,41,81,50,64,76,40,45,72,42,20,58,58,32,9,32,49,11,36,25,45,12,31,51,29,22,36,53,31,24,54,48,30,23,59,75,52,31,72,54,16,45,17,70,86,34,67,37,42,58,52,32,32,45,24,61,39,56,28,17,54,65,27,32,41,68,56,29,45,51,56,54,48,68,47,57,70,85,70,45,62,85,59,73,70,72,65,58,76,85,47,88,52,37,62,56,53,48,52,50,50,49,52,50,61,69,69,50,81,75,47,76,72,57,73,52,62,55,66,64,36,44,82,81,21,46,63,30,26,27,54,43,20,30,53,31,31,76,70,59,56,23,46,34,66,36,51,56,93,76,66,18,61,50,40,51,70,64,56,51,43,50,52,36,34,48,24,43,74,70,68,40,44,76,50,49,44,48,42,27,51,54,28,47,40,56,47,35,72,74,44,36,51,71,69,51,41,71,66,48,44,60,41,32,47,41,32,75,44,43,36,16,54,35,63,31,23,93,74,7,61,91,37,55,61,60,50,76,26,32,42,42,81,50,97,65,25,31,35,30,39,40,53,32,34,74,16,42,33,46,86,68,19,51,34,29,45,33,56,28,24,64,52,87,47,62,56,62,15,18,20,30,31,56,39,66,49,82,43,72,34,45,47,72,45,75,40,48,32,67,82,70,45,56,49,30,17,35,34,38,31,56,65,20,72,39,52,62,83,25,53,44,60,48,90,33,40,17,48,62,52,48,52,55,35,59,62,44,64,57,72,57,54,58,33,50,37,50,47,48,51,56,52,49,52,52,45,53,50,40,7,54,75,64,73,47,65,42,74,51,53,40,41,54,51,41,52,53,52,49,49,39,52,32,50,43,42,42,44,49,50,35,60,72,65,67,50,79,46,68,57,61,44,38,48,50,50,46,52,50,20,52,51,49,27,51,57,15,63,40,30,50,67,24,46,39,41,64,40,33,36,22,41,93,79,32,72,52,42,33,36,35,54,60,22,64,45,43,44,42,54,95,55,27,52,69,53,36,26,48,46,37,17,36,75,64,65,63,25,49,71,62,82,126